Protein 5NSL (pdb70)

Organism: Phaffia rhodozyma (NCBI:txid264483)

Sequence (1248 aa):
CSLDQTVAPGNLTLCGNATLFTTFRPKARFIAPEGWMNAPMGLYQRADGSIHAGYQSHPKHIQWGNISQGAAYSSSDFTSSWTDFNGSEGYKTIWPSQIYDIRGVFDGSIIKEGIDGYPTILYTSTSFGPLGATLNEAEGTETQSLAYTTDDGASWIKLGYGAGQNPVIYEWPETNLTGFRDPYVFQSPRLEALLANTTSITNATGDHFATISGGVHGDGARLFLYRQHTTGEFIKWTYLGPLVTTGYKESYGEWSGNYGINFETAGVTRLNPAGAAWDNGSDTTAVDFVTFGTEQGRADHQNHWPLWAAVDYEVRDNGSIEAVIAYSGVQDWGRSYAYASFPVEGYRQVSVGWIYEDDDNVILAKQFGYQGAFTLFRDLFVKVVENVSPSTPGLFEQASWSSTKNSTDGMSVTVTTLGQRVVPETLAAYKGNSTVSTLAPVMLNESAAAYTPFSSQPTDRFYALTGSFEFGLNTTAKAGFRVLASEEEYTDIWFDPASENLTVVRTASSLIKSFGNDTELAKVKLYEIVGAESKTLNLTVFVDGSVIEIYANDEVALSTRAYPWLANSTGAGLLADGTTAGDVVGVSGLELWDGLVDAWPARPANTSQGLVWDGPTAAMYGLFAGYCSLDQTVAPGNLTLCGNATLFTTFRPKARFIAPEGWMNAPMGLYQRADGSIHAGYQSHPKHIQWGNISQGAAYSSSDFTSWTDFNGSEGYKTIWPSQIYDIRGVFDGSIIKEGIDGYPTILYTSTSFGPLGATLNEAEGTETQSLAYTTDDGASWIKLGYGAGQNPVIYEWPETNLTGFRDPYVFQSPRLEALLANTTSITNATGDHFATISGGVHGDGARLFLYRQHTTGEFIKWTYLGPLVTTGYKESYGEWSGNYGINFETAGVTRLNPAGAAWDNGSDTTAVDFVTFGTEQGRADHQNHWPLWAAVDYEVRDNGSIEAVIAYSGVQDWGRSYAYASFPVEGYRQVSVGWIYEDDDNVILAKQFGYQGAFTLFRDLFVKVVENVSPSTPGLFEQASWSTKNSTDGMSVTVTTLGQRVVPETLAAYKGNSTVSTLAPVMLNESAAAYTPFSSQPTDRFYALTGSFEFGLNTTAKAGFRVLASEEEYTDIWFDPASENLTVVRTASSLIKSFGNDTELAKVKLYEIVGAESKTLNLTVFVDGSVIEIYANDEVALSTRAYPWLANSTGAGLLADGTTAGDVVGVSGLELWDGLVDAWPARPANTSQGLVWDGPTAAMYGLFAGY

Secondary structure (DSSP, 8-state):
----TTS----GGGS-TTTTTTTS--SSS---SSEEEEEEEEEEE-TTSPEEEEEEEETT-SS--S-EEEEEEESSSSS-EE--BTTBTEEE---STTTTTEEEEEEEESS-GGGS-EEEEEEE-SS--STTS---TTSEEEEEEE-SSTTS--EEPPBSTTSBSSB-S-SSSSEEEEEEEEEE--HHHHHHHGGGHHHH----S-EEEEEEEETTS-EEEEEEEESSTT--S-EEEEEEEEE--TT----TTS----SEEEEEEEEEEETTEE---SS--TT-EEEEEEEEESS-SSGGGEEEEEEEEEEEE-TTS-EEEEEEEEEES-SSSEEEEEEEEETTTEEEEEEEE--S-TT-SSHHHHTEE-EE---EEEEEEEEEEE-TTSTTGGG-SSSEEEE-TTSS-EEEEEEEEEE-HHHHHHHHHHSEEEEPPPEEESTT--SEEE-SS--SSSEEEEEEEEEEETT---EEEEEEEE-SS--EEEEEETTTTEEEEE-TTS-S-TTS--PPEEEE----PBTT-SEEEEEEEEEEETTEEEEEETTTEEEEEE----STTTTEEEEEEES--SSS-EEEEEEEEEES---S-TTS-S----------THHHHHTSS---/----TTS----GGGS-TTTTTTTS--SSS---SSEEEEEEEEEEE-TTSPEEEEEEEETT-SS--S-EEEEEEESSSSS-EE--BTTBTEEE---STTTTTEEEEEEEESS-GGGS-EEEEEEE-SS--STTS---TTSEEEEEEE-SSTTS--EEPPBSTTSBSSB-S-SSSSEEEEEEEEEE--HHHHHHHGGGHHHH----S-EEEEEEEETTS-EEEEEEEESSTT--S-EEEEEEEEE--TT----TTS----SEEEEEEEEEEETTEE---SS--TT-EEEEEEEEESS-SSGGGEEEEEEEEEEEE-TTS-EEEEEEEEEES-SSSEEEEEEEEETTTEEEEEEEE--S-TT-SSHHHHTEE-EE---EEEEEEEEEEE-TTSTTTTSSSSSEEEE-TTSS-EEEEEEEEEE-HHHHHHHHHHSEEEEPPPEEESTT--SEEE-SS--SSSEEEEEEEEEEETT---EEEEEEEE-SS--EEEEEETTTTEEEEE-TTS-S-TTS--PPEEEE----PBTT-SEEEEEEEEEEETTEEEEEETTTEEEEEE----STTTTEEEEEEES--SSS-EEEEEEEEEES---S-TTS-S----------THHHHHTSS---

Foldseek 3Di:
DDQDQADFDDQLLPFFFQLCQLQQDFFWAFDDLFEEWFFKAAWDQAPVRKIKIWTFDDAQYNFHWQTFTFIWIGNQLTAIDAQQDPVGRTAGTQDDQLAVGYFAHWYWDPQADVGFIKIWFWRAHDDDAALPDQDDFSRTFIFMWGDPPRRSYTHTWDDDDLHPPLGGDDPDPAKRHWGRKEKDFALQLLVQLVVQCVLFQANERIKIWTKIAHRQFFTWIWIWGHNDYRHDRDITTQGTAEGDGAQDALDPFAQTRHGIKDLKYKAKAAAVAGDRDNPPPPRIWIKMWIKHAQNDPDLNRIFTKMFTFDWDADPSSHIYTHGPAIHGPAQANWDNKHWDDHPPRWIKIKIKHWFQQVVCSCSSNNRYTIGMDAIKTKHKDKDWQFAPPQPPVPVQHQWHWDADPVRGGIIIIHIFIDGPVSQVVQQQVVFDKDFADKDKAAAPHDQWDFTPDWAPAQWKKKKKKKKWFPPFQKKKDKWFLADPQAIWDFIAGVVVQKTKIQQCRLASDPSGDGDITIHGHRFRHHPPDRITMWIKMWTGTSFWTWIDIPSHYIYIHGGNYSRRPSGTMTMGIDPHHNPTMMIMHRIMMTHDGDRNHVVDDSNSRPHHDFQPPCCVVSVSIPRD/DDQDQADFDDQCLPFFFQLCQLQQDFFWAFDDLFEEWFFKAAWDQAPVRKIKIWTFDDAQYNFHWQTFTFIWIGNQLTAIDAQQDPVGRTAGTQDDQLAVGYFAHWYWDPQADVGFIKIWTWRAHDDDAALPDQDDFSRTFIFMWGDPPRRSYTHTWDDDDLHPPLGGDDPDPAKRHWGRKEKDFALQLLVQLVVQCVLFQANERMKIWTKIAHRQFFTWIWIWGHNDYRHDRDITTQGTAEGDGAQDALDPFAQTRHGIKDLKYKAKAAAVAGDRDNPPPPRIWIKMWIKHAQNDPDLNRIFTKMFTFDWDADPSSHIYTHGPAMHGPAQANWDNKHWDDHPPRWIKIKIKHWFQQVVCSCSSNNRYTIGMDAIKTKHKDKDWQFAPVQPCPPPRHFWDWDADPVRGGIIIIGIFIDGPVSQVVQQQVVFDKDFADKDKQAAPDDQWDFTPDWAPAQWKKKKKKKKWFPPFQKKKDKWFLADPQAIWDFIAGVVVQKTKIQQCRLASDPSGDGDITIHGHRFRHHPPDRITMWIKMWTGTSFWTWIDIPSHYIYIHGGNYSRRPSGTMTMGIDPHHNPTMMIMHRIMMTHDGDRNHVVDDSNSRPHHDFQPPCCVVSVSIPRD

Nearest PDB structures (foldseek):
  5fix-assembly1_A  TM=1.001E+00  e=0.000E+00  Phaffia rhodozyma
  5ann-assembly1_A  TM=1.001E+00  e=0.000E+00  Phaffia rhodozyma
  3lf7-assembly1_A  TM=8.954E-01  e=4.648E-59  Aspergillus japonicus
  3ldk-assembly1_A  TM=8.948E-01  e=3.202E-59  Aspergillus japonicus
  5xh8-assembly1_A  TM=8.826E-01  e=9.177E-58  Aspergillus luchuensis IFO 4308

Radius of gyration: 33.76 Å; Cα contacts (8 Å, |Δi|>4): 3665; chains: 2; bounding box: 73×71×94 Å

InterPro domains:
  IPR001362 Glycoside hydrolase, family 32 [SM00640] (71-593)
  IPR013148 Glycosyl hydrolase family 32, N-terminal [PF00251] (73-422)
  IPR013189 Glycosyl hydrolase family 32, C-terminal [PF08244] (494-631)
  IPR013320 Concanavalin A-like lectin/glucanase domain superfamily [SSF49899] (496-618)
  IPR023296 Glycosyl hydrolase, five-bladed beta-propeller domain superfamily [G3DSA:2.115.10.20] (42-469)
  IPR023296 Glycosyl hydrolase, five-bladed beta-propeller domain superfamily [SSF75005] (62-422)

B-factor: mean 25.54, std 10.89, range [12.05, 93.02]

Solvent-accessible surface area: 44733 Å² total; per-residue (Å²): 92,73,90,62,52,109,82,73,28,55,91,9,68,136,7,38,77,13,59,0,3,65,26,0,17,3,94,2,6,3,4,2,12,4,1,34,0,22,6,1,2,1,14,8,25,17,73,19,25,9,4,0,0,0,1,7,0,10,24,76,12,0,43,76,0,50,0,0,0,0,0,0,32,2,59,40,10,4,39,3,28,37,21,129,46,111,85,33,27,28,5,3,82,15,56,73,99,11,0,69,19,0,0,20,18,4,16,16,1,97,129,4,26,123,47,86,24,0,0,0,0,0,0,0,17,115,30,72,30,14,10,98,87,130,8,57,100,33,6,0,6,0,0,0,0,38,1,65,59,75,0,47,49,25,85,42,34,39,129,25,110,59,77,0,18,17,9,128,124,34,27,68,107,93,0,2,0,0,16,7,3,26,13,22,82,14,49,48,0,59,55,45,3,60,150,15,35,105,103,28,95,1,70,0,40,18,0,0,0,0,0,0,0,29,72,63,81,0,0,22,0,0,0,8,11,0,30,55,78,53,105,21,69,121,20,26,59,11,3,31,1,2,83,6,29,115,100,65,55,111,32,122,33,1,9,26,0,0,15,0,1,23,18,2,4,8,17,26,0,25,57,83,2,4,9,109,28,78,31,88,46,134,75,13,30,8,0,0,6,6,2,0,21,61,15,32,107,75,14,71,51,27,31,3,1,11,0,2,4,86,20,97,61,70,144,87,0,1,1,69,7,56,24,53,14,0,1,7,1,0,17,0,7,0,6,4,8,20,8,5,48,12,142,58,150,43,9,0,1,0,0,17,0,6,7,7,8,85,118,54,69,2,0,103,14,1,1,2,13,2,0,0,1,6,6,0,9,0,14,3,28,61,26,116,89,0,17,49,86,4,82,43,3,91,142,71,24,12,2,37,20,148,81,40,156,101,37,138,26,3,44,0,28,1,3,0,2,86,9,0,75,56,4,57,71,23,2,94,67,103,16,97,52,23,106,23,76,100,49,138,4,36,115,93,30,57,75,52,53,76,16,110,39,74,11,113,69,12,20,0,3,2,38,2,32,1,89,1,29,60,146,7,98,0,71,0,0,0,35,0,0,9,24,174,115,0,61,0,14,0,43,0,26,6,68,42,42,34,0,24,0,43,2,97,23,5,12,56,15,143,43,11,26,81,63,68,0,72,0,16,2,9,13,23,12,70,77,77,43,157,27,23,62,1,75,0,37,0,2,0,0,1,0,0,0,0,0,12,0,29,72,22,9,0,0,0,0,1,1,3,0,2,17,58,106,0,17,9,0,0,5,2,8,65,47,16,65,78,76,31,47,0,15,2,54,55,5,42,2,30,17,39,5,17,88,0,14,46,51,34,93,73,83,18,26,128,33,31,67,163,60,12,92,55,10,92,145,151,60,37,43,54,1,99,83,70,90,63,52,112,81,71,28,56,90,8,69,134,6,40,76,15,58,0,3,63,26,0,17,3,90,3,6,3,4,2,14,5,1,34,1,21,6,1,2,1,15,8,25,18,73,19,27,9,3,0,0,0,0,7,0,9,26,77,13,0,42,74,0,51,0,0,0,0,0,0,34,2,63,41,11,4,37,3,28,36,21,128,46,111,86,32,26,26,5,4,81,14,57,74,99,10,0,67,21,0,0,20,18,4,15,17,0,97,129,5,25,125,46,86,24,0,0,0,0,0,0,0,18,112,30,72,29,15,8,98,87,131,8,57,101,34,7,0,6,0,0,0,0,36,1,65,57,74,0,46,48,26,85,42,32,38,129,25,110,60,77,0,18,17,10,128,125,34,27,69,108,95,0,2,0,0,16,7,2,24,13,21,82,14,48,47,0,59,52,41,2,64,130,10,34,101,104,31,96,1,70,0,41,17,0,0,0,0,0,0,0,28,75,60,83,0,0,24,0,0,0,7,10,0,35,53,78,53,105,21,68,125,20,28,61,12,4,33,1,2,80,6,28,115,100,80,56,38,26,121,22,0,10,26,2,0,13,0,0,23,17,2,4,7,16,26,0,26,57,85,3,4,8,106,30,76,31,90,45,136,75,14,30,7,1,1,8,5,3,0,22,61,15,32,106,75,13,70,51,27,30,3,1,9,0,1,4,82,15,98,59,69,143,87,1,0,0,76,6,66,39,45,12,0,0,8,1,0,17,0,6,0,6,4,9,20,7,5,46,12,141,58,152,44,7,0,1,0,0,19,0,6,7,7,6,82,117,55,68,2,1,103,17,0,1,2,12,1,0,0,1,7,6,0,8,1,13,3,29,66,25,118,85,0,17,57,85,4,78,34,3,116,112,114,3,12,12,43,48,148,87,40,156,98,36,134,25,3,43,0,24,1,2,0,2,86,9,0,76,57,4,57,70,22,1,94,66,103,15,96,53,24,105,21,76,100,51,137,4,36,117,94,31,58,75,53,56,77,16,109,40,75,11,114,70,12,19,0,3,2,37,3,33,0,89,1,28,59,146,8,95,0,69,0,0,0,37,0,0,9,23,166,108,0,60,0,16,0,43,0,26,6,68,44,38,33,0,25,0,44,3,93,24,5,11,59,15,150,44,12,27,86,62,68,0,72,0,17,1,4,13,24,10,69,76,77,42,157,28,22,62,0,77,0,34,0,1,0,0,1,0,0,0,0,0,13,0,29,71,21,10,1,0,0,0,2,2,3,0,3,12,60,105,0,18,10,0,0,5,2,7,66,45,17,64,79,77,30,49,0,15,3,54,54,5,41,1,29,17,40,5,19,89,0,13,46,51,34,93,74,84,17,26,127,33,31,65,166,60,12,91,53,9,92,146,157,60,36,45,56,1,100

Structure (mmCIF, N/CA/C/O backbone):
data_5NSL
#
_entry.id   5NSL
#
_cell.length_a   74.860
_cell.length_b   206.124
_cell.length_c   145.529
_cell.angle_alpha   90.00
_cell.angle_beta   90.00
_cell.angle_gamma   90.00
#
_symmetry.space_group_name_H-M   'P 21 21 2'
#
loop_
_entity.id
_entity.type
_entity.pdbx_description
1 polymer Beta-fructofuranosidase
2 branched alpha-D-mannopyranose-(1-2)-alpha-D-mannopyranose-(1-6)-[alpha-D-mannopyranose-(1-3)]alpha-D-mannopyranose-(1-6)-[alpha-D-mannopyranose-(1-2)-alpha-D-mannopyranose-(1-3)]beta-D-mannopyranose-(1-4)-2-acetamido-2-deoxy-beta-D-glucopyranose-(1-4)-2-acetamido-2-deoxy-be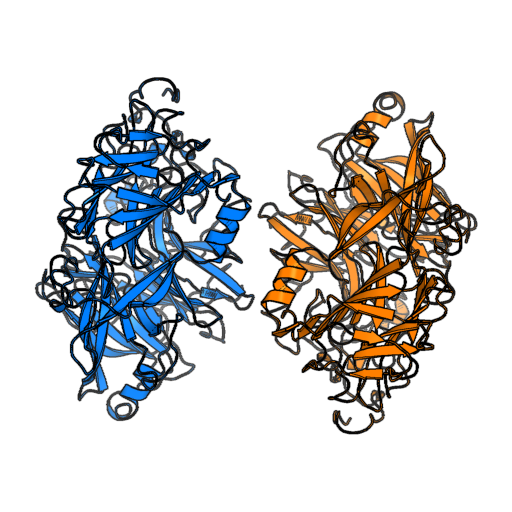ta-D-glucopyranose
3 branched 2-acetamido-2-deoxy-beta-D-glucopyranose-(1-4)-2-acetamido-2-deoxy-beta-D-glucopyranose
4 branched alpha-D-mannopyranose-(1-2)-alpha-D-mannopyranose-(1-6)-alpha-D-mannopyranose-(1-6)-[alpha-D-mannopyranose-(1-3)]beta-D-mannopyranose-(1-4)-2-acetamido-2-deoxy-beta-D-glucopyranose-(1-4)-2-acetamido-2-deoxy-beta-D-glucopyranose
5 non-polymer 2-acetamido-2-deoxy-beta-D-glucopyranose
6 non-polymer beta-D-fructofuranose
7 non-polymer 4-(2-hydroxyethyl)benzene-1,2-diol
8 non-polymer 1,2-ETHANEDIOL
9 water water
#
loop_
_atom_site.group_PDB
_atom_site.id
_atom_site.type_symbol
_atom_site.label_atom_id
_atom_site.label_alt_id
_atom_site.label_comp_id
_atom_site.label_asym_id
_atom_site.label_entity_id
_atom_site.label_seq_id
_atom_site.pdbx_PDB_ins_code
_atom_site.Cartn_x
_atom_site.Cartn_y
_atom_site.Cartn_z
_atom_site.occupancy
_atom_site.B_iso_or_equiv
_atom_site.auth_seq_id
_atom_site.auth_comp_id
_atom_site.auth_asym_id
_atom_site.auth_atom_id
_atom_site.pdbx_PDB_model_num
ATOM 1 N N . CYS A 1 42 ? 36.317 -17.035 57.967 1.00 39.84 42 CYS A N 1
ATOM 2 C CA . CYS A 1 42 ? 35.405 -18.229 57.987 1.00 39.59 42 CYS A CA 1
ATOM 3 C C . CYS A 1 42 ? 35.739 -19.265 56.893 1.00 39.27 42 CYS A C 1
ATOM 4 O O . CYS A 1 42 ? 35.592 -19.019 55.685 1.00 39.55 42 CYS A O 1
ATOM 7 N N . SER A 1 43 ? 36.203 -20.424 57.349 1.00 38.48 43 SER A N 1
ATOM 8 C CA . SER A 1 43 ? 36.495 -21.542 56.470 1.00 37.63 43 SER A CA 1
ATOM 9 C C . SER A 1 43 ? 35.232 -22.364 56.266 1.00 36.35 43 SER A C 1
ATOM 10 O O . SER A 1 43 ? 34.501 -22.668 57.221 1.00 36.64 43 SER A O 1
ATOM 13 N N . LEU A 1 44 ? 34.993 -22.726 55.009 1.00 34.75 44 LEU A N 1
ATOM 14 C CA . LEU A 1 44 ? 33.893 -23.613 54.631 1.00 33.87 44 LEU A CA 1
ATOM 15 C C . LEU A 1 44 ? 34.426 -24.979 54.209 1.00 32.30 44 LEU A C 1
ATOM 16 O O . LEU A 1 44 ? 33.797 -25.687 53.419 1.00 31.90 44 LEU A O 1
ATOM 21 N N . ASP A 1 45 ? 35.587 -25.350 54.749 1.00 30.74 45 ASP A N 1
ATOM 22 C CA . ASP A 1 45 ? 36.211 -26.622 54.435 1.00 29.61 45 ASP A CA 1
ATOM 23 C C . ASP A 1 45 ? 35.491 -27.718 55.216 1.00 28.11 45 ASP A C 1
ATOM 24 O O . ASP A 1 45 ? 35.657 -27.845 56.431 1.00 27.58 45 ASP A O 1
ATOM 29 N N . GLN A 1 46 ? 34.692 -28.505 54.498 1.00 26.76 46 GLN A N 1
ATOM 30 C CA . GLN A 1 46 ? 33.943 -29.614 55.087 1.00 26.14 46 GLN A CA 1
ATOM 31 C C . GLN A 1 46 ? 34.704 -30.955 55.069 1.00 25.83 46 GLN A C 1
ATOM 32 O O . GLN A 1 46 ? 34.101 -32.007 55.272 1.00 25.41 46 GLN A O 1
ATOM 38 N N . THR A 1 47 ? 36.016 -30.923 54.813 1.00 25.75 47 THR A N 1
ATOM 39 C CA . THR A 1 47 ? 36.877 -32.105 54.983 1.00 25.70 47 THR A CA 1
ATOM 40 C C . THR A 1 47 ? 37.620 -32.107 56.323 1.00 25.49 47 THR A C 1
ATOM 41 O O . THR A 1 47 ? 38.301 -33.083 56.648 1.00 25.54 47 THR A O 1
ATOM 45 N N . VAL A 1 48 ? 37.508 -31.019 57.084 1.00 24.97 48 VAL A N 1
ATOM 46 C CA . VAL A 1 48 ? 38.127 -30.905 58.410 1.00 24.70 48 VAL A CA 1
ATOM 47 C C . VAL A 1 48 ? 37.076 -30.437 59.410 1.00 24.52 48 VAL A C 1
ATOM 48 O O . VAL A 1 48 ? 35.956 -30.087 59.015 1.00 24.62 48 VAL A O 1
ATOM 52 N N . ALA A 1 49 ? 37.440 -30.424 60.694 1.00 24.18 49 ALA A N 1
ATOM 53 C CA . ALA A 1 49 ? 36.532 -29.988 61.756 1.00 24.07 49 ALA A CA 1
ATOM 54 C C . ALA A 1 49 ? 36.029 -28.568 61.502 1.00 24.20 49 ALA A C 1
ATOM 55 O O . ALA A 1 49 ? 36.768 -27.743 60.945 1.00 24.03 49 ALA A O 1
ATOM 57 N N . PRO A 1 50 ? 34.775 -28.269 61.911 1.00 24.37 50 PRO A N 1
ATOM 58 C CA . PRO A 1 50 ? 34.272 -26.912 61.724 1.00 24.75 50 PRO A CA 1
ATOM 59 C C . PRO A 1 50 ? 34.971 -25.938 62.649 1.00 25.44 50 PRO A C 1
ATOM 60 O O . PRO A 1 50 ? 35.285 -26.288 63.793 1.00 25.35 50 PRO A O 1
ATOM 64 N N . GLY A 1 51 ? 35.221 -24.729 62.149 1.00 26.41 51 GLY A N 1
ATOM 65 C CA . GLY A 1 51 ? 35.788 -23.669 62.958 1.00 27.28 51 GLY A CA 1
ATOM 66 C C . GLY A 1 51 ? 34.709 -22.968 63.752 1.00 28.05 51 GLY A C 1
ATOM 67 O O . GLY A 1 51 ? 33.656 -23.558 64.062 1.00 28.38 51 GLY A O 1
ATOM 68 N N . ASN A 1 52 ? 34.966 -21.706 64.076 1.00 29.04 52 ASN A N 1
ATOM 69 C CA . ASN A 1 52 ? 33.980 -20.873 64.736 1.00 29.71 52 ASN A CA 1
ATOM 70 C C . ASN A 1 52 ? 33.087 -20.296 63.643 1.00 27.99 52 ASN A C 1
ATOM 71 O O . ASN A 1 52 ? 33.407 -19.258 63.047 1.00 27.35 52 ASN A O 1
ATOM 76 N N . LEU A 1 53 ? 31.968 -20.977 63.396 1.00 26.69 53 LEU A N 1
ATOM 77 C CA . LEU A 1 53 ? 31.064 -20.610 62.319 1.00 25.90 53 LEU A CA 1
ATOM 78 C C . LEU A 1 53 ? 30.251 -19.336 62.595 1.00 25.78 53 LEU A C 1
ATOM 79 O O . LEU A 1 53 ? 29.673 -18.780 61.665 1.00 25.23 53 LEU A O 1
ATOM 84 N N . THR A 1 54 ? 30.244 -18.851 63.839 1.00 25.98 54 THR A N 1
ATOM 85 C CA . THR A 1 54 ? 29.603 -17.564 64.167 1.00 26.41 54 THR A CA 1
ATOM 86 C C . THR A 1 54 ? 30.335 -16.361 63.555 1.00 26.80 54 THR A C 1
ATOM 87 O O . THR A 1 54 ? 29.764 -15.275 63.454 1.00 26.62 54 THR A O 1
ATOM 91 N N . LEU A 1 55 ? 31.595 -16.552 63.160 1.00 27.43 55 LEU A N 1
ATOM 92 C CA . LEU A 1 55 ? 32.367 -15.524 62.454 1.00 28.08 55 LEU A CA 1
ATOM 93 C C . LEU A 1 55 ? 32.039 -15.442 60.969 1.00 27.78 55 LEU A C 1
ATOM 94 O O . LEU A 1 55 ? 32.464 -14.495 60.295 1.00 27.81 55 LEU A O 1
ATOM 99 N N . CYS A 1 56 ? 31.307 -16.428 60.447 1.00 27.62 56 CYS A N 1
ATOM 100 C CA . CYS A 1 56 ? 30.915 -16.444 59.038 1.00 27.48 56 CYS A CA 1
ATOM 101 C C . CYS A 1 56 ? 29.891 -15.346 58.759 1.00 25.54 56 CYS A C 1
ATOM 102 O O . CYS A 1 56 ? 29.097 -14.971 59.637 1.00 24.97 56 CYS A O 1
ATOM 105 N N . GLY A 1 57 ? 29.924 -14.845 57.526 1.00 23.71 57 GLY A N 1
ATOM 106 C CA . GLY A 1 57 ? 29.034 -13.780 57.095 1.00 22.53 57 GLY A CA 1
ATOM 107 C C . GLY A 1 57 ? 27.614 -14.258 56.871 1.00 21.44 57 GLY A C 1
ATOM 108 O O . GLY A 1 57 ? 27.322 -15.460 56.940 1.00 21.11 57 GLY A O 1
ATOM 109 N N . ASN A 1 58 ? 26.732 -13.303 56.596 1.00 20.30 58 ASN A N 1
ATOM 110 C CA . ASN A 1 58 ? 25.317 -13.589 56.359 1.00 19.64 58 ASN A CA 1
ATOM 111 C C . ASN A 1 58 ? 25.150 -14.483 55.139 1.00 18.92 58 ASN A C 1
ATOM 112 O O . ASN A 1 58 ? 25.746 -14.217 54.089 1.00 18.71 58 ASN A O 1
ATOM 117 N N . ALA A 1 59 ? 24.351 -15.542 55.289 1.00 18.55 59 ALA A N 1
ATOM 118 C CA . ALA A 1 59 ? 24.034 -16.475 54.197 1.00 18.34 59 ALA A CA 1
ATOM 119 C C . ALA A 1 59 ? 25.247 -17.204 53.580 1.00 18.31 59 ALA A C 1
ATOM 120 O O . ALA A 1 59 ? 25.155 -17.732 52.471 1.00 18.08 59 ALA A O 1
ATOM 122 N N . THR A 1 60 ? 26.369 -17.257 54.298 1.00 18.54 60 THR A N 1
ATOM 123 C CA . THR A 1 60 ? 27.546 -17.998 53.836 1.00 18.67 60 THR A CA 1
ATOM 124 C C . THR A 1 60 ? 27.344 -19.507 53.970 1.00 18.67 60 THR A C 1
ATOM 125 O O . THR A 1 60 ? 28.015 -20.279 53.290 1.00 18.95 60 THR A O 1
ATOM 129 N N . LEU A 1 61 ? 26.423 -19.917 54.844 1.00 18.55 61 LEU A N 1
ATOM 130 C CA . LEU A 1 61 ? 26.019 -21.318 54.971 1.00 18.66 61 LEU A CA 1
ATOM 131 C C . LEU A 1 61 ? 24.654 -21.594 54.330 1.00 18.42 61 LEU A C 1
ATOM 132 O O . LEU A 1 61 ? 23.958 -22.528 54.739 1.00 18.51 61 LEU A O 1
ATOM 137 N N . PHE A 1 62 ? 24.288 -20.812 53.311 1.00 18.24 62 PHE A N 1
ATOM 138 C CA . PHE A 1 62 ? 22.960 -20.914 52.696 1.00 18.05 62 PHE A CA 1
ATOM 139 C C . PHE A 1 62 ? 22.679 -22.298 52.122 1.00 18.35 62 PHE A C 1
ATOM 140 O O . PHE A 1 62 ? 21.621 -22.859 52.378 1.00 18.24 62 PHE A O 1
ATOM 148 N N . THR A 1 63 ? 23.626 -22.849 51.368 1.00 18.71 63 THR A N 1
ATOM 149 C CA . THR A 1 63 ? 23.423 -24.139 50.700 1.00 19.15 63 THR A CA 1
ATOM 150 C C . THR A 1 63 ? 23.867 -25.355 51.523 1.00 19.09 63 THR A C 1
ATOM 151 O O . THR A 1 63 ? 23.564 -26.485 51.148 1.00 19.49 63 THR A O 1
ATOM 155 N N . THR A 1 64 ? 24.560 -25.126 52.639 1.00 18.96 64 THR A N 1
ATOM 156 C CA . THR A 1 64 ? 25.240 -26.200 53.375 1.00 18.89 64 THR A CA 1
ATOM 157 C C . THR A 1 64 ? 24.291 -27.287 53.892 1.00 18.60 64 THR A C 1
ATOM 158 O O . THR A 1 64 ? 24.562 -28.482 53.726 1.00 18.58 64 THR A O 1
ATOM 162 N N . PHE A 1 65 ? 23.189 -26.860 54.507 1.00 18.24 65 PHE A N 1
ATOM 163 C CA . PHE A 1 65 ? 22.231 -27.759 55.163 1.00 18.03 65 PHE A CA 1
ATOM 164 C C . PHE A 1 65 ? 20.826 -27.671 54.562 1.00 17.51 65 PHE A C 1
ATOM 165 O O . PHE A 1 65 ? 19.870 -28.201 55.135 1.00 17.48 65 PHE A O 1
ATOM 173 N N . ARG A 1 66 ? 20.703 -27.023 53.409 1.00 17.01 66 ARG A N 1
ATOM 174 C CA . ARG A 1 66 ? 19.406 -26.580 52.911 1.00 16.71 66 ARG A CA 1
ATOM 175 C C . ARG A 1 66 ? 18.654 -27.698 52.191 1.00 16.63 66 ARG A C 1
ATOM 176 O O . ARG A 1 66 ? 19.223 -28.351 51.313 1.00 16.50 66 ARG A O 1
ATOM 184 N N . PRO A 1 67 ? 17.371 -27.923 52.553 1.00 16.70 67 PRO A N 1
ATOM 185 C CA . PRO A 1 67 ? 16.572 -28.873 51.776 1.00 16.93 67 PRO A CA 1
ATOM 186 C C . PRO A 1 67 ? 16.429 -28.456 50.312 1.00 17.26 67 PRO A C 1
ATOM 187 O O . PRO A 1 67 ? 16.361 -27.260 50.011 1.00 17.10 67 PRO A O 1
ATOM 191 N N . LYS A 1 68 ? 16.407 -29.445 49.422 1.00 17.89 68 LYS A N 1
ATOM 192 C CA . LYS A 1 68 ? 16.226 -29.221 47.983 1.00 18.56 68 LYS A CA 1
ATOM 193 C C . LYS A 1 68 ? 14.964 -29.854 47.381 1.00 17.41 68 LYS A C 1
ATOM 194 O O . LYS A 1 68 ? 14.539 -29.450 46.296 1.00 17.27 68 LYS A O 1
ATOM 200 N N . ALA A 1 69 ? 14.366 -30.825 48.075 1.00 16.27 69 ALA A N 1
ATOM 201 C CA . ALA A 1 69 ? 13.289 -31.649 47.515 1.00 15.53 69 ALA A CA 1
ATOM 202 C C . ALA A 1 69 ? 11.903 -31.359 48.097 1.00 15.05 69 ALA A C 1
ATOM 203 O O . ALA A 1 69 ? 10.977 -32.151 47.905 1.00 14.86 69 ALA A O 1
ATOM 205 N N . ARG A 1 70 ? 11.743 -30.214 48.759 1.00 14.47 70 ARG A N 1
ATOM 206 C CA . ARG A 1 70 ? 10.489 -29.876 49.426 1.00 14.10 70 ARG A CA 1
ATOM 207 C C . ARG A 1 70 ? 10.166 -28.392 49.317 1.00 13.72 70 ARG A C 1
ATOM 208 O O . ARG A 1 70 ? 10.966 -27.593 48.818 1.00 13.56 70 ARG A O 1
ATOM 216 N N . PHE A 1 71 ? 8.977 -28.042 49.794 1.00 13.33 71 PHE A N 1
ATOM 217 C CA . PHE A 1 71 ? 8.540 -26.658 49.830 1.00 13.14 71 PHE A CA 1
ATOM 218 C C . PHE A 1 71 ? 9.347 -25.886 50.877 1.00 13.14 71 PHE A C 1
ATOM 219 O O . PHE A 1 71 ? 9.446 -26.300 52.035 1.00 13.02 71 PHE A O 1
ATOM 227 N N . ILE A 1 72 ? 9.919 -24.768 50.443 1.00 13.15 72 ILE A N 1
ATOM 228 C CA . ILE A 1 72 ? 10.682 -23.868 51.298 1.00 13.20 72 ILE A CA 1
ATOM 229 C C . ILE A 1 72 ? 10.656 -22.483 50.646 1.00 13.11 72 ILE A C 1
ATOM 230 O O . ILE A 1 72 ? 10.597 -22.379 49.417 1.00 12.89 72 ILE A O 1
ATOM 235 N N . ALA A 1 73 ? 10.679 -21.431 51.462 1.00 13.07 73 ALA A N 1
ATOM 236 C CA . ALA A 1 73 ? 10.736 -20.055 50.954 1.00 13.22 73 ALA A CA 1
ATOM 237 C C . ALA A 1 73 ? 12.040 -19.819 50.185 1.00 13.32 73 ALA A C 1
ATOM 238 O O . ALA A 1 73 ? 13.019 -20.536 50.407 1.00 13.34 73 ALA A O 1
ATOM 240 N N . PRO A 1 74 ? 12.065 -18.823 49.273 1.00 13.44 74 PRO A N 1
ATOM 241 C CA . PRO A 1 74 ? 13.338 -18.510 48.607 1.00 13.49 74 PRO A CA 1
ATOM 242 C C . PRO A 1 74 ? 14.474 -18.139 49.566 1.00 13.52 74 PRO A C 1
ATOM 243 O O . PRO A 1 74 ? 15.624 -18.483 49.311 1.00 13.60 74 PRO A O 1
ATOM 247 N N . GLU A 1 75 ? 14.137 -17.455 50.654 1.00 13.53 75 GLU A N 1
ATOM 248 C CA . GLU A 1 75 ? 15.109 -17.046 51.660 1.00 13.54 75 GLU A CA 1
ATOM 249 C C . GLU A 1 75 ? 14.381 -16.520 52.887 1.00 13.42 75 GLU A C 1
ATOM 250 O O . GLU A 1 75 ? 13.163 -16.313 52.861 1.00 13.24 75 GLU A O 1
ATOM 256 N N . GLY A 1 76 ? 15.135 -16.297 53.956 1.00 13.35 76 GLY A N 1
ATOM 257 C CA . GLY A 1 76 ? 14.603 -15.664 55.147 1.00 13.31 76 GLY A CA 1
ATOM 258 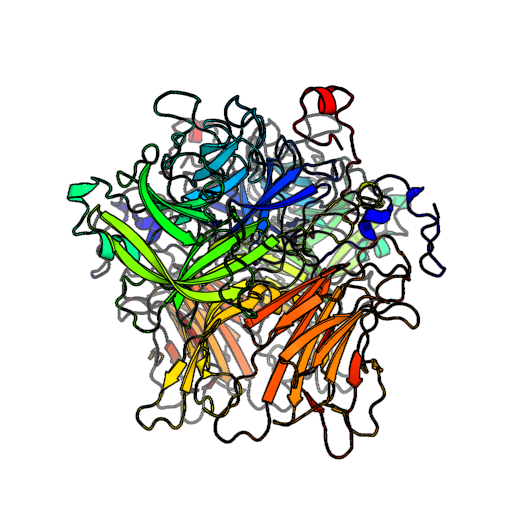C C . GLY A 1 76 ? 13.715 -16.563 55.981 1.00 13.35 76 GLY A C 1
ATOM 259 O O . GLY A 1 76 ? 13.765 -17.794 55.877 1.00 13.28 76 GLY A O 1
ATOM 260 N N . TRP A 1 77 ? 12.898 -15.926 56.811 1.00 13.39 77 TRP A N 1
ATOM 261 C CA . TRP A 1 77 ? 12.071 -16.619 57.783 1.00 13.51 77 TRP A CA 1
ATOM 262 C C . TRP A 1 77 ? 10.779 -17.126 57.152 1.00 13.46 77 TRP A C 1
ATOM 263 O O . TRP A 1 77 ? 10.110 -16.383 56.432 1.00 13.39 77 TRP A O 1
ATOM 274 N N . MET A 1 78 ? 10.421 -18.374 57.453 1.00 13.34 78 MET A N 1
ATOM 275 C CA . MET A 1 78 ? 9.060 -18.860 57.222 1.00 13.38 78 MET A CA 1
ATOM 276 C C . MET A 1 78 ? 8.547 -19.636 58.428 1.00 13.37 78 MET A C 1
ATOM 277 O O . MET A 1 78 ? 9.337 -20.212 59.185 1.00 13.38 78 MET A O 1
ATOM 282 N N . ASN A 1 79 ? 7.227 -19.653 58.598 1.00 13.30 79 ASN A N 1
ATOM 283 C CA . ASN A 1 79 ? 6.598 -20.604 59.514 1.00 13.37 79 ASN A CA 1
ATOM 284 C C . ASN A 1 79 ? 5.344 -21.267 58.898 1.00 13.30 79 ASN A C 1
ATOM 285 O O . ASN A 1 79 ? 5.482 -21.958 57.883 1.00 13.32 79 ASN A O 1
ATOM 290 N N . ALA A 1 80 ? 4.159 -21.071 59.477 1.00 13.26 80 ALA A N 1
ATOM 291 C CA . ALA A 1 80 ? 2.966 -21.856 59.150 1.00 13.15 80 ALA A CA 1
ATOM 292 C C . ALA A 1 80 ? 2.547 -21.794 57.685 1.00 13.11 80 ALA A C 1
ATOM 293 O O . ALA A 1 80 ? 2.545 -20.714 57.092 1.00 13.14 80 ALA A O 1
ATOM 295 N N . PRO A 1 81 ? 2.161 -22.951 57.108 1.00 13.08 81 PRO A N 1
ATOM 296 C CA . PRO A 1 81 ? 1.388 -22.929 55.869 1.00 13.12 81 PRO A CA 1
ATOM 297 C C . PRO A 1 81 ? 0.078 -22.165 56.061 1.00 13.15 81 PRO A C 1
ATOM 298 O O . PRO A 1 81 ? -0.475 -22.144 57.167 1.00 13.14 81 PRO A O 1
ATOM 302 N N . MET A 1 82 ? -0.403 -21.547 54.990 1.00 13.28 82 MET A N 1
ATOM 303 C CA . MET A 1 82 ? -1.657 -20.797 55.016 1.00 13.51 82 MET A CA 1
ATOM 304 C C . MET A 1 82 ? -2.240 -20.700 53.614 1.00 13.56 82 MET A C 1
ATOM 305 O O . MET A 1 82 ? -1.536 -20.936 52.631 1.00 13.36 82 MET A O 1
ATOM 310 N N . GLY A 1 83 ? -3.519 -20.338 53.535 1.00 13.68 83 GLY A N 1
ATOM 311 C CA . GLY A 1 83 ? -4.181 -20.049 52.260 1.00 13.85 83 GLY A CA 1
ATOM 312 C C . GLY A 1 83 ? -4.104 -21.165 51.235 1.00 14.03 83 GLY A C 1
ATOM 313 O O . GLY A 1 83 ? -4.015 -20.906 50.034 1.00 14.00 83 GLY A O 1
ATOM 314 N N . LEU A 1 84 ? -4.136 -22.407 51.714 1.00 14.24 84 LEU A N 1
ATOM 315 C CA . LEU A 1 84 ? -3.986 -23.573 50.851 1.00 14.50 84 LEU A CA 1
ATOM 316 C C . LEU A 1 84 ? -5.278 -23.844 50.105 1.00 14.29 84 LEU A C 1
ATOM 317 O O . LEU A 1 84 ? -6.334 -23.969 50.726 1.00 14.20 84 LEU A O 1
ATOM 322 N N . TYR A 1 85 ? -5.200 -23.917 48.779 1.00 14.15 85 TYR A N 1
ATOM 323 C CA . TYR A 1 85 ? -6.343 -24.361 47.983 1.00 14.17 85 TYR A CA 1
ATOM 324 C C . TYR A 1 85 ? -5.932 -24.892 46.625 1.00 14.33 85 TYR A C 1
ATOM 325 O O . TYR A 1 85 ? -4.912 -24.482 46.064 1.00 14.22 85 TYR A O 1
ATOM 334 N N . GLN A 1 86 ? -6.731 -25.825 46.118 1.00 14.54 86 GLN A N 1
ATOM 335 C CA . GLN A 1 86 ? -6.596 -26.281 44.749 1.00 14.79 86 GLN A CA 1
ATOM 336 C C . GLN A 1 86 ? -7.338 -25.286 43.876 1.00 14.78 86 GLN A C 1
ATOM 337 O O . GLN A 1 86 ? -8.520 -25.016 44.092 1.00 14.86 86 GLN A O 1
ATOM 343 N N . ARG A 1 87 ? -6.623 -24.734 42.902 1.00 14.70 87 ARG A N 1
ATOM 344 C CA . ARG A 1 87 ? -7.166 -23.721 42.008 1.00 14.73 87 ARG A CA 1
ATOM 345 C C . ARG A 1 87 ? -8.002 -24.389 40.925 1.00 14.92 87 ARG A C 1
ATOM 346 O O . ARG A 1 87 ? -7.946 -25.610 40.751 1.00 14.79 87 ARG A O 1
ATOM 354 N N . ALA A 1 88 ? -8.769 -23.579 40.199 1.00 15.27 88 ALA A N 1
ATOM 355 C CA . ALA A 1 88 ? -9.676 -24.073 39.153 1.00 15.63 88 ALA A CA 1
ATOM 356 C C . ALA A 1 88 ? -8.972 -24.861 38.038 1.00 15.83 88 ALA A C 1
ATOM 357 O O . ALA A 1 88 ? -9.567 -25.772 37.462 1.00 16.16 88 ALA A O 1
ATOM 359 N N . ASP A 1 89 ? -7.709 -24.528 37.754 1.00 15.83 89 ASP A N 1
ATOM 360 C CA . ASP A 1 89 ? -6.911 -25.274 36.760 1.00 15.88 89 ASP A CA 1
ATOM 361 C C . ASP A 1 89 ? -6.308 -26.593 37.286 1.00 15.87 89 ASP A C 1
ATOM 362 O O . ASP A 1 89 ? -5.555 -27.256 36.570 1.00 16.15 89 ASP A O 1
ATOM 367 N N . GLY A 1 90 ? -6.614 -26.953 38.535 1.00 15.59 90 GLY A N 1
ATOM 368 C CA . GLY A 1 90 ? -6.123 -28.184 39.148 1.00 15.40 90 GLY A CA 1
ATOM 369 C C . GLY A 1 90 ? -4.837 -28.037 39.942 1.00 15.21 90 GLY A C 1
ATOM 370 O O . GLY A 1 90 ? -4.486 -28.939 40.707 1.00 15.36 90 GLY A O 1
ATOM 371 N N . SER A 1 91 ? -4.130 -26.916 39.773 1.00 14.91 91 SER A N 1
ATOM 372 C CA . SER A 1 91 ? -2.879 -26.678 40.494 1.00 14.68 91 SER A CA 1
ATOM 373 C C . SER A 1 91 ? -3.150 -26.351 41.959 1.00 14.45 91 SER A C 1
ATOM 374 O O . SER A 1 91 ? -4.264 -25.974 42.333 1.00 14.36 91 SER A O 1
ATOM 377 N N . ILE A 1 92 ? -2.112 -26.505 42.773 1.00 14.18 92 ILE A N 1
ATOM 378 C CA . ILE A 1 92 ? -2.178 -26.260 44.206 1.00 14.10 92 ILE A CA 1
ATOM 379 C C . ILE A 1 92 ? -1.544 -24.910 44.496 1.00 13.68 92 ILE A C 1
ATOM 380 O O . ILE A 1 92 ? -0.402 -24.676 44.115 1.00 13.61 92 ILE A O 1
ATOM 385 N N . HIS A 1 93 ? -2.294 -24.036 45.163 1.00 13.23 93 HIS A N 1
ATOM 386 C CA . HIS A 1 93 ? -1.769 -22.777 45.686 1.00 13.00 93 HIS A CA 1
ATOM 387 C C . HIS A 1 93 ? -1.394 -23.006 47.142 1.00 12.86 93 HIS A C 1
ATOM 388 O O . HIS A 1 93 ? -2.237 -23.433 47.932 1.00 12.89 93 HIS A O 1
ATOM 395 N N . ALA A 1 94 ? -0.142 -22.713 47.491 1.00 12.68 94 ALA A N 1
ATOM 396 C CA . ALA A 1 94 ? 0.323 -22.786 48.873 1.00 12.58 94 ALA A CA 1
ATOM 397 C C . ALA A 1 94 ? 0.868 -21.443 49.316 1.00 12.49 94 ALA A C 1
ATOM 398 O O . ALA A 1 94 ? 1.773 -20.897 48.684 1.00 12.59 94 ALA A O 1
ATOM 400 N N . GLY A 1 95 ? 0.289 -20.915 50.392 1.00 12.32 95 GLY A N 1
ATOM 401 C CA . GLY A 1 95 ? 0.808 -19.740 51.068 1.00 12.25 95 GLY A CA 1
ATOM 402 C C . GLY A 1 95 ? 1.603 -20.153 52.288 1.00 12.16 95 GLY A C 1
ATOM 403 O O . GLY A 1 95 ? 1.520 -21.301 52.740 1.00 12.12 95 GLY A O 1
ATOM 404 N N . TYR A 1 96 ? 2.376 -19.215 52.823 1.00 12.13 96 TYR A N 1
ATOM 405 C CA . TYR A 1 96 ? 3.104 -19.443 54.067 1.00 12.12 96 TYR A CA 1
ATOM 406 C C . TYR A 1 96 ? 3.424 -18.144 54.775 1.00 12.24 96 TYR A C 1
ATOM 407 O O . TYR A 1 96 ? 3.649 -17.115 54.135 1.00 12.05 96 TYR A O 1
ATOM 416 N N . GLN A 1 97 ? 3.448 -18.212 56.104 1.00 12.44 97 GLN A N 1
ATOM 417 C CA . GLN A 1 97 ? 3.881 -17.099 56.939 1.00 12.69 97 GLN A CA 1
ATOM 418 C C . GLN A 1 97 ? 5.344 -16.805 56.612 1.00 12.94 97 GLN A C 1
ATOM 419 O O . GLN A 1 97 ? 6.178 -17.705 56.674 1.00 12.89 97 GLN A O 1
ATOM 425 N N . SER A 1 98 ? 5.631 -15.555 56.246 1.00 13.30 98 SER A N 1
ATOM 426 C CA . SER A 1 98 ? 6.907 -15.173 55.633 1.00 13.66 98 SER A CA 1
ATOM 427 C C . SER A 1 98 ? 7.443 -13.838 56.152 1.00 13.78 98 SER A C 1
ATOM 428 O O . SER A 1 98 ? 6.682 -12.880 56.302 1.00 13.74 98 SER A O 1
ATOM 431 N N . HIS A 1 99 ? 8.753 -13.792 56.412 1.00 14.02 99 HIS A N 1
ATOM 432 C CA . HIS A 1 99 ? 9.477 -12.543 56.695 1.00 14.19 99 HIS A CA 1
ATOM 433 C C . HIS A 1 99 ? 10.797 -12.534 55.911 1.00 14.30 99 HIS A C 1
ATOM 434 O O . HIS A 1 99 ? 11.830 -12.976 56.422 1.00 14.26 99 HIS A O 1
ATOM 441 N N . PRO A 1 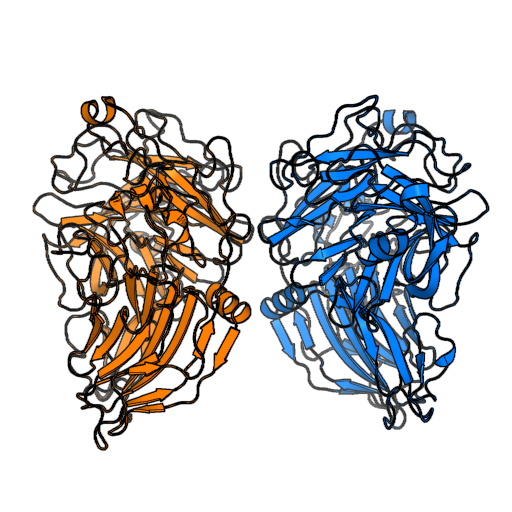100 ? 10.757 -12.053 54.650 1.00 14.51 100 PRO A N 1
ATOM 442 C CA . PRO A 1 100 ? 11.952 -11.996 53.801 1.00 14.73 100 PRO A CA 1
ATOM 443 C C . PRO A 1 100 ? 13.073 -11.149 54.392 1.00 15.05 100 PRO A C 1
ATOM 444 O O . PRO A 1 100 ? 12.809 -10.184 55.103 1.00 14.92 100 PRO A O 1
ATOM 448 N N . LYS A 1 101 ? 14.314 -11.555 54.127 1.00 15.67 101 LYS A N 1
ATOM 449 C CA . LYS A 1 101 ? 15.518 -10.796 54.496 1.00 16.24 101 LYS A CA 1
ATOM 450 C C . LYS A 1 101 ? 15.714 -10.640 56.011 1.00 15.89 101 LYS A C 1
ATOM 451 O O . LYS A 1 101 ? 16.439 -9.755 56.470 1.00 15.98 101 LYS A O 1
ATOM 457 N N . HIS A 1 102 ? 15.073 -11.528 56.768 1.00 15.42 102 HIS A N 1
ATOM 458 C CA . HIS A 1 102 ? 15.193 -11.611 58.216 1.00 15.24 102 HIS A CA 1
ATOM 459 C C . HIS A 1 102 ? 15.263 -13.096 58.549 1.00 15.17 102 HIS A C 1
ATOM 460 O O . HIS A 1 102 ? 14.815 -13.928 57.760 1.00 15.02 102 HIS A O 1
ATOM 467 N N . ILE A 1 103 ? 15.809 -13.423 59.714 1.00 14.98 103 ILE A N 1
ATOM 468 C CA . ILE A 1 103 ? 15.831 -14.815 60.196 1.00 15.02 103 ILE A CA 1
ATOM 469 C C . ILE A 1 103 ? 15.076 -15.029 61.520 1.00 14.98 103 ILE A C 1
ATOM 470 O O . ILE A 1 103 ? 15.174 -16.093 62.134 1.00 14.93 103 ILE A O 1
ATOM 475 N N . GLN A 1 104 ? 14.323 -14.013 61.943 1.00 15.13 104 GLN A N 1
ATOM 476 C CA . GLN A 1 104 ? 13.322 -14.154 62.991 1.00 15.30 104 GLN A CA 1
ATOM 477 C C . GLN A 1 104 ? 11.998 -13.610 62.482 1.00 15.12 104 GLN A C 1
ATOM 478 O O . GLN A 1 104 ? 11.949 -12.865 61.506 1.00 14.95 104 GLN A O 1
ATOM 484 N N . TRP A 1 105 ? 10.935 -14.009 63.165 1.00 15.00 105 TRP A N 1
ATOM 485 C CA . TRP A 1 105 ? 9.559 -13.650 62.829 1.00 14.93 105 TRP A CA 1
ATOM 486 C C . TRP A 1 105 ? 9.327 -12.142 62.912 1.00 14.79 105 TRP A C 1
ATOM 487 O O . TRP A 1 105 ? 9.944 -11.449 63.725 1.00 14.95 105 TRP A O 1
ATOM 498 N N . GLY A 1 106 ? 8.439 -11.646 62.058 1.00 14.60 106 GLY A N 1
ATOM 499 C CA . GLY A 1 106 ? 8.032 -10.244 62.092 1.00 14.42 106 GLY A CA 1
ATOM 500 C C . GLY A 1 106 ? 7.366 -9.829 60.799 1.00 14.13 106 GLY A C 1
ATOM 501 O O . GLY A 1 106 ? 7.476 -10.526 59.790 1.00 14.07 106 GLY A O 1
ATOM 502 N N . ASN A 1 107 ? 6.677 -8.690 60.839 1.00 13.92 107 ASN A N 1
ATOM 503 C CA . ASN A 1 107 ? 5.920 -8.147 59.702 1.00 13.73 107 ASN A CA 1
ATOM 504 C C . ASN A 1 107 ? 5.243 -9.238 58.899 1.00 13.43 107 ASN A C 1
ATOM 505 O O . ASN A 1 107 ? 5.287 -9.241 57.661 1.00 13.30 107 ASN A O 1
ATOM 510 N N . ILE A 1 108 ? 4.637 -10.184 59.599 1.00 13.18 108 ILE A N 1
ATOM 511 C CA . ILE A 1 108 ? 4.406 -11.476 58.990 1.00 13.00 108 ILE A CA 1
ATOM 512 C C . ILE A 1 108 ? 3.397 -11.352 57.841 1.00 12.82 108 ILE A C 1
ATOM 513 O O . ILE A 1 108 ? 2.377 -10.666 57.953 1.00 12.66 108 ILE A O 1
ATOM 518 N N . SER A 1 109 ? 3.758 -11.975 56.723 1.00 12.60 109 SER A N 1
ATOM 519 C CA . SER A 1 109 ? 3.084 -11.818 55.439 1.00 12.63 109 SER A CA 1
ATOM 520 C C . SER A 1 109 ? 2.827 -13.188 54.835 1.00 12.64 109 SER A C 1
ATOM 521 O O . SER A 1 109 ? 3.384 -14.188 55.299 1.00 12.88 109 SER A O 1
ATOM 524 N N . GLN A 1 110 ? 1.986 -13.235 53.804 1.00 12.59 110 GLN A N 1
ATOM 525 C CA . GLN A 1 110 ? 1.821 -14.454 53.017 1.00 12.51 110 GLN A CA 1
ATOM 526 C C . GLN A 1 110 ? 2.792 -14.447 51.843 1.00 12.44 110 GLN A C 1
ATOM 527 O O . GLN A 1 110 ? 2.655 -13.634 50.928 1.00 12.46 110 GLN A O 1
ATOM 533 N N . GLY A 1 111 ? 3.772 -15.348 51.888 1.00 12.39 111 GLY A N 1
ATOM 534 C CA . GLY A 1 111 ? 4.539 -15.730 50.703 1.00 12.42 111 GLY A CA 1
ATOM 535 C C . GLY A 1 111 ? 3.742 -16.804 49.989 1.00 12.50 111 GLY A C 1
ATOM 536 O O . GLY A 1 111 ? 2.942 -17.484 50.625 1.00 12.40 111 GLY A O 1
ATOM 537 N N . ALA A 1 112 ? 3.942 -16.973 48.685 1.00 12.52 112 ALA A N 1
ATOM 538 C CA . ALA A 1 112 ? 3.138 -17.946 47.944 1.00 12.62 112 ALA A CA 1
ATOM 539 C C . ALA A 1 112 ? 3.828 -18.554 46.734 1.00 12.71 112 ALA A C 1
ATOM 540 O O . ALA A 1 112 ? 4.733 -17.962 46.140 1.00 12.94 112 ALA A O 1
ATOM 542 N N . ALA A 1 113 ? 3.361 -19.747 46.377 1.00 12.82 113 ALA A N 1
ATOM 543 C CA . ALA A 1 113 ? 3.848 -20.481 45.219 1.00 12.96 113 ALA A CA 1
ATOM 544 C C . ALA A 1 113 ? 2.773 -21.457 44.758 1.00 13.26 113 ALA A C 1
ATOM 545 O O . ALA A 1 113 ? 1.780 -21.669 45.459 1.00 13.20 113 ALA A O 1
ATOM 547 N N . TYR A 1 114 ? 2.968 -22.041 43.580 1.00 13.69 114 TYR A N 1
ATOM 548 C CA . TYR A 1 114 ? 2.016 -23.011 43.046 1.00 14.18 114 TYR A CA 1
ATOM 549 C C . TYR A 1 114 ? 2.703 -24.218 42.413 1.00 14.44 114 TYR A C 1
ATOM 550 O O . TYR A 1 114 ? 3.867 -24.148 42.014 1.00 14.28 114 TYR A O 1
ATOM 559 N N . SER A 1 115 ? 1.955 -25.315 42.330 1.00 14.83 115 SER A N 1
ATOM 560 C CA . SER A 1 115 ? 2.459 -26.585 41.815 1.00 15.36 115 SER A CA 1
ATOM 561 C C . SER A 1 115 ? 1.336 -27.397 41.205 1.00 15.83 115 SER A C 1
ATOM 562 O O . SER A 1 115 ? 0.212 -27.367 41.705 1.00 15.83 115 SER A O 1
ATOM 565 N N A SER A 1 116 ? 1.646 -28.131 40.139 0.50 16.06 116 SER A N 1
ATOM 566 N N B SER A 1 116 ? 1.643 -28.131 40.138 0.50 16.05 116 SER A N 1
ATOM 567 C CA A SER A 1 116 ? 0.691 -29.058 39.535 0.50 16.32 116 SER A CA 1
ATOM 568 C CA B SER A 1 116 ? 0.682 -29.060 39.541 0.50 16.30 116 SER A CA 1
ATOM 569 C C A SER A 1 116 ? 0.679 -30.444 40.193 0.50 16.38 116 SER A C 1
ATOM 570 C C B SER A 1 116 ? 0.679 -30.446 40.192 0.50 16.37 116 SER A C 1
ATOM 571 O O A SER A 1 116 ? -0.226 -31.235 39.921 0.50 16.59 116 SER A O 1
ATOM 572 O O B SER A 1 116 ? -0.221 -31.241 39.912 0.50 16.58 116 SER A O 1
ATOM 577 N N . ASP A 1 117 ? 1.663 -30.743 41.046 1.00 16.24 117 ASP A N 1
ATOM 578 C CA . ASP A 1 117 ? 1.831 -32.103 41.596 1.00 16.16 117 ASP A CA 1
ATOM 579 C C . ASP A 1 117 ? 2.320 -32.194 43.051 1.00 15.87 117 ASP A C 1
ATOM 580 O O . ASP A 1 117 ? 2.867 -33.226 43.450 1.00 15.81 117 ASP A O 1
ATOM 585 N N . PHE A 1 118 ? 2.122 -31.122 43.826 1.00 15.58 118 PHE A N 1
ATOM 586 C CA . PHE A 1 118 ? 2.639 -30.984 45.204 1.00 15.54 118 PHE A CA 1
ATOM 587 C C . PHE A 1 118 ? 4.170 -30.982 45.349 1.00 15.41 118 PHE A C 1
ATOM 588 O O . PHE A 1 118 ? 4.670 -30.804 46.465 1.00 15.30 118 PHE A O 1
ATOM 596 N N . THR A 1 119 ? 4.909 -31.150 44.252 1.00 15.32 119 THR A N 1
ATOM 597 C CA . THR A 1 119 ? 6.303 -31.606 44.322 1.00 15.40 119 THR A CA 1
ATOM 598 C C . THR A 1 119 ? 7.285 -30.609 43.708 1.00 15.35 119 THR A C 1
ATOM 599 O O . THR A 1 119 ? 8.259 -30.226 44.364 1.00 15.37 119 THR A O 1
ATOM 603 N N A SER A 1 120 ? 7.039 -30.225 42.455 0.50 15.35 120 SER A N 1
ATOM 604 N N B SER A 1 120 ? 7.032 -30.219 42.462 0.50 15.28 120 SER A N 1
ATOM 605 C CA A SER A 1 120 ? 7.813 -29.178 41.791 0.50 15.28 120 SER A CA 1
ATOM 606 C CA B SER A 1 120 ? 7.795 -29.184 41.775 0.50 15.18 120 SER A CA 1
ATOM 607 C C A SER A 1 120 ? 6.994 -27.891 41.868 0.50 15.07 120 SER A C 1
ATOM 608 C C B SER A 1 120 ? 6.991 -27.892 41.870 0.50 15.00 120 SER A C 1
ATOM 609 O O A SER A 1 120 ? 5.812 -27.886 41.517 0.50 15.12 120 SER A O 1
ATOM 610 O O B SER A 1 120 ? 5.810 -27.883 41.518 0.50 15.04 120 SER A O 1
ATOM 615 N N . TRP A 1 121 ? 7.618 -26.817 42.350 1.00 14.69 121 TRP A N 1
ATOM 616 C CA . TRP A 1 121 ? 6.923 -25.550 42.642 1.00 14.31 121 TRP A CA 1
ATOM 617 C C . TRP A 1 121 ? 7.463 -24.374 41.842 1.00 14.28 121 TRP A C 1
ATOM 618 O O . TRP A 1 121 ? 8.593 -24.408 41.345 1.00 14.19 121 TRP A O 1
ATOM 629 N N . THR A 1 122 ? 6.629 -23.342 41.731 1.00 14.18 122 THR A N 1
ATOM 630 C CA . THR A 1 122 ? 6.980 -22.081 41.083 1.00 14.31 122 THR A CA 1
ATOM 631 C C . THR A 1 122 ? 6.545 -20.934 41.983 1.00 14.14 122 THR A C 1
ATOM 632 O O . THR A 1 122 ? 5.384 -20.870 42.388 1.00 13.91 122 THR A O 1
ATOM 636 N N . ASP A 1 123 ? 7.472 -20.024 42.272 1.00 14.08 123 ASP A N 1
ATOM 637 C CA . ASP A 1 123 ? 7.165 -18.841 43.075 1.00 14.25 123 ASP A CA 1
ATOM 638 C C . ASP A 1 123 ? 6.288 -17.878 42.297 1.00 14.54 123 ASP A C 1
ATOM 639 O O . ASP A 1 123 ? 6.470 -17.710 41.089 1.00 14.45 123 ASP A O 1
ATOM 644 N N . PHE A 1 124 ? 5.350 -17.235 42.989 1.00 14.89 124 PHE A N 1
ATOM 645 C CA . PHE A 1 124 ? 4.738 -16.017 42.464 1.00 15.31 124 PHE A CA 1
ATOM 646 C C . PHE A 1 124 ? 5.803 -14.916 42.484 1.00 16.08 124 PHE A C 1
ATOM 647 O O . PHE A 1 124 ? 6.756 -14.970 43.269 1.00 15.80 124 PHE A O 1
ATOM 655 N N . ASN A 1 125 ? 5.650 -13.941 41.596 1.00 17.09 125 ASN A N 1
ATOM 656 C CA . ASN A 1 125 ? 6.586 -12.827 41.478 1.00 18.20 125 ASN A CA 1
ATOM 657 C C . ASN A 1 125 ? 5.778 -11.605 41.072 1.00 18.50 125 ASN A C 1
ATOM 658 O O . ASN A 1 125 ? 5.297 -11.517 39.952 1.00 18.99 125 ASN A O 1
ATOM 663 N N . GLY A 1 126 ? 5.584 -10.697 42.018 1.00 18.57 126 GLY A N 1
ATOM 664 C CA . GLY A 1 126 ? 4.826 -9.473 41.784 1.00 18.70 126 GLY A CA 1
ATOM 665 C C . GLY A 1 126 ? 5.593 -8.289 42.315 1.00 18.71 126 GLY A C 1
ATOM 666 O O . GLY A 1 126 ? 6.819 -8.340 42.442 1.00 18.73 126 GLY A O 1
ATOM 667 N N . SER A 1 127 ? 4.862 -7.228 42.643 1.00 18.94 127 SER A N 1
ATOM 668 C CA . SER A 1 127 ? 5.465 -5.988 43.137 1.00 18.95 127 SER A CA 1
ATOM 669 C C . SER A 1 127 ? 6.214 -6.171 44.463 1.00 18.41 127 SER A C 1
ATOM 670 O O . SER A 1 127 ? 7.170 -5.441 44.735 1.00 18.62 127 SER A O 1
ATOM 673 N N . GLU A 1 128 ? 5.787 -7.147 45.270 1.00 17.50 128 GLU A N 1
ATOM 674 C CA . GLU A 1 128 ? 6.459 -7.492 46.527 1.00 16.92 128 GLU A CA 1
ATOM 675 C C . GLU A 1 128 ? 7.171 -8.844 46.447 1.00 16.37 128 GLU A C 1
ATOM 676 O O . GLU A 1 128 ? 7.180 -9.608 47.415 1.00 16.18 128 GLU A O 1
ATOM 682 N N . GLY A 1 129 ? 7.792 -9.121 45.301 1.00 15.87 129 GLY A N 1
ATOM 683 C CA . GLY A 1 129 ? 8.500 -10.377 45.090 1.00 15.53 129 GLY A CA 1
ATOM 684 C C . GLY A 1 129 ? 7.556 -11.557 45.206 1.00 15.21 129 GLY A C 1
ATOM 685 O O . GLY A 1 129 ? 6.536 -11.608 44.520 1.00 15.13 129 GLY A O 1
ATOM 686 N N . TYR A 1 130 ? 7.877 -12.476 46.113 1.00 14.72 130 TYR A N 1
ATOM 687 C CA . TYR A 1 130 ? 7.069 -13.681 46.323 1.00 14.42 130 TYR A CA 1
ATOM 688 C C . TYR A 1 130 ? 5.973 -13.521 47.384 1.00 14.31 130 TYR A C 1
ATOM 689 O O . TYR A 1 130 ? 5.215 -14.462 47.624 1.00 14.12 130 TYR A O 1
ATOM 698 N N . LYS A 1 131 ? 5.882 -12.345 48.010 1.00 14.29 131 LYS A N 1
ATOM 699 C CA . LYS A 1 131 ? 4.750 -12.028 48.879 1.00 14.44 131 LYS A CA 1
ATOM 700 C C . LYS A 1 131 ? 3.511 -11.715 48.057 1.00 14.04 131 LYS A C 1
ATOM 701 O O . LYS A 1 131 ? 3.606 -11.118 46.981 1.00 13.95 131 LYS A O 1
ATOM 707 N N . THR A 1 132 ? 2.350 -12.096 48.584 1.00 13.61 132 THR A N 1
ATOM 708 C CA . THR A 1 132 ? 1.063 -11.731 47.979 1.00 13.28 132 THR A CA 1
ATOM 709 C C . THR A 1 132 ? 0.070 -11.041 48.931 1.00 13.04 132 THR A C 1
ATOM 710 O O . THR A 1 132 ? -0.891 -10.432 48.465 1.00 13.13 132 THR A O 1
ATOM 714 N N . ILE A 1 133 ? 0.280 -11.149 50.246 1.00 12.89 133 ILE A N 1
ATOM 715 C CA . ILE A 1 133 ? -0.470 -10.365 51.234 1.00 12.81 133 ILE A CA 1
ATOM 716 C C . ILE A 1 133 ? 0.522 -9.919 52.299 1.00 12.68 133 ILE A C 1
ATOM 717 O O . ILE A 1 133 ? 1.364 -10.707 52.729 1.00 12.71 133 ILE A O 1
ATOM 722 N N . TRP A 1 134 ? 0.402 -8.666 52.727 1.00 12.47 134 TRP A N 1
ATOM 723 C CA . TRP A 1 134 ? 1.312 -8.079 53.711 1.00 12.33 134 TRP A CA 1
ATOM 724 C C . TRP A 1 134 ? 0.568 -7.081 54.590 1.00 12.23 134 TRP A C 1
ATOM 725 O O . TRP A 1 134 ? -0.471 -6.556 54.181 1.00 12.17 134 TRP A O 1
ATOM 736 N N . PRO A 1 135 ? 1.101 -6.806 55.796 1.00 12.20 135 PRO A N 1
ATOM 737 C CA . PRO A 1 135 ? 0.541 -5.751 56.639 1.00 12.26 135 PRO A CA 1
ATOM 738 C C . PRO A 1 135 ? 0.467 -4.406 55.902 1.00 12.40 135 PRO A C 1
ATOM 739 O O . PRO A 1 135 ? 1.463 -3.968 55.321 1.00 12.40 135 PRO A O 1
ATOM 743 N N . SER A 1 136 ? -0.719 -3.800 55.883 1.00 12.52 136 SER A N 1
ATOM 744 C CA . SER A 1 136 ? -0.945 -2.535 55.160 1.00 12.72 136 SER A CA 1
ATOM 745 C C . SER A 1 136 ? -2.027 -1.599 55.720 1.00 12.91 136 SER A C 1
ATOM 746 O O . SER A 1 136 ? -2.169 -0.476 55.233 1.00 12.91 136 SER A O 1
ATOM 749 N N . GLN A 1 137 ? -2.780 -2.052 56.723 1.00 13.04 137 GLN A N 1
ATOM 750 C CA . GLN A 1 137 ? -3.924 -1.327 57.257 1.00 13.26 137 GLN A CA 1
ATOM 751 C C . GLN A 1 137 ? -3.819 -1.343 58.771 1.00 13.33 137 GLN A C 1
ATOM 752 O O . GLN A 1 137 ? -3.170 -2.224 59.336 1.00 13.36 137 GLN A O 1
ATOM 758 N N . ILE A 1 138 ? -4.474 -0.395 59.434 1.00 13.37 138 ILE A N 1
ATOM 759 C CA . ILE A 1 138 ? -4.441 -0.340 60.900 1.00 13.61 138 ILE A CA 1
ATOM 760 C C . ILE A 1 138 ? -4.836 -1.678 61.548 1.00 13.38 138 ILE A C 1
ATOM 761 O O . ILE A 1 138 ? -4.266 -2.069 62.568 1.00 13.37 138 ILE A O 1
ATOM 766 N N . TYR A 1 139 ? -5.787 -2.377 60.930 1.00 13.09 139 TYR A N 1
ATOM 767 C CA . TYR A 1 139 ? -6.309 -3.636 61.472 1.00 13.02 139 TYR A CA 1
ATOM 768 C C . TYR A 1 139 ? -5.376 -4.844 61.310 1.00 12.92 139 TYR A C 1
ATOM 769 O O . TYR A 1 139 ? -5.507 -5.804 62.072 1.00 12.85 139 TYR A O 1
ATOM 778 N N . ASP A 1 140 ? -4.440 -4.799 60.352 1.00 12.90 140 ASP A N 1
ATOM 779 C CA . ASP A 1 140 ? -3.472 -5.895 60.150 1.00 12.89 140 ASP A CA 1
ATOM 780 C C . ASP A 1 140 ? -1.991 -5.477 60.116 1.00 12.86 140 ASP A C 1
ATOM 781 O O . ASP A 1 140 ? -1.140 -6.276 59.722 1.00 12.74 140 ASP A O 1
ATOM 786 N N . ILE A 1 141 ? -1.682 -4.258 60.562 1.00 12.91 141 ILE A N 1
ATOM 787 C CA . ILE A 1 141 ? -0.313 -3.723 60.457 1.00 13.02 141 ILE A CA 1
ATOM 788 C C . ILE A 1 141 ? 0.721 -4.503 61.287 1.00 13.19 141 ILE A C 1
ATOM 789 O O . ILE A 1 141 ? 1.910 -4.497 60.964 1.00 13.15 141 ILE A O 1
ATOM 794 N N . ARG A 1 142 ? 0.269 -5.173 62.346 1.00 13.34 142 ARG A N 1
ATOM 795 C CA . ARG A 1 142 ? 1.160 -5.952 63.203 1.00 13.52 142 ARG A CA 1
ATOM 796 C C . ARG A 1 142 ? 1.461 -7.351 62.641 1.00 13.40 142 ARG A C 1
ATOM 797 O O . ARG A 1 142 ? 2.359 -8.036 63.135 1.00 13.58 142 ARG A O 1
ATOM 805 N N . GLY A 1 143 ? 0.723 -7.769 61.611 1.00 13.17 143 GLY A N 1
ATOM 806 C CA . GLY A 1 143 ? 0.935 -9.071 60.988 1.00 13.10 143 GLY A CA 1
ATOM 807 C C . GLY A 1 143 ? -0.305 -9.619 60.309 1.00 13.06 143 GLY A C 1
ATOM 808 O O . GLY A 1 143 ? -1.416 -9.501 60.832 1.00 13.00 143 GLY A O 1
ATOM 809 N N . VAL A 1 144 ? -0.092 -10.203 59.132 1.00 13.08 144 VAL A N 1
ATOM 810 C CA . VAL A 1 144 ? -1.093 -10.982 58.418 1.00 13.21 144 VAL A CA 1
ATOM 811 C C . VAL A 1 144 ? -0.843 -12.422 58.842 1.00 13.26 144 VAL A C 1
ATOM 812 O O . VAL A 1 144 ? 0.028 -13.105 58.296 1.00 13.23 144 VAL A O 1
ATOM 816 N N . PHE A 1 145 ? -1.602 -12.862 59.839 1.00 13.35 145 PHE A N 1
ATOM 817 C CA . PHE A 1 145 ? -1.450 -14.193 60.426 1.00 13.45 145 PHE A CA 1
ATOM 818 C C . PHE A 1 145 ? -2.125 -15.238 59.520 1.00 13.54 145 PHE A C 1
ATOM 819 O O . PHE A 1 145 ? -2.579 -14.920 58.415 1.00 13.60 145 PHE A O 1
ATOM 827 N N . ASP A 1 146 ? -2.170 -16.485 59.988 1.00 13.72 146 ASP A N 1
ATOM 828 C CA . ASP A 1 146 ? -2.779 -17.606 59.261 1.00 13.89 146 ASP A CA 1
ATOM 829 C C . ASP A 1 146 ? -4.217 -17.312 58.799 1.00 13.67 146 ASP A C 1
ATOM 830 O O . ASP A 1 146 ? -4.961 -16.566 59.446 1.00 13.56 146 ASP A O 1
ATOM 835 N N . GLY A 1 147 ? -4.570 -17.889 57.655 1.00 13.53 147 GLY A N 1
ATOM 836 C CA . GLY A 1 147 ? -5.910 -17.797 57.096 1.00 13.48 147 GLY A CA 1
ATOM 837 C C . GLY A 1 147 ? -6.178 -18.950 56.150 1.00 13.53 147 GLY A C 1
ATOM 838 O O . GLY A 1 147 ? -5.264 -19.698 55.790 1.00 13.42 147 GLY A O 1
ATOM 839 N N . SER A 1 148 ? -7.439 -19.085 55.752 1.00 13.67 148 SER A N 1
ATOM 840 C CA . SER A 1 148 ? -7.887 -20.187 54.904 1.00 13.85 148 SER A CA 1
ATOM 841 C C . SER A 1 148 ? -8.857 -19.686 53.841 1.00 14.12 148 SER A C 1
ATOM 842 O O . SER A 1 148 ? -9.355 -18.561 53.919 1.00 14.00 148 SER A O 1
ATOM 845 N N . ILE A 1 149 ? -9.130 -20.546 52.864 1.00 14.53 149 ILE A N 1
ATOM 846 C CA . ILE A 1 149 ? -9.761 -20.137 51.613 1.00 15.04 149 ILE A CA 1
ATOM 847 C C . ILE A 1 149 ? -11.236 -20.517 51.504 1.00 15.82 149 ILE A C 1
ATOM 848 O O . ILE A 1 149 ? -11.616 -21.669 51.724 1.00 15.84 149 ILE A O 1
ATOM 853 N N . ILE A 1 150 ? -12.042 -19.515 51.154 1.00 16.80 150 ILE A N 1
ATOM 854 C CA . ILE A 1 150 ? -13.405 -19.683 50.662 1.00 17.76 150 ILE A CA 1
ATOM 855 C C . ILE A 1 150 ? -13.259 -19.735 49.147 1.00 18.67 150 ILE A C 1
ATOM 856 O O . ILE A 1 150 ? -12.921 -18.732 48.519 1.00 18.62 150 ILE A O 1
ATOM 861 N N . LYS A 1 151 ? -13.501 -20.900 48.556 1.00 20.13 151 LYS A N 1
ATOM 862 C CA . LYS A 1 151 ? -13.190 -21.100 47.135 1.00 21.56 151 LYS A CA 1
ATOM 863 C C . LYS A 1 151 ? -14.074 -20.276 46.197 1.00 21.95 151 LYS A C 1
ATOM 864 O O . LYS A 1 151 ? -13.595 -19.779 45.178 1.00 21.73 151 LYS A O 1
ATOM 870 N N . GLU A 1 152 ? -15.343 -20.109 46.562 1.00 22.64 152 GLU A N 1
ATOM 871 C CA . GLU A 1 152 ? -16.263 -19.255 45.822 1.00 23.32 152 GLU A CA 1
ATOM 872 C C . GLU A 1 152 ? -16.806 -18.185 46.764 1.00 22.54 152 GLU A C 1
ATOM 873 O O . GLU A 1 152 ? -17.849 -18.360 47.400 1.00 22.33 152 GLU A O 1
ATOM 879 N N . GLY A 1 153 ? -16.076 -17.075 46.844 1.00 21.62 153 GLY A N 1
ATOM 880 C CA . GLY A 1 153 ? -16.311 -16.050 47.853 1.00 21.25 153 GLY A CA 1
ATOM 881 C C . GLY A 1 153 ? -16.823 -14.754 47.262 1.00 21.11 153 GLY A C 1
ATOM 882 O O . GLY A 1 153 ? -17.814 -14.748 46.527 1.00 20.83 153 GLY A O 1
ATOM 883 N N . ILE A 1 154 ? -16.130 -13.661 47.580 1.00 20.98 154 ILE A N 1
ATOM 884 C CA . ILE A 1 154 ? -16.533 -12.309 47.183 1.00 21.31 154 ILE A CA 1
ATOM 885 C C . ILE A 1 154 ? -16.576 -12.212 45.662 1.00 21.41 154 ILE A C 1
ATOM 886 O O . ILE A 1 154 ? -15.584 -12.505 44.992 1.00 21.15 154 ILE A O 1
ATOM 891 N N . ASP A 1 155 ? -17.739 -11.831 45.130 1.00 21.71 155 ASP A N 1
ATOM 892 C CA . ASP A 1 155 ? -17.981 -11.761 43.682 1.00 21.95 155 ASP A CA 1
ATOM 893 C C . ASP A 1 155 ? -17.623 -13.057 42.924 1.00 21.31 155 ASP A C 1
ATOM 894 O O . ASP A 1 155 ? -17.266 -13.021 41.743 1.00 21.27 155 ASP A O 1
ATOM 899 N N . GLY A 1 156 ? -17.739 -14.196 43.611 1.00 20.56 156 GLY A N 1
ATOM 900 C CA . GLY A 1 156 ? -17.382 -15.501 43.053 1.00 20.10 156 GLY A CA 1
ATOM 901 C C . GLY A 1 156 ? -15.905 -15.874 43.050 1.00 19.67 156 GLY A C 1
ATOM 902 O O . GLY A 1 156 ? -15.553 -16.966 42.597 1.00 19.62 156 GLY A O 1
ATOM 903 N N . TYR A 1 157 ? -15.043 -14.994 43.564 1.00 19.13 157 TYR A N 1
ATOM 904 C CA . TYR A 1 157 ? -13.595 -15.205 43.526 1.00 18.83 157 TYR A CA 1
ATOM 905 C C . TYR A 1 157 ? -13.104 -15.959 44.756 1.00 17.86 157 TYR A C 1
ATOM 906 O O . TYR A 1 157 ? -13.743 -15.896 45.814 1.00 17.56 157 TYR A O 1
ATOM 915 N N . PRO A 1 158 ? -11.955 -16.658 44.635 1.00 16.91 158 PRO A N 1
ATOM 916 C CA . PRO A 1 158 ? -11.351 -17.227 45.836 1.00 16.33 158 PRO A CA 1
ATOM 917 C C . PRO A 1 158 ? -11.060 -16.124 46.845 1.00 15.73 158 PRO A C 1
ATOM 918 O O . PRO A 1 158 ? -10.567 -15.054 46.473 1.00 15.30 158 PRO A O 1
ATOM 922 N N . THR A 1 159 ? -11.403 -16.388 48.100 1.00 15.25 159 THR A N 1
ATOM 923 C CA . THR A 1 159 ? -11.402 -15.381 49.147 1.00 15.04 159 THR A CA 1
ATOM 924 C C . THR A 1 159 ? -10.728 -15.970 50.376 1.00 14.69 159 THR A C 1
ATOM 925 O O . THR A 1 159 ? -11.047 -17.086 50.786 1.00 15.19 159 THR A O 1
ATOM 929 N N . ILE A 1 160 ? -9.797 -15.218 50.954 1.00 14.17 160 ILE A N 1
ATOM 930 C CA . ILE A 1 160 ? -9.107 -15.650 52.169 1.00 13.81 160 ILE A CA 1
ATOM 931 C C . ILE A 1 160 ? -9.733 -14.960 53.380 1.00 13.55 160 ILE A C 1
ATOM 932 O O . ILE A 1 160 ? -9.981 -13.757 53.352 1.00 13.42 160 ILE A O 1
ATOM 937 N N . LEU A 1 161 ? -10.018 -15.747 54.416 1.00 13.39 161 LEU A N 1
ATOM 938 C CA . LEU A 1 161 ? -10.362 -15.232 55.735 1.00 13.30 161 LEU A CA 1
ATOM 939 C C . LEU A 1 161 ? -9.122 -15.454 56.585 1.00 13.01 161 LEU A C 1
ATOM 940 O O . LEU A 1 161 ? -8.694 -16.596 56.754 1.00 12.78 161 LEU A O 1
ATOM 945 N N . TYR A 1 162 ? -8.536 -14.368 57.090 1.00 12.76 162 TYR A N 1
ATOM 946 C CA . TYR A 1 162 ? -7.251 -14.424 57.796 1.00 12.68 162 TYR A CA 1
ATOM 947 C C . TYR A 1 162 ? -7.283 -13.613 59.079 1.00 12.66 162 TYR A C 1
ATOM 948 O O . TYR A 1 162 ? -8.104 -12.709 59.231 1.00 12.62 162 TYR A O 1
ATOM 957 N N . THR A 1 163 ? -6.373 -13.936 59.994 1.00 12.65 163 THR A N 1
ATOM 958 C CA . THR A 1 163 ? -6.233 -13.165 61.220 1.00 12.71 163 THR A CA 1
ATOM 959 C C . THR A 1 163 ? -5.418 -11.904 60.946 1.00 12.77 163 THR A C 1
ATOM 960 O O . THR A 1 163 ? -4.230 -11.965 60.613 1.00 12.70 163 THR A O 1
ATOM 964 N N . SER A 1 164 ? -6.096 -10.771 61.082 1.00 12.83 164 SER A N 1
ATOM 965 C CA . SER A 1 164 ? -5.503 -9.452 60.967 1.00 12.92 164 SER A CA 1
ATOM 966 C C . SER A 1 164 ? -5.138 -8.981 62.365 1.00 13.03 164 SER A C 1
ATOM 967 O O . SER A 1 164 ? -6.014 -8.901 63.231 1.00 13.14 164 SER A O 1
ATOM 970 N N . THR A 1 165 ? -3.860 -8.671 62.588 1.00 13.11 165 THR A N 1
ATOM 971 C CA . THR A 1 165 ? -3.392 -8.278 63.920 1.00 13.34 165 THR A CA 1
ATOM 972 C C . THR A 1 165 ? -2.981 -6.814 63.983 1.00 13.66 165 THR A C 1
ATOM 973 O O . THR A 1 165 ? -2.397 -6.278 63.044 1.00 13.65 165 THR A O 1
ATOM 977 N N . SER A 1 166 ? -3.293 -6.179 65.109 1.00 14.09 166 SER A N 1
ATOM 978 C CA . SER A 1 166 ? -2.917 -4.796 65.363 1.00 14.53 166 SER A CA 1
ATOM 979 C C . SER A 1 166 ? -2.116 -4.729 66.666 1.00 14.89 166 SER A C 1
ATOM 980 O O . SER A 1 166 ? -1.568 -5.739 67.122 1.00 14.90 166 SER A O 1
ATOM 983 N N . PHE A 1 167 ? -2.038 -3.538 67.250 1.00 15.41 167 PHE A N 1
ATOM 984 C CA . PHE A 1 167 ? -1.162 -3.290 68.389 1.00 15.82 167 PHE A CA 1
ATOM 985 C C . PHE A 1 167 ? -1.676 -3.936 69.675 1.00 16.32 167 PHE A C 1
ATOM 986 O O . PHE A 1 167 ? -2.850 -4.299 69.777 1.00 16.19 167 PHE A O 1
ATOM 994 N N . GLY A 1 168 ? -0.768 -4.089 70.637 1.00 16.94 168 GLY A N 1
ATOM 995 C CA . GLY A 1 168 ? -1.092 -4.571 71.983 1.00 17.58 168 GLY A CA 1
ATOM 996 C C . GLY A 1 168 ? -0.417 -5.895 72.296 1.00 18.14 168 GLY A C 1
ATOM 997 O O . GLY A 1 168 ? 0.075 -6.568 71.385 1.00 18.29 168 GLY A O 1
ATOM 998 N N . PRO A 1 169 ? -0.381 -6.285 73.589 1.00 18.72 169 PRO A N 1
ATOM 999 C CA . PRO A 1 169 ? 0.164 -7.602 73.928 1.00 18.80 169 PRO A CA 1
ATOM 1000 C C . PRO A 1 169 ? -0.581 -8.708 73.187 1.00 18.67 169 PRO A C 1
ATOM 1001 O O . PRO A 1 169 ? -1.809 -8.676 73.119 1.00 18.55 169 PRO A O 1
ATOM 1005 N N . LEU A 1 170 ? 0.166 -9.650 72.619 1.00 18.51 170 LEU A N 1
ATOM 1006 C CA . LEU A 1 170 ? -0.410 -10.727 71.820 1.00 18.61 170 LEU A CA 1
ATOM 1007 C C . LEU A 1 170 ? 0.283 -12.026 72.201 1.00 18.88 170 LEU A C 1
ATOM 1008 O O . LEU A 1 170 ? 1.474 -12.209 71.931 1.00 19.07 170 LEU A O 1
ATOM 1013 N N . GLY A 1 171 ? -0.468 -12.920 72.840 1.00 19.24 171 GLY A N 1
ATOM 1014 C CA . GLY A 1 171 ? 0.052 -14.229 73.213 1.00 19.60 171 GLY A CA 1
ATOM 1015 C C . GLY A 1 171 ? -0.736 -14.868 74.332 1.00 19.98 171 GLY A C 1
ATOM 1016 O O . GLY A 1 171 ? -1.360 -14.177 75.141 1.00 20.01 171 GLY A O 1
ATOM 1017 N N . ALA A 1 172 ? -0.677 -16.196 74.385 1.00 20.55 172 ALA A N 1
ATOM 1018 C CA . ALA A 1 172 ? -1.410 -16.984 75.377 1.00 21.17 172 ALA A CA 1
ATOM 1019 C C . ALA A 1 172 ? -0.949 -16.757 76.819 1.00 21.83 172 ALA A C 1
ATOM 1020 O O . ALA A 1 172 ? -1.734 -16.958 77.749 1.00 22.19 172 ALA A O 1
ATOM 1022 N N . THR A 1 173 ? 0.307 -16.342 77.000 1.00 22.57 173 THR A N 1
ATOM 1023 C CA . THR A 1 173 ? 0.858 -16.041 78.330 1.00 23.31 173 THR A CA 1
ATOM 1024 C C . THR A 1 173 ? 0.805 -14.549 78.705 1.00 23.73 173 THR A C 1
ATOM 1025 O O . THR A 1 173 ? 1.235 -14.177 79.798 1.00 24.11 173 THR A O 1
ATOM 1029 N N . LEU A 1 174 ? 0.272 -13.710 77.813 1.00 23.93 174 LEU A N 1
ATOM 1030 C CA . LEU A 1 174 ? 0.178 -12.264 78.028 1.00 24.11 174 LEU A CA 1
ATOM 1031 C C . LEU A 1 174 ? -1.269 -11.839 78.226 1.00 23.98 174 LEU A C 1
ATOM 1032 O O . LEU A 1 174 ? -2.189 -12.636 78.042 1.00 23.91 174 LEU A O 1
ATOM 1037 N N . ASN A 1 175 ? -1.459 -10.577 78.603 1.00 23.82 175 ASN A N 1
ATOM 1038 C CA . ASN A 1 175 ? -2.791 -10.023 78.824 1.00 23.79 175 ASN A CA 1
ATOM 1039 C C . ASN A 1 175 ? -3.295 -9.370 77.546 1.00 22.85 175 ASN A C 1
ATOM 1040 O O . ASN A 1 175 ? -3.306 -8.142 77.416 1.00 22.84 175 ASN A O 1
ATOM 1045 N N . GLU A 1 176 ? -3.714 -10.210 76.602 1.00 21.61 176 GLU A N 1
ATOM 1046 C CA . GLU A 1 176 ? -4.234 -9.729 75.326 1.00 20.80 176 GLU A CA 1
ATOM 1047 C C . GLU A 1 176 ? -5.603 -9.088 75.504 1.00 20.53 176 GLU A C 1
ATOM 1048 O O . GLU A 1 176 ? -6.384 -9.501 76.365 1.00 20.55 176 GLU A O 1
ATOM 1054 N N . ALA A 1 177 ? -5.866 -8.067 74.692 1.00 20.13 177 ALA A N 1
ATOM 1055 C CA . ALA A 1 177 ? -7.143 -7.366 74.681 1.00 19.87 177 ALA A CA 1
ATOM 1056 C C . ALA A 1 177 ? -7.854 -7.574 73.357 1.00 19.56 177 ALA A C 1
ATOM 1057 O O . ALA A 1 177 ? -7.229 -7.844 72.325 1.00 19.15 177 ALA A O 1
ATOM 1059 N N . GLU A 1 178 ? -9.172 -7.428 73.411 1.00 19.32 178 GLU A N 1
ATOM 1060 C CA . GLU A 1 178 ? -10.035 -7.472 72.239 1.00 19.22 178 GLU A CA 1
ATOM 1061 C C . GLU A 1 178 ? -9.611 -6.402 71.224 1.00 18.58 178 GLU A C 1
ATOM 1062 O O . GLU A 1 178 ? -9.295 -5.271 71.604 1.00 18.63 178 GLU A O 1
ATOM 1068 N N . GLY A 1 179 ? -9.573 -6.781 69.945 1.00 17.75 179 GLY A N 1
ATOM 1069 C CA . GLY A 1 179 ? -9.123 -5.897 68.863 1.00 17.21 179 GLY A CA 1
ATOM 1070 C C . GLY A 1 179 ? -7.733 -6.207 68.330 1.00 16.64 179 GLY A C 1
ATOM 1071 O O . GLY A 1 179 ? -7.461 -5.993 67.148 1.00 16.48 179 GLY A O 1
ATOM 1072 N N . THR A 1 180 ? -6.849 -6.706 69.193 1.00 16.09 180 THR A N 1
ATOM 1073 C CA . THR A 1 180 ? -5.475 -7.027 68.802 1.00 15.79 180 THR A CA 1
ATOM 1074 C C . THR A 1 180 ? -5.448 -8.112 67.724 1.00 15.56 180 THR A C 1
ATOM 1075 O O . THR A 1 180 ? -4.659 -8.021 66.791 1.00 15.56 180 THR A O 1
ATOM 1079 N N . GLU A 1 181 ? -6.306 -9.122 67.864 1.00 15.19 181 GLU A N 1
ATOM 1080 C CA . GLU A 1 181 ? -6.519 -10.127 66.824 1.00 15.05 181 GLU A CA 1
ATOM 1081 C C . GLU A 1 181 ? -7.956 -10.054 66.339 1.00 14.72 181 GLU A C 1
ATOM 1082 O O . GLU A 1 181 ? -8.889 -10.226 67.124 1.00 14.69 181 GLU A O 1
ATOM 1088 N N . THR A 1 182 ? -8.124 -9.776 65.048 1.00 14.37 182 THR A N 1
ATOM 1089 C CA . THR A 1 182 ? -9.430 -9.793 64.397 1.00 14.15 182 THR A CA 1
ATOM 1090 C C . THR A 1 182 ? -9.323 -10.656 63.146 1.00 13.86 182 THR A C 1
ATOM 1091 O O . THR A 1 182 ? -8.240 -11.147 62.825 1.00 13.80 182 THR A O 1
ATOM 1095 N N . GLN A 1 183 ? -10.447 -10.866 62.464 1.00 13.60 183 GLN A N 1
ATOM 1096 C CA . GLN A 1 183 ? -10.473 -11.685 61.250 1.00 13.44 183 GLN A CA 1
ATOM 1097 C C . GLN A 1 183 ? -11.002 -10.853 60.084 1.00 13.29 183 GLN A C 1
ATOM 1098 O O . GLN A 1 183 ? -12.037 -10.190 60.205 1.00 13.22 183 GLN A O 1
ATOM 1104 N N . SER A 1 184 ? -10.291 -10.917 58.959 1.00 13.09 184 SER A N 1
ATOM 1105 C CA . SER A 1 184 ? -10.533 -10.052 57.800 1.00 13.08 184 SER A CA 1
ATOM 1106 C C . SER A 1 184 ? -10.560 -10.846 56.501 1.00 13.07 184 SER A C 1
ATOM 1107 O O . SER A 1 184 ? -10.026 -11.952 56.431 1.00 12.98 184 SER A O 1
ATOM 1110 N N . LEU A 1 185 ? -11.184 -10.260 55.479 1.00 13.27 185 LEU A N 1
ATOM 1111 C CA . LEU A 1 185 ? -11.297 -10.862 54.152 1.00 13.51 185 LEU A CA 1
ATOM 1112 C C . LEU A 1 185 ? -10.470 -10.155 53.086 1.00 13.44 185 LEU A C 1
ATOM 1113 O O . LEU A 1 185 ? -10.339 -8.929 53.092 1.00 13.23 185 LEU A O 1
ATOM 1118 N N . ALA A 1 186 ? -9.942 -10.950 52.159 1.00 13.51 186 ALA A N 1
ATOM 1119 C CA . ALA A 1 186 ? -9.379 -10.450 50.907 1.00 13.63 186 ALA A CA 1
ATOM 1120 C C . ALA A 1 186 ? -9.701 -11.450 49.805 1.00 13.75 186 ALA A C 1
ATOM 1121 O O . ALA A 1 186 ? -9.855 -12.637 50.081 1.00 13.76 186 ALA A O 1
ATOM 1123 N N . TYR A 1 187 ? -9.807 -10.975 48.567 1.00 14.02 187 TYR A N 1
ATOM 1124 C CA . TYR A 1 187 ? -10.128 -11.849 47.430 1.00 14.31 187 TYR A CA 1
ATOM 1125 C C . TYR A 1 187 ? -9.133 -11.650 46.300 1.00 14.39 187 TYR A C 1
ATOM 1126 O O . TYR A 1 187 ? -8.496 -10.597 46.208 1.00 14.23 187 TYR A O 1
ATOM 1135 N N . THR A 1 188 ? -9.012 -12.662 45.442 1.00 14.54 188 THR A N 1
ATOM 1136 C CA . THR A 1 188 ? -8.081 -12.615 44.313 1.00 14.83 188 THR A CA 1
ATOM 1137 C C . THR A 1 188 ? -8.824 -12.722 42.987 1.00 15.40 188 THR A C 1
ATOM 1138 O O . THR A 1 188 ? -9.653 -13.612 42.802 1.00 15.45 188 THR A O 1
ATOM 1142 N N . THR A 1 189 ? -8.511 -11.807 42.072 1.00 16.14 189 THR A N 1
ATOM 1143 C CA . THR A 1 189 ? -9.048 -11.839 40.713 1.00 16.82 189 THR A CA 1
ATOM 1144 C C . THR A 1 189 ? -8.050 -12.425 39.713 1.00 17.05 189 THR A C 1
ATOM 1145 O O . THR A 1 189 ? -8.345 -12.485 38.516 1.00 17.25 189 THR A O 1
ATOM 1149 N N . ASP A 1 190 ? -6.887 -12.867 40.199 1.00 17.06 190 ASP A N 1
ATOM 1150 C CA . ASP A 1 190 ? -5.820 -13.381 39.335 1.00 17.20 190 ASP A CA 1
ATOM 1151 C C . ASP A 1 190 ? -5.208 -14.680 39.873 1.00 17.40 190 ASP A C 1
ATOM 1152 O O . ASP A 1 190 ? -4.000 -14.911 39.751 1.00 17.18 190 ASP A O 1
ATOM 1157 N N . ASP A 1 191 ? -6.060 -15.518 40.467 1.00 17.60 191 ASP A N 1
ATOM 1158 C CA . ASP A 1 191 ? -5.687 -16.858 40.922 1.00 17.97 191 ASP A CA 1
ATOM 1159 C C . ASP A 1 191 ? -4.513 -16.881 41.910 1.00 17.23 191 ASP A C 1
ATOM 1160 O O . ASP A 1 191 ? -3.685 -17.793 41.883 1.00 17.12 191 ASP A O 1
ATOM 1165 N N . GLY A 1 192 ? -4.450 -15.873 42.778 1.00 16.46 192 GLY A N 1
ATOM 1166 C CA . GLY A 1 192 ? -3.452 -15.825 43.843 1.00 16.06 192 GLY A CA 1
ATOM 1167 C C . GLY A 1 192 ? -2.201 -15.006 43.582 1.00 15.69 192 GLY A C 1
ATOM 1168 O O . GLY A 1 192 ? -1.349 -14.917 44.463 1.00 15.59 192 GLY A O 1
ATOM 1169 N N . ALA A 1 193 ? -2.068 -14.404 42.398 1.00 15.27 193 ALA A N 1
ATOM 1170 C CA . ALA A 1 193 ? -0.942 -13.491 42.142 1.00 15.06 193 ALA A CA 1
ATOM 1171 C C . ALA A 1 193 ? -1.030 -12.235 43.015 1.00 14.80 193 ALA A C 1
ATOM 1172 O O . ALA A 1 193 ? -0.004 -11.678 43.407 1.00 14.68 193 ALA A O 1
ATOM 1174 N N . SER A 1 194 ? -2.254 -11.806 43.321 1.00 14.51 194 SER A N 1
ATOM 1175 C CA . SER A 1 194 ? -2.492 -10.676 44.216 1.00 14.31 194 SER A CA 1
ATOM 1176 C C . SER A 1 194 ? -3.829 -10.836 44.928 1.00 14.14 194 SER A C 1
ATOM 1177 O O . SER A 1 194 ? -4.687 -11.603 44.484 1.00 14.27 194 SER A O 1
ATOM 1180 N N . TRP A 1 195 ? -3.991 -10.116 46.036 1.00 13.88 195 TRP A N 1
ATOM 1181 C CA . TRP A 1 195 ? -5.235 -10.131 46.812 1.00 13.82 195 TRP A CA 1
ATOM 1182 C C . TRP A 1 195 ? -5.679 -8.702 47.099 1.00 13.88 195 TRP A C 1
ATOM 1183 O O . TRP A 1 195 ? -4.849 -7.827 47.365 1.00 13.76 195 TRP A O 1
ATOM 1194 N N . ILE A 1 196 ? -6.991 -8.480 47.029 1.00 13.98 196 ILE A N 1
ATOM 1195 C CA . ILE A 1 196 ? -7.601 -7.194 47.342 1.00 14.19 196 ILE A CA 1
ATOM 1196 C C . ILE A 1 196 ? -8.357 -7.348 48.654 1.00 14.06 196 ILE A C 1
ATOM 1197 O O . ILE A 1 196 ? -9.289 -8.146 48.743 1.00 14.15 196 ILE A O 1
ATOM 1202 N N . LYS A 1 197 ? -7.952 -6.578 49.661 1.00 13.97 197 LYS A N 1
ATOM 1203 C CA . LYS A 1 197 ? -8.633 -6.563 50.952 1.00 14.02 197 LYS A CA 1
ATOM 1204 C C . LYS A 1 197 ? -9.905 -5.750 50.839 1.00 14.42 197 LYS A C 1
ATOM 1205 O O . LYS A 1 197 ? -9.949 -4.752 50.110 1.00 14.30 197 LYS A O 1
ATOM 1211 N N . LEU A 1 198 ? -10.939 -6.169 51.564 1.00 15.10 198 LEU A N 1
ATOM 1212 C CA . LEU A 1 198 ? -12.089 -5.300 51.772 1.00 15.67 198 LEU A CA 1
ATOM 1213 C C . LEU A 1 198 ? -11.632 -4.052 52.519 1.00 15.57 198 LEU A C 1
ATOM 1214 O O . LEU A 1 198 ? -10.626 -4.067 53.227 1.00 15.59 198 LEU A O 1
ATOM 1219 N N . GLY A 1 199 ? -12.349 -2.958 52.309 1.00 15.50 199 GLY A N 1
ATOM 1220 C CA . GLY A 1 199 ? -12.108 -1.712 53.004 1.00 15.44 199 GLY A CA 1
ATOM 1221 C C . GLY A 1 199 ? -12.197 -1.829 54.510 1.00 15.33 199 GLY A C 1
ATOM 1222 O O . GLY A 1 199 ? -12.844 -2.735 55.034 1.00 15.60 199 GLY A O 1
ATOM 1223 N N . TYR A 1 200 ? -11.519 -0.924 55.205 1.00 15.10 200 TYR A N 1
ATOM 1224 C CA . TYR A 1 200 ? -11.645 -0.824 56.652 1.00 15.05 200 TYR A CA 1
ATOM 1225 C C . TYR A 1 200 ? -12.943 -0.115 57.005 1.00 15.26 200 TYR A C 1
ATOM 1226 O O . TYR A 1 200 ? -13.238 0.948 56.453 1.00 15.38 200 TYR A O 1
ATOM 1235 N N . GLY A 1 201 ? -13.710 -0.697 57.925 1.00 15.54 201 GLY A N 1
ATOM 1236 C CA . GLY A 1 201 ? -14.825 0.014 58.542 1.00 15.72 201 GLY A CA 1
ATOM 1237 C C . GLY A 1 201 ? -16.045 -0.824 58.855 1.00 15.92 201 GLY A C 1
ATOM 1238 O O . GLY A 1 201 ? -16.028 -2.053 58.741 1.00 15.85 201 GLY A O 1
ATOM 1239 N N . ALA A 1 202 ? -17.108 -0.124 59.244 1.00 16.14 202 ALA A N 1
ATOM 1240 C CA . ALA A 1 202 ? -18.375 -0.748 59.606 1.00 16.42 202 ALA A CA 1
ATOM 1241 C C . ALA A 1 202 ? -18.974 -1.492 58.415 1.00 16.51 202 ALA A C 1
ATOM 1242 O O . ALA A 1 202 ? -19.087 -0.942 57.319 1.00 16.71 202 ALA A O 1
ATOM 1244 N N . GLY A 1 203 ? -19.323 -2.758 58.638 1.00 16.75 203 GLY A N 1
ATOM 1245 C CA . GLY A 1 203 ? -19.839 -3.628 57.584 1.00 17.00 203 GLY A CA 1
ATOM 1246 C C . GLY A 1 203 ? -18.801 -4.146 56.600 1.00 17.17 203 GLY A C 1
ATOM 1247 O O . GLY A 1 203 ? -19.161 -4.779 55.608 1.00 17.19 203 GLY A O 1
ATOM 1248 N N . GLN A 1 204 ? -17.520 -3.892 56.878 1.00 17.50 204 GLN A N 1
ATOM 1249 C CA . GLN A 1 204 ? -16.412 -4.322 56.025 1.00 17.72 204 GLN A CA 1
ATOM 1250 C C . GLN A 1 204 ? -15.347 -4.949 56.945 1.00 16.87 204 GLN A C 1
ATOM 1251 O O . GLN A 1 204 ? -15.707 -5.575 57.948 1.00 16.53 204 GLN A O 1
ATOM 1257 N N . ASN A 1 205 ? -14.055 -4.794 56.631 1.00 16.00 205 ASN A N 1
ATOM 1258 C CA . ASN A 1 205 ? -12.997 -5.364 57.473 1.00 15.54 205 ASN A CA 1
ATOM 1259 C C . ASN A 1 205 ? -12.747 -4.559 58.754 1.00 15.38 205 ASN A C 1
ATOM 1260 O O . ASN A 1 205 ? -12.874 -3.334 58.742 1.00 15.32 205 ASN A O 1
ATOM 1265 N N . PRO A 1 206 ? -12.387 -5.226 59.855 1.00 15.28 206 PRO A N 1
ATOM 1266 C CA . PRO A 1 206 ? -12.418 -6.689 59.986 1.00 15.33 206 PRO A CA 1
ATOM 1267 C C . PRO A 1 206 ? -13.855 -7.181 60.159 1.00 15.43 206 PRO A C 1
ATOM 1268 O O . PRO A 1 206 ? -14.696 -6.462 60.710 1.00 15.37 206 PRO A O 1
ATOM 1272 N N . VAL A 1 207 ? -14.121 -8.390 59.673 1.00 15.51 207 VAL A N 1
ATOM 1273 C CA . VAL A 1 207 ? -15.478 -8.957 59.685 1.00 15.64 207 VAL A CA 1
ATOM 1274 C C . VAL A 1 207 ? -15.827 -9.699 60.980 1.00 15.95 207 VAL A C 1
ATOM 1275 O O . VAL A 1 207 ? -17.006 -9.810 61.322 1.00 15.91 207 VAL A O 1
ATOM 1279 N N . ILE A 1 208 ? -14.815 -10.215 61.681 1.00 16.19 208 ILE A N 1
ATOM 1280 C CA . ILE A 1 208 ? -14.999 -10.811 63.009 1.00 16.53 208 ILE A CA 1
ATOM 1281 C C . ILE A 1 208 ? -14.016 -10.139 63.965 1.00 17.07 208 ILE A C 1
ATOM 1282 O O . ILE A 1 208 ? -12.804 -10.198 63.761 1.00 16.85 208 ILE A O 1
ATOM 1287 N N . TYR A 1 209 ? -14.553 -9.510 65.006 1.00 17.80 209 TYR A N 1
ATOM 1288 C CA . TYR A 1 209 ? -13.742 -8.774 65.992 1.00 18.53 209 TYR A CA 1
ATOM 1289 C C . TYR A 1 209 ? -14.176 -8.936 67.452 1.00 19.13 209 TYR A C 1
ATOM 1290 O O . TYR A 1 209 ? -13.349 -8.772 68.351 1.00 19.02 209 TYR A O 1
ATOM 1299 N N . GLU A 1 210 ? -15.455 -9.232 67.691 1.00 20.10 210 GLU A N 1
ATOM 1300 C CA . GLU A 1 210 ? -15.963 -9.431 69.039 1.00 21.01 210 GLU A CA 1
ATOM 1301 C C . GLU A 1 210 ? -15.510 -10.785 69.565 1.00 20.81 210 GLU A C 1
ATOM 1302 O O . GLU A 1 210 ? -15.735 -11.810 68.923 1.00 20.77 210 GLU A O 1
ATOM 1308 N N . TRP A 1 211 ? -14.873 -10.777 70.730 1.00 20.64 211 TRP A N 1
ATOM 1309 C CA . TRP A 1 211 ? -14.511 -12.010 71.408 1.00 20.80 211 TRP A CA 1
ATOM 1310 C C . TRP A 1 211 ? -15.781 -12.744 71.832 1.00 21.79 211 TRP A C 1
ATOM 1311 O O . TRP A 1 211 ? -16.651 -12.144 72.467 1.00 21.60 211 TRP A O 1
ATOM 1322 N N . PRO A 1 212 ? -15.899 -14.036 71.470 1.00 23.12 212 PRO A N 1
ATOM 1323 C CA . PRO A 1 212 ? -17.107 -14.783 71.808 1.00 24.22 212 PRO A CA 1
ATOM 1324 C C . PRO A 1 212 ? -17.226 -15.163 73.288 1.00 25.68 212 PRO A C 1
ATOM 1325 O O . PRO A 1 212 ? -18.332 -15.436 73.757 1.00 26.04 212 PRO A O 1
ATOM 1329 N N . GLU A 1 213 ? -16.097 -15.213 73.996 1.00 27.17 213 GLU A N 1
ATOM 1330 C CA . GLU A 1 213 ? -16.067 -15.455 75.443 1.00 28.45 213 GLU A CA 1
ATOM 1331 C C . GLU A 1 213 ? -14.997 -14.506 76.018 1.00 28.89 213 GLU A C 1
ATOM 1332 O O . GLU A 1 213 ? -14.116 -14.059 75.277 1.00 28.59 213 GLU A O 1
ATOM 1338 N N . THR A 1 214 ? -15.062 -14.187 77.311 1.00 29.30 214 THR A N 1
ATOM 1339 C CA . THR A 1 214 ? -14.104 -13.239 77.908 1.00 29.61 214 THR A CA 1
ATOM 1340 C C . THR A 1 214 ? -12.760 -13.900 78.214 1.00 29.34 214 THR A C 1
ATOM 1341 O O . THR A 1 214 ? -12.657 -15.129 78.267 1.00 28.95 214 THR A O 1
ATOM 1345 N N . ASN A 1 215 ? -11.741 -13.061 78.406 1.00 29.16 215 ASN A N 1
ATOM 1346 C CA . ASN A 1 215 ? -10.410 -13.477 78.865 1.00 29.24 215 ASN A CA 1
ATOM 1347 C C . ASN A 1 215 ? -9.742 -14.538 77.995 1.00 26.09 215 ASN A C 1
ATOM 1348 O O . ASN A 1 215 ? -9.218 -15.536 78.497 1.00 25.05 215 ASN A O 1
ATOM 1353 N N . LEU A 1 216 ? -9.764 -14.312 76.687 1.00 23.29 216 LEU A N 1
ATOM 1354 C CA . LEU A 1 216 ? -9.146 -15.233 75.747 1.00 21.56 216 LEU A CA 1
ATOM 1355 C C . LEU A 1 216 ? -7.622 -15.220 75.819 1.00 20.42 216 LEU A C 1
ATOM 1356 O O . LEU A 1 216 ? -7.002 -14.177 76.037 1.00 20.27 216 LEU A O 1
ATOM 1361 N N . THR A 1 217 ? -7.041 -16.403 75.642 1.00 19.06 217 THR A N 1
ATOM 1362 C CA . THR A 1 217 ? -5.602 -16.579 75.477 1.00 18.46 217 THR A CA 1
ATOM 1363 C C . THR A 1 217 ? -5.187 -16.324 74.027 1.00 17.86 217 THR A C 1
ATOM 1364 O O . THR A 1 217 ? -4.037 -15.983 73.759 1.00 18.05 217 THR A O 1
ATOM 1368 N N . GLY A 1 218 ? -6.121 -16.515 73.097 1.00 17.09 218 GLY A N 1
ATOM 1369 C CA . GLY A 1 218 ? -5.864 -16.313 71.673 1.00 16.57 218 GLY A CA 1
ATOM 1370 C C . GLY A 1 218 ? -7.161 -16.292 70.889 1.00 16.11 218 GLY A C 1
ATOM 1371 O O . GLY A 1 218 ? -8.205 -16.714 71.389 1.00 16.01 218 GLY A O 1
ATOM 1372 N N . PHE A 1 219 ? -7.096 -15.794 69.660 1.00 15.56 219 PHE A N 1
ATOM 1373 C CA . PHE A 1 219 ? -8.286 -15.620 68.830 1.00 15.27 219 PHE A CA 1
ATOM 1374 C C . PHE A 1 219 ? -7.844 -15.491 67.379 1.00 14.88 219 PHE A C 1
ATOM 1375 O O . PHE A 1 219 ? -7.848 -14.398 66.808 1.00 14.78 219 PHE A O 1
ATOM 1383 N N . ARG A 1 220 ? -7.441 -16.616 66.793 1.00 14.62 220 ARG A N 1
ATOM 1384 C CA . ARG A 1 220 ? -6.818 -16.595 65.471 1.00 14.38 220 ARG A CA 1
ATOM 1385 C C . ARG A 1 220 ? -6.970 -17.883 64.675 1.00 14.29 220 ARG A C 1
ATOM 1386 O O . ARG A 1 220 ? -7.514 -18.880 65.163 1.00 14.14 220 ARG A O 1
ATOM 1394 N N . ASP A 1 221 ? -6.493 -17.818 63.431 1.00 14.12 221 ASP A N 1
ATOM 1395 C CA . ASP A 1 221 ? -6.359 -18.965 62.531 1.00 14.28 221 ASP A CA 1
ATOM 1396 C C . ASP A 1 221 ? -7.725 -19.479 62.082 1.00 14.43 221 ASP A C 1
ATOM 1397 O O . ASP A 1 221 ? -8.061 -20.645 62.315 1.00 14.35 221 ASP A O 1
ATOM 1402 N N . PRO A 1 222 ? -8.516 -18.604 61.426 1.00 14.67 222 PRO A N 1
ATOM 1403 C CA . PRO A 1 222 ? -9.847 -19.002 60.985 1.00 14.89 222 PRO A CA 1
ATOM 1404 C C . PRO A 1 222 ? -9.764 -20.089 59.925 1.00 15.35 222 PRO A C 1
ATOM 1405 O O . PRO A 1 222 ? -9.047 -19.929 58.932 1.00 15.26 222 PRO A O 1
ATOM 1409 N N . TYR A 1 223 ? -10.467 -21.192 60.164 1.00 15.88 223 TYR A N 1
ATOM 1410 C CA . TYR A 1 223 ? -10.458 -22.333 59.266 1.00 16.47 223 TYR A CA 1
ATOM 1411 C C . TYR A 1 223 ? -11.837 -22.468 58.655 1.00 16.60 223 TYR A C 1
ATOM 1412 O O . TYR A 1 223 ? -12.777 -22.872 59.338 1.00 16.16 223 TYR A O 1
ATOM 1421 N N . VAL A 1 224 ? -11.947 -22.131 57.373 1.00 16.72 224 VAL A N 1
ATOM 1422 C CA . VAL A 1 224 ? -13.220 -22.174 56.667 1.00 17.15 224 VAL A CA 1
ATOM 1423 C C . VAL A 1 224 ? -13.414 -23.548 56.040 1.00 17.24 224 VAL A C 1
ATOM 1424 O O . VAL A 1 224 ? -12.496 -24.096 55.432 1.00 17.20 224 VAL A O 1
ATOM 1428 N N . PHE A 1 225 ? -14.620 -24.090 56.179 1.00 17.52 225 PHE A N 1
ATOM 1429 C CA . PHE A 1 225 ? -14.945 -25.385 55.594 1.00 17.81 225 PHE A CA 1
ATOM 1430 C C . PHE A 1 225 ? -16.442 -25.528 55.357 1.00 18.40 225 PHE A C 1
ATOM 1431 O O . PHE A 1 225 ? -17.253 -24.822 55.959 1.00 18.04 225 PHE A O 1
ATOM 1439 N N . GLN A 1 226 ? -16.778 -26.433 54.447 1.00 19.41 226 GLN A N 1
ATOM 1440 C CA . GLN A 1 226 ? -18.144 -26.850 54.198 1.00 20.34 226 GLN A CA 1
ATOM 1441 C C . GLN A 1 226 ? -18.312 -28.222 54.821 1.00 20.42 226 GLN A C 1
ATOM 1442 O O . GLN A 1 226 ? -17.361 -29.013 54.872 1.00 20.32 226 GLN A O 1
ATOM 1448 N N . SER A 1 227 ? -19.516 -28.493 55.313 1.00 20.53 227 SER A N 1
ATOM 1449 C CA . SER A 1 227 ? -19.785 -29.717 56.050 1.00 20.76 227 SER A CA 1
ATOM 1450 C C . SER A 1 227 ? -21.251 -30.120 55.923 1.00 21.24 227 SER A C 1
ATOM 1451 O O . SER A 1 227 ? -22.096 -29.605 56.658 1.00 21.32 227 SER A O 1
ATOM 1454 N N . PRO A 1 228 ? -21.561 -31.037 54.985 1.00 21.93 228 PRO A N 1
ATOM 1455 C CA . PRO A 1 228 ? -22.893 -31.646 54.951 1.00 22.33 228 PRO A CA 1
ATOM 1456 C C . PRO A 1 228 ? -23.294 -32.267 56.295 1.00 22.70 228 PRO A C 1
ATOM 1457 O O . PRO A 1 228 ? -24.460 -32.179 56.686 1.00 22.85 228 PRO A O 1
ATOM 1461 N N . ARG A 1 229 ? -22.322 -32.864 56.988 1.00 23.17 229 ARG A N 1
ATOM 1462 C CA . ARG A 1 229 ? -22.510 -33.401 58.336 1.00 23.65 229 ARG A CA 1
ATOM 1463 C C . ARG A 1 229 ? -23.066 -32.356 59.309 1.00 23.39 229 ARG A C 1
ATOM 1464 O O . ARG A 1 229 ? -24.111 -32.581 59.926 1.00 23.24 229 ARG A O 1
ATOM 1472 N N . LEU A 1 230 ? -22.367 -31.232 59.453 1.00 22.81 230 LEU A N 1
ATOM 1473 C CA . LEU A 1 230 ? -22.807 -30.181 60.380 1.00 22.75 230 LEU A CA 1
ATOM 1474 C C . LEU A 1 230 ? -24.109 -29.497 59.953 1.00 22.81 230 LEU A C 1
ATOM 1475 O O . LEU A 1 230 ? -24.915 -29.136 60.813 1.00 22.65 230 LEU A O 1
ATOM 1480 N N . GLU A 1 231 ? -24.313 -29.315 58.648 1.00 23.32 231 GLU A N 1
ATOM 1481 C CA . GLU A 1 231 ? -25.579 -28.769 58.141 1.00 24.09 231 GLU A CA 1
ATOM 1482 C C . GLU A 1 231 ? -26.766 -29.654 58.519 1.00 24.19 231 GLU A C 1
ATOM 1483 O O . GLU A 1 231 ? -27.796 -29.152 58.978 1.00 24.09 231 GLU A O 1
ATOM 1489 N N . ALA A 1 232 ? -26.610 -30.965 58.331 1.00 24.45 232 ALA A N 1
ATOM 1490 C CA . ALA A 1 232 ? -27.658 -31.928 58.684 1.00 24.80 232 ALA A CA 1
ATOM 1491 C C . ALA A 1 232 ? -27.942 -31.922 60.185 1.00 24.90 232 ALA A C 1
ATOM 1492 O O . ALA A 1 232 ? -29.103 -31.954 60.597 1.00 24.92 232 ALA A O 1
ATOM 1494 N N . LEU A 1 233 ? -26.882 -31.869 60.992 1.00 25.02 233 LEU A N 1
ATOM 1495 C CA . LEU A 1 233 ? -27.017 -31.829 62.453 1.00 25.05 233 LEU A CA 1
ATOM 1496 C C . LEU A 1 233 ? -27.692 -30.563 62.976 1.00 24.72 233 LEU A C 1
ATOM 1497 O O . LEU A 1 233 ? -28.435 -30.630 63.953 1.00 24.72 233 LEU A O 1
ATOM 1502 N N . LEU A 1 234 ? -27.433 -29.423 62.336 1.00 24.05 234 LEU A N 1
ATOM 1503 C CA . LEU A 1 234 ? -27.987 -28.137 62.780 1.00 23.96 234 LEU A CA 1
ATOM 1504 C C . LEU A 1 234 ? -29.310 -27.742 62.119 1.00 24.14 234 LEU A C 1
ATOM 1505 O O . LEU A 1 234 ? -29.908 -26.726 62.510 1.00 23.94 234 LEU A O 1
ATOM 1510 N N . ALA A 1 235 ? -29.780 -28.540 61.154 1.00 24.69 235 ALA A N 1
ATOM 1511 C CA . ALA A 1 235 ? -30.951 -28.185 60.346 1.00 25.14 235 ALA A CA 1
ATOM 1512 C C . ALA A 1 235 ? -32.217 -27.870 61.158 1.00 25.40 235 ALA A C 1
ATOM 1513 O O . ALA A 1 235 ? -32.995 -27.006 60.765 1.00 25.27 235 ALA A O 1
ATOM 1515 N N . ASN A 1 236 ? -32.401 -28.539 62.294 1.00 25.86 236 ASN A N 1
ATOM 1516 C CA . ASN A 1 236 ? -33.580 -28.322 63.151 1.00 26.42 236 ASN A CA 1
ATOM 1517 C C . ASN A 1 236 ? -33.398 -27.203 64.188 1.00 27.41 236 ASN A C 1
ATOM 1518 O O . ASN A 1 236 ? -34.299 -26.962 64.992 1.00 27.70 236 ASN A O 1
ATOM 1523 N N . THR A 1 237 ? -32.238 -26.537 64.172 1.00 28.34 237 THR A N 1
ATOM 1524 C CA . THR A 1 237 ? -31.917 -25.486 65.130 1.00 29.04 237 THR A CA 1
ATOM 1525 C C . THR A 1 237 ? -31.756 -24.112 64.477 1.00 29.20 237 THR A C 1
ATOM 1526 O O . THR A 1 237 ? -31.481 -23.128 65.185 1.00 29.33 237 THR A O 1
ATOM 1530 N N . THR A 1 238 ? -31.915 -24.017 63.153 1.00 29.34 238 THR A N 1
ATOM 1531 C CA . THR A 1 238 ? -31.616 -22.756 62.458 1.00 29.58 238 THR A CA 1
ATOM 1532 C C . THR A 1 238 ? -32.571 -21.610 62.818 1.00 30.08 238 THR A C 1
ATOM 1533 O O . THR A 1 238 ? -32.209 -20.451 62.657 1.00 29.98 238 THR A O 1
ATOM 1537 N N . SER A 1 239 ? -33.775 -21.920 63.311 1.00 30.56 239 SER A N 1
ATOM 1538 C CA . SER A 1 239 ? -34.664 -20.889 63.887 1.00 30.99 239 SER A CA 1
ATOM 1539 C C . SER A 1 239 ? -34.126 -20.216 65.141 1.00 31.04 239 SER A C 1
ATOM 1540 O O . SER A 1 239 ? -34.500 -19.087 65.441 1.00 31.39 239 SER A O 1
ATOM 1543 N N . ILE A 1 240 ? -33.273 -20.920 65.883 1.00 31.27 240 ILE A N 1
ATOM 1544 C CA . ILE A 1 240 ? -32.701 -20.400 67.130 1.00 31.51 240 ILE A CA 1
ATOM 1545 C C . ILE A 1 240 ? -31.627 -19.350 66.844 1.00 31.20 240 ILE A C 1
ATOM 1546 O O . ILE A 1 240 ? -31.607 -18.290 67.473 1.00 31.30 240 ILE A O 1
ATOM 1551 N N . THR A 1 241 ? -30.734 -19.662 65.906 1.00 30.70 241 THR A N 1
ATOM 1552 C CA . THR A 1 241 ? -29.561 -18.826 65.602 1.00 30.35 241 THR A CA 1
ATOM 1553 C C . THR A 1 241 ? -29.701 -17.938 64.361 1.00 30.22 241 THR A C 1
ATOM 1554 O O . THR A 1 241 ? -28.970 -16.954 64.227 1.00 30.03 241 THR A O 1
ATOM 1558 N N . ASN A 1 242 ? -30.610 -18.311 63.456 1.00 30.36 242 ASN A N 1
ATOM 1559 C CA . ASN A 1 242 ? -30.773 -17.689 62.124 1.00 30.85 242 ASN A CA 1
ATOM 1560 C C . ASN A 1 242 ? -29.569 -17.855 61.173 1.00 29.05 242 ASN A C 1
ATOM 1561 O O . ASN A 1 242 ? -29.527 -17.216 60.118 1.00 29.00 242 ASN A O 1
ATOM 1566 N N . ALA A 1 243 ? -28.618 -18.726 61.522 1.00 27.15 243 ALA A N 1
ATOM 1567 C CA . ALA A 1 243 ? -27.436 -18.955 60.699 1.00 25.90 243 ALA A CA 1
ATOM 1568 C C . ALA A 1 243 ? -27.700 -20.143 59.778 1.00 24.99 243 ALA A C 1
ATOM 1569 O O . ALA A 1 243 ? -27.849 -21.271 60.251 1.00 24.71 243 ALA A O 1
ATOM 1571 N N . THR A 1 244 ? -27.771 -19.877 58.473 1.00 24.14 244 THR A N 1
ATOM 1572 C CA . THR A 1 244 ? -28.139 -20.889 57.474 1.00 23.86 244 THR A CA 1
ATOM 1573 C C . THR A 1 244 ? -27.139 -21.042 56.319 1.00 23.16 244 THR A C 1
ATOM 1574 O O . THR A 1 244 ? -27.419 -21.758 55.356 1.00 23.07 244 THR A O 1
ATOM 1578 N N . GLY A 1 245 ? -25.973 -20.402 56.415 1.00 22.50 245 GLY A N 1
ATOM 1579 C CA . GLY A 1 245 ? -24.980 -20.457 55.343 1.00 21.97 245 GLY A CA 1
ATOM 1580 C C . GLY A 1 245 ? -24.359 -21.829 55.167 1.00 21.61 245 GLY A C 1
ATOM 1581 O O . GLY A 1 245 ? -24.425 -22.678 56.063 1.00 21.46 245 GLY A O 1
ATOM 1582 N N . ASP A 1 246 ? -23.752 -22.032 54.001 1.00 21.37 246 ASP A N 1
ATOM 1583 C CA . ASP A 1 246 ? -23.109 -23.309 53.665 1.00 21.22 246 ASP A CA 1
ATOM 1584 C C . ASP A 1 246 ? -21.612 -23.360 54.013 1.00 20.57 246 ASP A C 1
ATOM 1585 O O . ASP A 1 246 ? -20.957 -24.351 53.707 1.00 20.54 246 ASP A O 1
ATOM 1590 N N . HIS A 1 247 ? -21.084 -22.314 54.657 1.00 19.81 247 HIS A N 1
ATOM 1591 C CA . HIS A 1 247 ? -19.713 -22.322 55.181 1.00 19.31 247 HIS A CA 1
ATOM 1592 C C . HIS A 1 247 ? -19.697 -22.212 56.698 1.00 18.81 247 HIS A C 1
ATOM 1593 O O . HIS A 1 247 ? -20.476 -21.460 57.288 1.00 18.93 247 HIS A O 1
ATOM 1600 N N . PHE A 1 248 ? -18.798 -22.975 57.311 1.00 18.44 248 PHE A N 1
ATOM 1601 C CA . PHE A 1 248 ? -18.487 -22.862 58.728 1.00 18.28 248 PHE A CA 1
ATOM 1602 C C . PHE A 1 248 ? -17.071 -22.335 58.858 1.00 17.94 248 PHE A C 1
ATOM 1603 O O . PHE A 1 248 ? -16.290 -22.412 57.910 1.00 17.64 248 PHE A O 1
ATOM 1611 N N . ALA A 1 249 ? -16.753 -21.793 60.028 1.00 17.51 249 ALA A N 1
ATOM 1612 C CA . ALA A 1 249 ? -15.385 -21.387 60.340 1.00 17.37 249 ALA A CA 1
ATOM 1613 C C . ALA A 1 249 ? -15.087 -21.627 61.806 1.00 17.20 249 ALA A C 1
ATOM 1614 O O . ALA A 1 249 ? -15.897 -21.274 62.664 1.00 17.45 249 ALA A O 1
ATOM 1616 N N . THR A 1 250 ? -13.937 -22.235 62.095 1.00 16.92 250 THR A N 1
ATOM 1617 C CA . THR A 1 250 ? -13.457 -22.312 63.470 1.00 16.77 250 THR A CA 1
ATOM 1618 C C . THR A 1 250 ? -12.384 -21.265 63.704 1.00 16.58 250 THR A C 1
ATOM 1619 O O . THR A 1 250 ? -11.635 -20.929 62.789 1.00 16.43 250 THR A O 1
ATOM 1623 N N . ILE A 1 251 ? -12.333 -20.751 64.930 1.00 16.45 251 ILE A N 1
ATOM 1624 C CA . ILE A 1 251 ? -11.268 -19.852 65.366 1.00 16.37 251 ILE A CA 1
ATOM 1625 C C . ILE A 1 251 ? -10.620 -20.481 66.596 1.00 16.25 251 ILE A C 1
ATOM 1626 O O . ILE A 1 251 ? -11.312 -20.942 67.508 1.00 16.17 251 ILE A O 1
ATOM 1631 N N . SER A 1 252 ? -9.288 -20.490 66.602 1.00 16.07 252 SER A N 1
ATOM 1632 C CA . SER A 1 252 ? -8.501 -21.182 67.620 1.00 16.11 252 SER A CA 1
ATOM 1633 C C . SER A 1 252 ? -8.124 -20.255 68.764 1.00 16.29 252 SER A C 1
ATOM 1634 O O . SER A 1 252 ? -7.726 -19.109 68.545 1.00 16.23 252 SER A O 1
ATOM 1637 N N . GLY A 1 253 ? -8.232 -20.760 69.987 1.00 16.61 253 GLY A N 1
ATOM 1638 C CA . GLY A 1 253 ? -7.864 -19.973 71.147 1.00 16.92 253 GLY A CA 1
ATOM 1639 C C . GLY A 1 253 ? -7.953 -20.742 72.446 1.00 17.35 253 GLY A C 1
ATOM 1640 O O . GLY A 1 253 ? -7.547 -21.903 72.524 1.00 17.17 253 GLY A O 1
ATOM 1641 N N . GLY A 1 254 ? -8.492 -20.085 73.464 1.00 17.89 254 GLY A N 1
ATOM 1642 C CA . GLY A 1 254 ? -8.546 -20.638 74.811 1.00 18.42 254 GLY A CA 1
ATOM 1643 C C . GLY A 1 254 ? -9.003 -19.569 75.779 1.00 19.01 254 GLY A C 1
ATOM 1644 O O . GLY A 1 254 ? -9.267 -18.439 75.372 1.00 18.90 254 GLY A O 1
ATOM 1645 N N . VAL A 1 255 ? -9.085 -19.928 77.055 1.00 19.81 255 VAL A N 1
ATOM 1646 C CA . VAL A 1 255 ? -9.515 -19.013 78.112 1.00 20.37 255 VAL A CA 1
ATOM 1647 C C . VAL A 1 255 ? -8.468 -19.068 79.219 1.00 20.91 255 VAL A C 1
ATOM 1648 O O . VAL A 1 255 ? -8.042 -20.155 79.614 1.00 20.82 255 VAL A O 1
ATOM 1652 N N . HIS A 1 256 ? -8.056 -17.898 79.710 1.00 21.55 256 HIS A N 1
ATOM 1653 C CA . HIS A 1 256 ? -6.984 -17.818 80.705 1.00 22.19 256 HIS A CA 1
ATOM 1654 C C . HIS A 1 256 ? -7.299 -18.649 81.946 1.00 22.61 256 HIS A C 1
ATOM 1655 O O . HIS A 1 256 ? -8.384 -18.540 82.521 1.00 22.70 256 HIS A O 1
ATOM 1662 N N . GLY A 1 257 ? -6.345 -19.500 82.317 1.00 23.16 257 GLY A N 1
ATOM 1663 C CA . GLY A 1 257 ? -6.481 -20.396 83.458 1.00 23.52 257 GLY A CA 1
ATOM 1664 C C . GLY A 1 257 ? -7.398 -21.599 83.290 1.00 23.77 257 GLY A C 1
ATOM 1665 O O . GLY A 1 257 ? -7.485 -22.415 84.212 1.00 24.09 257 GLY A O 1
ATOM 1666 N N . ASP A 1 258 ? -8.064 -21.743 82.138 1.00 23.73 258 ASP A N 1
ATOM 1667 C CA . ASP A 1 258 ? -9.113 -22.762 81.972 1.00 23.73 258 ASP A CA 1
ATOM 1668 C C . ASP A 1 258 ? -9.048 -23.574 80.664 1.00 22.89 258 ASP A C 1
ATOM 1669 O O . ASP A 1 258 ? -10.038 -24.199 80.272 1.00 23.13 258 ASP A O 1
ATOM 1674 N N . GLY A 1 259 ? -7.889 -23.584 80.007 1.00 21.79 259 GLY A N 1
ATOM 1675 C CA . GLY A 1 259 ? -7.659 -24.464 78.870 1.00 21.08 259 GLY A CA 1
ATOM 1676 C C . GLY A 1 259 ? -7.991 -23.887 77.510 1.00 20.39 259 GLY A C 1
ATOM 1677 O O . GLY A 1 259 ? -8.493 -22.766 77.387 1.00 20.25 259 GLY A O 1
ATOM 1678 N N . ALA A 1 260 ? -7.704 -24.689 76.492 1.00 19.82 260 ALA A N 1
ATOM 1679 C CA . ALA A 1 260 ? -7.883 -24.306 75.097 1.00 19.53 260 ALA A CA 1
ATOM 1680 C C . ALA A 1 260 ? -9.340 -24.408 74.658 1.00 19.43 260 ALA A C 1
ATOM 1681 O O . ALA A 1 260 ? -10.141 -25.124 75.264 1.00 19.39 260 ALA A O 1
ATOM 1683 N N . ARG A 1 261 ? -9.660 -23.684 73.589 1.00 19.39 261 ARG A N 1
ATOM 1684 C CA . ARG A 1 261 ? -10.998 -23.656 73.000 1.00 19.38 261 ARG A CA 1
ATOM 1685 C C . ARG A 1 261 ? -10.892 -23.578 71.492 1.00 19.07 261 ARG A C 1
ATOM 1686 O O . ARG A 1 261 ? -10.037 -22.864 70.965 1.00 18.92 261 ARG A O 1
ATOM 1694 N N . LEU A 1 262 ? -11.771 -24.300 70.806 1.00 18.56 262 LEU A N 1
ATOM 1695 C CA . LEU A 1 262 ? -11.987 -24.111 69.381 1.00 18.39 262 LEU A CA 1
ATOM 1696 C C . LEU A 1 262 ? -13.407 -23.586 69.210 1.00 18.44 262 LEU A C 1
ATOM 1697 O O . LEU A 1 262 ? -14.364 -24.275 69.547 1.00 18.64 262 LEU A O 1
ATOM 1702 N N . PHE A 1 263 ? -13.533 -22.359 68.709 1.00 18.30 263 PHE A N 1
ATOM 1703 C CA . PHE A 1 263 ? -14.823 -21.670 68.602 1.00 18.30 263 PHE A CA 1
ATOM 1704 C C . PHE A 1 263 ? -15.425 -21.899 67.229 1.00 18.28 263 PHE A C 1
ATOM 1705 O O . PHE A 1 263 ? -14.745 -21.679 66.234 1.00 18.27 263 PHE A O 1
ATOM 1713 N N . LEU A 1 264 ? -16.691 -22.319 67.172 1.00 18.03 264 LEU A N 1
ATOM 1714 C CA . LEU A 1 264 ? -17.361 -22.567 65.889 1.00 17.99 264 LEU A CA 1
ATOM 1715 C C . LEU A 1 264 ? -18.265 -21.408 65.482 1.00 17.92 264 LEU A C 1
ATOM 1716 O O . LEU A 1 264 ? -19.113 -20.962 66.265 1.00 17.97 264 LEU A O 1
ATOM 1721 N N . TYR A 1 265 ? -18.066 -20.937 64.250 1.00 17.86 265 TYR A N 1
ATOM 1722 C CA . TYR A 1 265 ? -18.918 -19.939 63.613 1.00 17.83 265 TYR A CA 1
ATOM 1723 C C . TYR A 1 265 ? -19.591 -20.565 62.401 1.00 18.09 265 TYR A C 1
ATOM 1724 O O . TYR A 1 265 ? -19.063 -21.509 61.800 1.00 18.02 265 TYR A O 1
ATOM 1733 N N . ARG A 1 266 ? -20.760 -20.035 62.051 1.00 18.41 266 ARG A N 1
ATOM 1734 C CA . ARG A 1 266 ? -21.412 -20.368 60.792 1.00 18.83 266 ARG A CA 1
ATOM 1735 C C . ARG A 1 266 ? -21.711 -19.094 60.020 1.00 19.00 266 ARG A C 1
ATOM 1736 O O . ARG A 1 266 ? -22.187 -18.107 60.587 1.00 19.00 266 ARG A O 1
ATOM 1744 N N . GLN A 1 267 ? -21.421 -19.138 58.721 1.00 19.36 267 GLN A N 1
ATOM 1745 C CA . GLN A 1 267 ? -21.818 -18.100 57.776 1.00 19.87 267 GLN A CA 1
ATOM 1746 C C . GLN A 1 267 ? -23.314 -17.861 57.931 1.00 21.03 267 GLN A C 1
ATOM 1747 O O . GLN A 1 267 ? -24.096 -18.808 57.880 1.00 20.98 267 GLN A O 1
ATOM 1753 N N . HIS A 1 268 ? -23.712 -16.610 58.135 1.00 22.43 268 HIS A N 1
ATOM 1754 C CA . HIS A 1 268 ? -25.112 -16.317 58.449 1.00 23.68 268 HIS A CA 1
ATOM 1755 C C . HIS A 1 268 ? -26.059 -16.617 57.290 1.00 24.05 268 HIS A C 1
ATOM 1756 O O . HIS A 1 268 ? -27.136 -17.185 57.502 1.00 23.94 268 HIS A O 1
ATOM 1763 N N . THR A 1 269 ? -25.653 -16.238 56.081 1.00 24.43 269 THR A N 1
ATOM 1764 C CA . THR A 1 269 ? -26.475 -16.410 54.888 1.00 24.89 269 THR A CA 1
ATOM 1765 C C . THR A 1 269 ? -25.596 -16.861 53.730 1.00 24.77 269 THR A C 1
ATOM 1766 O O . THR A 1 269 ? -24.519 -16.301 53.506 1.00 24.65 269 THR A O 1
ATOM 1770 N N . THR A 1 270 ? -26.066 -17.874 53.000 1.00 24.50 270 THR A N 1
ATOM 1771 C CA . THR A 1 270 ? -25.383 -18.382 51.811 1.00 24.49 270 THR A CA 1
ATOM 1772 C C . THR A 1 270 ? -25.155 -17.253 50.802 1.00 24.23 270 THR A C 1
ATOM 1773 O O . THR A 1 270 ? -26.034 -16.413 50.586 1.00 24.02 270 THR A O 1
ATOM 1777 N N . GLY A 1 271 ? -23.960 -17.230 50.214 1.00 23.91 271 GLY A N 1
ATOM 1778 C CA . GLY A 1 271 ? -23.590 -16.211 49.233 1.00 23.78 271 GLY A CA 1
ATOM 1779 C C . GLY A 1 271 ? -23.230 -14.839 49.789 1.00 23.59 271 GLY A C 1
ATOM 1780 O O . GLY A 1 271 ? -22.994 -13.913 49.012 1.00 23.51 271 GLY A O 1
ATOM 1781 N N . GLU A 1 272 ? -23.176 -14.709 51.117 1.00 23.63 272 GLU A N 1
ATOM 1782 C CA . GLU A 1 272 ? -22.833 -13.452 51.788 1.00 23.72 272 GLU A CA 1
ATOM 1783 C C . GLU A 1 272 ? -21.731 -13.745 52.801 1.00 22.90 272 GLU A C 1
ATOM 1784 O O . GLU A 1 272 ? -21.842 -14.699 53.576 1.00 22.49 272 GLU A O 1
ATOM 1790 N N . PHE A 1 273 ? -20.670 -12.935 52.791 1.00 22.26 273 PHE A N 1
ATOM 1791 C CA . PHE A 1 273 ? -19.424 -13.277 53.504 1.00 22.02 273 PHE A CA 1
ATOM 1792 C C . PHE A 1 273 ? -18.987 -12.322 54.612 1.00 22.14 273 PHE A C 1
ATOM 1793 O O . PHE A 1 273 ? -17.966 -12.557 55.254 1.00 21.95 273 PHE A O 1
ATOM 1801 N N . ILE A 1 274 ? -19.785 -11.290 54.875 1.00 22.36 274 ILE A N 1
ATOM 1802 C CA . ILE A 1 274 ? -19.483 -10.319 55.924 1.00 22.66 274 ILE A CA 1
ATOM 1803 C C . ILE A 1 274 ? -19.896 -10.849 57.293 1.00 22.74 274 ILE A C 1
ATOM 1804 O O . ILE A 1 274 ? -19.135 -10.748 58.251 1.00 22.18 274 ILE A O 1
ATOM 1809 N N . LYS A 1 275 ? -21.101 -11.409 57.379 1.00 23.35 275 LYS A N 1
ATOM 1810 C CA . LYS A 1 275 ? -21.691 -11.796 58.658 1.00 23.94 275 LYS A CA 1
ATOM 1811 C C . LYS A 1 275 ? -21.469 -13.275 58.988 1.00 22.79 275 LYS A C 1
ATOM 1812 O O . LYS A 1 275 ? -21.919 -14.161 58.253 1.00 22.52 275 LYS A O 1
ATOM 1818 N N . TRP A 1 276 ? -20.755 -13.516 60.088 1.00 21.66 276 TRP A N 1
ATOM 1819 C CA . TRP A 1 276 ? -20.470 -14.859 60.606 1.00 21.06 276 TRP A CA 1
ATOM 1820 C C . TRP A 1 276 ? -21.021 -14.921 62.020 1.00 21.03 276 TRP A C 1
ATOM 1821 O O . TRP A 1 276 ? -20.716 -14.055 62.842 1.00 21.27 276 TRP A O 1
ATOM 1832 N N . THR A 1 277 ? -21.840 -15.933 62.293 1.00 20.84 277 THR A N 1
ATOM 1833 C CA . THR A 1 277 ? -22.546 -16.049 63.566 1.00 20.75 277 THR A CA 1
ATOM 1834 C C . THR A 1 277 ? -21.845 -17.058 64.462 1.00 20.39 277 THR A C 1
ATOM 1835 O O . THR A 1 277 ? -21.662 -18.210 64.071 1.00 20.11 277 THR A O 1
ATOM 1839 N N . TYR A 1 278 ? -21.462 -16.618 65.659 1.00 20.27 278 TYR A N 1
ATOM 1840 C CA . TYR A 1 278 ? -20.873 -17.506 66.658 1.00 20.35 278 TYR A CA 1
ATOM 1841 C C . TYR A 1 278 ? -21.939 -18.454 67.187 1.00 20.53 278 TYR A C 1
ATOM 1842 O O . TYR A 1 278 ? -22.969 -18.005 67.690 1.00 20.63 278 TYR A O 1
ATOM 1851 N N . LEU A 1 279 ? -21.684 -19.755 67.072 1.00 20.71 279 LEU A N 1
ATOM 1852 C CA . LEU A 1 279 ? -22.600 -20.776 67.583 1.00 20.89 279 LEU A CA 1
ATOM 1853 C C . LEU A 1 279 ? -22.225 -21.161 69.003 1.00 21.04 279 LEU A C 1
ATOM 1854 O O . LEU A 1 279 ? -23.051 -21.084 69.915 1.00 21.30 279 LEU A O 1
ATOM 1859 N N . GLY A 1 280 ? -20.971 -21.559 69.187 1.00 21.13 280 GLY A N 1
ATOM 1860 C CA . GLY A 1 280 ? -20.475 -21.969 70.497 1.00 21.21 280 GLY A CA 1
ATOM 1861 C C . GLY A 1 280 ? -19.117 -22.640 70.409 1.00 21.41 280 GLY A C 1
ATOM 1862 O O . GLY A 1 280 ? -18.584 -22.816 69.307 1.00 21.19 280 GLY A O 1
ATOM 1863 N N . PRO A 1 281 ? -18.544 -23.025 71.568 1.00 21.81 281 PRO A N 1
ATOM 1864 C CA . PRO A 1 281 ? -17.288 -23.774 71.565 1.00 21.98 281 PRO A CA 1
ATOM 1865 C C . PRO A 1 281 ? -17.483 -25.178 71.007 1.00 22.04 281 PRO A C 1
ATOM 1866 O O . PRO A 1 281 ? -18.387 -25.898 71.443 1.00 22.21 281 PRO A O 1
ATOM 1870 N N . LEU A 1 282 ? -16.646 -25.545 70.044 1.00 21.83 282 LEU A N 1
ATOM 1871 C CA . LEU A 1 282 ? -16.692 -26.863 69.428 1.00 21.69 282 LEU A CA 1
ATOM 1872 C C . LEU A 1 282 ? -15.869 -27.857 70.235 1.00 21.67 282 LEU A C 1
ATOM 1873 O O . LEU A 1 282 ? -16.348 -28.941 70.552 1.00 21.81 282 LEU A O 1
ATOM 1878 N N . VAL A 1 283 ? -14.635 -27.478 70.557 1.00 21.43 283 VAL A N 1
ATOM 1879 C CA . VAL A 1 283 ? -13.743 -28.296 71.377 1.00 21.70 283 VAL A CA 1
ATOM 1880 C C . VAL A 1 283 ? -13.359 -27.495 72.614 1.00 22.04 283 VAL A C 1
ATOM 1881 O O . VAL A 1 283 ? -12.948 -26.340 72.510 1.00 21.98 283 VAL A O 1
ATOM 1885 N N . THR A 1 284 ? -13.515 -28.128 73.774 1.00 22.39 284 THR A N 1
ATOM 1886 C CA . THR A 1 284 ? -13.143 -27.559 75.063 1.00 22.70 284 THR A CA 1
ATOM 1887 C C . THR A 1 284 ? -12.259 -28.584 75.768 1.00 22.93 284 THR A C 1
ATOM 1888 O O . THR A 1 284 ? -12.681 -29.723 75.979 1.00 22.96 284 THR A O 1
ATOM 1892 N N . THR A 1 285 ? -11.039 -28.178 76.111 1.00 22.96 285 THR A N 1
ATOM 1893 C CA . THR A 1 285 ? -10.115 -29.020 76.867 1.00 23.11 285 THR A CA 1
ATOM 1894 C C . THR A 1 285 ? -9.616 -28.260 78.087 1.00 23.40 285 THR A C 1
ATOM 1895 O O . THR A 1 285 ? -9.671 -27.034 78.126 1.00 23.31 285 THR A O 1
ATOM 1899 N N . GLY A 1 286 ? -9.143 -29.008 79.079 1.00 23.71 286 GLY A N 1
ATOM 1900 C CA . GLY A 1 286 ? -8.686 -28.443 80.343 1.00 23.85 286 GLY A CA 1
ATOM 1901 C C . GLY A 1 286 ? -7.277 -27.886 80.293 1.00 23.98 286 GLY A C 1
ATOM 1902 O O . GLY A 1 286 ? -6.484 -28.229 79.411 1.00 23.81 286 GLY A O 1
ATOM 1903 N N . TYR A 1 287 ? -6.974 -27.025 81.264 1.00 24.26 287 TYR A N 1
ATOM 1904 C CA . TYR A 1 287 ? -5.652 -26.411 81.409 1.00 24.60 287 TYR A CA 1
ATOM 1905 C C . TYR A 1 287 ? -4.559 -27.472 81.600 1.00 25.12 287 TYR A C 1
ATOM 1906 O O . TYR A 1 287 ? -4.511 -28.150 82.630 1.00 24.75 287 TYR A O 1
ATOM 1915 N N . LYS A 1 288 ? -3.698 -27.604 80.589 1.00 25.82 288 LYS A N 1
ATOM 1916 C CA . LYS A 1 288 ? -2.640 -28.625 80.534 1.00 26.63 288 LYS A CA 1
ATOM 1917 C C . LYS A 1 288 ? -3.131 -30.069 80.760 1.00 26.73 288 LYS A C 1
ATOM 1918 O O . LYS A 1 288 ? -2.407 -30.910 81.304 1.00 26.55 288 LYS A O 1
ATOM 1924 N N . GLU A 1 289 ? -4.357 -30.336 80.311 1.00 27.04 289 GLU A N 1
ATOM 1925 C CA . GLU A 1 289 ? -4.948 -31.673 80.341 1.00 27.47 289 GLU A CA 1
ATOM 1926 C C . GLU A 1 289 ? -4.243 -32.553 79.314 1.00 27.43 289 GLU A C 1
ATOM 1927 O O . GLU A 1 289 ? -3.897 -32.075 78.231 1.00 26.73 289 GLU A O 1
ATOM 1933 N N . SER A 1 290 ? -4.030 -33.819 79.656 1.00 27.40 290 SER A N 1
ATOM 1934 C CA . SER A 1 290 ? -3.516 -34.809 78.711 1.00 27.56 290 SER A CA 1
ATOM 1935 C C . SER A 1 290 ? -4.418 -36.037 78.697 1.00 27.93 290 SER A C 1
ATOM 1936 O O . SER A 1 290 ? -4.823 -36.520 79.761 1.00 27.74 290 SER A O 1
ATOM 1939 N N . TYR A 1 291 ? -4.723 -36.547 77.505 1.00 28.22 291 TYR A N 1
ATOM 1940 C CA . TYR A 1 291 ? -5.443 -37.829 77.378 1.00 28.59 291 TYR A CA 1
ATOM 1941 C C . TYR A 1 291 ? -4.522 -39.036 77.565 1.00 27.97 291 TYR A C 1
ATOM 1942 O O . TYR A 1 291 ? -5.008 -40.160 77.722 1.00 28.10 291 TYR A O 1
ATOM 1951 N N . GLY A 1 292 ? -3.207 -38.808 77.565 1.00 27.19 292 GLY A N 1
ATOM 1952 C CA . GLY A 1 292 ? -2.226 -39.843 77.930 1.00 26.95 292 GLY A CA 1
ATOM 1953 C C . GLY A 1 292 ? -0.962 -39.825 77.088 1.00 26.68 292 GLY A C 1
ATOM 1954 O O . GLY A 1 292 ? -0.746 -38.921 76.281 1.00 26.05 292 GLY A O 1
ATOM 1955 N N . GLU A 1 293 ? -0.166 -40.877 77.276 1.00 26.57 293 GLU A N 1
ATOM 1956 C CA . GLU A 1 293 ? 1.141 -41.075 76.625 1.00 26.86 293 GLU A CA 1
ATOM 1957 C C . GLU A 1 293 ? 1.097 -41.067 75.102 1.00 25.92 293 GLU A C 1
ATOM 1958 O O . GLU A 1 293 ? 2.079 -40.677 74.462 1.00 25.69 293 GLU A O 1
ATOM 1964 N N . TRP A 1 294 ? -0.033 -41.484 74.536 1.00 25.08 294 TRP A N 1
ATOM 1965 C CA . TRP A 1 294 ? -0.207 -41.557 73.080 1.00 24.85 294 TRP A CA 1
ATOM 1966 C C . TRP A 1 294 ? -0.797 -40.286 72.470 1.00 23.97 294 TRP A C 1
ATOM 1967 O O . TRP A 1 294 ? -1.012 -40.244 71.267 1.00 23.71 294 TRP A O 1
ATOM 1978 N N . SER A 1 295 ? -1.014 -39.250 73.288 1.00 23.10 295 SER A N 1
ATOM 1979 C CA . SER A 1 295 ? -1.893 -38.139 72.914 1.00 22.64 295 SER A CA 1
ATOM 1980 C C . SER A 1 295 ? -1.342 -36.727 73.157 1.00 22.16 295 SER A C 1
ATOM 1981 O O . SER A 1 295 ? -2.088 -35.756 73.034 1.00 22.16 295 SER A O 1
ATOM 1984 N N . GLY A 1 296 ? -0.056 -36.608 73.487 1.00 21.89 296 GLY A N 1
ATOM 1985 C CA . GLY A 1 296 ? 0.544 -35.320 73.822 1.00 21.69 296 GLY A CA 1
ATOM 1986 C C . GLY A 1 296 ? -0.128 -34.655 75.012 1.00 21.48 296 GLY A C 1
ATOM 1987 O O . GLY A 1 296 ? -0.468 -35.319 75.989 1.00 21.63 296 GLY A O 1
ATOM 1988 N N . ASN A 1 297 ? -0.331 -33.344 74.912 1.00 21.02 297 ASN A N 1
ATOM 1989 C CA . ASN A 1 297 ? -0.939 -32.551 75.975 1.00 20.90 297 ASN A CA 1
ATOM 1990 C C . ASN A 1 297 ? -1.697 -31.391 75.338 1.00 20.68 297 ASN A C 1
ATOM 1991 O O . ASN A 1 297 ? -1.199 -30.770 74.394 1.00 20.47 297 ASN A O 1
ATOM 1996 N N . TYR A 1 298 ? -2.886 -31.099 75.865 1.00 20.37 298 TYR A N 1
ATOM 1997 C CA . TYR A 1 298 ? -3.757 -30.072 75.285 1.00 20.31 298 TYR A CA 1
ATOM 1998 C C . TYR A 1 298 ? -3.357 -28.631 75.621 1.00 19.93 298 TYR A C 1
ATOM 1999 O O . TYR A 1 298 ? -3.954 -27.694 75.088 1.00 20.10 298 TYR A O 1
ATOM 2008 N N . GLY A 1 299 ? -2.371 -28.453 76.502 1.00 19.66 299 GLY A N 1
ATOM 2009 C CA . GLY A 1 299 ? -1.778 -27.142 76.755 1.00 19.36 299 GLY A CA 1
ATOM 2010 C C . GLY A 1 299 ? -2.774 -26.119 77.268 1.00 19.06 299 GLY A C 1
ATOM 2011 O O . GLY A 1 299 ? -3.718 -26.469 77.980 1.00 19.01 299 GLY A O 1
ATOM 2012 N N . ILE A 1 300 ? -2.567 -24.857 76.892 1.00 18.67 300 ILE A N 1
ATOM 2013 C CA . ILE A 1 300 ? -3.402 -23.743 77.362 1.00 18.39 300 ILE A CA 1
ATOM 2014 C C . ILE A 1 300 ? -4.151 -22.992 76.249 1.00 17.93 300 ILE A C 1
ATOM 2015 O O . ILE A 1 300 ? -5.016 -22.163 76.537 1.00 17.75 300 ILE A O 1
ATOM 2020 N N . ASN A 1 301 ? -3.825 -23.284 74.991 1.00 17.46 301 ASN A N 1
ATOM 2021 C CA . ASN A 1 301 ? -4.286 -22.488 73.861 1.00 17.18 301 ASN A CA 1
ATOM 2022 C C . ASN A 1 301 ? -4.117 -23.313 72.594 1.00 17.01 301 ASN A C 1
ATOM 2023 O O . ASN A 1 301 ? -3.095 -23.986 72.439 1.00 17.03 301 ASN A O 1
ATOM 2028 N N . PHE A 1 302 ? -5.111 -23.273 71.706 1.00 16.85 302 PHE A N 1
ATOM 2029 C CA . PHE A 1 302 ? -5.008 -23.926 70.400 1.00 16.79 302 PHE A CA 1
ATOM 2030 C C . PHE A 1 302 ? -4.507 -22.951 69.348 1.00 16.54 302 PHE A C 1
ATOM 2031 O O . PHE A 1 302 ? -4.769 -21.746 69.428 1.00 16.51 302 PHE A O 1
ATOM 2039 N N . GLU A 1 303 ? -3.814 -23.497 68.352 1.00 16.38 303 GLU A N 1
ATOM 2040 C CA . GLU A 1 303 ? -3.437 -22.767 67.144 1.00 16.40 303 GLU A CA 1
ATOM 2041 C C . GLU A 1 303 ? -3.661 -23.641 65.913 1.00 16.38 303 GLU A C 1
ATOM 2042 O O . GLU A 1 303 ? -3.604 -24.872 65.993 1.00 16.31 303 GLU A O 1
ATOM 2048 N N . THR A 1 304 ? -3.923 -22.977 64.788 1.00 16.36 304 THR A N 1
ATOM 2049 C CA . THR A 1 304 ? -4.079 -23.597 63.460 1.00 16.60 304 THR A CA 1
ATOM 2050 C C . THR A 1 304 ? -4.988 -24.830 63.435 1.00 16.69 304 THR A C 1
ATOM 2051 O O . THR A 1 304 ? -4.686 -25.815 62.754 1.00 16.91 304 THR A O 1
ATOM 2055 N N . ALA A 1 305 ? -6.101 -24.769 64.163 1.00 16.85 305 ALA A N 1
ATOM 2056 C CA . ALA A 1 305 ? -7.019 -25.901 64.229 1.00 17.02 305 ALA A CA 1
ATOM 2057 C C . ALA A 1 305 ? -7.870 -25.987 62.970 1.00 17.11 305 ALA A C 1
ATOM 2058 O O . ALA A 1 305 ? -8.241 -24.960 62.390 1.00 17.29 305 ALA A O 1
ATOM 2060 N N . GLY A 1 306 ? -8.163 -27.219 62.552 1.00 17.19 306 GLY A N 1
ATOM 2061 C CA . GLY A 1 306 ? -9.042 -27.481 61.416 1.00 17.36 306 GLY A CA 1
ATOM 2062 C C . GLY A 1 306 ? -9.982 -28.632 61.715 1.00 17.62 306 GLY A C 1
ATOM 2063 O O . GLY A 1 306 ? -9.759 -29.401 62.650 1.00 17.66 306 GLY A O 1
ATOM 2064 N N . VAL A 1 307 ? -11.033 -28.729 60.908 1.00 17.87 307 VAL A N 1
ATOM 2065 C CA . VAL A 1 307 ? -12.084 -29.729 61.052 1.00 18.20 307 VAL A CA 1
ATOM 2066 C C . VAL A 1 307 ? -12.225 -30.428 59.711 1.00 18.50 307 VAL A C 1
ATOM 2067 O O . VAL A 1 307 ? -12.280 -29.772 58.666 1.00 18.36 307 VAL A O 1
ATOM 2071 N N . THR A 1 308 ? -12.275 -31.755 59.741 1.00 18.77 308 THR A N 1
ATOM 2072 C CA . THR A 1 308 ? -12.509 -32.523 58.529 1.00 19.16 308 THR A CA 1
ATOM 2073 C C . THR A 1 308 ? -13.317 -33.776 58.833 1.00 19.07 308 THR A C 1
ATOM 2074 O O . THR A 1 308 ? -13.627 -34.072 59.992 1.00 18.96 308 THR A O 1
ATOM 2078 N N . ARG A 1 309 ? -13.686 -34.475 57.767 1.00 19.03 309 ARG A N 1
ATOM 2079 C CA . ARG A 1 309 ? -14.372 -35.756 57.864 1.00 19.26 309 ARG A CA 1
ATOM 2080 C C . ARG A 1 309 ? -13.723 -36.681 56.853 1.00 19.09 309 ARG A C 1
ATOM 2081 O O . ARG A 1 309 ? -13.567 -36.316 55.684 1.00 19.11 309 ARG A O 1
ATOM 2089 N N . LEU A 1 310 ? -13.342 -37.870 57.314 1.00 19.04 310 LEU A N 1
ATOM 2090 C CA . LEU A 1 310 ? -12.583 -38.815 56.509 1.00 19.25 310 LEU A CA 1
ATOM 2091 C C . LEU A 1 310 ? -13.248 -40.174 56.517 1.00 19.70 310 LEU A C 1
ATOM 2092 O O . LEU A 1 310 ? -14.022 -40.487 57.417 1.00 19.91 310 LEU A O 1
ATOM 2097 N N . ASN A 1 311 ? -12.928 -40.967 55.503 1.00 20.12 311 ASN A N 1
ATOM 2098 C CA . ASN A 1 311 ? -13.315 -42.374 55.436 1.00 20.56 311 ASN A CA 1
ATOM 2099 C C . ASN A 1 311 ? -12.069 -43.166 55.019 1.00 20.69 311 ASN A C 1
ATOM 2100 O O . ASN A 1 311 ? -11.000 -42.567 54.840 1.00 20.56 311 ASN A O 1
ATOM 2105 N N . PRO A 1 312 ? -12.177 -44.503 54.889 1.00 20.82 312 PRO A N 1
ATOM 2106 C CA . PRO A 1 312 ? -10.956 -45.246 54.556 1.00 21.02 312 PRO A CA 1
ATOM 2107 C C . PRO A 1 312 ? -10.236 -44.875 53.247 1.00 21.19 312 PRO A C 1
ATOM 2108 O O . PRO A 1 312 ? -9.030 -45.104 53.148 1.00 21.57 312 PRO A O 1
ATOM 2112 N N . ALA A 1 313 ? -10.942 -44.295 52.275 1.00 21.33 313 ALA A N 1
ATOM 2113 C CA . ALA A 1 313 ? -10.327 -43.892 51.001 1.00 21.43 313 ALA A CA 1
ATOM 2114 C C . ALA A 1 313 ? -9.721 -42.486 51.001 1.00 21.39 313 ALA A C 1
ATOM 2115 O O . ALA A 1 313 ? -8.891 -42.184 50.143 1.00 21.71 313 ALA A O 1
ATOM 2117 N N . GLY A 1 314 ? -10.138 -41.632 51.937 1.00 21.13 314 GLY A N 1
ATOM 2118 C CA . GLY A 1 314 ? -9.709 -40.229 51.950 1.00 20.96 314 GLY A CA 1
ATOM 2119 C C . GLY A 1 314 ? -10.746 -39.328 52.592 1.00 20.99 314 GLY A C 1
ATOM 2120 O O . GLY A 1 314 ? -11.196 -39.599 53.705 1.00 20.74 314 GLY A O 1
ATOM 2121 N N . ALA A 1 315 ? -11.125 -38.263 51.885 1.00 21.15 315 ALA A N 1
ATOM 2122 C CA . ALA A 1 315 ? -12.109 -37.300 52.379 1.00 21.72 315 ALA A CA 1
ATOM 2123 C C . ALA A 1 315 ? -13.523 -37.848 52.242 1.00 22.39 315 ALA A C 1
ATOM 2124 O O . ALA A 1 315 ? -13.846 -38.526 51.264 1.00 22.39 315 ALA A O 1
ATOM 2126 N N . ALA A 1 316 ? -14.355 -37.526 53.229 1.00 23.50 316 ALA A N 1
ATOM 2127 C CA . ALA A 1 316 ? -15.742 -37.964 53.280 1.00 24.68 316 ALA A CA 1
ATOM 2128 C C . ALA A 1 316 ? -16.648 -36.746 53.189 1.00 26.08 316 ALA A C 1
ATOM 2129 O O . ALA A 1 316 ? -16.492 -35.796 53.961 1.00 26.28 316 ALA A O 1
ATOM 2131 N N . TRP A 1 317 ? -17.590 -36.789 52.248 1.00 27.87 317 TRP A N 1
ATOM 2132 C CA . TRP A 1 317 ? -18.538 -35.700 52.015 1.00 29.50 317 TRP A CA 1
ATOM 2133 C C . TRP A 1 317 ? -19.997 -36.069 52.330 1.00 29.13 317 TRP A C 1
ATOM 2134 O O . TRP A 1 317 ? -20.920 -35.348 51.943 1.00 29.01 317 TRP A O 1
ATOM 2145 N N . ASP A 1 318 ? -20.198 -37.171 53.051 1.00 28.63 318 ASP A N 1
ATOM 2146 C CA . ASP A 1 318 ? -21.539 -37.598 53.462 1.00 28.47 318 ASP A CA 1
ATOM 2147 C C . ASP A 1 318 ? -22.052 -36.773 54.646 1.00 29.47 318 ASP A C 1
ATOM 2148 O O . ASP A 1 318 ? -21.282 -36.077 55.319 1.00 28.81 318 ASP A O 1
ATOM 2153 N N . ASN A 1 319 ? -23.350 -36.899 54.914 1.00 30.89 319 ASN A N 1
ATOM 2154 C CA . ASN A 1 319 ? -24.018 -36.159 56.004 1.00 32.31 319 ASN A CA 1
ATOM 2155 C C . ASN A 1 319 ? -24.040 -36.878 57.366 1.00 31.14 319 ASN A C 1
ATOM 2156 O O . ASN A 1 319 ? -24.673 -36.394 58.301 1.00 31.22 319 ASN A O 1
ATOM 2161 N N . GLY A 1 320 ? -23.346 -38.010 57.482 1.00 30.14 320 GLY A N 1
ATOM 2162 C CA . GLY A 1 320 ? -23.470 -38.897 58.640 1.00 29.76 320 GLY A CA 1
ATOM 2163 C C . GLY A 1 320 ? -23.881 -40.306 58.243 1.00 29.35 320 GLY A C 1
ATOM 2164 O O . GLY A 1 320 ? -23.713 -41.244 59.027 1.00 29.51 320 GLY A O 1
ATOM 2165 N N . SER A 1 321 ? -24.417 -40.452 57.029 1.00 29.02 321 SER A N 1
ATOM 2166 C CA . SER A 1 321 ? -24.921 -41.735 56.526 1.00 29.00 321 SER A CA 1
ATOM 2167 C C . SER A 1 321 ? -23.848 -42.810 56.292 1.00 28.59 321 SER A C 1
ATOM 2168 O O . SER A 1 321 ? -24.144 -44.002 56.402 1.00 28.67 321 SER A O 1
ATOM 2171 N N . ASP A 1 322 ? -22.621 -42.397 55.968 1.00 27.94 322 ASP A N 1
ATOM 2172 C CA . ASP A 1 322 ? -21.501 -43.334 55.825 1.00 27.55 322 ASP A CA 1
ATOM 2173 C C . ASP A 1 322 ? -21.013 -43.755 57.215 1.00 27.25 322 ASP A C 1
ATOM 2174 O O . ASP A 1 322 ? -20.387 -42.967 57.928 1.00 27.10 322 ASP A O 1
ATOM 2179 N N . THR A 1 323 ? -21.286 -45.010 57.575 1.00 26.91 323 THR A N 1
ATOM 2180 C CA . THR A 1 323 ? -20.905 -45.557 58.882 1.00 26.72 323 THR A CA 1
ATOM 2181 C C . THR A 1 323 ? -19.394 -45.785 59.029 1.00 26.01 323 THR A C 1
ATOM 2182 O O . THR A 1 323 ? -18.910 -45.963 60.147 1.00 26.13 323 THR A O 1
ATOM 2186 N N . THR A 1 324 ? -18.663 -45.791 57.911 1.00 25.39 324 THR A N 1
ATOM 2187 C CA . THR A 1 324 ? -17.206 -45.941 57.926 1.00 24.87 324 THR A CA 1
ATOM 2188 C C . THR A 1 324 ? -16.469 -44.601 58.065 1.00 24.14 324 THR A C 1
ATOM 2189 O O . THR A 1 324 ? -15.250 -44.596 58.249 1.00 24.27 324 THR A O 1
ATOM 2193 N N . ALA A 1 325 ? -17.191 -43.481 57.972 1.00 23.25 325 ALA A N 1
ATOM 2194 C CA . ALA A 1 325 ? -16.572 -42.154 58.054 1.00 22.55 325 ALA A CA 1
ATOM 2195 C C . ALA A 1 325 ? -16.437 -41.685 59.501 1.00 21.95 325 ALA A C 1
ATOM 2196 O O . ALA A 1 325 ? -17.226 -42.070 60.369 1.00 21.80 325 ALA A O 1
ATOM 2198 N N . VAL A 1 326 ? -15.428 -40.848 59.742 1.00 21.17 326 VAL A N 1
ATOM 2199 C CA . VAL A 1 326 ? -15.092 -40.354 61.080 1.00 20.67 326 VAL A CA 1
ATOM 2200 C C . VAL A 1 326 ? -14.817 -38.851 61.002 1.00 20.28 326 VAL A C 1
ATOM 2201 O O . VAL A 1 326 ? -14.140 -38.385 60.081 1.00 20.09 326 VAL A O 1
ATOM 2205 N N . ASP A 1 327 ? -15.342 -38.113 61.981 1.00 19.92 327 ASP A N 1
ATOM 2206 C CA . ASP A 1 327 ? -15.069 -36.681 62.128 1.00 19.77 327 ASP A CA 1
ATOM 2207 C C . ASP A 1 327 ? -13.773 -36.475 62.901 1.00 19.47 327 ASP A C 1
ATOM 2208 O O . ASP A 1 327 ? -13.572 -37.096 63.948 1.00 19.25 327 ASP A O 1
ATOM 2213 N N . PHE A 1 328 ? -12.902 -35.608 62.377 1.00 19.16 328 PHE A N 1
ATOM 2214 C CA . PHE A 1 328 ? -11.607 -35.325 62.987 1.00 19.04 328 PHE A CA 1
ATOM 2215 C C . PHE A 1 328 ? -11.411 -33.825 63.154 1.00 19.25 328 PHE A C 1
ATOM 2216 O O . PHE A 1 328 ? -11.891 -33.026 62.340 1.00 19.23 328 PHE A O 1
ATOM 2224 N N . VAL A 1 329 ? -10.693 -33.464 64.214 1.00 19.59 329 VAL A N 1
ATOM 2225 C CA . VAL A 1 329 ? -10.168 -32.116 64.391 1.00 19.89 329 VAL A CA 1
ATOM 2226 C C . VAL A 1 329 ? -8.652 -32.260 64.477 1.00 19.86 329 VAL A C 1
ATOM 2227 O O . VAL A 1 329 ? -8.158 -33.168 65.149 1.00 19.51 329 VAL A O 1
ATOM 2231 N N . THR A 1 330 ? -7.922 -31.390 63.778 1.00 19.88 330 THR A N 1
ATOM 2232 C CA . THR A 1 330 ? -6.465 -31.303 63.921 1.00 20.04 330 THR A CA 1
ATOM 2233 C C . THR A 1 330 ? -6.173 -29.942 64.528 1.00 19.92 330 THR A C 1
ATOM 2234 O O . THR A 1 330 ? -6.881 -28.980 64.240 1.00 20.11 330 THR A O 1
ATOM 2238 N N . PHE A 1 331 ? -5.161 -29.869 65.388 1.00 19.57 331 PHE A N 1
ATOM 2239 C CA . PHE A 1 331 ? -4.885 -28.640 66.134 1.00 19.40 331 PHE A CA 1
ATOM 2240 C C . PHE A 1 331 ? -3.513 -28.663 66.789 1.00 18.84 331 PHE A C 1
ATOM 2241 O O . PHE A 1 331 ? -3.046 -29.718 67.226 1.00 18.43 331 PHE A O 1
ATOM 2249 N N . GLY A 1 332 ? -2.881 -27.493 66.848 1.00 18.31 332 GLY A N 1
ATOM 2250 C CA . GLY A 1 332 ? -1.671 -27.311 67.629 1.00 18.07 332 GLY A CA 1
ATOM 2251 C C . GLY A 1 332 ? -2.037 -26.859 69.022 1.00 17.79 332 GLY A C 1
ATOM 2252 O O . GLY A 1 332 ? -3.054 -26.188 69.204 1.00 17.45 332 GLY A O 1
ATOM 2253 N N . THR A 1 333 ? -1.219 -27.226 70.005 1.00 17.82 333 THR A N 1
ATOM 2254 C CA . THR A 1 333 ? -1.398 -26.736 71.374 1.00 18.04 333 THR A CA 1
ATOM 2255 C C . THR A 1 333 ? -0.119 -26.076 71.865 1.00 18.45 333 THR A C 1
ATOM 2256 O O . THR A 1 333 ? 0.979 -26.459 71.458 1.00 18.16 333 THR A O 1
ATOM 2260 N N . GLU A 1 334 ? -0.282 -25.086 72.742 1.00 19.34 334 GLU A N 1
ATOM 2261 C CA . GLU A 1 334 ? 0.834 -24.336 73.313 1.00 20.34 334 GLU A CA 1
ATOM 2262 C C . GLU A 1 334 ? 0.942 -24.536 74.814 1.00 20.84 334 GLU A C 1
ATOM 2263 O O . GLU A 1 334 ? -0.069 -24.657 75.507 1.00 20.39 334 GLU A O 1
ATOM 2269 N N . GLN A 1 335 ? 2.185 -24.527 75.295 1.00 21.93 335 GLN A N 1
ATOM 2270 C CA . GLN A 1 335 ? 2.525 -24.560 76.724 1.00 23.15 335 GLN A CA 1
ATOM 2271 C C . GLN A 1 335 ? 2.094 -25.837 77.445 1.00 23.39 335 GLN A C 1
ATOM 2272 O O . GLN A 1 335 ? 1.855 -25.823 78.655 1.00 23.72 335 GLN A O 1
ATOM 2278 N N . GLY A 1 336 ? 2.015 -26.941 76.703 1.00 23.49 336 GLY A N 1
ATOM 2279 C CA . GLY A 1 336 ? 1.785 -28.266 77.281 1.00 23.62 336 GLY A CA 1
ATOM 2280 C C . GLY A 1 336 ? 2.966 -29.198 77.081 1.00 23.59 336 GLY A C 1
ATOM 2281 O O . GLY A 1 336 ? 2.818 -30.412 77.195 1.00 23.93 336 GLY A O 1
ATOM 2282 N N . ARG A 1 337 ? 4.144 -28.640 76.803 1.00 23.48 337 ARG A N 1
ATOM 2283 C CA . ARG A 1 337 ? 5.322 -29.437 76.466 1.00 23.45 337 ARG A CA 1
ATOM 2284 C C . ARG A 1 337 ? 6.589 -28.729 76.945 1.00 24.00 337 ARG A C 1
ATOM 2285 O O . ARG A 1 337 ? 6.715 -27.509 76.812 1.00 24.24 337 ARG A O 1
ATOM 2293 N N . ALA A 1 338 ? 7.522 -29.501 77.502 1.00 24.50 338 ALA A N 1
ATOM 2294 C CA . ALA A 1 338 ? 8.766 -28.956 78.063 1.00 24.82 338 ALA A CA 1
ATOM 2295 C C . ALA A 1 338 ? 9.824 -28.603 77.013 1.00 24.72 338 ALA A C 1
ATOM 2296 O O . ALA A 1 338 ? 10.804 -27.925 77.327 1.00 25.57 338 ALA A O 1
ATOM 2298 N N . ASP A 1 339 ? 9.627 -29.066 75.781 1.00 24.09 339 ASP A N 1
ATOM 2299 C CA . ASP A 1 339 ? 10.589 -28.897 74.696 1.00 23.54 339 ASP A CA 1
ATOM 2300 C C . ASP A 1 339 ? 9.794 -28.745 73.396 1.00 22.55 339 ASP A C 1
ATOM 2301 O O . ASP A 1 339 ? 8.575 -28.549 73.454 1.00 21.98 339 ASP A O 1
ATOM 2306 N N . HIS A 1 340 ? 10.459 -28.813 72.241 1.00 21.87 340 HIS A N 1
ATOM 2307 C CA . HIS A 1 340 ? 9.797 -28.643 70.939 1.00 21.46 340 HIS A CA 1
ATOM 2308 C C . HIS A 1 340 ? 9.021 -27.334 70.873 1.00 21.15 340 HIS A C 1
ATOM 2309 O O . HIS A 1 340 ? 7.866 -27.294 70.442 1.00 20.93 340 HIS A O 1
ATOM 2316 N N . GLN A 1 341 ? 9.674 -26.269 71.338 1.00 20.94 341 GLN A N 1
ATOM 2317 C CA . GLN A 1 341 ? 9.105 -24.921 71.355 1.00 20.91 341 GLN A CA 1
ATOM 2318 C C . GLN A 1 341 ? 7.731 -24.861 72.053 1.00 20.91 341 GLN A C 1
ATOM 2319 O O . GLN A 1 341 ? 6.862 -24.065 71.686 1.00 20.75 341 GLN A O 1
ATOM 2325 N N . ASN A 1 342 ? 7.575 -25.705 73.078 1.00 20.93 342 ASN A N 1
ATOM 2326 C CA . ASN A 1 342 ? 6.335 -25.861 73.849 1.00 21.03 342 ASN A CA 1
ATOM 2327 C C . ASN A 1 342 ? 5.100 -26.195 73.000 1.00 20.32 342 ASN A C 1
ATOM 2328 O O . ASN A 1 342 ? 3.976 -25.857 73.378 1.00 20.04 342 ASN A O 1
ATOM 2333 N N . HIS A 1 343 ? 5.314 -26.900 71.887 1.00 19.52 343 HIS A N 1
ATOM 2334 C CA . HIS A 1 343 ? 4.283 -27.098 70.865 1.00 19.05 343 HIS A CA 1
ATOM 2335 C C . HIS A 1 343 ? 4.010 -28.570 70.547 1.00 18.58 343 HIS A C 1
ATOM 2336 O O . HIS A 1 343 ? 4.939 -29.323 70.265 1.00 18.52 343 HIS A O 1
ATOM 2343 N N . TRP A 1 344 ? 2.730 -28.952 70.583 1.00 18.13 344 TRP A N 1
ATOM 2344 C CA . TRP A 1 344 ? 2.259 -30.271 70.140 1.00 17.89 344 TRP A CA 1
ATOM 2345 C C . TRP A 1 344 ? 1.338 -30.102 68.931 1.00 17.27 344 TRP A C 1
ATOM 2346 O O . TRP A 1 344 ? 0.350 -29.381 69.036 1.00 17.09 344 TRP A O 1
ATOM 2357 N N . PRO A 1 345 ? 1.632 -30.780 67.800 1.00 16.74 345 PRO A N 1
ATOM 2358 C CA . PRO A 1 345 ? 0.654 -30.884 66.719 1.00 16.55 345 PRO A CA 1
ATOM 2359 C C . PRO A 1 345 ? -0.178 -32.157 66.881 1.00 16.40 345 PRO A C 1
ATOM 2360 O O . PRO A 1 345 ? 0.333 -33.265 66.693 1.00 16.24 345 PRO A O 1
ATOM 2364 N N . LEU A 1 346 ? -1.449 -31.983 67.233 1.00 16.38 346 LEU A N 1
ATOM 2365 C CA . LEU A 1 346 ? -2.323 -33.085 67.628 1.00 16.50 346 LEU A CA 1
ATOM 2366 C C . LEU A 1 346 ? -3.487 -33.274 66.670 1.00 16.59 346 LEU A C 1
ATOM 2367 O O . LEU A 1 346 ? -3.716 -32.463 65.765 1.00 16.52 346 LEU A O 1
ATOM 2372 N N . TRP A 1 347 ? -4.204 -34.373 66.878 1.00 16.79 347 TRP A N 1
ATOM 2373 C CA . TRP A 1 347 ? -5.483 -34.611 66.224 1.00 17.02 347 TRP A CA 1
ATOM 2374 C C . TRP A 1 347 ? -6.384 -35.395 67.175 1.00 17.29 347 TRP A C 1
ATOM 2375 O O . TRP A 1 347 ? -5.899 -36.052 68.104 1.00 17.27 347 TRP A O 1
ATOM 2386 N N . ALA A 1 348 ? -7.688 -35.325 66.925 1.00 17.57 348 ALA A N 1
ATOM 2387 C CA . ALA A 1 348 ? -8.669 -36.095 67.687 1.00 17.96 348 ALA A CA 1
ATOM 2388 C C . ALA A 1 348 ? -9.823 -36.519 66.801 1.00 18.23 348 ALA A C 1
ATOM 2389 O O . ALA A 1 348 ? -10.295 -35.737 65.978 1.00 18.20 348 ALA A O 1
ATOM 2391 N N . ALA A 1 349 ? -10.267 -37.762 66.970 1.00 18.66 349 ALA A N 1
ATOM 2392 C CA . ALA A 1 349 ? -11.540 -38.207 66.425 1.00 18.95 349 ALA A CA 1
ATOM 2393 C C . ALA A 1 349 ? -12.618 -37.727 67.389 1.00 19.47 349 ALA A C 1
ATOM 2394 O O . ALA A 1 349 ? -12.450 -37.836 68.608 1.00 19.56 349 ALA A O 1
ATOM 2396 N N . VAL A 1 350 ? -13.707 -37.188 66.847 1.00 20.05 350 VAL A N 1
ATOM 2397 C CA . VAL A 1 350 ? -14.758 -36.588 67.671 1.00 20.78 350 VAL A CA 1
ATOM 2398 C C . VAL A 1 350 ? -16.144 -37.102 67.299 1.00 21.44 350 VAL A C 1
ATOM 2399 O O . VAL A 1 350 ? -16.388 -37.494 66.155 1.00 21.53 350 VAL A O 1
ATOM 2403 N N . ASP A 1 351 ? -17.035 -37.098 68.288 1.00 22.55 351 ASP A N 1
ATOM 2404 C CA . ASP A 1 351 ? -18.450 -37.383 68.086 1.00 23.38 351 ASP A CA 1
ATOM 2405 C C . ASP A 1 351 ? -19.223 -36.104 68.374 1.00 23.50 351 ASP A C 1
ATOM 2406 O O . ASP A 1 351 ? -19.151 -35.575 69.485 1.00 23.61 351 ASP A O 1
ATOM 2411 N N . TYR A 1 352 ? -19.961 -35.616 67.378 1.00 23.71 352 TYR A N 1
ATOM 2412 C CA . TYR A 1 352 ? -20.713 -34.372 67.519 1.00 23.92 352 TYR A CA 1
ATOM 2413 C C . TYR A 1 352 ? -22.022 -34.580 68.282 1.00 25.06 352 TYR A C 1
ATOM 2414 O O . TYR A 1 352 ? -22.745 -35.548 68.036 1.00 25.09 352 TYR A O 1
ATOM 2423 N N . GLU A 1 353 ? -22.309 -33.656 69.202 1.00 26.29 353 GLU A N 1
ATOM 2424 C CA . GLU A 1 353 ? -23.601 -33.560 69.890 1.00 27.47 353 GLU A CA 1
ATOM 2425 C C . GLU A 1 353 ? -24.174 -32.164 69.649 1.00 27.41 353 GLU A C 1
ATOM 2426 O O . GLU A 1 353 ? -23.441 -31.177 69.724 1.00 27.39 353 GLU A O 1
ATOM 2432 N N . VAL A 1 354 ? -25.480 -32.085 69.390 1.00 27.20 354 VAL A N 1
ATOM 2433 C CA . VAL A 1 354 ? -26.155 -30.806 69.148 1.00 27.26 354 VAL A CA 1
ATOM 2434 C C . VAL A 1 354 ? -26.647 -30.238 70.479 1.00 27.41 354 VAL A C 1
ATOM 2435 O O . VAL A 1 354 ? -27.363 -30.919 71.220 1.00 27.17 354 VAL A O 1
ATOM 2439 N N . ARG A 1 355 ? -26.261 -28.995 70.773 1.00 27.43 355 ARG A N 1
ATOM 2440 C CA . ARG A 1 355 ? -26.703 -28.307 71.987 1.00 27.91 355 ARG A CA 1
ATOM 2441 C C . ARG A 1 355 ? -28.070 -27.670 71.776 1.00 28.65 355 ARG A C 1
ATOM 2442 O O . ARG A 1 355 ? -28.483 -27.421 70.637 1.00 28.51 355 ARG A O 1
ATOM 2450 N N . ASP A 1 356 ? -28.754 -27.385 72.885 1.00 29.94 356 ASP A N 1
ATOM 2451 C CA . ASP A 1 356 ? -30.070 -26.736 72.846 1.00 30.71 356 ASP A CA 1
ATOM 2452 C C . ASP A 1 356 ? -30.043 -25.342 72.215 1.00 30.42 356 ASP A C 1
ATOM 2453 O O . ASP A 1 356 ? -31.040 -24.927 71.632 1.00 30.63 356 ASP A O 1
ATOM 2458 N N . ASN A 1 357 ? -28.920 -24.628 72.318 1.00 29.81 357 ASN A N 1
ATOM 2459 C CA . ASN A 1 357 ? -28.801 -23.297 71.688 1.00 29.25 357 ASN A CA 1
ATOM 2460 C C . ASN A 1 357 ? -28.355 -23.304 70.212 1.00 28.65 357 ASN A C 1
ATOM 2461 O O . ASN A 1 357 ? -27.970 -22.257 69.681 1.00 28.66 357 ASN A O 1
ATOM 2466 N N . GLY A 1 358 ? -28.417 -24.459 69.551 1.00 27.82 358 GLY A N 1
ATOM 2467 C CA . GLY A 1 358 ? -28.121 -24.549 68.123 1.00 27.22 358 GLY A CA 1
ATOM 2468 C C . GLY A 1 358 ? -26.639 -24.493 67.807 1.00 26.53 358 GLY A C 1
ATOM 2469 O O . GLY A 1 358 ? -26.234 -23.927 66.787 1.00 26.66 358 GLY A O 1
ATOM 2470 N N . SER A 1 359 ? -25.833 -25.076 68.696 1.00 25.83 359 SER A N 1
ATOM 2471 C CA . SER A 1 359 ? -24.386 -25.186 68.514 1.00 25.31 359 SER A CA 1
ATOM 2472 C C . SER A 1 359 ? -23.979 -26.654 68.627 1.00 24.84 359 SER A C 1
ATOM 2473 O O . SER A 1 359 ? -24.815 -27.517 68.918 1.00 24.71 359 SER A O 1
ATOM 2476 N N . ILE A 1 360 ? -22.697 -26.925 68.389 1.00 24.14 360 ILE A N 1
ATOM 2477 C CA . ILE A 1 360 ? -22.174 -28.289 68.353 1.00 23.83 360 ILE A CA 1
ATOM 2478 C C . ILE A 1 360 ? -21.086 -28.473 69.400 1.00 23.98 360 ILE A C 1
ATOM 2479 O O . ILE A 1 360 ? -20.161 -27.666 69.479 1.00 23.80 360 ILE A O 1
ATOM 2484 N N . GLU A 1 361 ? -21.196 -29.544 70.185 1.00 23.95 361 GLU A N 1
ATOM 2485 C CA . GLU A 1 361 ? -20.105 -29.998 71.039 1.00 24.26 361 GLU A CA 1
ATOM 2486 C C . GLU A 1 361 ? -19.409 -31.167 70.352 1.00 23.81 361 GLU A C 1
ATOM 2487 O O . GLU A 1 361 ? -20.052 -32.172 70.053 1.00 23.56 361 GLU A O 1
ATOM 2493 N N . ALA A 1 362 ? -18.105 -31.029 70.110 1.00 23.18 362 ALA A N 1
ATOM 2494 C CA . ALA A 1 362 ? -17.279 -32.115 69.579 1.00 22.94 362 ALA A CA 1
ATOM 2495 C C . ALA A 1 362 ? -16.638 -32.861 70.744 1.00 22.84 362 ALA A C 1
ATOM 2496 O O . ALA A 1 362 ? -15.689 -32.374 71.363 1.00 22.81 362 ALA A O 1
ATOM 2498 N N . VAL A 1 363 ? -17.167 -34.043 71.035 1.00 22.75 363 VAL A N 1
ATOM 2499 C CA . VAL A 1 363 ? -16.706 -34.853 72.154 1.00 22.73 363 VAL A CA 1
ATOM 2500 C C . VAL A 1 363 ? -15.575 -35.752 71.669 1.00 22.24 363 VAL A C 1
ATOM 2501 O O . VAL A 1 363 ? -15.768 -36.537 70.746 1.00 22.45 363 VAL A O 1
ATOM 2505 N N . ILE A 1 364 ? -14.414 -35.651 72.307 1.00 22.27 364 ILE A N 1
ATOM 2506 C CA . ILE A 1 364 ? -13.237 -36.424 71.895 1.00 22.16 364 ILE A CA 1
ATOM 2507 C C . ILE A 1 364 ? -13.433 -37.924 72.163 1.00 22.18 364 ILE A C 1
ATOM 2508 O O . ILE A 1 364 ? -13.668 -38.328 73.303 1.00 22.17 364 ILE A O 1
ATOM 2513 N N . ALA A 1 365 ? -13.322 -38.722 71.101 1.00 21.94 365 ALA A N 1
ATOM 2514 C CA . ALA A 1 365 ? -13.465 -40.188 71.156 1.00 21.87 365 ALA A CA 1
ATOM 2515 C C . ALA A 1 365 ? -12.119 -40.879 71.373 1.00 21.67 365 ALA A C 1
ATOM 2516 O O . ALA A 1 365 ? -11.999 -41.808 72.174 1.00 22.01 365 ALA A O 1
ATOM 2518 N N . TYR A 1 366 ? -11.125 -40.437 70.614 1.00 20.95 366 TYR A N 1
ATOM 2519 C CA . TYR A 1 366 ? -9.735 -40.819 70.825 1.00 20.65 366 TYR A CA 1
ATOM 2520 C C . TYR A 1 366 ? -8.855 -39.721 70.242 1.00 20.19 366 TYR A C 1
ATOM 2521 O O . TYR A 1 366 ? -9.323 -38.901 69.462 1.00 19.93 366 TYR A O 1
ATOM 2530 N N . SER A 1 367 ? -7.594 -39.696 70.646 1.00 19.84 367 SER A N 1
ATOM 2531 C CA . SER A 1 367 ? -6.760 -38.508 70.470 1.00 19.68 367 SER A CA 1
ATOM 2532 C C . SER A 1 367 ? -5.310 -38.906 70.256 1.00 19.22 367 SER A C 1
ATOM 2533 O O . SER A 1 367 ? -4.770 -39.721 71.013 1.00 19.18 367 SER A O 1
ATOM 2536 N N . GLY A 1 368 ? -4.696 -38.335 69.218 1.00 18.65 368 GLY A N 1
ATOM 2537 C CA . GLY A 1 368 ? -3.339 -38.688 68.840 1.00 18.37 368 GLY A CA 1
ATOM 2538 C C . GLY A 1 368 ? -2.458 -37.503 68.488 1.00 18.09 368 GLY A C 1
ATOM 2539 O O . GLY A 1 368 ? -2.787 -36.341 68.774 1.00 17.89 368 GLY A O 1
ATOM 2540 N N . VAL A 1 369 ? -1.327 -37.822 67.862 1.00 17.88 369 VAL A N 1
ATOM 2541 C CA . VAL A 1 369 ? -0.282 -36.861 67.529 1.00 17.62 369 VAL A CA 1
ATOM 2542 C C . VAL A 1 369 ? -0.081 -36.906 66.019 1.00 17.44 369 VAL A C 1
ATOM 2543 O O . VAL A 1 369 ? 0.083 -37.986 65.448 1.00 17.26 369 VAL A O 1
ATOM 2547 N N . GLN A 1 370 ? -0.098 -35.742 65.374 1.00 17.19 370 GLN A N 1
ATOM 2548 C CA . GLN A 1 370 ? 0.101 -35.670 63.927 1.00 17.11 370 GLN A CA 1
ATOM 2549 C C . GLN A 1 370 ? 1.574 -35.846 63.532 1.00 16.81 370 GLN A C 1
ATOM 2550 O O . GLN A 1 370 ? 1.873 -36.434 62.491 1.00 16.90 370 GLN A O 1
ATOM 2556 N N . ASP A 1 371 ? 2.480 -35.324 64.354 1.00 16.50 371 ASP A N 1
ATOM 2557 C CA . ASP A 1 371 ? 3.918 -35.482 64.149 1.00 16.39 371 ASP A CA 1
ATOM 2558 C C . ASP A 1 371 ? 4.605 -35.333 65.502 1.00 16.35 371 ASP A C 1
ATOM 2559 O O . ASP A 1 371 ? 4.296 -34.417 66.257 1.00 16.24 371 ASP A O 1
ATOM 2564 N N . TRP A 1 372 ? 5.522 -36.244 65.805 1.00 16.53 372 TRP A N 1
ATOM 2565 C CA . TRP A 1 372 ? 6.148 -36.307 67.129 1.00 16.77 372 TRP A CA 1
ATOM 2566 C C . TRP A 1 372 ? 7.425 -35.470 67.268 1.00 16.67 372 TRP A C 1
ATOM 2567 O O . TRP A 1 372 ? 7.994 -35.397 68.360 1.00 16.73 372 TRP A O 1
ATOM 2578 N N . GLY A 1 373 ? 7.862 -34.826 66.185 1.00 16.48 373 GLY A N 1
ATOM 2579 C CA . GLY A 1 373 ? 9.139 -34.125 66.165 1.00 16.31 373 GLY A CA 1
ATOM 2580 C C . GLY A 1 373 ? 9.026 -32.618 66.045 1.00 16.23 373 GLY A C 1
ATOM 2581 O O . GLY A 1 373 ? 8.071 -32.013 66.539 1.00 16.23 373 GLY A O 1
ATOM 2582 N N . ARG A 1 374 ? 10.010 -32.016 65.376 1.00 16.17 374 ARG A N 1
ATOM 2583 C CA . ARG A 1 374 ? 10.136 -30.562 65.276 1.00 16.18 374 ARG A CA 1
ATOM 2584 C C . ARG A 1 374 ? 9.273 -29.982 64.157 1.00 15.87 374 ARG A C 1
ATOM 2585 O O . ARG A 1 374 ? 9.777 -29.322 63.243 1.00 15.64 374 ARG A O 1
ATOM 2593 N N . SER A 1 375 ? 7.967 -30.222 64.250 1.00 15.65 375 SER A N 1
ATOM 2594 C CA . SER A 1 375 ? 7.003 -29.652 63.321 1.00 15.51 375 SER A CA 1
ATOM 2595 C C . SER A 1 375 ? 5.744 -29.210 64.048 1.00 15.31 375 SER A C 1
ATOM 2596 O O . SER A 1 375 ? 5.482 -29.618 65.182 1.00 15.54 375 SER A O 1
ATOM 2599 N N . TYR A 1 376 ? 4.982 -28.354 63.378 1.00 15.11 376 TYR A N 1
ATOM 2600 C CA . TYR A 1 376 ? 3.834 -27.682 63.971 1.00 15.00 376 TYR A CA 1
ATOM 2601 C C . TYR A 1 376 ? 3.039 -27.007 62.861 1.00 14.90 376 TYR A C 1
ATOM 2602 O O . TYR A 1 376 ? 3.490 -26.963 61.711 1.00 14.62 376 TYR A O 1
ATOM 2611 N N . ALA A 1 377 ? 1.855 -26.508 63.209 1.00 14.92 377 ALA A N 1
ATOM 2612 C CA . ALA A 1 377 ? 1.055 -25.652 62.330 1.00 15.09 377 ALA A CA 1
ATOM 2613 C C . ALA A 1 377 ? 0.577 -26.395 61.087 1.00 15.24 377 ALA A C 1
ATOM 2614 O O . ALA A 1 377 ? 0.674 -25.889 59.972 1.00 15.31 377 ALA A O 1
ATOM 2616 N N . TYR A 1 378 ? 0.049 -27.599 61.298 1.00 15.37 378 TYR A N 1
ATOM 2617 C CA . TYR A 1 378 ? -0.500 -28.396 60.208 1.00 15.53 378 TYR A CA 1
ATOM 2618 C C . TYR A 1 378 ? -1.813 -27.796 59.718 1.00 15.89 378 TYR A C 1
ATOM 2619 O O . TYR A 1 378 ? -2.687 -27.453 60.517 1.00 16.24 378 TYR A O 1
ATOM 2628 N N . ALA A 1 379 ? -1.912 -27.641 58.401 1.00 16.17 379 ALA A N 1
ATOM 2629 C CA . ALA A 1 379 ? -3.123 -27.196 57.728 1.00 16.49 379 ALA A CA 1
ATOM 2630 C C . ALA A 1 379 ? -3.566 -28.327 56.819 1.00 16.79 379 ALA A C 1
ATOM 2631 O O . ALA A 1 379 ? -2.720 -29.021 56.257 1.00 17.01 379 ALA A O 1
ATOM 2633 N N . SER A 1 380 ? -4.877 -28.527 56.689 1.00 17.03 380 SER A N 1
ATOM 2634 C CA . SER A 1 380 ? -5.410 -29.488 55.722 1.00 17.16 380 SER A CA 1
ATOM 2635 C C . SER A 1 380 ? -6.406 -28.811 54.796 1.00 17.02 380 SER A C 1
ATOM 2636 O O . SER A 1 380 ? -7.037 -27.817 55.160 1.00 17.08 380 SER A O 1
ATOM 2639 N N . PHE A 1 381 ? -6.527 -29.356 53.590 1.00 16.94 381 PHE A N 1
ATOM 2640 C CA . PHE A 1 381 ? -7.387 -28.776 52.569 1.00 16.92 381 PHE A CA 1
ATOM 2641 C C . PHE A 1 381 ? -7.898 -29.844 51.605 1.00 16.99 381 PHE A C 1
ATOM 2642 O O . PHE A 1 381 ? -7.232 -30.864 51.400 1.00 16.75 381 PHE A O 1
ATOM 2650 N N . PRO A 1 382 ? -9.089 -29.617 51.021 1.00 17.15 382 PRO A N 1
ATOM 2651 C CA . PRO A 1 382 ? -9.668 -30.599 50.110 1.00 17.38 382 PRO A CA 1
ATOM 2652 C C . PRO A 1 382 ? -9.021 -30.577 48.729 1.00 17.63 382 PRO A C 1
ATOM 2653 O O . PRO A 1 382 ? -8.681 -29.510 48.217 1.00 17.44 382 PRO A O 1
ATOM 2657 N N . VAL A 1 383 ? -8.863 -31.762 48.149 1.00 18.07 383 VAL A N 1
ATOM 2658 C CA . VAL A 1 383 ? -8.278 -31.925 46.825 1.00 18.71 383 VAL A CA 1
ATOM 2659 C C . VAL A 1 383 ? -9.186 -32.855 46.027 1.00 19.81 383 VAL A C 1
ATOM 2660 O O . VAL A 1 383 ? -9.790 -33.777 46.587 1.00 19.62 383 VAL A O 1
ATOM 2664 N N . GLU A 1 384 ? -9.281 -32.587 44.723 1.00 21.24 384 GLU A N 1
ATOM 2665 C CA . GLU A 1 384 ? -10.079 -33.388 43.788 1.00 22.76 384 GLU A CA 1
ATOM 2666 C C . GLU A 1 384 ? -9.779 -34.890 43.920 1.00 22.53 384 GLU A C 1
ATOM 2667 O O . GLU A 1 384 ? -8.641 -35.281 44.199 1.00 22.16 384 GLU A O 1
ATOM 2673 N N . GLY A 1 385 ? -10.798 -35.720 43.706 1.00 22.50 385 GLY A N 1
ATOM 2674 C CA . GLY A 1 385 ? -10.692 -37.174 43.913 1.00 22.61 385 GLY A CA 1
ATOM 2675 C C . GLY A 1 385 ? -10.946 -37.638 45.342 1.00 22.76 385 GLY A C 1
ATOM 2676 O O . GLY A 1 385 ? -10.492 -38.709 45.744 1.00 22.71 385 GLY A O 1
ATOM 2677 N N . TYR A 1 386 ? -11.661 -36.812 46.100 1.00 23.10 386 TYR A N 1
ATOM 2678 C CA . TYR A 1 386 ? -12.107 -37.089 47.465 1.00 23.41 386 TYR A CA 1
ATOM 2679 C C . TYR A 1 386 ? -10.915 -37.262 48.390 1.00 21.62 386 TYR A C 1
ATOM 2680 O O . TYR A 1 386 ? -10.805 -38.256 49.112 1.00 21.02 386 TYR A O 1
ATOM 2689 N N . ARG A 1 387 ? -10.027 -36.272 48.354 1.00 19.91 387 ARG A N 1
ATOM 2690 C CA . ARG A 1 387 ? -8.822 -36.272 49.169 1.00 18.92 387 ARG A CA 1
ATOM 2691 C C . ARG A 1 387 ? -8.841 -35.103 50.137 1.00 18.10 387 ARG A C 1
ATOM 2692 O O . ARG A 1 387 ? -9.431 -34.058 49.856 1.00 17.68 387 ARG A O 1
ATOM 2700 N N . GLN A 1 388 ? -8.217 -35.315 51.293 1.00 17.66 388 GLN A N 1
ATOM 2701 C CA . GLN A 1 388 ? -7.900 -34.247 52.231 1.00 17.38 388 GLN A CA 1
ATOM 2702 C C . GLN A 1 388 ? -6.397 -34.324 52.444 1.00 16.79 388 GLN A C 1
ATOM 2703 O O . GLN A 1 388 ? -5.885 -35.354 52.889 1.00 16.43 388 GLN A O 1
ATOM 2709 N N . VAL A 1 389 ? -5.698 -33.241 52.108 1.00 16.28 389 VAL A N 1
ATOM 2710 C CA . VAL A 1 389 ? -4.237 -33.213 52.138 1.00 15.91 389 VAL A CA 1
ATOM 2711 C C . VAL A 1 389 ? -3.772 -32.275 53.243 1.00 15.52 389 VAL A C 1
ATOM 2712 O O . VAL A 1 389 ? -4.313 -31.186 53.392 1.00 15.55 389 VAL A O 1
ATOM 2716 N N . SER A 1 390 ? -2.762 -32.714 53.996 1.00 15.15 390 SER A N 1
ATOM 2717 C CA . SER A 1 390 ? -2.239 -31.979 55.141 1.00 14.91 390 SER A CA 1
ATOM 2718 C C . SER A 1 390 ? -0.752 -31.691 54.962 1.00 14.52 390 SER A C 1
ATOM 2719 O O . SER A 1 390 ? -0.012 -32.501 54.401 1.00 14.50 390 SER A O 1
ATOM 2722 N N . VAL A 1 391 ? -0.325 -30.529 55.445 1.00 14.18 391 VAL A N 1
ATOM 2723 C CA . VAL A 1 391 ? 1.081 -30.135 55.408 1.00 13.95 391 VAL A CA 1
ATOM 2724 C C . VAL A 1 391 ? 1.375 -29.240 56.607 1.00 13.85 391 VAL A C 1
ATOM 2725 O O . VAL A 1 391 ? 0.517 -28.464 57.028 1.00 13.82 391 VAL A O 1
ATOM 2729 N N . GLY A 1 392 ? 2.588 -29.354 57.137 1.00 13.89 392 GLY A N 1
ATOM 2730 C CA . GLY A 1 392 ? 3.013 -28.582 58.301 1.00 13.92 392 GLY A CA 1
ATOM 2731 C C . GLY A 1 392 ? 4.315 -27.850 58.073 1.00 14.09 392 GLY A C 1
ATOM 2732 O O . GLY A 1 392 ? 4.856 -27.844 56.968 1.00 13.89 392 GLY A O 1
ATOM 2733 N N . TRP A 1 393 ? 4.805 -27.241 59.146 1.00 14.36 393 TRP A N 1
ATOM 2734 C CA . TRP A 1 393 ? 6.043 -26.467 59.150 1.00 14.62 393 TRP A CA 1
ATOM 2735 C C . TRP A 1 393 ? 7.070 -27.188 60.005 1.00 14.61 393 TRP A C 1
ATOM 2736 O O . TRP A 1 393 ? 6.779 -27.524 61.147 1.00 14.66 393 TRP A O 1
ATOM 2747 N N . ILE A 1 394 ? 8.252 -27.431 59.437 1.00 14.59 394 ILE A N 1
ATOM 2748 C CA . ILE A 1 394 ? 9.395 -27.969 60.178 1.00 14.73 394 ILE A CA 1
ATOM 2749 C C . ILE A 1 394 ? 10.321 -26.805 60.516 1.00 14.91 394 ILE A C 1
ATOM 2750 O O . ILE A 1 394 ? 10.906 -26.186 59.624 1.00 14.70 394 ILE A O 1
ATOM 2755 N N . TYR A 1 395 ? 10.457 -26.523 61.807 1.00 15.27 395 TYR A N 1
ATOM 2756 C CA . TYR A 1 395 ? 11.376 -25.477 62.269 1.00 15.63 395 TYR A CA 1
ATOM 2757 C C . TYR A 1 395 ? 12.799 -26.034 62.343 1.00 15.83 395 TYR A C 1
ATOM 2758 O O . TYR A 1 395 ? 13.008 -27.248 62.250 1.00 15.75 395 TYR A O 1
ATOM 2767 N N . GLU A 1 396 ? 13.776 -25.140 62.487 1.00 16.01 396 GLU A N 1
ATOM 2768 C CA . GLU A 1 396 ? 15.179 -25.544 62.617 1.00 16.26 396 GLU A CA 1
ATOM 2769 C C . GLU A 1 396 ? 15.417 -26.056 64.038 1.00 16.69 396 GLU A C 1
ATOM 2770 O O . GLU A 1 396 ? 14.523 -25.985 64.886 1.00 16.79 396 GLU A O 1
ATOM 2776 N N . ASP A 1 397 ? 16.615 -26.577 64.296 1.00 17.31 397 ASP A N 1
ATOM 2777 C CA . ASP A 1 397 ? 17.016 -26.923 65.664 1.00 17.86 397 ASP A CA 1
ATOM 2778 C C . ASP A 1 397 ? 18.204 -26.053 66.069 1.00 18.35 397 ASP A C 1
ATOM 2779 O O . ASP A 1 397 ? 19.299 -26.538 66.362 1.00 18.50 397 ASP A O 1
ATOM 2784 N N . ASP A 1 398 ? 17.938 -24.749 66.078 1.00 18.85 398 ASP A N 1
ATOM 2785 C CA . ASP A 1 398 ? 18.906 -23.718 66.433 1.00 19.21 398 ASP A CA 1
ATOM 2786 C C . ASP A 1 398 ? 18.161 -22.673 67.271 1.00 19.63 398 ASP A C 1
ATOM 2787 O O . ASP A 1 398 ? 18.101 -21.489 66.923 1.00 19.63 398 ASP A O 1
ATOM 2792 N N . ASP A 1 399 ? 17.589 -23.132 68.383 1.00 20.33 399 ASP A N 1
ATOM 2793 C CA . ASP A 1 399 ? 16.699 -22.303 69.211 1.00 20.91 399 ASP A CA 1
ATOM 2794 C C . ASP A 1 399 ? 17.362 -21.084 69.862 1.00 21.04 399 ASP A C 1
ATOM 2795 O O . ASP A 1 399 ? 16.678 -20.104 70.160 1.00 21.15 399 ASP A O 1
ATOM 2800 N N . ASN A 1 400 ? 18.678 -21.137 70.071 1.00 21.28 400 ASN A N 1
ATOM 2801 C CA . ASN A 1 400 ? 19.437 -19.975 70.559 1.00 21.47 400 ASN A CA 1
ATOM 2802 C C . ASN A 1 400 ? 19.888 -19.018 69.444 1.00 21.25 400 ASN A C 1
ATOM 2803 O O . ASN A 1 400 ? 20.561 -18.022 69.725 1.00 21.20 400 ASN A O 1
ATOM 2808 N N . VAL A 1 401 ? 19.516 -19.315 68.193 1.00 20.72 401 VAL A N 1
ATOM 2809 C CA . VAL A 1 401 ? 19.724 -18.419 67.045 1.00 20.61 401 VAL A CA 1
ATOM 2810 C C . VAL A 1 401 ? 21.219 -18.106 66.853 1.00 20.55 401 VAL A C 1
ATOM 2811 O O . VAL A 1 401 ? 21.621 -16.955 66.670 1.00 20.72 401 VAL A O 1
ATOM 2815 N N . ILE A 1 402 ? 22.032 -19.158 66.900 1.00 20.30 402 ILE A N 1
ATOM 2816 C CA . ILE A 1 402 ? 23.490 -19.041 66.844 1.00 20.10 402 ILE A CA 1
ATOM 2817 C C . ILE A 1 402 ? 24.003 -18.939 65.409 1.00 19.28 402 ILE A C 1
ATOM 2818 O O . ILE A 1 402 ? 24.931 -18.171 65.146 1.00 19.15 402 ILE A O 1
ATOM 2823 N N . LEU A 1 403 ? 23.407 -19.705 64.494 1.00 18.45 403 LEU A N 1
ATOM 2824 C CA . LEU A 1 403 ? 23.838 -19.732 63.093 1.00 17.87 403 LEU A CA 1
ATOM 2825 C C . LEU A 1 403 ? 22.739 -19.343 62.091 1.00 17.47 403 LEU A C 1
ATOM 2826 O O . LEU A 1 403 ? 22.904 -19.549 60.886 1.00 17.23 403 LEU A O 1
ATOM 2831 N N . ALA A 1 404 ? 21.648 -18.751 62.579 1.00 17.08 404 ALA A N 1
ATOM 2832 C CA . ALA A 1 404 ? 20.526 -18.371 61.714 1.00 16.94 404 ALA A CA 1
ATOM 2833 C C . ALA A 1 404 ? 20.919 -17.343 60.652 1.00 16.97 404 ALA A C 1
ATOM 2834 O O . ALA A 1 404 ? 20.548 -17.491 59.489 1.00 16.71 404 ALA A O 1
ATOM 2836 N N . LYS A 1 405 ? 21.673 -16.315 61.039 1.00 17.16 405 LYS A N 1
ATOM 2837 C CA . LYS A 1 405 ? 22.146 -15.315 60.067 1.00 17.56 405 LYS A CA 1
ATOM 2838 C C . LYS A 1 405 ? 23.082 -15.921 59.023 1.00 17.38 405 LYS A C 1
ATOM 2839 O O . LYS A 1 405 ? 23.037 -15.551 57.849 1.00 17.15 405 LYS A O 1
ATOM 2845 N N . GLN A 1 406 ? 23.904 -16.872 59.460 1.00 17.25 406 GLN A N 1
ATOM 2846 C CA . GLN A 1 406 ? 24.827 -17.574 58.571 1.00 17.31 406 GLN A CA 1
ATOM 2847 C C . GLN A 1 406 ? 24.077 -18.453 57.564 1.00 16.81 406 GLN A C 1
ATOM 2848 O O . GLN A 1 406 ? 24.506 -18.576 56.421 1.00 16.89 406 GLN A O 1
ATOM 2854 N N . PHE A 1 407 ? 22.972 -19.065 57.995 1.00 16.46 407 PHE A N 1
ATOM 2855 C CA . PHE A 1 407 ? 22.054 -19.769 57.080 1.00 16.12 407 PHE A CA 1
ATOM 2856 C C . PHE A 1 407 ? 21.473 -18.797 56.056 1.00 15.68 407 PHE A C 1
ATOM 2857 O O . PHE A 1 407 ? 21.490 -19.064 54.860 1.00 15.69 407 PHE A O 1
ATOM 2865 N N . GLY A 1 408 ? 20.939 -17.680 56.546 1.00 15.24 408 GLY A N 1
ATOM 2866 C CA . GLY A 1 408 ? 20.202 -16.729 55.708 1.00 14.92 408 GLY A CA 1
ATOM 2867 C C . GLY A 1 408 ? 18.751 -17.120 55.469 1.00 14.64 408 GLY A C 1
ATOM 2868 O O . GLY A 1 408 ? 18.076 -16.516 54.633 1.00 14.61 408 GLY A O 1
ATOM 2869 N N . TYR A 1 409 ? 18.271 -18.121 56.207 1.00 14.28 409 TYR A N 1
ATOM 2870 C CA . TYR A 1 409 ? 16.885 -18.580 56.140 1.00 14.21 409 TYR A CA 1
ATOM 2871 C C . TYR A 1 409 ? 16.572 -19.398 57.393 1.00 14.06 409 TYR A C 1
ATOM 2872 O O . TYR A 1 409 ? 17.484 -19.860 58.088 1.00 14.11 409 TYR A O 1
ATOM 2881 N N . GLN A 1 410 ? 15.281 -19.581 57.658 1.00 13.91 410 GLN A N 1
ATOM 2882 C CA . GLN A 1 410 ? 14.798 -20.498 58.694 1.00 13.93 410 GLN A CA 1
ATOM 2883 C C . GLN A 1 410 ? 13.505 -21.157 58.233 1.00 13.72 410 GLN A C 1
ATOM 2884 O O . GLN A 1 410 ? 12.583 -20.464 57.798 1.00 13.58 410 GLN A O 1
ATOM 2890 N N . GLY A 1 411 ? 13.448 -22.484 58.327 1.00 13.48 411 GLY A N 1
ATOM 2891 C CA . GLY A 1 411 ? 12.198 -23.228 58.204 1.00 13.41 411 GLY A CA 1
ATOM 2892 C C . GLY A 1 411 ? 11.972 -23.866 56.850 1.00 13.22 411 GLY A C 1
ATOM 2893 O O . GLY A 1 411 ? 12.562 -23.462 55.848 1.00 13.24 411 GLY A O 1
ATOM 2894 N N . ALA A 1 412 ? 11.114 -24.883 56.847 1.00 13.16 412 ALA A N 1
ATOM 2895 C CA . ALA A 1 412 ? 10.642 -25.543 55.630 1.00 13.05 412 ALA A CA 1
ATOM 2896 C C . ALA A 1 412 ? 9.269 -26.147 55.911 1.00 12.95 412 ALA A C 1
ATOM 2897 O O . ALA A 1 412 ? 8.819 -26.162 57.059 1.00 13.09 412 ALA A O 1
ATOM 2899 N N . PHE A 1 413 ? 8.597 -26.621 54.866 1.00 12.77 413 PHE A N 1
ATOM 2900 C CA . PHE A 1 413 ? 7.398 -27.438 55.049 1.00 12.73 413 PHE A CA 1
ATOM 2901 C C . PHE A 1 413 ? 7.789 -28.890 55.297 1.00 12.83 413 PHE A C 1
ATOM 2902 O O . PHE A 1 413 ? 8.896 -29.325 54.975 1.00 12.92 413 PHE A O 1
ATOM 2910 N N . THR A 1 414 ? 6.833 -29.639 55.837 1.00 12.95 414 THR A N 1
ATOM 2911 C CA . THR A 1 414 ? 6.841 -31.095 55.761 1.00 13.07 414 THR A CA 1
ATOM 2912 C C . THR A 1 414 ? 6.507 -31.487 54.322 1.00 13.25 414 THR A C 1
ATOM 2913 O O . THR A 1 414 ? 6.256 -30.628 53.471 1.00 13.45 414 THR A O 1
ATOM 2917 N N . LEU A 1 415 ? 6.482 -32.785 54.049 1.00 13.50 415 LEU A N 1
ATOM 2918 C CA . LEU A 1 415 ? 5.884 -33.274 52.815 1.00 13.75 415 LEU A CA 1
ATOM 2919 C C . LEU A 1 415 ? 4.364 -33.177 52.930 1.00 13.75 415 LEU A C 1
ATOM 2920 O O . LEU A 1 415 ? 3.816 -33.065 54.035 1.00 13.76 415 LEU A O 1
ATOM 2925 N N . PHE A 1 416 ? 3.697 -33.184 51.781 1.00 13.72 416 PHE A N 1
ATOM 2926 C CA . PHE A 1 416 ? 2.238 -33.148 51.734 1.00 13.76 416 PHE A CA 1
ATOM 2927 C C . PHE A 1 416 ? 1.720 -34.561 51.966 1.00 14.01 416 PHE A C 1
ATOM 2928 O O . PHE A 1 416 ? 2.235 -35.517 51.383 1.00 14.06 416 PHE A O 1
ATOM 2936 N N . ARG A 1 417 ? 0.708 -34.680 52.824 1.00 14.37 417 ARG A N 1
ATOM 2937 C CA . ARG A 1 417 ? 0.232 -35.973 53.308 1.00 14.66 417 ARG A CA 1
ATOM 2938 C C . ARG A 1 417 ? -1.255 -36.143 53.040 1.00 14.93 417 ARG A C 1
ATOM 2939 O O . ARG A 1 417 ? -2.051 -35.293 53.431 1.00 14.91 417 ARG A O 1
ATOM 2947 N N . ASP A 1 418 ? -1.628 -37.243 52.390 1.00 15.37 418 ASP A N 1
ATOM 2948 C CA . ASP A 1 418 ? -3.037 -37.633 52.298 1.00 15.73 418 ASP A CA 1
ATOM 2949 C C . ASP A 1 418 ? -3.501 -38.124 53.665 1.00 15.93 418 ASP A C 1
ATOM 2950 O O . ASP A 1 418 ? -2.827 -38.952 54.289 1.00 15.87 418 ASP A O 1
ATOM 2955 N N . LEU A 1 419 ? -4.635 -37.597 54.127 1.00 16.20 419 LEU A N 1
ATOM 2956 C CA . LEU A 1 419 ? -5.301 -38.102 55.323 1.00 16.49 419 LEU A CA 1
ATOM 2957 C C . LEU A 1 419 ? -6.398 -39.078 54.930 1.00 16.85 419 LEU A C 1
ATOM 2958 O O . LEU A 1 419 ? -7.037 -38.930 53.886 1.00 16.68 419 LEU A O 1
ATOM 2963 N N . PHE A 1 420 ? -6.610 -40.067 55.789 1.00 17.29 420 PHE A N 1
ATOM 2964 C CA . PHE A 1 420 ? -7.639 -41.081 55.583 1.00 17.74 420 PHE A CA 1
ATOM 2965 C C . PHE A 1 420 ? -7.870 -41.803 56.902 1.00 18.04 420 PHE A C 1
ATOM 2966 O O . PHE A 1 420 ? -7.100 -41.635 57.854 1.00 17.96 420 PHE A O 1
ATOM 2974 N N . VAL A 1 421 ? -8.929 -42.603 56.955 1.00 18.53 421 VAL A N 1
ATOM 2975 C CA . VAL A 1 421 ? -9.174 -43.467 58.104 1.00 18.95 421 VAL A CA 1
ATOM 2976 C C . VAL A 1 421 ? -8.395 -44.762 57.888 1.00 19.20 421 VAL A C 1
ATOM 2977 O O . VAL A 1 421 ? -8.711 -45.539 56.987 1.00 19.27 421 VAL A O 1
ATOM 2981 N N . LYS A 1 422 ? -7.377 -44.981 58.717 1.00 19.83 422 LYS A N 1
ATOM 2982 C CA . LYS A 1 422 ? -6.614 -46.221 58.695 1.00 20.36 422 LYS A CA 1
ATOM 2983 C C . LYS A 1 422 ? -7.415 -47.293 59.418 1.00 20.87 422 LYS A C 1
ATOM 2984 O O . LYS A 1 422 ? -7.775 -47.108 60.577 1.00 20.42 422 LYS A O 1
ATOM 2990 N N . VAL A 1 423 ? -7.677 -48.406 58.724 1.00 21.60 423 VAL A N 1
ATOM 2991 C CA . VAL A 1 423 ? -8.422 -49.531 59.271 1.00 22.25 423 VAL A CA 1
ATOM 2992 C C . VAL A 1 423 ? -7.507 -50.756 59.234 1.00 22.71 423 VAL A C 1
ATOM 2993 O O . VAL A 1 423 ? -6.980 -51.103 58.175 1.00 22.88 423 VAL A O 1
ATOM 2997 N N . VAL A 1 424 ? -7.324 -51.403 60.388 1.00 23.22 424 VAL A N 1
ATOM 2998 C CA . VAL A 1 424 ? -6.560 -52.649 60.475 1.00 23.86 424 VAL A CA 1
ATOM 2999 C C . VAL A 1 424 ? -7.522 -53.746 60.891 1.00 24.73 424 VAL A C 1
ATOM 3000 O O . VAL A 1 424 ? -8.109 -53.673 61.968 1.00 24.41 424 VAL A O 1
ATOM 3004 N N . GLU A 1 425 ? -7.670 -54.755 60.036 1.00 25.86 425 GLU A N 1
ATOM 3005 C CA . GLU A 1 425 ? -8.579 -55.861 60.297 1.00 27.02 425 GLU A CA 1
ATOM 3006 C C . GLU A 1 425 ? -7.842 -57.034 60.913 1.00 26.86 425 GLU A C 1
ATOM 3007 O O . GLU A 1 425 ? -6.615 -57.126 60.840 1.00 26.47 425 GLU A O 1
ATOM 3013 N N . ASN A 1 426 ? -8.618 -57.918 61.544 1.00 26.76 426 ASN A N 1
ATOM 3014 C CA . ASN A 1 426 ? -8.125 -59.183 62.086 1.00 26.88 426 ASN A CA 1
ATOM 3015 C C . ASN A 1 426 ? -7.018 -59.000 63.116 1.00 26.18 426 ASN A C 1
ATOM 3016 O O . ASN A 1 426 ? -6.051 -59.767 63.147 1.00 25.92 426 ASN A O 1
ATOM 3021 N N . VAL A 1 427 ? -7.172 -57.986 63.965 1.00 25.47 427 VAL A N 1
ATOM 3022 C CA . VAL A 1 427 ? -6.201 -57.724 65.011 1.00 25.27 427 VAL A CA 1
ATOM 3023 C C . VAL A 1 427 ? -6.464 -58.691 66.162 1.00 25.40 427 VAL A C 1
ATOM 3024 O O . VAL A 1 427 ? -7.614 -58.904 66.562 1.00 25.41 427 VAL A O 1
ATOM 3028 N N . SER A 1 428 ? -5.382 -59.269 66.679 1.00 25.69 428 SER A N 1
ATOM 3029 C CA . SER A 1 428 ? -5.442 -60.180 67.816 1.00 26.07 428 SER A CA 1
ATOM 3030 C C . SER A 1 428 ? -5.752 -59.404 69.100 1.00 26.18 428 SER A C 1
ATOM 3031 O O . SER A 1 428 ? -5.111 -58.382 69.368 1.00 25.88 428 SER A O 1
ATOM 3034 N N . PRO A 1 429 ? -6.715 -59.901 69.915 1.00 26.53 429 PRO A N 1
ATOM 3035 C CA . PRO A 1 429 ? -6.955 -59.302 71.235 1.00 26.65 429 PRO A CA 1
ATOM 3036 C C . PRO A 1 429 ? -5.790 -59.369 72.223 1.00 27.03 429 PRO A C 1
ATOM 3037 O O . PRO A 1 429 ? -5.832 -58.683 73.241 1.00 27.18 429 PRO A O 1
ATOM 3041 N N . SER A 1 430 ? -4.781 -60.193 71.946 1.00 27.33 430 SER A N 1
ATOM 3042 C CA . SER A 1 430 ? -3.599 -60.282 72.801 1.00 27.72 430 SER A CA 1
ATOM 3043 C C . SER A 1 430 ? -2.540 -59.212 72.498 1.00 27.53 430 SER A C 1
ATOM 3044 O O . SER A 1 430 ? -1.491 -59.178 73.156 1.00 27.63 430 SER A O 1
ATOM 3047 N N . THR A 1 431 ? -2.783 -58.360 71.498 1.00 27.33 431 THR A N 1
ATOM 3048 C CA . THR A 1 431 ? -1.969 -57.159 71.285 1.00 27.24 431 THR A CA 1
ATOM 3049 C C . THR A 1 431 ? -1.902 -56.370 72.600 1.00 27.62 431 THR A C 1
ATOM 3050 O O . THR A 1 431 ? -2.940 -55.960 73.108 1.00 27.57 431 THR A O 1
ATOM 3054 N N . PRO A 1 432 ? -0.691 -56.186 73.167 1.00 28.34 432 PRO A N 1
ATOM 3055 C CA . PRO A 1 432 ? -0.552 -55.468 74.433 1.00 28.85 432 PRO A CA 1
ATOM 3056 C C . PRO A 1 432 ? -1.169 -54.069 74.405 1.00 29.28 432 PRO A C 1
ATOM 3057 O O . PRO A 1 432 ? -0.961 -53.318 73.451 1.00 29.58 432 PRO A O 1
ATOM 3061 N N . GLY A 1 433 ? -1.952 -53.764 75.438 1.00 29.59 433 GLY A N 1
ATOM 3062 C CA . GLY A 1 433 ? -2.561 -52.452 75.598 1.00 29.73 433 GLY A CA 1
ATOM 3063 C C . GLY A 1 433 ? -3.635 -52.075 74.597 1.00 29.85 433 GLY A C 1
ATOM 3064 O O . GLY A 1 433 ? -3.992 -50.905 74.532 1.00 30.33 433 GLY A O 1
ATOM 3065 N N . LEU A 1 434 ? -4.160 -53.041 73.843 1.00 29.78 434 LEU A N 1
ATOM 3066 C CA . LEU A 1 434 ? -5.046 -52.760 72.707 1.00 29.72 434 LEU A CA 1
ATOM 3067 C C . LEU A 1 434 ? -6.338 -52.079 73.108 1.00 30.46 434 LEU A C 1
ATOM 3068 O O . LEU A 1 434 ? -6.813 -51.185 72.385 1.00 30.42 434 LEU A O 1
ATOM 3073 N N . PHE A 1 435 ? -6.907 -52.505 74.234 1.00 30.88 435 PHE A N 1
ATOM 3074 C CA . PHE A 1 435 ? -8.249 -52.044 74.598 1.00 31.49 435 PHE A CA 1
ATOM 3075 C C . PHE A 1 435 ? -8.263 -50.743 75.382 1.00 32.09 435 PHE A C 1
ATOM 3076 O O . PHE A 1 435 ? -9.341 -50.258 75.744 1.00 32.32 435 PHE A O 1
ATOM 3084 N N . GLU A 1 436 ? -7.074 -50.172 75.634 1.00 32.64 436 GLU A N 1
ATOM 3085 C CA . GLU A 1 436 ? -7.010 -48.823 76.152 1.00 33.06 436 GLU A CA 1
ATOM 3086 C C . GLU A 1 436 ? -7.455 -47.780 75.112 1.00 32.13 436 GLU A C 1
ATOM 3087 O O . GLU A 1 436 ? -7.878 -46.694 75.498 1.00 32.39 436 GLU A O 1
ATOM 3093 N N . GLN A 1 437 ? -7.446 -48.119 73.814 1.00 30.64 437 GLN A N 1
ATOM 3094 C CA . GLN A 1 437 ? -8.074 -47.277 72.766 1.00 29.81 437 GLN A CA 1
ATOM 3095 C C . GLN A 1 437 ? -7.679 -45.792 72.877 1.00 28.72 437 GLN A C 1
ATOM 3096 O O . GLN A 1 437 ? -8.519 -44.887 72.885 1.00 28.49 437 GLN A O 1
ATOM 3102 N N . ALA A 1 438 ? -6.379 -45.564 73.002 1.00 27.68 438 ALA A N 1
ATOM 3103 C CA . ALA A 1 438 ? -5.822 -44.229 73.289 1.00 26.98 438 ALA A CA 1
ATOM 3104 C C . ALA A 1 438 ? -5.859 -43.263 72.103 1.00 26.35 438 ALA A C 1
ATOM 3105 O O . ALA A 1 438 ? -6.495 -42.237 72.195 1.00 26.29 438 ALA A O 1
ATOM 3107 N N . SER A 1 439 ? -5.161 -43.607 71.023 1.00 25.85 439 SER A N 1
ATOM 3108 C CA . SER A 1 439 ? -5.234 -42.888 69.745 1.00 25.32 439 SER A CA 1
ATOM 3109 C C . SER A 1 439 ? -5.853 -43.761 68.631 1.00 24.59 439 SER A C 1
ATOM 3110 O O . SER A 1 439 ? -5.606 -43.528 67.443 1.00 24.02 439 SER A O 1
ATOM 3113 N N . TRP A 1 440 ? -6.664 -44.748 69.021 1.00 23.90 440 TRP A N 1
ATOM 3114 C CA . TRP A 1 440 ? -7.383 -45.595 68.077 1.00 23.70 440 TRP A CA 1
ATOM 3115 C C . TRP A 1 440 ? -8.674 -46.074 68.733 1.00 23.76 440 TRP A C 1
ATOM 3116 O O . TRP A 1 440 ? -8.815 -45.976 69.953 1.00 23.69 440 TRP A O 1
ATOM 3127 N N A SER A 1 441 ? -9.604 -46.575 67.930 0.50 23.99 441 SER A N 1
ATOM 3128 N N B SER A 1 441 ? -9.608 -46.573 67.932 0.50 23.88 441 SER A N 1
ATOM 3129 C CA A SER A 1 441 ? -10.797 -47.252 68.434 0.50 24.34 441 SER A CA 1
ATOM 3130 C CA B SER A 1 441 ? -10.793 -47.255 68.452 0.50 24.18 441 SER A CA 1
ATOM 3131 C C A SER A 1 441 ? -10.702 -48.730 68.112 0.50 24.70 441 SER A C 1
ATOM 3132 C C B SER A 1 441 ? -10.704 -48.730 68.113 0.50 24.61 441 SER A C 1
ATOM 3133 O O A SER A 1 441 ? -10.005 -49.121 67.172 0.50 24.60 441 SER A O 1
ATOM 3134 O O B SER A 1 441 ? -10.006 -49.119 67.172 0.50 24.51 441 SER A O 1
ATOM 3139 N N . THR A 1 442 ? -11.412 -49.544 68.887 1.00 25.12 442 THR A N 1
ATOM 3140 C CA . THR A 1 442 ? -11.491 -50.991 68.662 1.00 25.99 442 THR A CA 1
ATOM 3141 C C . THR A 1 442 ? -12.946 -51.387 68.526 1.00 27.21 442 THR A C 1
ATOM 3142 O O . THR A 1 442 ? -13.794 -50.875 69.250 1.00 27.24 442 THR A O 1
ATOM 3146 N N . LYS A 1 443 ? -13.226 -52.301 67.603 1.00 28.90 443 LYS A N 1
ATOM 3147 C CA . LYS A 1 443 ? -14.525 -52.934 67.507 1.00 30.28 443 LYS A CA 1
ATOM 3148 C C . LYS A 1 443 ? -14.332 -54.442 67.440 1.00 29.53 443 LYS A C 1
ATOM 3149 O O . LYS A 1 443 ? -13.707 -54.949 66.510 1.00 28.59 443 LYS A O 1
ATOM 3155 N N . ASN A 1 444 ? -14.871 -55.144 68.428 1.00 28.89 444 ASN A N 1
ATOM 3156 C CA . ASN A 1 444 ? -14.840 -56.594 68.460 1.00 28.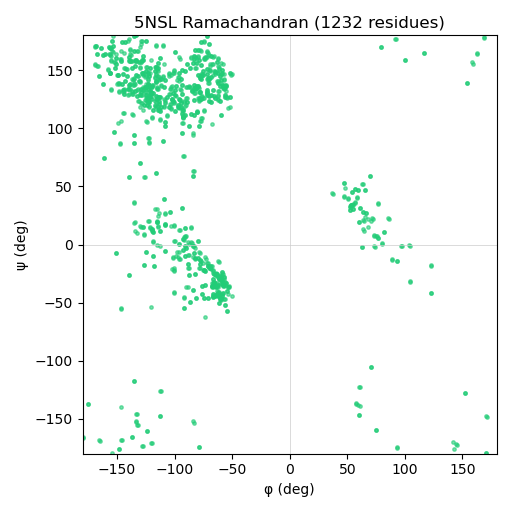61 444 ASN A CA 1
ATOM 3157 C C . ASN A 1 444 ? -15.642 -57.235 67.336 1.00 28.89 444 ASN A C 1
ATOM 3158 O O . ASN A 1 444 ? -16.673 -56.719 66.924 1.00 28.88 444 ASN A O 1
ATOM 3163 N N . SER A 1 445 ? -15.156 -58.377 66.867 1.00 29.54 445 SER A N 1
ATOM 3164 C CA . SER A 1 445 ? -15.959 -59.290 66.057 1.00 30.29 445 SER A CA 1
ATOM 3165 C C . SER A 1 445 ? -17.100 -59.850 66.908 1.00 31.05 445 SER A C 1
ATOM 3166 O O . SER A 1 445 ? -17.049 -59.788 68.131 1.00 30.91 445 SER A O 1
ATOM 3169 N N . THR A 1 446 ? -18.122 -60.400 66.262 1.00 32.16 446 THR A N 1
ATOM 3170 C CA . THR A 1 446 ? -19.246 -61.049 66.963 1.00 32.87 446 THR A CA 1
ATOM 3171 C C . THR A 1 446 ? -18.778 -62.067 68.006 1.00 33.02 446 THR A C 1
ATOM 3172 O O . THR A 1 446 ? -19.295 -62.086 69.123 1.00 33.40 446 THR A O 1
ATOM 3176 N N . ASP A 1 447 ? -17.802 -62.895 67.635 1.00 32.88 447 ASP A N 1
ATOM 3177 C CA . ASP A 1 447 ? -17.292 -63.957 68.525 1.00 32.87 447 ASP A CA 1
ATOM 3178 C C . ASP A 1 447 ? -16.212 -63.517 69.531 1.00 32.49 447 ASP A C 1
ATOM 3179 O O . ASP A 1 447 ? -15.733 -64.333 70.311 1.00 32.52 447 ASP A O 1
ATOM 3184 N N . GLY A 1 448 ? -15.820 -62.244 69.497 1.00 31.78 448 GLY A N 1
ATOM 3185 C CA . GLY A 1 448 ? -14.825 -61.700 70.428 1.00 31.41 448 GLY A CA 1
ATOM 3186 C C . GLY A 1 448 ? -13.376 -62.112 70.203 1.00 31.05 448 GLY A C 1
ATOM 3187 O O . GLY A 1 448 ? -12.519 -61.788 71.023 1.00 30.90 448 GLY A O 1
ATOM 3188 N N . MET A 1 449 ? -13.092 -62.803 69.097 1.00 31.25 449 MET A N 1
ATOM 3189 C CA . MET A 1 449 ? -11.764 -63.391 68.843 1.00 31.38 449 MET A CA 1
ATOM 3190 C C . MET A 1 449 ? -10.866 -62.559 67.932 1.00 30.45 449 MET A C 1
ATOM 3191 O O . MET A 1 449 ? -9.681 -62.866 67.786 1.00 30.25 449 MET A O 1
ATOM 3196 N N . SER A 1 450 ? -11.427 -61.527 67.308 1.00 29.31 450 SER A N 1
ATOM 3197 C CA . SER A 1 450 ? -10.635 -60.561 66.544 1.00 28.68 450 SER A CA 1
ATOM 3198 C C . SER A 1 450 ? -11.219 -59.168 66.698 1.00 28.05 450 SER A C 1
ATOM 3199 O O . SER A 1 450 ? -12.350 -58.996 67.162 1.00 27.85 450 SER A O 1
ATOM 3202 N N . VAL A 1 451 ? -10.419 -58.180 66.317 1.00 27.40 451 VAL A N 1
ATOM 3203 C CA . VAL A 1 451 ? -10.733 -56.772 66.539 1.00 26.77 451 VAL A CA 1
ATOM 3204 C C . VAL A 1 451 ? -10.433 -56.011 65.253 1.00 26.26 451 VAL A C 1
ATOM 3205 O O . VAL A 1 451 ? -9.480 -56.343 64.544 1.00 25.75 451 VAL A O 1
ATOM 3209 N N . THR A 1 452 ? -11.267 -55.018 64.954 1.00 25.79 452 THR A N 1
ATOM 3210 C CA . THR A 1 452 ? -10.981 -54.050 63.903 1.00 25.48 452 THR A CA 1
ATOM 3211 C C . THR A 1 452 ? -10.499 -52.772 64.579 1.00 24.88 452 THR A C 1
ATOM 3212 O O . THR A 1 452 ? -11.193 -52.227 65.438 1.00 24.45 452 THR A O 1
ATOM 3216 N N . VAL A 1 453 ? -9.316 -52.303 64.187 1.00 24.16 453 VAL A N 1
ATOM 3217 C CA . VAL A 1 453 ? -8.732 -51.070 64.725 1.00 23.80 453 VAL A CA 1
ATOM 3218 C C . VAL A 1 453 ? -8.917 -49.942 63.716 1.00 23.61 453 VAL A C 1
ATOM 3219 O O . VAL A 1 453 ? -8.709 -50.150 62.524 1.00 23.20 453 VAL A O 1
ATOM 3223 N N . THR A 1 454 ? -9.316 -48.769 64.211 1.00 23.48 454 THR A N 1
ATOM 3224 C CA . THR A 1 454 ? -9.490 -47.579 63.395 1.00 23.45 454 THR A CA 1
ATOM 3225 C C . THR A 1 454 ? -8.664 -46.450 64.016 1.00 22.62 454 THR A C 1
ATOM 3226 O O . THR A 1 454 ? -8.678 -46.245 65.230 1.00 22.36 454 THR A O 1
ATOM 3230 N N . THR A 1 455 ? -7.937 -45.723 63.171 1.00 21.53 455 THR A N 1
ATOM 3231 C CA . THR A 1 455 ? -7.178 -44.548 63.609 1.00 20.85 455 THR A CA 1
ATOM 3232 C C . THR A 1 455 ? -6.990 -43.585 62.436 1.00 20.19 455 THR A C 1
ATOM 3233 O O . THR A 1 455 ? -7.477 -43.842 61.330 1.00 19.96 455 THR A O 1
ATOM 3237 N N . LEU A 1 456 ? -6.306 -42.469 62.684 1.00 19.53 456 LEU A N 1
ATOM 3238 C CA . LEU A 1 456 ? -5.978 -41.533 61.613 1.00 19.01 456 LEU A CA 1
ATOM 3239 C C . LEU A 1 456 ? -4.797 -42.063 60.816 1.00 18.52 456 LEU A C 1
ATOM 3240 O O . LEU A 1 456 ? -3.745 -42.363 61.388 1.00 18.71 456 LEU A O 1
ATOM 3245 N N . GLY A 1 457 ? -4.977 -42.162 59.503 1.00 18.23 457 GLY A N 1
ATOM 3246 C CA . GLY A 1 457 ? -3.899 -42.528 58.594 1.00 18.04 457 GLY A CA 1
ATOM 3247 C C . GLY A 1 457 ? -3.287 -41.291 57.972 1.00 18.02 457 GLY A C 1
ATOM 3248 O O . GLY A 1 457 ? -3.993 -40.308 57.699 1.00 17.55 457 GLY A O 1
ATOM 3249 N N . GLN A 1 458 ? -1.969 -41.337 57.773 1.00 18.32 458 GLN A N 1
ATOM 3250 C CA . GLN A 1 458 ? -1.227 -40.310 57.037 1.00 18.62 458 GLN A CA 1
ATOM 3251 C C . GLN A 1 458 ? -0.234 -40.991 56.117 1.00 18.77 458 GLN A C 1
ATOM 3252 O O . GLN A 1 458 ? 0.513 -41.864 56.556 1.00 18.81 458 GLN A O 1
ATOM 3258 N N . ARG A 1 459 ? -0.198 -40.576 54.856 1.00 19.19 459 ARG A N 1
ATOM 3259 C CA . ARG A 1 459 ? 0.797 -41.081 53.914 1.00 19.52 459 ARG A CA 1
ATOM 3260 C C . ARG A 1 459 ? 1.186 -39.961 52.967 1.00 18.67 459 ARG A C 1
ATOM 3261 O O . ARG A 1 459 ? 0.352 -39.121 52.625 1.00 18.33 459 ARG A O 1
ATOM 3269 N N . VAL A 1 460 ? 2.449 -39.956 52.547 1.00 17.85 460 VAL A N 1
ATOM 3270 C CA . VAL A 1 460 ? 2.945 -38.949 51.610 1.00 17.52 460 VAL A CA 1
ATOM 3271 C C . VAL A 1 460 ? 2.133 -39.071 50.322 1.00 17.32 460 VAL A C 1
ATOM 3272 O O . VAL A 1 460 ? 1.858 -40.182 49.860 1.00 17.44 460 VAL A O 1
ATOM 3276 N N . VAL A 1 461 ? 1.730 -37.930 49.768 1.00 17.01 461 VAL A N 1
ATOM 3277 C CA . VAL A 1 461 ? 0.933 -37.922 48.537 1.00 17.04 461 VAL A CA 1
ATOM 3278 C C . VAL A 1 461 ? 1.653 -38.703 47.428 1.00 17.19 461 VAL A C 1
ATOM 3279 O O . VAL A 1 461 ? 2.871 -38.571 47.268 1.00 17.00 461 VAL A O 1
ATOM 3283 N N . PRO A 1 462 ? 0.909 -39.544 46.680 1.00 17.47 462 PRO A N 1
ATOM 3284 C CA . PRO A 1 462 ? 1.566 -40.415 45.697 1.00 17.56 462 PRO A CA 1
ATOM 3285 C C . PRO A 1 462 ? 2.281 -39.684 44.554 1.00 17.54 462 PRO A C 1
ATOM 3286 O O . PRO A 1 462 ? 3.223 -40.236 43.982 1.00 17.56 462 PRO A O 1
ATOM 3290 N N . GLU A 1 463 ? 1.848 -38.462 44.238 1.00 17.56 463 GLU A N 1
ATOM 3291 C CA . GLU A 1 463 ? 2.525 -37.627 43.235 1.00 17.59 463 GLU A CA 1
ATOM 3292 C C . GLU A 1 463 ? 3.992 -37.382 43.601 1.00 17.37 463 GLU A C 1
ATOM 3293 O O . GLU A 1 463 ? 4.870 -37.425 42.736 1.00 17.07 463 GLU A O 1
ATOM 3299 N N . THR A 1 464 ? 4.237 -37.131 44.885 1.00 17.13 464 THR A N 1
ATOM 3300 C CA . THR A 1 464 ? 5.582 -36.889 45.401 1.00 17.14 464 THR A CA 1
ATOM 3301 C C . THR A 1 464 ? 6.413 -38.169 45.394 1.00 17.60 464 THR A C 1
ATOM 3302 O O . THR A 1 464 ? 7.567 -38.150 44.965 1.00 17.47 464 THR A O 1
ATOM 3306 N N . LEU A 1 465 ? 5.830 -39.271 45.862 1.00 18.16 465 LEU A N 1
ATOM 3307 C CA . LEU A 1 465 ? 6.540 -40.552 45.881 1.00 18.72 465 LEU A CA 1
ATOM 3308 C C . LEU A 1 465 ? 6.930 -40.993 44.470 1.00 18.94 465 LEU A C 1
ATOM 3309 O O . LEU A 1 465 ? 8.064 -41.426 44.246 1.00 19.06 465 LEU A O 1
ATOM 3314 N N . ALA A 1 466 ? 6.005 -40.846 43.522 1.00 19.03 466 ALA A N 1
ATOM 3315 C CA . ALA A 1 466 ? 6.261 -41.205 42.124 1.00 19.18 466 ALA A CA 1
ATOM 3316 C C . ALA A 1 466 ? 7.357 -40.342 41.500 1.00 19.22 466 ALA A C 1
ATOM 3317 O O . ALA A 1 466 ? 8.234 -40.860 40.804 1.00 19.18 466 ALA A O 1
ATOM 3319 N N . ALA A 1 467 ? 7.308 -39.036 41.761 1.00 19.22 467 ALA A N 1
ATOM 3320 C CA . ALA A 1 467 ? 8.320 -38.110 41.248 1.00 19.23 467 ALA A CA 1
ATOM 3321 C C . ALA A 1 467 ? 9.697 -38.352 41.873 1.00 19.13 467 ALA A C 1
ATOM 3322 O O . ALA A 1 467 ? 10.705 -38.363 41.165 1.00 19.20 467 ALA A O 1
ATOM 3324 N N . TYR A 1 468 ? 9.727 -38.545 43.191 1.00 18.99 468 TYR A N 1
ATOM 3325 C CA . TYR A 1 468 ? 10.963 -38.889 43.908 1.00 19.06 468 TYR A CA 1
ATOM 3326 C C . TYR A 1 468 ? 11.615 -40.150 43.352 1.00 19.86 468 TYR A C 1
ATOM 3327 O O . TYR A 1 468 ? 12.803 -40.145 43.024 1.00 19.79 468 TYR A O 1
ATOM 3336 N N . LYS A 1 469 ? 10.831 -41.219 43.252 1.00 21.03 469 LYS A N 1
ATOM 3337 C CA . LYS A 1 469 ? 11.349 -42.502 42.782 1.00 22.12 469 LYS A CA 1
ATOM 3338 C C . LYS A 1 469 ? 11.814 -42.429 41.325 1.00 22.59 469 LYS A C 1
ATOM 3339 O O . LYS A 1 469 ? 12.892 -42.931 40.993 1.00 22.80 469 LYS A O 1
ATOM 3345 N N . GLY A 1 470 ? 11.013 -41.794 40.472 1.00 23.04 470 GLY A N 1
ATOM 3346 C CA . GLY A 1 470 ? 11.331 -41.691 39.049 1.00 23.50 470 GLY A CA 1
ATOM 3347 C C . GLY A 1 470 ? 12.565 -40.868 38.719 1.00 23.94 470 GLY A C 1
ATOM 3348 O O . GLY A 1 470 ? 13.272 -41.170 37.756 1.00 24.25 470 GLY A O 1
ATOM 3349 N N . ASN A 1 471 ? 12.828 -39.839 39.522 1.00 24.26 471 ASN A N 1
ATOM 3350 C CA . ASN A 1 471 ? 13.984 -38.961 39.324 1.00 24.72 471 ASN A CA 1
ATOM 3351 C C . ASN A 1 471 ? 15.255 -39.452 40.032 1.00 24.00 471 ASN A C 1
ATOM 3352 O O . ASN A 1 471 ? 16.354 -38.993 39.713 1.00 23.91 471 ASN A O 1
ATOM 3357 N N . SER A 1 472 ? 15.102 -40.374 40.983 1.00 23.19 472 SER A N 1
ATOM 3358 C CA . SER A 1 472 ? 16.227 -40.892 41.764 1.00 22.75 472 SER A CA 1
ATOM 3359 C C . SER A 1 472 ? 16.938 -42.051 41.074 1.00 22.79 472 SER A C 1
ATOM 3360 O O . SER A 1 472 ? 16.385 -42.689 40.175 1.00 22.53 472 SER A O 1
ATOM 3363 N N . THR A 1 473 ? 18.171 -42.307 41.508 1.00 22.98 473 THR A N 1
ATOM 3364 C CA . THR A 1 473 ? 18.840 -43.578 41.251 1.00 23.42 473 THR A CA 1
ATOM 3365 C C . THR A 1 473 ? 18.342 -44.542 42.324 1.00 23.51 473 THR A C 1
ATOM 3366 O O . THR A 1 473 ? 18.645 -44.369 43.508 1.00 23.29 473 THR A O 1
ATOM 3370 N N . VAL A 1 474 ? 17.570 -45.540 41.902 1.00 23.76 474 VAL A N 1
ATOM 3371 C CA . VAL A 1 474 ? 16.925 -46.477 42.818 1.00 24.30 474 VAL A CA 1
ATOM 3372 C C . VAL A 1 474 ? 17.777 -47.735 42.946 1.00 24.77 474 VAL A C 1
ATOM 3373 O O . VAL A 1 474 ? 18.109 -48.362 41.937 1.00 24.86 474 VAL A O 1
ATOM 3377 N N . SER A 1 475 ? 18.130 -48.089 44.180 1.00 25.10 475 SER A N 1
ATOM 3378 C CA . SER A 1 475 ? 18.795 -49.357 44.473 1.00 25.62 475 SER A CA 1
ATOM 3379 C C . SER A 1 475 ? 17.859 -50.214 45.307 1.00 26.32 475 SER A C 1
ATOM 3380 O O . SER A 1 475 ? 17.501 -49.830 46.420 1.00 26.24 475 SER A O 1
ATOM 3383 N N . THR A 1 476 ? 17.452 -51.358 44.758 1.00 27.05 476 THR A N 1
ATOM 3384 C CA . THR A 1 476 ? 16.651 -52.337 45.489 1.00 27.62 476 THR A CA 1
ATOM 3385 C C . THR A 1 476 ? 17.623 -53.292 46.165 1.00 27.92 476 THR A C 1
ATOM 3386 O O . THR A 1 476 ? 18.412 -53.957 45.489 1.00 28.13 476 THR A O 1
ATOM 3390 N N . LEU A 1 477 ? 17.563 -53.353 47.492 1.00 27.90 477 LEU A N 1
ATOM 3391 C CA . LEU A 1 477 ? 18.576 -54.038 48.291 1.00 28.21 477 LEU A CA 1
ATOM 3392 C C . LEU A 1 477 ? 18.083 -55.408 48.716 1.00 28.19 477 LEU A C 1
ATOM 3393 O O . LEU A 1 477 ? 16.881 -55.613 48.903 1.00 27.72 477 LEU A O 1
ATOM 3398 N N . ALA A 1 478 ? 19.021 -56.340 48.867 1.00 28.58 478 ALA A N 1
ATOM 3399 C CA . ALA A 1 478 ? 18.695 -57.703 49.273 1.00 28.81 478 ALA A CA 1
ATOM 3400 C C . ALA A 1 478 ? 18.208 -57.715 50.721 1.00 28.91 478 ALA A C 1
ATOM 3401 O O . ALA A 1 478 ? 18.696 -56.930 51.540 1.00 28.98 478 ALA A O 1
ATOM 3403 N N . PRO A 1 479 ? 17.240 -58.595 51.040 1.00 29.06 479 PRO A N 1
ATOM 3404 C CA . PRO A 1 479 ? 16.781 -58.685 52.424 1.00 29.09 479 PRO A CA 1
ATOM 3405 C C . PRO A 1 479 ? 17.872 -59.234 53.353 1.00 29.43 479 PRO A C 1
ATOM 3406 O O . PRO A 1 479 ? 18.784 -59.935 52.899 1.00 29.19 479 PRO A O 1
ATOM 3410 N N . VAL A 1 480 ? 17.770 -58.885 54.634 1.00 29.86 480 VAL A N 1
ATOM 3411 C CA . VAL A 1 480 ? 18.815 -59.136 55.628 1.00 30.51 480 VAL A CA 1
ATOM 3412 C C . VAL A 1 480 ? 18.178 -59.753 56.868 1.00 30.74 480 VAL A C 1
ATOM 3413 O O . VAL A 1 480 ? 17.141 -59.273 57.328 1.00 30.42 480 VAL A O 1
ATOM 3417 N N . MET A 1 481 ? 18.784 -60.818 57.393 1.00 31.13 481 MET A N 1
ATOM 3418 C CA . MET A 1 481 ? 18.450 -61.327 58.723 1.00 31.63 481 MET A CA 1
ATOM 3419 C C . MET A 1 481 ? 19.463 -60.764 59.706 1.00 30.61 481 MET A C 1
ATOM 3420 O O . MET A 1 481 ? 20.660 -61.023 59.579 1.00 30.30 481 MET A O 1
ATOM 3425 N N . LEU A 1 482 ? 18.978 -59.994 60.675 1.00 29.53 482 LEU A N 1
ATOM 3426 C CA . LEU A 1 482 ? 19.824 -59.446 61.731 1.00 29.08 482 LEU A CA 1
ATOM 3427 C C . LEU A 1 482 ? 19.779 -60.418 62.893 1.00 29.10 482 LEU A C 1
ATOM 3428 O O . LEU A 1 482 ? 18.748 -60.557 63.544 1.00 28.76 482 LEU A O 1
ATOM 3433 N N . ASN A 1 483 ? 20.892 -61.108 63.119 1.00 29.57 483 ASN A N 1
ATOM 3434 C CA . ASN A 1 483 ? 20.982 -62.171 64.132 1.00 30.11 483 ASN A CA 1
ATOM 3435 C C . ASN A 1 483 ? 22.271 -61.979 64.953 1.00 29.78 483 ASN A C 1
ATOM 3436 O O . ASN A 1 483 ? 22.737 -60.843 65.100 1.00 28.93 483 ASN A O 1
ATOM 3441 N N . GLU A 1 484 ? 22.834 -63.061 65.494 1.00 29.68 484 GLU A N 1
ATOM 3442 C CA . GLU A 1 484 ? 24.089 -62.994 66.258 1.00 29.78 484 GLU A CA 1
ATOM 3443 C C . GLU A 1 484 ? 25.273 -62.397 65.480 1.00 29.53 484 GLU A C 1
ATOM 3444 O O . GLU A 1 484 ? 26.180 -61.826 66.088 1.00 29.57 484 GLU A O 1
ATOM 3450 N N . SER A 1 485 ? 25.263 -62.531 64.151 1.00 29.50 485 SER A N 1
ATOM 3451 C CA . SER A 1 485 ? 26.346 -62.016 63.303 1.00 29.65 485 SER A CA 1
ATOM 3452 C C . SER A 1 485 ? 26.237 -60.528 62.942 1.00 29.69 485 SER A C 1
ATOM 3453 O O . SER A 1 485 ? 27.166 -59.982 62.339 1.00 29.44 485 SER A O 1
ATOM 3456 N N . ALA A 1 486 ? 25.127 -59.875 63.295 1.00 29.70 486 ALA A N 1
ATOM 3457 C CA . ALA A 1 486 ? 24.890 -58.491 62.893 1.00 29.71 486 ALA A CA 1
ATOM 3458 C C . ALA A 1 486 ? 25.807 -57.541 63.649 1.00 29.91 486 ALA A C 1
ATOM 3459 O O . ALA A 1 486 ? 25.881 -57.591 64.877 1.00 29.97 486 ALA A O 1
ATOM 3461 N N . ALA A 1 487 ? 26.501 -56.676 62.909 1.00 29.98 487 ALA A N 1
ATOM 3462 C CA . ALA A 1 487 ? 27.230 -55.567 63.510 1.00 30.27 487 ALA A CA 1
ATOM 3463 C C . ALA A 1 487 ? 26.225 -54.545 64.030 1.00 30.24 487 ALA A C 1
ATOM 3464 O O . ALA A 1 487 ? 25.038 -54.579 63.664 1.00 30.25 487 ALA A O 1
ATOM 3466 N N . ALA A 1 488 ? 26.701 -53.641 64.880 1.00 30.19 488 ALA A N 1
ATOM 3467 C CA . ALA A 1 488 ? 25.867 -52.559 65.410 1.00 29.88 488 ALA A CA 1
ATOM 3468 C C . ALA A 1 488 ? 25.323 -51.700 64.262 1.00 29.42 488 ALA A C 1
ATOM 3469 O O . ALA A 1 488 ? 24.141 -51.343 64.250 1.00 29.59 488 ALA A O 1
ATOM 3471 N N . TYR A 1 489 ? 26.203 -51.408 63.297 1.00 28.82 489 TYR A N 1
ATOM 3472 C CA . TYR A 1 489 ? 25.871 -50.680 62.079 1.00 28.38 489 TYR A CA 1
ATOM 3473 C C . TYR A 1 489 ? 26.385 -51.419 60.840 1.00 28.61 489 TYR A C 1
ATOM 3474 O O . TYR A 1 489 ? 27.564 -51.781 60.771 1.00 28.68 489 TYR A O 1
ATOM 3483 N N . THR A 1 490 ? 25.496 -51.616 59.864 1.00 28.66 490 THR A N 1
ATOM 3484 C CA . THR A 1 490 ? 25.823 -52.261 58.594 1.00 28.83 490 THR A CA 1
ATOM 3485 C C . THR A 1 490 ? 25.437 -51.321 57.448 1.00 28.58 490 THR A C 1
ATOM 3486 O O . THR A 1 490 ? 24.248 -51.164 57.165 1.00 28.38 490 THR A O 1
ATOM 3490 N N . PRO A 1 491 ? 26.432 -50.683 56.792 1.00 28.39 491 PRO A N 1
ATOM 3491 C CA . PRO A 1 491 ? 26.131 -49.843 55.627 1.00 28.26 491 PRO A CA 1
ATOM 3492 C C . PRO A 1 491 ? 25.403 -50.606 54.525 1.00 28.09 491 PRO A C 1
ATOM 3493 O O . PRO A 1 491 ? 25.705 -51.781 54.292 1.00 27.90 491 PRO A O 1
ATOM 3497 N N . PHE A 1 492 ? 24.454 -49.949 53.862 1.00 27.66 492 PHE A N 1
ATOM 3498 C CA . PHE A 1 492 ? 23.794 -50.546 52.701 1.00 27.55 492 PHE A CA 1
ATOM 3499 C C . PHE A 1 492 ? 24.811 -50.822 51.598 1.00 27.46 492 PHE A C 1
ATOM 3500 O O . PHE A 1 492 ? 25.820 -50.123 51.478 1.00 27.45 492 PHE A O 1
ATOM 3508 N N . SER A 1 493 ? 24.526 -51.840 50.790 1.00 27.63 493 SER A N 1
ATOM 3509 C CA . SER A 1 493 ? 25.397 -52.228 49.676 1.00 27.59 493 SER A CA 1
ATOM 3510 C C . SER A 1 493 ? 25.517 -51.142 48.598 1.00 27.35 493 SER A C 1
ATOM 3511 O O . SER A 1 493 ? 26.512 -51.099 47.874 1.00 27.45 493 SER A O 1
ATOM 3514 N N . SER A 1 494 ? 24.495 -50.291 48.491 1.00 26.89 494 SER A N 1
ATOM 3515 C CA . SER A 1 494 ? 24.553 -49.062 47.701 1.00 26.42 494 SER A CA 1
ATOM 3516 C C . SER A 1 494 ? 24.412 -47.875 48.645 1.00 25.97 494 SER A C 1
ATOM 3517 O O . SER A 1 494 ? 23.619 -47.925 49.587 1.00 25.66 494 SER A O 1
ATOM 3520 N N . GLN A 1 495 ? 25.175 -46.815 48.383 1.00 25.45 495 GLN A N 1
ATOM 3521 C CA . GLN A 1 495 ? 25.197 -45.641 49.251 1.00 25.11 495 GLN A CA 1
ATOM 3522 C C . GLN A 1 495 ? 24.638 -44.405 48.549 1.00 24.72 495 GLN A C 1
ATOM 3523 O O . GLN A 1 495 ? 24.707 -44.302 47.320 1.00 24.67 495 GLN A O 1
ATOM 3529 N N . PRO A 1 496 ? 24.075 -43.462 49.333 1.00 24.25 496 PRO A N 1
ATOM 3530 C CA . PRO A 1 496 ? 23.713 -42.155 48.789 1.00 24.07 496 PRO A CA 1
ATOM 3531 C C . PRO A 1 496 ? 24.938 -41.391 48.285 1.00 23.85 496 PRO A C 1
ATOM 3532 O O . PRO A 1 496 ? 26.066 -41.694 48.685 1.00 23.95 496 PRO A O 1
ATOM 3536 N N . THR A 1 497 ? 24.705 -40.407 47.424 1.00 23.64 497 THR A N 1
ATOM 3537 C CA . THR A 1 497 ? 25.771 -39.557 46.890 1.00 23.50 497 THR A CA 1
ATOM 3538 C C . THR A 1 497 ? 25.738 -38.128 47.448 1.00 23.06 497 THR A C 1
ATOM 3539 O O . THR A 1 497 ? 26.641 -37.339 47.171 1.00 23.22 497 THR A O 1
ATOM 3543 N N . ASP A 1 498 ? 24.707 -37.801 48.230 1.00 22.38 498 ASP A N 1
ATOM 3544 C CA . ASP A 1 498 ? 24.531 -36.459 48.794 1.00 21.94 498 ASP A CA 1
ATOM 3545 C C . ASP A 1 498 ? 23.473 -36.558 49.907 1.00 21.22 498 ASP A C 1
ATOM 3546 O O . ASP A 1 498 ? 23.099 -37.668 50.295 1.00 21.12 498 ASP A O 1
ATOM 3551 N N . ARG A 1 499 ? 22.979 -35.423 50.406 1.00 20.47 499 ARG A N 1
ATOM 3552 C CA . ARG A 1 499 ? 22.029 -35.396 51.528 1.00 19.83 499 ARG A CA 1
ATOM 3553 C C . ARG A 1 499 ? 20.558 -35.370 51.095 1.00 19.18 499 ARG A C 1
ATOM 3554 O O . ARG A 1 499 ? 19.712 -34.804 51.795 1.00 18.64 499 ARG A O 1
ATOM 3562 N N . PHE A 1 500 ? 20.252 -35.992 49.957 1.00 18.67 500 PHE A N 1
ATOM 3563 C CA . PHE A 1 500 ? 18.907 -35.967 49.384 1.00 18.49 500 PHE A CA 1
ATOM 3564 C C . PHE A 1 500 ? 18.555 -37.373 48.947 1.00 18.31 500 PHE A C 1
ATOM 3565 O O . PHE A 1 500 ? 18.928 -37.813 47.857 1.00 18.20 500 PHE A O 1
ATOM 3573 N N . TYR A 1 501 ? 17.871 -38.090 49.834 1.00 18.30 501 TYR A N 1
ATOM 3574 C CA . TYR A 1 501 ? 17.505 -39.473 49.571 1.00 18.45 501 TYR A CA 1
ATOM 3575 C C . TYR A 1 501 ? 16.369 -39.984 50.437 1.00 18.55 501 TYR A C 1
ATOM 3576 O O . TYR A 1 501 ? 16.007 -39.369 51.441 1.00 18.33 501 TYR A O 1
ATOM 3585 N N . ALA A 1 502 ? 15.799 -41.106 50.005 1.00 18.77 502 ALA A N 1
ATOM 3586 C CA . ALA A 1 502 ? 14.754 -41.796 50.743 1.00 19.24 502 ALA A CA 1
ATOM 3587 C C . ALA A 1 502 ? 15.155 -43.247 50.976 1.00 19.86 502 ALA A C 1
ATOM 3588 O O . ALA A 1 502 ? 15.802 -43.865 50.130 1.00 19.75 502 ALA A O 1
ATOM 3590 N N . LEU A 1 503 ? 14.766 -43.764 52.137 1.00 20.79 503 LEU A N 1
ATOM 3591 C CA . LEU A 1 503 ? 14.947 -45.162 52.494 1.00 21.70 503 LEU A CA 1
ATOM 3592 C C . LEU A 1 503 ? 13.611 -45.749 52.839 1.00 21.90 503 LEU A C 1
ATOM 3593 O O . LEU A 1 503 ? 12.767 -45.064 53.405 1.00 21.61 503 LEU A O 1
ATOM 3598 N N . THR A 1 504 ? 13.440 -47.029 52.546 1.00 22.17 504 THR A N 1
ATOM 3599 C CA . THR A 1 504 ? 12.287 -47.755 53.036 1.00 22.74 504 THR A CA 1
ATOM 3600 C C . THR A 1 504 ? 12.692 -49.170 53.424 1.00 22.59 504 THR A C 1
ATOM 3601 O O . THR A 1 504 ? 13.639 -49.720 52.869 1.00 22.32 504 THR A O 1
ATOM 3605 N N . GLY A 1 505 ? 11.980 -49.739 54.391 1.00 22.57 505 GLY A N 1
ATOM 3606 C CA . GLY A 1 505 ? 12.202 -51.122 54.800 1.00 22.70 505 GLY A CA 1
ATOM 3607 C C . GLY A 1 505 ? 11.100 -51.648 55.696 1.00 22.94 505 GLY A C 1
ATOM 3608 O O . GLY A 1 505 ? 10.415 -50.869 56.361 1.00 22.60 505 GLY A O 1
ATOM 3609 N N . SER A 1 506 ? 10.914 -52.969 55.679 1.00 23.23 506 SER A N 1
ATOM 3610 C CA . SER A 1 506 ? 9.946 -53.651 56.543 1.00 23.70 506 SER A CA 1
ATOM 3611 C C . SER A 1 506 ? 10.725 -54.483 57.540 1.00 23.66 506 SER A C 1
ATOM 3612 O O . SER A 1 506 ? 11.458 -55.391 57.149 1.00 23.82 506 SER A O 1
ATOM 3615 N N . PHE A 1 507 ? 10.550 -54.165 58.819 1.00 23.56 507 PHE A N 1
ATOM 3616 C CA . PHE A 1 507 ? 11.255 -54.816 59.912 1.00 23.70 507 PHE A CA 1
ATOM 3617 C C . PHE A 1 507 ? 10.297 -55.787 60.575 1.00 24.15 507 PHE A C 1
ATOM 3618 O O . PHE A 1 507 ? 9.274 -55.364 61.110 1.00 24.05 507 PHE A O 1
ATOM 3626 N N . GLU A 1 508 ? 10.628 -57.079 60.526 1.00 24.81 508 GLU A N 1
ATOM 3627 C CA . GLU A 1 508 ? 9.789 -58.128 61.095 1.00 25.52 508 GLU A CA 1
ATOM 3628 C C . GLU A 1 508 ? 10.404 -58.587 62.410 1.00 25.55 508 GLU A C 1
ATOM 3629 O O . GLU A 1 508 ? 11.544 -59.055 62.433 1.00 25.33 508 GLU A O 1
ATOM 3635 N N . PHE A 1 509 ? 9.636 -58.451 63.491 1.00 26.06 509 PHE A N 1
ATOM 3636 C CA . PHE A 1 509 ? 10.101 -58.740 64.844 1.00 26.55 509 PHE A CA 1
ATOM 3637 C C . PHE A 1 509 ? 9.335 -59.914 65.435 1.00 26.90 509 PHE A C 1
ATOM 3638 O O . PHE A 1 509 ? 8.159 -60.100 65.130 1.00 26.44 509 PHE A O 1
ATOM 3646 N N . GLY A 1 510 ? 9.985 -60.674 66.315 1.00 27.71 510 GLY A N 1
ATOM 3647 C CA . GLY A 1 510 ? 9.286 -61.659 67.144 1.00 28.44 510 GLY A CA 1
ATOM 3648 C C . GLY A 1 510 ? 8.315 -60.968 68.089 1.00 29.20 510 GLY A C 1
ATOM 3649 O O . GLY A 1 510 ? 8.570 -59.843 68.524 1.00 29.18 510 GLY A O 1
ATOM 3650 N N . LEU A 1 511 ? 7.206 -61.635 68.410 1.00 30.21 511 LEU A N 1
ATOM 3651 C CA . LEU A 1 511 ? 6.186 -61.053 69.296 1.00 31.26 511 LEU A CA 1
ATOM 3652 C C . LEU A 1 511 ? 6.691 -60.709 70.706 1.00 32.78 511 LEU A C 1
ATOM 3653 O O . LEU A 1 511 ? 6.142 -59.814 71.344 1.00 32.79 511 LEU A O 1
ATOM 3658 N N . ASN A 1 512 ? 7.720 -61.408 71.186 1.00 34.67 512 ASN A N 1
ATOM 3659 C CA . ASN A 1 512 ? 8.303 -61.138 72.511 1.00 36.46 512 ASN A CA 1
ATOM 3660 C C . ASN A 1 512 ? 9.755 -60.675 72.402 1.00 33.97 512 ASN A C 1
ATOM 3661 O O . ASN A 1 512 ? 10.560 -60.913 73.310 1.00 33.86 512 ASN A O 1
ATOM 3666 N N . THR A 1 513 ? 10.087 -59.999 71.302 1.00 31.45 513 THR A N 1
ATOM 3667 C CA . THR A 1 513 ? 11.456 -59.551 71.063 1.00 29.70 513 THR A CA 1
ATOM 3668 C C . THR A 1 513 ? 11.884 -58.512 72.095 1.00 28.90 513 THR A C 1
ATOM 3669 O O . THR A 1 513 ? 11.055 -57.765 72.625 1.00 28.71 513 THR A O 1
ATOM 3673 N N . THR A 1 514 ? 13.179 -58.498 72.388 1.00 28.25 514 THR A N 1
ATOM 3674 C CA . THR A 1 514 ? 13.810 -57.390 73.097 1.00 28.10 514 THR A CA 1
ATOM 3675 C C . THR A 1 514 ? 14.912 -56.764 72.238 1.00 27.23 514 THR A C 1
ATOM 3676 O O . THR A 1 514 ? 15.712 -55.968 72.737 1.00 27.35 514 THR A O 1
ATOM 3680 N N . ALA A 1 515 ? 14.937 -57.105 70.946 1.00 26.45 515 ALA A N 1
ATOM 3681 C CA . ALA A 1 515 ? 15.918 -56.545 70.023 1.00 25.96 515 ALA A CA 1
ATOM 3682 C C . ALA A 1 515 ? 15.444 -55.175 69.570 1.00 25.62 515 ALA A C 1
ATOM 3683 O O . ALA A 1 515 ? 14.246 -54.873 69.622 1.00 25.24 515 ALA A O 1
ATOM 3685 N N . LYS A 1 516 ? 16.398 -54.350 69.144 1.00 25.39 516 LYS A N 1
ATOM 3686 C CA . LYS A 1 516 ? 16.111 -53.053 68.539 1.00 25.37 516 LYS A CA 1
ATOM 3687 C C . LYS A 1 516 ? 16.722 -53.065 67.151 1.00 24.59 516 LYS A C 1
ATOM 3688 O O . LYS A 1 516 ? 17.751 -53.708 66.921 1.00 24.17 516 LYS A O 1
ATOM 3694 N N . ALA A 1 517 ? 16.086 -52.360 66.226 1.00 23.68 517 ALA A N 1
ATOM 3695 C CA . ALA A 1 517 ? 16.646 -52.182 64.896 1.00 23.10 517 ALA A CA 1
ATOM 3696 C C . ALA A 1 517 ? 16.140 -50.899 64.276 1.00 22.53 517 ALA A C 1
ATOM 3697 O O . ALA A 1 517 ? 15.175 -50.299 64.755 1.00 22.39 517 ALA A O 1
ATOM 3699 N N . GLY A 1 518 ? 16.799 -50.490 63.201 1.00 22.01 518 GLY A N 1
ATOM 3700 C CA . GLY A 1 518 ? 16.371 -49.319 62.460 1.00 21.72 518 GLY A CA 1
ATOM 3701 C C . GLY A 1 518 ? 17.360 -48.890 61.403 1.00 21.40 518 GLY A C 1
ATOM 3702 O O . GLY A 1 518 ? 18.056 -49.726 60.823 1.00 21.36 518 GLY A O 1
ATOM 3703 N N . PHE A 1 519 ? 17.408 -47.583 61.155 1.00 21.04 519 PHE A N 1
ATOM 3704 C CA . PHE A 1 519 ? 18.266 -47.010 60.126 1.00 20.85 519 PHE A CA 1
ATOM 3705 C C . PHE A 1 519 ? 19.200 -45.965 60.709 1.00 20.80 519 PHE A C 1
ATOM 3706 O O . PHE A 1 519 ? 18.781 -45.137 61.516 1.00 20.58 519 PHE A O 1
ATOM 3714 N N . ARG A 1 520 ? 20.452 -45.997 60.264 1.00 20.83 520 ARG A N 1
ATOM 3715 C CA . ARG A 1 520 ? 21.382 -44.892 60.461 1.00 21.00 520 ARG A CA 1
ATOM 3716 C C . ARG A 1 520 ? 21.409 -44.082 59.168 1.00 20.56 520 ARG A C 1
ATOM 3717 O O . ARG A 1 520 ? 21.448 -44.660 58.084 1.00 20.53 520 ARG A O 1
ATOM 3725 N N . VAL A 1 521 ? 21.384 -42.754 59.288 1.00 20.12 521 VAL A N 1
ATOM 3726 C CA . VAL A 1 521 ? 21.420 -41.849 58.127 1.00 19.86 521 VAL A CA 1
ATOM 3727 C C . VAL A 1 521 ? 22.395 -40.693 58.356 1.00 19.78 521 VAL A C 1
ATOM 3728 O O . VAL A 1 521 ? 22.836 -40.457 59.487 1.00 19.62 521 VAL A O 1
ATOM 3732 N N . LEU A 1 522 ? 22.713 -39.981 57.272 1.00 19.87 522 LEU A N 1
ATOM 3733 C CA . LEU A 1 522 ? 23.660 -38.849 57.279 1.00 20.15 522 LEU A CA 1
ATOM 3734 C C . LEU A 1 522 ? 24.938 -39.202 58.037 1.00 20.77 522 LEU A C 1
ATOM 3735 O O . LEU A 1 522 ? 25.374 -38.489 58.945 1.00 20.67 522 LEU A O 1
ATOM 3740 N N . ALA A 1 523 ? 25.525 -40.319 57.620 1.00 21.75 523 ALA A N 1
ATOM 3741 C CA . ALA A 1 523 ? 26.542 -41.018 58.392 1.00 22.78 523 ALA A CA 1
ATOM 3742 C C . ALA A 1 523 ? 27.920 -41.035 57.739 1.00 23.66 523 ALA A C 1
ATOM 3743 O O . ALA A 1 523 ? 28.073 -41.420 56.577 1.00 23.85 523 ALA A O 1
ATOM 3745 N N . SER A 1 524 ? 28.909 -40.589 58.507 1.00 24.82 524 SER A N 1
ATOM 3746 C CA . SER A 1 524 ? 30.314 -40.882 58.271 1.00 25.74 524 SER A CA 1
ATOM 3747 C C . SER A 1 524 ? 30.777 -41.613 59.531 1.00 26.95 524 SER A C 1
ATOM 3748 O O . SER A 1 524 ? 29.954 -41.972 60.378 1.00 26.92 524 SER A O 1
ATOM 3751 N N . GLU A 1 525 ? 32.079 -41.836 59.665 1.00 28.80 525 GLU A N 1
ATOM 3752 C CA . GLU A 1 525 ? 32.642 -42.426 60.877 1.00 30.08 525 GLU A CA 1
ATOM 3753 C C . GLU A 1 525 ? 32.399 -41.538 62.101 1.00 29.36 525 GLU A C 1
ATOM 3754 O O . GLU A 1 525 ? 32.186 -42.052 63.195 1.00 29.33 525 GLU A O 1
ATOM 3760 N N . GLU A 1 526 ? 32.430 -40.216 61.907 1.00 28.71 526 GLU A N 1
ATOM 3761 C CA . GLU A 1 526 ? 32.408 -39.256 63.018 1.00 28.43 526 GLU A CA 1
ATOM 3762 C C . GLU A 1 526 ? 31.070 -38.576 63.297 1.00 27.08 526 GLU A C 1
ATOM 3763 O O . GLU A 1 526 ? 30.873 -38.042 64.392 1.00 26.90 526 GLU A O 1
ATOM 3769 N N . GLU A 1 527 ? 30.178 -38.562 62.311 1.00 25.48 527 GLU A N 1
ATOM 3770 C CA . GLU A 1 527 ? 28.851 -37.969 62.463 1.00 24.38 527 GLU A CA 1
ATOM 3771 C C . GLU A 1 527 ? 27.823 -38.927 61.891 1.00 23.74 527 GLU A C 1
ATOM 3772 O O . GLU A 1 527 ? 28.053 -39.521 60.844 1.00 23.80 527 GLU A O 1
ATOM 3778 N N . TYR A 1 528 ? 26.704 -39.083 62.589 1.00 23.35 528 TYR A N 1
ATOM 3779 C CA . TYR A 1 528 ? 25.625 -39.975 62.161 1.00 23.16 528 TYR A CA 1
ATOM 3780 C C . TYR A 1 528 ? 24.385 -39.750 63.013 1.00 22.22 528 TYR A C 1
ATOM 3781 O O . TYR A 1 528 ? 24.478 -39.291 64.156 1.00 21.79 528 TYR A O 1
ATOM 3790 N N . THR A 1 529 ? 23.232 -40.075 62.438 1.00 21.39 529 THR A N 1
ATOM 3791 C CA . THR A 1 529 ? 21.940 -39.947 63.105 1.00 21.02 529 THR A CA 1
ATOM 3792 C C . THR A 1 529 ? 21.268 -41.314 63.097 1.00 21.00 529 THR A C 1
ATOM 3793 O O . THR A 1 529 ? 21.107 -41.920 62.039 1.00 20.91 529 THR A O 1
ATOM 3797 N N . ASP A 1 530 ? 20.873 -41.782 64.281 1.00 21.12 530 ASP A N 1
ATOM 3798 C CA . ASP A 1 530 ? 20.363 -43.141 64.461 1.00 21.25 530 ASP A CA 1
ATOM 3799 C C . ASP A 1 530 ? 18.872 -43.152 64.730 1.00 21.04 530 ASP A C 1
ATOM 3800 O O . ASP A 1 530 ? 18.407 -42.558 65.699 1.00 21.00 530 ASP A O 1
ATOM 3805 N N . ILE A 1 531 ? 18.143 -43.858 63.869 1.00 20.93 531 ILE A N 1
ATOM 3806 C CA . ILE A 1 531 ? 16.702 -44.017 63.981 1.00 20.97 531 ILE A CA 1
ATOM 3807 C C . ILE A 1 531 ? 16.444 -45.449 64.446 1.00 21.13 531 ILE A C 1
ATOM 3808 O O . ILE A 1 531 ? 16.673 -46.388 63.694 1.00 21.19 531 ILE A O 1
ATOM 3813 N N . TRP A 1 532 ? 15.972 -45.596 65.684 1.00 21.47 532 TRP A N 1
ATOM 3814 C CA . TRP A 1 532 ? 15.765 -46.902 66.317 1.00 21.73 532 TRP A CA 1
ATOM 3815 C C . TRP A 1 532 ? 14.294 -47.165 66.562 1.00 21.73 532 TRP A C 1
ATOM 3816 O O . TRP A 1 532 ? 13.562 -46.254 66.951 1.00 21.59 532 TRP A O 1
ATOM 3827 N N . PHE A 1 533 ? 13.867 -48.410 66.369 1.00 21.80 533 PHE A N 1
ATOM 3828 C CA . PHE A 1 533 ? 12.619 -48.863 66.963 1.00 22.10 533 PHE A CA 1
ATOM 3829 C C . PHE A 1 533 ? 12.895 -49.965 67.979 1.00 22.63 533 PHE A C 1
ATOM 3830 O O . PHE A 1 533 ? 13.672 -50.887 67.715 1.00 22.51 533 PHE A O 1
ATOM 3838 N N . ASP A 1 534 ? 12.240 -49.846 69.134 1.00 23.34 534 ASP A N 1
ATOM 3839 C CA . ASP A 1 534 ? 12.381 -50.773 70.253 1.00 23.84 534 ASP A CA 1
ATOM 3840 C C . ASP A 1 534 ? 10.978 -51.312 70.557 1.00 23.79 534 ASP A C 1
ATOM 3841 O O . ASP A 1 534 ? 10.233 -50.700 71.326 1.00 23.67 534 ASP A O 1
ATOM 3846 N N . PRO A 1 535 ? 10.597 -52.447 69.933 1.00 23.68 535 PRO A N 1
ATOM 3847 C CA . PRO A 1 535 ? 9.239 -52.980 70.128 1.00 23.79 535 PRO A CA 1
ATOM 3848 C C . PRO A 1 535 ? 8.831 -53.256 71.583 1.00 23.92 535 PRO A C 1
ATOM 3849 O O . PRO A 1 535 ? 7.654 -53.092 71.914 1.00 24.04 535 PRO A O 1
ATOM 3853 N N . ALA A 1 536 ? 9.782 -53.643 72.438 1.00 24.30 536 ALA A N 1
ATOM 3854 C CA . ALA A 1 536 ? 9.482 -53.918 73.849 1.00 24.59 536 ALA A CA 1
ATOM 3855 C C . ALA A 1 536 ? 8.967 -52.684 74.606 1.00 24.81 536 ALA A C 1
ATOM 3856 O O . ALA A 1 536 ? 8.092 -52.810 75.467 1.00 25.03 536 ALA A O 1
ATOM 3858 N N . SER A 1 537 ? 9.506 -51.505 74.278 1.00 24.90 537 SER A N 1
ATOM 3859 C CA . SER A 1 537 ? 9.055 -50.232 74.869 1.00 25.04 537 SER A CA 1
ATOM 3860 C C . SER A 1 537 ? 8.018 -49.477 74.020 1.00 25.03 537 SER A C 1
ATOM 3861 O O . SER A 1 537 ? 7.412 -48.521 74.503 1.00 24.88 537 SER A O 1
ATOM 3864 N N . GLU A 1 538 ? 7.839 -49.909 72.768 1.00 25.03 538 GLU A N 1
ATOM 3865 C CA . GLU A 1 538 ? 6.961 -49.267 71.771 1.00 25.00 538 GLU A CA 1
ATOM 3866 C C . GLU A 1 538 ? 7.453 -47.880 71.355 1.00 24.99 538 GLU A C 1
ATOM 3867 O O . GLU A 1 538 ? 6.661 -47.041 70.922 1.00 24.67 538 GLU A O 1
ATOM 3873 N N . ASN A 1 539 ? 8.765 -47.664 71.452 1.00 25.20 539 ASN A N 1
ATOM 3874 C CA . ASN A 1 539 ? 9.366 -46.357 71.211 1.00 25.60 539 ASN A CA 1
ATOM 3875 C C . ASN A 1 539 ? 10.159 -46.331 69.914 1.00 24.42 539 ASN A C 1
ATOM 3876 O O . ASN A 1 539 ? 11.053 -47.156 69.706 1.00 23.88 539 ASN A O 1
ATOM 3881 N N . LEU A 1 540 ? 9.812 -45.377 69.053 1.00 23.36 540 LEU A N 1
ATOM 3882 C CA . LEU A 1 540 ? 10.619 -45.012 67.896 1.00 22.76 540 LEU A CA 1
ATOM 3883 C C . LEU A 1 540 ? 11.426 -43.798 68.324 1.00 22.10 540 LEU A C 1
ATOM 3884 O O . LEU A 1 540 ? 10.841 -42.782 68.689 1.00 22.07 540 LEU A O 1
ATOM 3889 N N . THR A 1 541 ? 12.753 -43.902 68.294 1.00 21.28 541 THR A N 1
ATOM 3890 C CA . THR A 1 541 ? 13.626 -42.797 68.708 1.00 20.79 541 THR A CA 1
ATOM 3891 C C . THR A 1 541 ? 14.561 -42.358 67.591 1.00 20.31 541 THR A C 1
ATOM 3892 O O . THR A 1 541 ? 14.901 -43.147 66.712 1.00 20.39 541 THR A O 1
ATOM 3896 N N . VAL A 1 542 ? 14.948 -41.083 67.626 1.00 19.98 542 VAL A N 1
ATOM 3897 C CA . VAL A 1 542 ? 16.029 -40.565 66.794 1.00 19.73 542 VAL A CA 1
ATOM 3898 C C . VAL A 1 542 ? 17.101 -40.021 67.732 1.00 19.93 542 VAL A C 1
ATOM 3899 O O . VAL A 1 542 ? 16.903 -38.993 68.378 1.00 19.72 542 VAL A O 1
ATOM 3903 N N . VAL A 1 543 ? 18.228 -40.725 67.800 1.00 19.99 543 VAL A N 1
ATOM 3904 C CA . VAL A 1 543 ? 19.333 -40.361 68.677 1.00 20.16 543 VAL A CA 1
ATOM 3905 C C . VAL A 1 543 ? 20.275 -39.471 67.882 1.00 20.20 543 VAL A C 1
ATOM 3906 O O . VAL A 1 543 ? 20.768 -39.863 66.820 1.00 20.17 543 VAL A O 1
ATOM 3910 N N . ARG A 1 544 ? 20.515 -38.274 68.411 1.00 20.46 544 ARG A N 1
ATOM 3911 C CA . ARG A 1 544 ? 21.243 -37.228 67.698 1.00 20.65 544 ARG A CA 1
ATOM 3912 C C . ARG A 1 544 ? 22.482 -36.736 68.451 1.00 21.17 544 ARG A C 1
ATOM 3913 O O . ARG A 1 544 ? 23.000 -35.656 68.157 1.00 21.11 544 ARG A O 1
ATOM 3921 N N . THR A 1 545 ? 22.981 -37.546 69.386 1.00 21.71 545 THR A N 1
ATOM 3922 C CA . THR A 1 545 ? 24.210 -37.225 70.124 1.00 22.00 545 THR A CA 1
ATOM 3923 C C . THR A 1 545 ? 25.445 -37.081 69.230 1.00 21.88 545 THR A C 1
ATOM 3924 O O . THR A 1 545 ? 26.365 -36.333 69.567 1.00 22.30 545 THR A O 1
ATOM 3928 N N . ALA A 1 546 ? 25.464 -37.804 68.109 1.00 21.50 546 ALA A N 1
ATOM 3929 C CA . ALA A 1 546 ? 26.553 -37.725 67.142 1.00 21.29 546 ALA A CA 1
ATOM 3930 C C . ALA A 1 546 ? 26.133 -37.107 65.807 1.00 21.00 546 ALA A C 1
ATOM 3931 O O . ALA A 1 546 ? 26.898 -37.161 64.859 1.00 20.94 546 ALA A O 1
ATOM 3933 N N . SER A 1 547 ? 24.944 -36.506 65.725 1.00 20.77 547 SER A N 1
ATOM 3934 C CA . SER A 1 547 ? 24.437 -35.971 64.446 1.00 20.63 547 SER A CA 1
ATOM 3935 C C . SER A 1 547 ? 25.362 -34.940 63.802 1.00 20.50 547 SER A C 1
ATOM 3936 O O . SER A 1 547 ? 25.471 -34.895 62.579 1.00 20.70 547 SER A O 1
ATOM 3939 N N . SER A 1 548 ? 26.027 -34.124 64.622 1.00 20.62 548 SER A N 1
ATOM 3940 C CA . SER A 1 548 ? 26.923 -33.086 64.122 1.00 20.89 548 SER A CA 1
ATOM 3941 C C . SER A 1 548 ? 28.086 -32.780 65.054 1.00 21.21 548 SER A C 1
ATOM 3942 O O . SER A 1 548 ? 27.937 -32.809 66.276 1.00 20.85 548 SER A O 1
ATOM 3945 N N . LEU A 1 549 ? 29.230 -32.454 64.455 1.00 22.00 549 LEU A N 1
ATOM 3946 C CA . LEU A 1 549 ? 30.366 -31.856 65.162 1.00 22.71 549 LEU A CA 1
ATOM 3947 C C . LEU A 1 549 ? 30.078 -30.431 65.634 1.00 23.10 549 LEU A C 1
ATOM 3948 O O . LEU A 1 549 ? 30.753 -29.934 66.543 1.00 23.10 549 LEU A O 1
ATOM 3953 N N . ILE A 1 550 ? 29.090 -29.775 65.014 1.00 23.39 550 ILE A N 1
ATOM 3954 C CA . ILE A 1 550 ? 28.708 -28.414 65.379 1.00 23.76 550 ILE A CA 1
ATOM 3955 C C . ILE A 1 550 ? 27.807 -28.500 66.607 1.00 24.59 550 ILE A C 1
ATOM 3956 O O . ILE A 1 550 ? 26.690 -29.015 66.533 1.00 24.85 550 ILE A O 1
ATOM 3961 N N . LYS A 1 551 ? 28.288 -27.973 67.729 1.00 25.75 551 LYS A N 1
ATOM 3962 C CA . LYS A 1 551 ? 27.648 -28.200 69.030 1.00 26.62 551 LYS A CA 1
ATOM 3963 C C . LYS A 1 551 ? 26.476 -27.283 69.372 1.00 25.44 551 LYS A C 1
ATOM 3964 O O . LYS A 1 551 ? 25.760 -27.554 70.340 1.00 25.50 551 LYS A O 1
ATOM 3970 N N . SER A 1 552 ? 26.259 -26.228 68.591 1.00 24.17 552 SER A N 1
ATOM 3971 C CA . SER A 1 552 ? 25.182 -25.277 68.876 1.00 23.24 552 SER A CA 1
ATOM 3972 C C . SER A 1 552 ? 23.791 -25.777 68.455 1.00 22.71 552 SER A C 1
ATOM 3973 O O . SER A 1 552 ? 22.783 -25.274 68.956 1.00 22.79 552 SER A O 1
ATOM 3976 N N . PHE A 1 553 ? 23.734 -26.755 67.549 1.00 22.09 553 PHE A N 1
ATOM 3977 C CA . PHE A 1 553 ? 22.457 -27.349 67.141 1.00 21.85 553 PHE A CA 1
ATOM 3978 C C . PHE A 1 553 ? 21.948 -28.326 68.192 1.00 22.45 553 PHE A C 1
ATOM 3979 O O . PHE A 1 553 ? 22.732 -28.902 68.946 1.00 22.70 553 PHE A O 1
ATOM 3987 N N . GLY A 1 554 ? 20.631 -28.517 68.227 1.00 22.78 554 GLY A N 1
ATOM 3988 C CA . GLY A 1 554 ? 20.013 -29.441 69.172 1.00 23.43 554 GLY A CA 1
ATOM 3989 C C . GLY A 1 554 ? 20.466 -30.871 68.942 1.00 24.15 554 GLY A C 1
ATOM 3990 O O . GLY A 1 554 ? 20.643 -31.301 67.799 1.00 23.80 554 GLY A O 1
ATOM 3991 N N . ASN A 1 555 ? 20.690 -31.589 70.044 1.00 25.38 555 ASN A N 1
ATOM 3992 C CA . ASN A 1 555 ? 21.129 -32.989 70.006 1.00 26.52 555 ASN A CA 1
ATOM 3993 C C . ASN A 1 555 ? 20.294 -33.923 70.893 1.00 26.52 555 ASN A C 1
ATOM 3994 O O . ASN A 1 555 ? 20.709 -35.049 71.177 1.00 26.66 555 ASN A O 1
ATOM 3999 N N . ASP A 1 556 ? 19.121 -33.455 71.319 1.00 26.45 556 ASP A N 1
ATOM 4000 C CA . ASP A 1 556 ? 18.212 -34.247 72.160 1.00 26.52 556 ASP A CA 1
ATOM 4001 C C . ASP A 1 556 ? 17.561 -35.372 71.352 1.00 25.40 556 ASP A C 1
ATOM 4002 O O . ASP A 1 556 ? 17.377 -35.253 70.141 1.00 24.98 556 ASP A O 1
ATOM 4007 N N . THR A 1 557 ? 17.233 -36.459 72.040 1.00 24.14 557 THR A N 1
ATOM 4008 C CA . THR A 1 557 ? 16.627 -37.633 71.421 1.00 23.33 557 THR A CA 1
ATOM 4009 C C . THR A 1 557 ? 15.146 -37.387 71.123 1.00 22.62 557 THR A C 1
ATOM 4010 O O . THR A 1 557 ? 14.393 -36.986 72.007 1.00 22.37 557 THR A O 1
ATOM 4014 N N . GLU A 1 558 ? 14.740 -37.624 69.878 1.00 21.89 558 GLU A N 1
ATOM 4015 C CA . GLU A 1 558 ? 13.325 -37.552 69.495 1.00 21.60 558 GLU A CA 1
ATOM 4016 C C . GLU A 1 558 ? 12.657 -38.858 69.886 1.00 21.91 558 GLU A C 1
ATOM 4017 O O . GLU A 1 558 ? 13.316 -39.896 69.929 1.00 21.82 558 GLU A O 1
ATOM 4023 N N . LEU A 1 559 ? 11.356 -38.809 70.160 1.00 22.41 559 LEU A N 1
ATOM 4024 C CA . LEU A 1 559 ? 10.594 -40.006 70.525 1.00 23.06 559 LEU A CA 1
ATOM 4025 C C . LEU A 1 559 ? 9.165 -39.999 69.979 1.00 22.67 559 LEU A C 1
ATOM 4026 O O . LEU A 1 559 ? 8.448 -39.015 70.107 1.00 22.48 559 LEU A O 1
ATOM 4031 N N . ALA A 1 560 ? 8.764 -41.110 69.370 1.00 22.18 560 ALA A N 1
ATOM 4032 C CA . ALA A 1 560 ? 7.369 -41.359 69.020 1.00 22.06 560 ALA A CA 1
ATOM 4033 C C . ALA A 1 560 ? 6.938 -42.709 69.571 1.00 22.20 560 ALA A C 1
ATOM 4034 O O . ALA A 1 560 ? 7.743 -43.640 69.641 1.00 22.24 560 ALA A O 1
ATOM 4036 N N . LYS A 1 561 ? 5.671 -42.804 69.964 1.00 22.39 561 LYS A N 1
ATOM 4037 C CA . LYS A 1 561 ? 5.056 -44.082 70.317 1.00 22.79 561 LYS A CA 1
ATOM 4038 C C . LYS A 1 561 ? 4.487 -44.714 69.057 1.00 22.90 561 LYS A C 1
ATOM 4039 O O . LYS A 1 561 ? 3.861 -44.024 68.251 1.00 22.67 561 LYS A O 1
ATOM 4045 N N . VAL A 1 562 ? 4.710 -46.017 68.886 1.00 23.15 562 VAL A N 1
ATOM 4046 C CA . VAL A 1 562 ? 4.159 -46.768 67.751 1.00 23.50 562 VAL A CA 1
ATOM 4047 C C . VAL A 1 562 ? 3.517 -48.046 68.274 1.00 23.98 562 VAL A C 1
ATOM 4048 O O . VAL A 1 562 ? 4.188 -48.849 68.926 1.00 23.80 562 VAL A O 1
ATOM 4052 N N . LYS A 1 563 ? 2.232 -48.235 67.978 1.00 24.58 563 LYS A N 1
ATOM 4053 C CA . LYS A 1 563 ? 1.531 -49.471 68.330 1.00 25.38 563 LYS A CA 1
ATOM 4054 C C . LYS A 1 563 ? 1.589 -50.441 67.158 1.00 25.59 563 LYS A C 1
ATOM 4055 O O . LYS A 1 563 ? 1.035 -50.163 66.093 1.00 25.51 563 LYS A O 1
ATOM 4061 N N . LEU A 1 564 ? 2.263 -51.572 67.358 1.00 25.97 564 LEU A N 1
ATOM 4062 C CA . LEU A 1 564 ? 2.261 -52.650 66.373 1.00 26.30 564 LEU A CA 1
ATOM 4063 C C . LEU A 1 564 ? 1.067 -53.557 66.644 1.00 26.57 564 LEU A C 1
ATOM 4064 O O . LEU A 1 564 ? 1.084 -54.365 67.577 1.00 26.81 564 LEU A O 1
ATOM 4069 N N . TYR A 1 565 ? 0.021 -53.393 65.833 1.00 26.42 565 TYR A N 1
ATOM 4070 C CA . TYR A 1 565 ? -1.212 -54.170 65.983 1.00 26.65 565 TYR A CA 1
ATOM 4071 C C . TYR A 1 565 ? -0.922 -55.575 65.465 1.00 27.06 565 TYR A C 1
ATOM 4072 O O . TYR A 1 565 ? -0.626 -55.754 64.284 1.00 27.41 565 TYR A O 1
ATOM 4081 N N . GLU A 1 566 ? -0.974 -56.556 66.361 1.00 27.19 566 GLU A N 1
ATOM 4082 C CA . GLU A 1 566 ? -0.626 -57.936 66.035 1.00 27.44 566 GLU A CA 1
ATOM 4083 C C . GLU A 1 566 ? -1.823 -58.593 65.362 1.00 27.25 566 GLU A C 1
ATOM 4084 O O . GLU A 1 566 ? -2.958 -58.421 65.806 1.00 27.24 566 GLU A O 1
ATOM 4090 N N . ILE A 1 567 ? -1.569 -59.331 64.287 1.00 27.03 567 ILE A N 1
ATOM 4091 C CA . ILE A 1 567 ? -2.635 -59.932 63.483 1.00 27.11 567 ILE A CA 1
ATOM 4092 C C . ILE A 1 567 ? -2.895 -61.365 63.953 1.00 27.48 567 ILE A C 1
ATOM 4093 O O . ILE A 1 567 ? -1.957 -62.084 64.324 1.00 27.31 567 ILE A O 1
ATOM 4098 N N . VAL A 1 568 ? -4.172 -61.760 63.940 1.00 28.13 568 VAL A N 1
ATOM 4099 C CA . VAL A 1 568 ? -4.583 -63.104 64.362 1.00 28.62 568 VAL A CA 1
ATOM 4100 C C . VAL A 1 568 ? -3.825 -64.138 63.531 1.00 29.07 568 VAL A C 1
ATOM 4101 O O . VAL 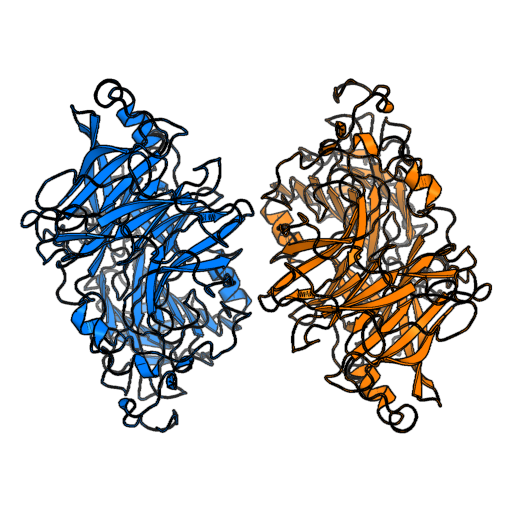A 1 568 ? -3.815 -64.058 62.299 1.00 28.98 568 VAL A O 1
ATOM 4105 N N . GLY A 1 569 ? -3.167 -65.077 64.213 1.00 29.65 569 GLY A N 1
ATOM 4106 C CA . GLY A 1 569 ? -2.427 -66.149 63.551 1.00 30.07 569 GLY A CA 1
ATOM 4107 C C . GLY A 1 569 ? -0.973 -65.850 63.218 1.00 30.43 569 GLY A C 1
ATOM 4108 O O . GLY A 1 569 ? -0.228 -66.770 62.870 1.00 30.60 569 GLY A O 1
ATOM 4109 N N . ALA A 1 570 ? -0.560 -64.584 63.317 1.00 30.57 570 ALA A N 1
ATOM 4110 C CA . ALA A 1 570 ? 0.814 -64.202 63.012 1.00 30.75 570 ALA A CA 1
ATOM 4111 C C . ALA A 1 570 ? 1.722 -64.524 64.193 1.00 31.15 570 ALA A C 1
ATOM 4112 O O . ALA A 1 570 ? 1.308 -64.424 65.353 1.00 31.32 570 ALA A O 1
ATOM 4114 N N . GLU A 1 571 ? 2.959 -64.905 63.880 1.00 31.57 571 GLU A N 1
ATOM 4115 C CA . GLU A 1 571 ? 3.991 -65.189 64.880 1.00 32.22 571 GLU A CA 1
ATOM 4116 C C . GLU A 1 571 ? 5.063 -64.099 64.912 1.00 30.83 571 GLU A C 1
ATOM 4117 O O . GLU A 1 571 ? 6.157 -64.305 65.441 1.00 31.07 571 GLU A O 1
ATOM 4123 N N . SER A 1 572 ? 4.737 -62.944 64.338 1.00 29.25 572 SER A N 1
ATOM 4124 C CA . SER A 1 572 ? 5.646 -61.821 64.257 1.00 28.02 572 SER A CA 1
ATOM 4125 C C . SER A 1 572 ? 4.824 -60.548 64.124 1.00 26.94 572 SER A C 1
ATOM 4126 O O . SER A 1 572 ? 3.611 -60.596 63.894 1.00 26.75 572 SER A O 1
ATOM 4129 N N . LYS A 1 573 ? 5.499 -59.415 64.272 1.00 25.99 573 LYS A N 1
ATOM 4130 C CA . LYS A 1 573 ? 4.877 -58.100 64.130 1.00 25.39 573 LYS A CA 1
ATOM 4131 C C . LYS A 1 573 ? 5.816 -57.219 63.319 1.00 24.82 573 LYS A C 1
ATOM 4132 O O . LYS A 1 573 ? 7.037 -57.305 63.474 1.00 24.77 573 LYS A O 1
ATOM 4138 N N . THR A 1 574 ? 5.240 -56.385 62.453 1.00 24.47 574 THR A N 1
ATOM 4139 C CA . THR A 1 574 ? 6.004 -55.679 61.428 1.00 24.32 574 THR A CA 1
ATOM 4140 C C . THR A 1 574 ? 5.925 -54.157 61.555 1.00 23.75 574 THR A C 1
ATOM 4141 O O . THR A 1 574 ? 4.854 -53.590 61.793 1.00 23.43 574 THR A O 1
ATOM 4145 N N . LEU A 1 575 ? 7.086 -53.523 61.379 1.00 23.21 575 LEU A N 1
ATOM 4146 C CA . LEU A 1 575 ? 7.218 -52.076 61.268 1.00 23.14 575 LEU A CA 1
ATOM 4147 C C . LEU A 1 575 ? 7.668 -51.737 59.855 1.00 23.20 575 LEU A C 1
ATOM 4148 O O . LEU A 1 575 ? 8.781 -52.088 59.456 1.00 22.80 575 LEU A O 1
ATOM 4153 N N . ASN A 1 576 ? 6.807 -51.051 59.112 1.00 23.59 576 ASN A N 1
ATOM 4154 C CA . ASN A 1 576 ? 7.169 -50.487 57.819 1.00 24.30 576 ASN A CA 1
ATOM 4155 C C . ASN A 1 576 ? 7.637 -49.062 58.037 1.00 23.50 576 ASN A C 1
ATOM 4156 O O . ASN A 1 576 ? 6.856 -48.219 58.463 1.00 22.79 576 ASN A O 1
ATOM 4161 N N . LEU A 1 577 ? 8.904 -48.807 57.726 1.00 23.04 577 LEU A N 1
ATOM 4162 C CA . LEU A 1 577 ? 9.561 -47.553 58.057 1.00 22.99 577 LEU A CA 1
ATOM 4163 C C . LEU A 1 577 ? 10.099 -46.902 56.789 1.00 22.65 577 LEU A C 1
ATOM 4164 O O . LEU A 1 577 ? 10.855 -47.529 56.051 1.00 22.74 577 LEU A O 1
ATOM 4169 N N . THR A 1 578 ? 9.678 -45.663 56.532 1.00 21.99 578 THR A N 1
ATOM 4170 C CA . THR A 1 578 ? 10.193 -44.858 55.424 1.00 21.46 578 THR A CA 1
ATOM 4171 C C . THR A 1 578 ? 10.826 -43.590 55.988 1.00 20.59 578 THR A C 1
ATOM 4172 O O . THR A 1 578 ? 10.256 -42.953 56.874 1.00 20.57 578 THR A O 1
ATOM 4176 N N . VAL A 1 579 ? 12.000 -43.239 55.465 1.00 19.50 579 VAL A N 1
ATOM 4177 C CA . VAL A 1 579 ? 12.756 -42.070 55.919 1.00 18.78 579 VAL A CA 1
ATOM 4178 C C . VAL A 1 579 ? 13.135 -41.217 54.720 1.00 18.14 579 VAL A C 1
ATOM 4179 O O . VAL A 1 579 ? 13.693 -41.726 53.753 1.00 18.05 579 VAL A O 1
ATOM 4183 N N . PHE A 1 580 ? 12.824 -39.924 54.800 1.00 17.46 580 PHE A N 1
ATOM 4184 C CA . PHE A 1 580 ? 13.265 -38.936 53.820 1.00 17.03 580 PHE A CA 1
ATOM 4185 C C . PHE A 1 580 ? 14.349 -38.079 54.445 1.00 16.84 580 PHE A C 1
ATOM 4186 O O . PHE A 1 580 ? 14.167 -37.544 55.536 1.00 16.88 580 PHE A O 1
ATOM 4194 N N . VAL A 1 581 ? 15.481 -37.992 53.752 1.00 16.52 581 VAL A N 1
ATOM 4195 C CA . VAL A 1 581 ? 16.614 -37.171 54.153 1.00 16.46 581 VAL A CA 1
ATOM 4196 C C . VAL A 1 581 ? 16.722 -36.083 53.094 1.00 16.23 581 VAL A C 1
ATOM 4197 O O . VAL A 1 581 ? 16.851 -36.388 51.910 1.00 16.21 581 VAL A O 1
ATOM 4201 N N . ASP A 1 582 ? 16.662 -34.825 53.523 1.00 16.07 582 ASP A N 1
ATOM 4202 C CA . ASP A 1 582 ? 16.553 -33.694 52.605 1.00 16.07 582 ASP A CA 1
ATOM 4203 C C . ASP A 1 582 ? 17.286 -32.486 53.186 1.00 15.96 582 ASP A C 1
ATOM 4204 O O . ASP A 1 582 ? 16.695 -31.653 53.876 1.00 15.85 582 ASP A O 1
ATOM 4209 N N . GLY A 1 583 ? 18.586 -32.415 52.905 1.00 16.11 583 GLY A N 1
ATOM 4210 C CA . GLY A 1 583 ? 19.455 -31.403 53.491 1.00 16.28 583 GLY A CA 1
ATOM 4211 C C . GLY A 1 583 ? 19.643 -31.704 54.963 1.00 16.45 583 GLY A C 1
ATOM 4212 O O . GLY A 1 583 ? 20.362 -32.636 55.320 1.00 16.90 583 GLY A O 1
ATOM 4213 N N . SER A 1 584 ? 18.978 -30.919 55.808 1.00 16.48 584 SER A N 1
ATOM 4214 C CA . SER A 1 584 ? 18.962 -31.136 57.254 1.00 16.45 584 SER A CA 1
ATOM 4215 C C . SER A 1 584 ? 17.685 -31.800 57.769 1.00 16.35 584 SER A C 1
ATOM 4216 O O . SER A 1 584 ? 17.644 -32.208 58.928 1.00 16.26 584 SER A O 1
ATOM 4219 N N . VAL A 1 585 ? 16.649 -31.904 56.933 1.00 16.13 585 VAL A N 1
ATOM 4220 C CA . VAL A 1 585 ? 15.398 -32.542 57.348 1.00 16.22 585 VAL A CA 1
ATOM 4221 C C . VAL A 1 585 ? 15.539 -34.058 57.314 1.00 16.27 585 VAL A C 1
ATOM 4222 O O . VAL A 1 585 ? 16.017 -34.621 56.328 1.00 16.21 585 VAL A O 1
ATOM 4226 N N . ILE A 1 586 ? 15.115 -34.694 58.404 1.00 16.44 586 ILE A N 1
ATOM 4227 C CA . ILE A 1 586 ? 14.882 -36.132 58.456 1.00 16.74 586 ILE A CA 1
ATOM 4228 C C . ILE A 1 586 ? 13.402 -36.284 58.786 1.00 16.64 586 ILE A C 1
ATOM 4229 O O . ILE A 1 586 ? 12.961 -35.871 59.862 1.00 16.65 586 ILE A O 1
ATOM 4234 N N . GLU A 1 587 ? 12.642 -36.857 57.855 1.00 16.51 587 GLU A N 1
ATOM 4235 C CA . GLU A 1 587 ? 11.199 -37.018 58.012 1.00 16.49 587 GLU A CA 1
ATOM 4236 C C . GLU A 1 587 ? 10.842 -38.497 57.909 1.00 16.51 587 GLU A C 1
ATOM 4237 O O . GLU A 1 587 ? 11.069 -39.132 56.876 1.00 16.50 587 GLU A O 1
ATOM 4243 N N . ILE A 1 588 ? 10.277 -39.023 58.993 1.00 16.66 588 ILE A N 1
ATOM 4244 C CA . ILE A 1 588 ? 10.097 -40.458 59.193 1.00 16.92 588 ILE A CA 1
ATOM 4245 C C . ILE A 1 588 ? 8.612 -40.788 59.219 1.00 17.12 588 ILE A C 1
ATOM 4246 O O . ILE A 1 588 ? 7.844 -40.113 59.898 1.00 16.98 588 ILE A O 1
ATOM 4251 N N . TYR A 1 589 ? 8.229 -41.836 58.491 1.00 17.43 589 TYR A N 1
ATOM 4252 C CA . TYR A 1 589 ? 6.858 -42.340 58.471 1.00 17.78 589 TYR A CA 1
ATOM 4253 C C . TYR A 1 589 ? 6.857 -43.816 58.838 1.00 18.22 589 TYR A C 1
ATOM 4254 O O . TYR A 1 589 ? 7.633 -44.591 58.276 1.00 18.31 589 TYR A O 1
ATOM 4263 N N . ALA A 1 590 ? 5.984 -44.202 59.768 1.00 18.75 590 ALA A N 1
ATOM 4264 C CA . ALA A 1 590 ? 5.835 -45.605 60.164 1.00 19.28 590 ALA A CA 1
ATOM 4265 C C . ALA A 1 590 ? 4.391 -46.085 60.023 1.00 19.86 590 ALA A C 1
ATOM 4266 O O . ALA A 1 590 ? 3.472 -45.488 60.588 1.00 19.66 590 ALA A O 1
ATOM 4268 N N . ASN A 1 591 ? 4.213 -47.163 59.252 1.00 20.74 591 ASN A N 1
ATOM 4269 C CA . ASN A 1 591 ? 2.922 -47.838 59.076 1.00 21.52 591 ASN A CA 1
ATOM 4270 C C . ASN A 1 591 ? 1.772 -46.912 58.633 1.00 22.04 591 ASN A C 1
ATOM 4271 O O . ASN A 1 591 ? 0.619 -47.124 59.011 1.00 22.21 591 ASN A O 1
ATOM 4276 N N . ASP A 1 592 ? 2.094 -45.901 57.825 1.00 22.69 592 ASP A N 1
ATOM 4277 C CA . ASP A 1 592 ? 1.112 -44.911 57.353 1.00 23.12 592 ASP A CA 1
ATOM 4278 C C . ASP A 1 592 ? 0.287 -44.305 58.497 1.00 22.72 592 ASP A C 1
ATOM 4279 O O . ASP A 1 592 ? -0.914 -44.059 58.357 1.00 22.20 592 ASP A O 1
ATOM 4284 N N . GLU A 1 593 ? 0.956 -44.043 59.615 1.00 22.64 593 GLU A N 1
ATOM 4285 C CA . GLU A 1 593 ? 0.278 -43.693 60.867 1.00 22.70 593 GLU A CA 1
ATOM 4286 C C . GLU A 1 593 ? 1.093 -42.707 61.695 1.00 22.20 593 GLU A C 1
ATOM 4287 O O . GLU A 1 593 ? 0.594 -41.642 62.064 1.00 22.47 593 GLU A O 1
ATOM 4293 N N . VAL A 1 594 ? 2.339 -43.071 61.986 1.00 21.39 594 VAL A N 1
ATOM 4294 C CA . VAL A 1 594 ? 3.207 -42.285 62.850 1.00 20.84 594 VAL A CA 1
ATOM 4295 C C . VAL A 1 594 ? 4.178 -41.484 61.995 1.00 20.17 594 VAL A C 1
ATOM 4296 O O . VAL A 1 594 ? 4.825 -42.038 61.108 1.00 20.35 594 VAL A O 1
ATOM 4300 N N . ALA A 1 595 ? 4.272 -40.185 62.271 1.00 19.09 595 ALA A N 1
ATOM 4301 C CA . ALA A 1 595 ? 5.204 -39.296 61.580 1.00 18.45 595 ALA A CA 1
ATOM 4302 C C . ALA A 1 595 ? 6.113 -38.618 62.594 1.00 17.91 595 ALA A C 1
ATOM 4303 O O . ALA A 1 595 ? 5.672 -38.260 63.681 1.00 17.51 595 ALA A O 1
ATOM 4305 N N . LEU A 1 596 ? 7.382 -38.454 62.232 1.00 17.53 596 LEU A N 1
ATOM 4306 C CA . LEU A 1 596 ? 8.363 -37.773 63.077 1.00 17.47 596 LEU A CA 1
ATOM 4307 C C . LEU A 1 596 ? 9.326 -36.986 62.192 1.00 17.24 596 LEU A C 1
ATOM 4308 O O . LEU A 1 596 ? 10.103 -37.570 61.436 1.00 17.11 596 LEU A O 1
ATOM 4313 N N . SER A 1 597 ? 9.266 -35.659 62.301 1.00 16.97 597 SER A N 1
ATOM 4314 C CA . SER A 1 597 ? 10.144 -34.752 61.565 1.00 16.88 597 SER A CA 1
ATOM 4315 C C . SER A 1 597 ? 11.213 -34.225 62.504 1.00 16.79 597 SER A C 1
ATOM 4316 O O . SER A 1 597 ? 10.903 -33.803 63.609 1.00 16.82 597 SER A O 1
ATOM 4319 N N . THR A 1 598 ? 12.467 -34.236 62.071 1.00 16.71 598 THR A N 1
ATOM 4320 C CA . THR A 1 598 ? 13.546 -33.680 62.888 1.00 16.74 598 THR A CA 1
ATOM 4321 C C . THR A 1 598 ? 14.655 -33.096 62.015 1.00 16.53 598 THR A C 1
ATOM 4322 O O . THR A 1 598 ? 14.526 -33.039 60.784 1.00 16.45 598 THR A O 1
ATOM 4326 N N . ARG A 1 599 ? 15.721 -32.635 62.666 1.00 16.43 599 ARG A N 1
ATOM 4327 C CA . ARG A 1 599 ? 16.821 -31.945 62.006 1.00 16.39 599 ARG A CA 1
ATOM 4328 C C . ARG A 1 599 ? 18.169 -32.531 62.408 1.00 16.63 599 ARG A C 1
ATOM 4329 O O . ARG A 1 599 ? 18.384 -32.858 63.579 1.00 16.73 599 ARG A O 1
ATOM 4337 N N . ALA A 1 600 ? 19.069 -32.641 61.432 1.00 16.86 600 ALA A N 1
ATOM 4338 C CA . ALA A 1 600 ? 20.466 -33.012 61.668 1.00 17.17 600 ALA A CA 1
ATOM 4339 C C . ALA A 1 600 ? 21.358 -32.172 60.763 1.00 17.32 600 ALA A C 1
ATOM 4340 O O . ALA A 1 600 ? 21.078 -32.043 59.570 1.00 17.34 600 ALA A O 1
ATOM 4342 N N . TYR A 1 601 ? 22.435 -31.620 61.325 1.00 17.52 601 TYR A N 1
ATOM 4343 C CA . TYR A 1 601 ? 23.310 -30.694 60.601 1.00 17.69 601 TYR A CA 1
ATOM 4344 C C . TYR A 1 601 ? 24.785 -31.124 60.631 1.00 18.23 601 TYR A C 1
ATOM 4345 O O . TYR A 1 601 ? 25.643 -30.358 61.090 1.00 18.29 601 TYR A O 1
ATOM 4354 N N . PRO A 1 602 ? 25.100 -32.337 60.129 1.00 18.87 602 PRO A N 1
ATOM 4355 C CA . PRO A 1 602 ? 26.514 -32.737 60.104 1.00 19.33 602 PRO A CA 1
ATOM 4356 C C . PRO A 1 602 ? 27.365 -31.819 59.238 1.00 19.83 602 PRO A C 1
ATOM 4357 O O . PRO A 1 602 ? 26.934 -31.406 58.163 1.00 19.73 602 PRO A O 1
ATOM 4361 N N . TRP A 1 603 ? 28.558 -31.496 59.726 1.00 20.42 603 TRP A N 1
ATOM 4362 C CA . TRP A 1 603 ? 29.486 -30.624 59.013 1.00 20.89 603 TRP A CA 1
ATOM 4363 C C . TRP A 1 603 ? 30.210 -31.301 57.852 1.00 21.30 603 TRP A C 1
ATOM 4364 O O . TRP A 1 603 ? 30.358 -30.702 56.792 1.00 21.24 603 TRP A O 1
ATOM 4375 N N . LEU A 1 604 ? 30.668 -32.532 58.048 1.00 21.98 604 LEU A N 1
ATOM 4376 C CA . LEU A 1 604 ? 31.578 -33.162 57.089 1.00 22.72 604 LEU A CA 1
ATOM 4377 C C . LEU A 1 604 ? 30.867 -33.509 55.787 1.00 23.08 604 LEU A C 1
ATOM 4378 O O . LEU A 1 604 ? 29.724 -33.980 55.796 1.00 22.80 604 LEU A O 1
ATOM 4383 N N . ALA A 1 605 ? 31.566 -33.265 54.680 1.00 23.77 605 ALA A N 1
ATOM 4384 C CA . ALA A 1 605 ? 31.032 -33.481 53.336 1.00 24.67 605 ALA A CA 1
ATOM 4385 C C . ALA A 1 605 ? 30.592 -34.922 53.084 1.00 25.51 605 ALA A C 1
ATOM 4386 O O . ALA A 1 605 ? 29.645 -35.159 52.334 1.00 25.40 605 ALA A O 1
ATOM 4388 N N . ASN A 1 606 ? 31.270 -35.876 53.717 1.00 26.62 606 ASN A N 1
ATOM 4389 C CA . ASN A 1 606 ? 30.963 -37.294 53.518 1.00 27.38 606 ASN A CA 1
ATOM 4390 C C . ASN A 1 606 ? 30.033 -37.897 54.588 1.00 26.16 606 ASN A C 1
ATOM 4391 O O . ASN A 1 606 ? 29.876 -39.121 54.636 1.00 25.75 606 ASN A O 1
ATOM 4396 N N . SER A 1 607 ? 29.393 -37.062 55.416 1.00 24.84 607 SER A N 1
ATOM 4397 C CA . SER A 1 607 ? 28.381 -37.543 56.372 1.00 24.23 607 SER A CA 1
ATOM 4398 C C . SER A 1 607 ? 27.025 -37.673 55.674 1.00 23.80 607 SER A C 1
ATOM 4399 O O . SER A 1 607 ? 26.057 -36.987 56.013 1.00 23.32 607 SER A O 1
ATOM 4402 N N . THR A 1 608 ? 26.991 -38.564 54.686 1.00 23.61 608 THR A N 1
ATOM 4403 C CA . THR A 1 608 ? 25.825 -38.808 53.841 1.00 23.65 608 THR A CA 1
ATOM 4404 C C . THR A 1 608 ? 25.380 -40.275 53.819 1.00 23.58 608 THR A C 1
ATOM 4405 O O . THR A 1 608 ? 24.335 -40.586 53.252 1.00 23.60 608 THR A O 1
ATOM 4409 N N . GLY A 1 609 ? 26.157 -41.170 54.433 1.00 23.40 609 GLY A N 1
ATOM 4410 C CA . GLY A 1 609 ? 25.921 -42.600 54.330 1.00 23.17 609 GLY A CA 1
ATOM 4411 C C . GLY A 1 609 ? 24.709 -43.083 55.093 1.00 23.04 609 GLY A C 1
ATOM 4412 O O . GLY A 1 609 ? 24.148 -42.363 55.926 1.00 22.64 609 GLY A O 1
ATOM 4413 N N . ALA A 1 610 ? 24.308 -44.314 54.797 1.00 22.95 610 ALA A N 1
ATOM 4414 C CA . ALA A 1 610 ? 23.156 -44.924 55.444 1.00 23.21 610 ALA A CA 1
ATOM 4415 C C . ALA A 1 610 ? 23.264 -46.439 55.504 1.00 23.31 610 ALA A C 1
ATOM 4416 O O . ALA A 1 610 ? 23.972 -47.064 54.710 1.00 23.47 610 ALA A O 1
ATOM 4418 N N . GLY A 1 611 ? 22.546 -47.019 56.457 1.00 23.51 611 GLY A N 1
ATOM 4419 C CA . GLY A 1 611 ? 22.524 -48.465 56.623 1.00 23.60 611 GLY A CA 1
ATOM 4420 C C . GLY A 1 611 ? 21.638 -48.911 57.761 1.00 23.80 611 GLY A C 1
ATOM 4421 O O . GLY A 1 611 ? 20.834 -48.135 58.280 1.00 23.39 611 GLY A O 1
ATOM 4422 N N . LEU A 1 612 ? 21.812 -50.170 58.156 1.00 24.05 612 LEU A N 1
ATOM 4423 C CA . LEU A 1 612 ? 20.956 -50.813 59.148 1.00 24.37 612 LEU A CA 1
ATOM 4424 C C . LEU A 1 612 ? 21.577 -50.786 60.530 1.00 24.28 612 LEU A C 1
ATOM 4425 O O . LEU A 1 612 ? 22.783 -50.983 60.682 1.00 24.32 612 LEU A O 1
ATOM 4430 N N . LEU A 1 613 ? 20.723 -50.573 61.527 1.00 24.15 613 LEU A N 1
ATOM 4431 C CA . LEU A 1 613 ? 21.108 -50.609 62.929 1.00 24.29 613 LEU A CA 1
ATOM 4432 C C . LEU A 1 613 ? 20.530 -51.854 63.577 1.00 24.71 613 LEU A C 1
ATOM 4433 O O . LEU A 1 613 ? 19.406 -52.248 63.266 1.00 24.19 613 LEU A O 1
ATOM 4438 N N . ALA A 1 614 ? 21.310 -52.467 64.467 1.00 25.44 614 ALA A N 1
ATOM 4439 C CA . ALA A 1 614 ? 20.892 -53.669 65.181 1.00 26.16 614 ALA A CA 1
ATOM 4440 C C . ALA A 1 614 ? 21.441 -53.629 66.599 1.00 26.76 614 ALA A C 1
ATOM 4441 O O . ALA A 1 614 ? 22.620 -53.311 66.800 1.00 26.80 614 ALA A O 1
ATOM 4443 N N . ASP A 1 615 ? 20.583 -53.929 67.572 1.00 27.68 615 ASP A N 1
ATOM 4444 C CA . ASP A 1 615 ? 20.995 -54.033 68.970 1.00 28.47 615 ASP A CA 1
ATOM 4445 C C . ASP A 1 615 ? 20.273 -55.210 69.610 1.00 28.28 615 ASP A C 1
ATOM 4446 O O . ASP A 1 615 ? 19.044 -55.333 69.506 1.00 28.37 615 ASP A O 1
ATOM 4451 N N . GLY A 1 616 ? 21.041 -56.080 70.261 1.00 27.88 616 GLY A N 1
ATOM 4452 C CA . GLY A 1 616 ? 20.488 -57.241 70.934 1.00 27.51 616 GLY A CA 1
ATOM 4453 C C . GLY A 1 616 ? 19.893 -58.307 70.028 1.00 27.10 616 GLY A C 1
ATOM 4454 O O . GLY A 1 616 ? 19.070 -59.103 70.485 1.00 27.14 616 GLY A O 1
ATOM 4455 N N . THR A 1 617 ? 20.302 -58.334 68.757 1.00 26.74 617 THR A N 1
ATOM 4456 C CA . THR A 1 617 ? 19.905 -59.410 67.855 1.00 26.45 617 THR A CA 1
ATOM 4457 C C . THR A 1 617 ? 20.816 -60.612 68.091 1.00 26.34 617 THR A C 1
ATOM 4458 O O . THR A 1 617 ? 22.035 -60.474 68.183 1.00 26.34 617 THR A O 1
ATOM 4462 N N . THR A 1 618 ? 20.205 -61.785 68.191 1.00 26.04 618 THR A N 1
ATOM 4463 C CA . THR A 1 618 ? 20.904 -63.021 68.530 1.00 26.01 618 THR A CA 1
ATOM 4464 C C . THR A 1 618 ? 20.433 -64.123 67.587 1.00 26.39 618 THR A C 1
ATOM 4465 O O . THR A 1 618 ? 19.583 -63.886 66.724 1.00 26.40 618 THR A O 1
ATOM 4469 N N . ALA A 1 619 ? 20.982 -65.327 67.759 1.00 26.90 619 ALA A N 1
ATOM 4470 C CA . ALA A 1 619 ? 20.508 -66.504 67.029 1.00 27.22 619 ALA A CA 1
ATOM 4471 C C . ALA A 1 619 ? 19.024 -66.790 67.291 1.00 27.38 619 ALA A C 1
ATOM 4472 O O . ALA A 1 619 ? 18.312 -67.252 66.399 1.00 27.86 619 ALA A O 1
ATOM 4474 N N . GLY A 1 620 ? 18.573 -66.500 68.511 1.00 27.41 620 GLY A N 1
ATOM 4475 C CA . GLY A 1 620 ? 17.189 -66.715 68.930 1.00 27.56 620 GLY A CA 1
ATOM 4476 C C . GLY A 1 620 ? 16.265 -65.536 68.684 1.00 27.67 620 GLY A C 1
ATOM 4477 O O . GLY A 1 620 ? 15.096 -65.732 68.344 1.00 28.06 620 GLY A O 1
ATOM 4478 N N . ASP A 1 621 ? 16.783 -64.319 68.861 1.00 27.39 621 ASP A N 1
ATOM 4479 C CA . ASP A 1 621 ? 15.983 -63.096 68.737 1.00 27.22 621 ASP A CA 1
ATOM 4480 C C . ASP A 1 621 ? 16.432 -62.356 67.473 1.00 26.90 621 ASP A C 1
ATOM 4481 O O . ASP A 1 621 ? 17.335 -61.527 67.504 1.00 26.75 621 ASP A O 1
ATOM 4486 N N . VAL A 1 622 ? 15.793 -62.697 66.357 1.00 26.45 622 VAL A N 1
ATOM 4487 C CA . VAL A 1 622 ? 16.214 -62.265 65.028 1.00 26.32 622 VAL A CA 1
ATOM 4488 C C . VAL A 1 622 ? 15.265 -61.170 64.553 1.00 25.75 622 VAL A C 1
ATOM 4489 O O . VAL A 1 622 ? 14.076 -61.183 64.888 1.00 25.75 622 VAL A O 1
ATOM 4493 N N . VAL A 1 623 ? 15.802 -60.204 63.806 1.00 25.25 623 VAL A N 1
ATOM 4494 C CA . VAL A 1 623 ? 14.989 -59.198 63.122 1.00 24.87 623 VAL A CA 1
ATOM 4495 C C . VAL A 1 623 ? 15.208 -59.375 61.628 1.00 24.59 623 VAL A C 1
ATOM 4496 O O . VAL A 1 623 ? 16.343 -59.312 61.147 1.00 24.49 623 VAL A O 1
ATOM 4500 N N . GLY A 1 624 ? 14.113 -59.590 60.904 1.00 24.34 624 GLY A N 1
ATOM 4501 C CA . GLY A 1 624 ? 14.159 -59.726 59.461 1.00 24.43 624 GLY A CA 1
ATOM 4502 C C . GLY A 1 624 ? 13.865 -58.382 58.830 1.00 24.34 624 GLY A C 1
ATOM 4503 O O . GLY A 1 624 ? 12.921 -57.702 59.239 1.00 24.52 624 GLY A O 1
ATOM 4504 N N . VAL A 1 625 ? 14.668 -58.002 57.841 1.00 24.27 625 VAL A N 1
ATOM 4505 C CA . VAL A 1 625 ? 14.475 -56.742 57.126 1.00 24.40 625 VAL A CA 1
ATOM 4506 C C . VAL A 1 625 ? 14.319 -57.046 55.638 1.00 24.47 625 VAL A C 1
ATOM 4507 O O . VAL A 1 625 ? 15.198 -57.666 55.038 1.00 24.74 625 VAL A O 1
ATOM 4511 N N . SER A 1 626 ? 13.197 -56.617 55.059 1.00 24.36 626 SER A N 1
ATOM 4512 C CA . SER A 1 626 ? 12.912 -56.817 53.635 1.00 24.47 626 SER A CA 1
ATOM 4513 C C . SER A 1 626 ? 12.259 -55.575 53.031 1.00 24.44 626 SER A C 1
ATOM 4514 O O . SER A 1 626 ? 11.986 -54.602 53.740 1.00 24.30 626 SER A O 1
ATOM 4517 N N . GLY A 1 627 ? 12.019 -55.616 51.720 1.00 24.23 627 GLY A N 1
ATOM 4518 C CA . GLY A 1 627 ? 11.482 -54.471 50.986 1.00 24.23 627 GLY A CA 1
ATOM 4519 C C . GLY A 1 627 ? 12.397 -53.258 51.036 1.00 24.05 627 GLY A C 1
ATOM 4520 O O . GLY A 1 627 ? 11.925 -52.123 51.004 1.00 24.18 627 GLY A O 1
ATOM 4521 N N . LEU A 1 628 ? 13.706 -53.501 51.113 1.00 23.78 628 LEU A N 1
ATOM 4522 C CA . LEU A 1 628 ? 14.689 -52.434 51.293 1.00 23.59 628 LEU A CA 1
ATOM 4523 C C . LEU A 1 628 ? 14.967 -51.727 49.976 1.00 23.64 628 LEU A C 1
ATOM 4524 O O . LEU A 1 628 ? 15.300 -52.376 48.982 1.00 23.25 628 LEU A O 1
ATOM 4529 N N . GLU A 1 629 ? 14.818 -50.403 49.970 1.00 23.69 629 GLU A N 1
ATOM 4530 C CA . GLU A 1 629 ? 15.190 -49.588 48.813 1.00 24.10 629 GLU A CA 1
ATOM 4531 C C . GLU A 1 629 ? 15.819 -48.275 49.236 1.00 23.42 629 GLU A C 1
ATOM 4532 O O . GLU A 1 629 ? 15.430 -47.689 50.246 1.00 23.17 629 GLU A O 1
ATOM 4538 N N . LEU A 1 630 ? 16.779 -47.827 48.432 1.00 22.55 630 LEU A N 1
ATOM 4539 C CA . LEU A 1 630 ? 17.369 -46.504 48.541 1.00 22.19 630 LEU A CA 1
ATOM 4540 C C . LEU A 1 630 ? 16.997 -45.739 47.280 1.00 21.81 630 LEU A C 1
ATOM 4541 O O . LEU A 1 630 ? 17.223 -46.235 46.175 1.00 21.75 630 LEU A O 1
ATOM 4546 N N . TRP A 1 631 ? 16.413 -44.552 47.447 1.00 21.38 631 TRP A N 1
ATOM 4547 C CA . TRP A 1 631 ? 16.185 -43.627 46.334 1.00 21.29 631 TRP A CA 1
ATOM 4548 C C . TRP A 1 631 ? 17.157 -42.468 46.492 1.00 21.05 631 TRP A C 1
ATOM 4549 O O . TRP A 1 631 ? 16.962 -41.613 47.352 1.00 20.76 631 TRP A O 1
ATOM 4560 N N . ASP A 1 632 ? 18.202 -42.442 45.671 1.00 20.81 632 ASP A N 1
ATOM 4561 C CA . ASP A 1 632 ? 19.227 -41.407 45.762 1.00 20.76 632 ASP A CA 1
ATOM 4562 C C . ASP A 1 632 ? 18.938 -40.250 44.806 1.00 20.48 632 ASP A C 1
ATOM 4563 O O . ASP A 1 632 ? 18.907 -40.446 43.590 1.00 20.23 632 ASP A O 1
ATOM 4568 N N . GLY A 1 633 ? 18.737 -39.056 45.366 1.00 20.18 633 GLY A N 1
ATOM 4569 C CA . GLY A 1 633 ? 18.636 -37.817 44.585 1.00 20.02 633 GLY A CA 1
ATOM 4570 C C . GLY A 1 633 ? 17.348 -37.045 44.794 1.00 19.79 633 GLY A C 1
ATOM 4571 O O . GLY A 1 633 ? 17.372 -35.814 44.888 1.00 19.74 633 GLY A O 1
ATOM 4572 N N . LEU A 1 634 ? 16.230 -37.769 44.858 1.00 19.73 634 LEU A N 1
ATOM 4573 C CA . LEU A 1 634 ? 14.893 -37.175 44.955 1.00 19.74 634 LEU A CA 1
ATOM 4574 C C . LEU A 1 634 ? 14.640 -36.223 43.765 1.00 20.19 634 LEU A C 1
ATOM 4575 O O . LEU A 1 634 ? 14.987 -36.566 42.631 1.00 20.17 634 LEU A O 1
ATOM 4580 N N . VAL A 1 635 ? 14.058 -35.050 44.018 1.00 20.64 635 VAL A N 1
ATOM 4581 C CA . VAL A 1 635 ? 13.637 -34.118 42.980 1.00 21.07 635 VAL A CA 1
ATOM 4582 C C . VAL A 1 635 ? 14.108 -32.716 43.370 1.00 20.50 635 VAL A C 1
ATOM 4583 O O . VAL A 1 635 ? 14.174 -32.389 44.551 1.00 20.29 635 VAL A O 1
ATOM 4587 N N . ASP A 1 636 ? 14.456 -31.910 42.372 1.00 19.88 636 ASP A N 1
ATOM 4588 C CA . ASP A 1 636 ? 14.696 -30.484 42.557 1.00 19.43 636 ASP A CA 1
ATOM 4589 C C . ASP A 1 636 ? 13.314 -29.825 42.621 1.00 18.31 636 ASP A C 1
ATOM 4590 O O . ASP A 1 636 ? 12.664 -29.646 41.588 1.00 17.97 636 ASP A O 1
ATOM 4595 N N . ALA A 1 637 ? 12.862 -29.491 43.830 1.00 17.15 637 ALA A N 1
ATOM 4596 C CA . ALA A 1 637 ? 11.503 -28.964 44.034 1.00 16.56 637 ALA A CA 1
ATOM 4597 C C . ALA A 1 637 ? 11.294 -27.544 43.501 1.00 16.03 637 ALA A C 1
ATOM 4598 O O . ALA A 1 637 ? 10.150 -27.126 43.314 1.00 15.78 637 ALA A O 1
ATOM 4600 N N . TRP A 1 638 ? 12.385 -26.806 43.271 1.00 15.46 638 TRP A N 1
ATOM 4601 C CA . TRP A 1 638 ? 12.316 -25.423 42.792 1.00 15.24 638 TRP A CA 1
ATOM 4602 C C . TRP A 1 638 ? 13.236 -25.229 41.588 1.00 15.43 638 TRP A C 1
ATOM 4603 O O . TRP A 1 638 ? 14.256 -24.545 41.689 1.00 15.40 638 TRP A O 1
ATOM 4614 N N . PRO A 1 639 ? 12.870 -25.824 40.436 1.00 15.67 639 PRO A N 1
ATOM 4615 C CA . PRO A 1 639 ? 13.782 -25.828 39.280 1.00 15.81 639 PRO A CA 1
ATOM 4616 C C . PRO A 1 639 ? 14.188 -24.454 38.746 1.00 15.92 639 PRO A C 1
ATOM 4617 O O . PRO A 1 639 ? 15.290 -24.318 38.219 1.00 15.96 639 PRO A O 1
ATOM 4621 N N . ALA A 1 640 ? 13.320 -23.453 38.883 1.00 15.83 640 ALA A N 1
ATOM 4622 C CA . ALA A 1 640 ? 13.636 -22.102 38.415 1.00 15.89 640 ALA A CA 1
ATOM 4623 C C . ALA A 1 640 ? 14.569 -21.329 39.351 1.00 16.01 640 ALA A C 1
ATOM 4624 O O . ALA A 1 640 ? 15.146 -20.324 38.935 1.00 16.26 640 ALA A O 1
ATOM 4626 N N . ARG A 1 641 ? 14.716 -21.781 40.598 1.00 16.11 641 ARG A N 1
ATOM 4627 C CA . ARG A 1 641 ? 15.586 -21.105 41.559 1.00 16.33 641 ARG A CA 1
ATOM 4628 C C . ARG A 1 641 ? 17.038 -21.530 41.377 1.00 17.21 641 ARG A C 1
ATOM 4629 O O . ARG A 1 641 ? 17.306 -22.721 41.223 1.00 17.26 641 ARG A O 1
ATOM 4637 N N . PRO A 1 642 ? 17.982 -20.568 41.436 1.00 18.49 642 PRO A N 1
ATOM 4638 C CA . PRO A 1 642 ? 19.385 -20.966 41.565 1.00 19.06 642 PRO A CA 1
ATOM 4639 C C . PRO A 1 642 ? 19.662 -21.552 42.951 1.00 19.40 642 PRO A C 1
ATOM 4640 O O . PRO A 1 642 ? 18.793 -21.509 43.830 1.00 19.23 642 PRO A O 1
ATOM 4644 N N . ALA A 1 643 ? 20.862 -22.096 43.132 1.00 19.88 643 ALA A N 1
ATOM 4645 C CA . ALA A 1 643 ? 21.260 -22.708 44.403 1.00 20.03 643 ALA A CA 1
ATOM 4646 C C . ALA A 1 643 ? 21.186 -21.723 45.569 1.00 19.93 643 ALA A C 1
ATOM 4647 O O . ALA A 1 643 ? 20.678 -22.064 46.640 1.00 20.21 643 ALA A O 1
ATOM 4649 N N . ASN A 1 644 ? 21.685 -20.509 45.343 1.00 19.81 644 ASN A N 1
ATOM 4650 C CA . ASN A 1 644 ? 21.667 -19.451 46.349 1.00 19.75 644 ASN A CA 1
ATOM 4651 C C . ASN A 1 644 ? 20.657 -18.367 45.968 1.00 19.08 644 ASN A C 1
ATOM 4652 O O . ASN A 1 644 ? 20.930 -17.523 45.110 1.00 19.07 644 ASN A O 1
ATOM 4657 N N . THR A 1 645 ? 19.494 -18.403 46.619 1.00 18.37 645 THR A N 1
ATOM 4658 C CA . THR A 1 645 ? 18.447 -17.386 46.454 1.00 17.86 645 THR A CA 1
ATOM 4659 C C . THR A 1 645 ? 18.409 -16.345 47.588 1.00 17.76 645 THR A C 1
ATOM 4660 O O . THR A 1 645 ? 17.427 -15.610 47.722 1.00 17.53 645 THR A O 1
ATOM 4664 N N . SER A 1 646 ? 19.477 -16.258 48.383 1.00 17.66 646 SER A N 1
ATOM 4665 C CA . SER A 1 646 ? 19.609 -15.180 49.363 1.00 17.93 646 SER A CA 1
ATOM 4666 C C . SER A 1 646 ? 19.592 -13.814 48.675 1.00 18.37 646 SER A C 1
ATOM 4667 O O . SER A 1 646 ? 20.152 -13.654 47.586 1.00 18.18 646 SER A O 1
ATOM 4670 N N . GLN A 1 647 ? 18.934 -12.849 49.314 1.00 19.09 647 GLN A N 1
ATOM 4671 C CA . GLN A 1 647 ? 18.980 -11.446 48.899 1.00 19.73 647 GLN A CA 1
ATOM 4672 C C . GLN A 1 647 ? 19.652 -10.596 49.977 1.00 19.28 647 GLN A C 1
ATOM 4673 O O . GLN A 1 647 ? 19.498 -9.376 49.997 1.00 19.23 647 GLN A O 1
ATOM 4679 N N . GLY A 1 648 ? 20.426 -11.239 50.853 1.00 18.65 648 GLY A N 1
ATOM 4680 C CA . GLY A 1 648 ? 21.004 -10.577 52.013 1.00 18.29 648 GLY A CA 1
ATOM 4681 C C . GLY A 1 648 ? 20.006 -10.427 53.142 1.00 18.02 648 GLY A C 1
ATOM 4682 O O . GLY A 1 648 ? 18.807 -10.682 52.976 1.00 17.88 648 GLY A O 1
ATOM 4683 N N . LEU A 1 649 ? 20.516 -10.020 54.298 1.00 17.60 649 LEU A N 1
ATOM 4684 C CA . LEU A 1 649 ? 19.694 -9.785 55.475 1.00 17.50 649 LEU A CA 1
ATOM 4685 C C . LEU A 1 649 ? 19.759 -8.325 55.869 1.00 17.47 649 LEU A C 1
ATOM 4686 O O . LEU A 1 649 ? 20.747 -7.641 55.594 1.00 17.38 649 LEU A O 1
ATOM 4691 N N . VAL A 1 650 ? 18.695 -7.859 56.518 1.00 17.33 650 VAL A N 1
ATOM 4692 C CA . VAL A 1 650 ? 18.593 -6.470 56.947 1.00 17.31 650 VAL A CA 1
ATOM 4693 C C . VAL A 1 650 ? 18.179 -6.364 58.407 1.00 17.03 650 VAL A C 1
ATOM 4694 O O . VAL A 1 650 ? 17.580 -7.286 58.976 1.00 17.06 650 VAL A O 1
ATOM 4698 N N . TRP A 1 651 ? 18.512 -5.218 58.994 1.00 16.72 651 TRP A N 1
ATOM 4699 C CA . TRP A 1 651 ? 18.132 -4.875 60.351 1.00 16.49 651 TRP A CA 1
ATOM 4700 C C . TRP A 1 651 ? 17.085 -3.761 60.301 1.00 16.36 651 TRP A C 1
ATOM 4701 O O . TRP A 1 651 ? 17.241 -2.795 59.551 1.00 16.08 651 TRP A O 1
ATOM 4712 N N . ASP A 1 652 ? 16.032 -3.897 61.108 1.00 16.35 652 ASP A N 1
ATOM 4713 C CA . ASP A 1 652 ? 14.965 -2.883 61.190 1.00 16.57 652 ASP A CA 1
ATOM 4714 C C . ASP A 1 652 ? 15.411 -1.582 61.857 1.00 16.59 652 ASP A C 1
ATOM 4715 O O . ASP A 1 652 ? 14.735 -0.559 61.746 1.00 16.35 652 ASP A O 1
ATOM 4720 N N . GLY A 1 653 ? 16.516 -1.639 62.589 1.00 16.69 653 GLY A N 1
ATOM 4721 C CA . GLY A 1 653 ? 17.101 -0.468 63.209 1.00 16.87 653 GLY A CA 1
ATOM 4722 C C . GLY A 1 653 ? 16.599 -0.293 64.628 1.00 17.08 653 GLY A C 1
ATOM 4723 O O . GLY A 1 653 ? 15.867 -1.146 65.144 1.00 16.99 653 GLY A O 1
ATOM 4724 N N . PRO A 1 654 ? 16.985 0.824 65.271 1.00 17.26 654 PRO A N 1
ATOM 4725 C CA . PRO A 1 654 ? 16.616 1.113 66.659 1.00 17.30 654 PRO A CA 1
ATOM 4726 C C . PRO A 1 654 ? 15.115 1.177 66.971 1.00 17.14 654 PRO A C 1
ATOM 4727 O O . PRO A 1 654 ? 14.738 0.947 68.121 1.00 17.29 654 PRO A O 1
ATOM 4731 N N . THR A 1 655 ? 14.272 1.479 65.981 1.00 16.93 655 THR A N 1
ATOM 4732 C CA . THR A 1 655 ? 12.825 1.541 66.218 1.00 16.78 655 THR A CA 1
ATOM 4733 C C . THR A 1 655 ? 12.176 0.177 66.482 1.00 16.88 655 THR A C 1
ATOM 4734 O O . THR A 1 655 ? 11.087 0.135 67.054 1.00 16.81 655 THR A O 1
ATOM 4738 N N . ALA A 1 656 ? 12.821 -0.927 66.093 1.00 17.09 656 ALA A N 1
ATOM 4739 C CA . ALA A 1 656 ? 12.259 -2.258 66.374 1.00 17.37 656 ALA A CA 1
ATOM 4740 C C . ALA A 1 656 ? 12.015 -2.447 67.870 1.00 17.56 656 ALA A C 1
ATOM 4741 O O . ALA A 1 656 ? 10.936 -2.881 68.276 1.00 17.63 656 ALA A O 1
ATOM 4743 N N . ALA A 1 657 ? 13.010 -2.085 68.679 1.00 17.89 657 ALA A N 1
ATOM 4744 C CA . ALA A 1 657 ? 12.894 -2.141 70.139 1.00 18.08 657 ALA A CA 1
ATOM 4745 C C . ALA A 1 657 ? 11.884 -1.134 70.704 1.00 18.18 657 ALA A C 1
ATOM 4746 O O . ALA A 1 657 ? 11.234 -1.410 71.714 1.00 18.32 657 ALA A O 1
ATOM 4748 N N . MET A 1 658 ? 11.758 0.025 70.057 1.00 18.17 658 MET A N 1
ATOM 4749 C CA . MET A 1 658 ? 10.791 1.048 70.469 1.00 18.21 658 MET A CA 1
ATOM 4750 C C . MET A 1 658 ? 9.350 0.586 70.273 1.00 17.92 658 MET A C 1
ATOM 4751 O O . MET A 1 658 ? 8.514 0.770 71.158 1.00 18.09 658 MET A O 1
ATOM 4756 N N . TYR A 1 659 ? 9.067 -0.009 69.115 1.00 17.50 659 TYR A N 1
ATOM 4757 C CA . TYR A 1 659 ? 7.724 -0.514 68.818 1.00 17.31 659 TYR A CA 1
ATOM 4758 C C . TYR A 1 659 ? 7.432 -1.786 69.616 1.00 17.51 659 TYR A C 1
ATOM 4759 O O . TYR A 1 659 ? 6.295 -2.010 70.034 1.00 17.59 659 TYR A O 1
ATOM 4768 N N . GLY A 1 660 ? 8.460 -2.608 69.823 1.00 17.85 660 GLY A N 1
ATOM 4769 C CA . GLY A 1 660 ? 8.363 -3.793 70.673 1.00 18.06 660 GLY A CA 1
ATOM 4770 C C . GLY A 1 660 ? 7.545 -4.943 70.106 1.00 18.15 660 GLY A C 1
ATOM 4771 O O . GLY A 1 660 ? 7.077 -5.799 70.859 1.00 18.43 660 GLY A O 1
ATOM 4772 N N . LEU A 1 661 ? 7.394 -4.976 68.783 1.00 18.00 661 LEU A N 1
ATOM 4773 C CA . LEU A 1 661 ? 6.573 -5.984 68.103 1.00 17.99 661 LEU A CA 1
ATOM 4774 C C . LEU A 1 661 ? 7.385 -7.120 67.494 1.00 18.09 661 LEU A C 1
ATOM 4775 O O . LEU A 1 661 ? 6.969 -8.281 67.557 1.00 17.94 661 LEU A O 1
ATOM 4780 N N . PHE A 1 662 ? 8.517 -6.774 66.880 1.00 18.23 662 PHE A N 1
ATOM 4781 C CA . PHE A 1 662 ? 9.349 -7.719 66.136 1.00 18.46 662 PHE A CA 1
ATOM 4782 C C . PHE A 1 662 ? 10.781 -7.630 66.649 1.00 18.62 662 PHE A C 1
ATOM 4783 O O . PHE A 1 662 ? 11.227 -6.552 67.047 1.00 18.89 662 PHE A O 1
ATOM 4791 N N . ALA A 1 663 ? 11.503 -8.753 66.627 1.00 18.66 663 ALA A N 1
ATOM 4792 C CA . ALA A 1 663 ? 12.924 -8.774 67.016 1.00 18.69 663 ALA A CA 1
ATOM 4793 C C . ALA A 1 663 ? 13.739 -7.755 66.220 1.00 18.53 663 ALA A C 1
ATOM 4794 O O . ALA A 1 663 ? 14.616 -7.086 66.774 1.00 18.49 663 ALA A O 1
ATOM 4796 N N . GLY A 1 664 ? 13.431 -7.639 64.930 1.00 18.21 664 GLY A N 1
ATOM 4797 C CA . GLY A 1 664 ? 14.047 -6.644 64.057 1.00 18.14 664 GLY A CA 1
ATOM 4798 C C . GLY A 1 664 ? 15.100 -7.178 63.104 1.00 18.15 664 GLY A C 1
ATOM 4799 O O . GLY A 1 664 ? 15.647 -6.416 62.309 1.00 17.86 664 GLY A O 1
ATOM 4800 N N . TYR A 1 665 ? 15.381 -8.478 63.170 1.00 18.30 665 TYR A N 1
ATOM 4801 C CA . TYR A 1 665 ? 16.381 -9.113 62.304 1.00 18.59 665 TYR A CA 1
ATOM 4802 C C . TYR A 1 665 ? 15.909 -10.507 61.914 1.00 18.02 665 TYR A C 1
ATOM 4803 O O . TYR A 1 665 ? 14.807 -10.922 62.278 1.00 17.73 665 TYR A O 1
ATOM 4813 N N . CYS B 1 42 ? -32.492 -21.874 15.439 1.00 34.07 42 CYS B N 1
ATOM 4814 C CA . CYS B 1 42 ? -32.448 -23.255 14.865 1.00 33.82 42 CYS B CA 1
ATOM 4815 C C . CYS B 1 42 ? -32.679 -24.333 15.902 1.00 34.03 42 CYS B C 1
ATOM 4816 O O . CYS B 1 42 ? -32.604 -24.064 17.095 1.00 34.27 42 CYS B O 1
ATOM 4819 N N . SER B 1 43 ? -32.929 -25.553 15.432 1.00 34.32 43 SER B N 1
ATOM 4820 C CA . SER B 1 43 ? -33.042 -26.714 16.305 1.00 34.41 43 SER B CA 1
ATOM 4821 C C . SER B 1 43 ? -31.662 -27.290 16.582 1.00 34.62 43 SER B C 1
ATOM 4822 O O . SER B 1 43 ? -30.876 -27.494 15.658 1.00 34.81 43 SER B O 1
ATOM 4825 N N . LEU B 1 44 ? -31.401 -27.567 17.857 1.00 34.64 44 LEU B N 1
ATOM 4826 C CA . LEU B 1 44 ? -30.193 -28.242 18.300 1.00 34.89 44 LEU B CA 1
ATOM 4827 C C . LEU B 1 44 ? -30.508 -29.663 18.756 1.00 34.42 44 LEU B C 1
ATOM 4828 O O . LEU B 1 44 ? -29.767 -30.244 19.555 1.00 34.47 44 LEU B O 1
ATOM 4833 N N . ASP B 1 45 ? -31.587 -30.231 18.215 1.00 33.86 45 ASP B N 1
ATOM 4834 C CA . ASP B 1 45 ? -32.002 -31.579 18.551 1.00 33.45 45 ASP B CA 1
ATOM 4835 C C . ASP B 1 45 ? -31.099 -32.561 17.809 1.00 32.54 45 ASP B C 1
ATOM 4836 O O . ASP B 1 45 ? -31.231 -32.745 16.595 1.00 31.99 45 ASP B O 1
ATOM 4841 N N . GLN B 1 46 ? -30.194 -33.191 18.553 1.00 31.85 46 GLN B N 1
ATOM 4842 C CA . GLN B 1 46 ? -29.271 -34.181 17.989 1.00 31.41 46 GLN B CA 1
ATOM 4843 C C . GLN B 1 46 ? -29.812 -35.622 18.054 1.00 31.88 46 GLN B C 1
ATOM 4844 O O . GLN B 1 46 ? -29.049 -36.570 17.854 1.00 31.35 46 GLN B O 1
ATOM 4850 N N . THR B 1 47 ? -31.111 -35.793 18.318 1.00 32.60 47 THR B N 1
ATOM 4851 C CA . THR B 1 47 ? -31.766 -37.105 18.191 1.00 33.41 47 THR B CA 1
ATOM 4852 C C . THR B 1 47 ? -32.478 -37.283 16.842 1.00 33.73 47 THR B C 1
ATOM 4853 O O . THR B 1 47 ? -32.971 -38.374 16.551 1.00 34.17 47 THR B O 1
ATOM 4857 N N . VAL B 1 48 ? -32.537 -36.218 16.039 1.00 33.89 48 VAL B N 1
ATOM 4858 C CA . VAL B 1 48 ? -33.121 -36.267 14.699 1.00 34.09 48 VAL B CA 1
ATOM 4859 C C . VAL B 1 48 ? -32.138 -35.654 13.707 1.00 33.86 48 VAL B C 1
ATOM 4860 O O . VAL B 1 48 ? -31.130 -35.065 14.104 1.00 33.66 48 VAL B O 1
ATOM 4864 N N . ALA B 1 49 ? -32.432 -35.804 12.419 1.00 33.45 49 ALA B N 1
ATOM 4865 C CA . ALA B 1 49 ? -31.559 -35.285 11.357 1.00 33.09 49 ALA B CA 1
ATOM 4866 C C . ALA B 1 49 ? -31.383 -33.766 11.492 1.00 32.58 49 ALA B C 1
ATOM 4867 O O . ALA B 1 49 ? -32.290 -33.081 11.971 1.00 32.54 49 ALA B O 1
ATOM 4869 N N . PRO B 1 50 ? -30.206 -33.243 11.100 1.00 32.05 50 PRO B N 1
ATOM 4870 C CA . PRO B 1 50 ? -29.975 -31.811 11.247 1.00 31.88 50 PRO B CA 1
ATOM 4871 C C . PRO B 1 50 ? -30.811 -31.014 10.254 1.00 31.95 50 PRO B C 1
ATOM 4872 O O . PRO B 1 50 ? -31.005 -31.445 9.118 1.00 32.28 50 PRO B O 1
ATOM 4876 N N . GLY B 1 51 ? -31.295 -29.863 10.688 1.00 31.86 51 GLY B N 1
ATOM 4877 C CA . GLY B 1 51 ? -31.940 -28.922 9.787 1.00 31.92 51 GLY B CA 1
ATOM 4878 C C . GLY B 1 51 ? -30.906 -28.057 9.097 1.00 32.00 51 GLY B C 1
ATOM 4879 O O . GLY B 1 51 ? -29.767 -28.459 8.877 1.00 31.83 51 GLY B O 1
ATOM 4880 N N . ASN B 1 52 ? -31.336 -26.854 8.749 1.00 32.24 52 ASN B N 1
ATOM 4881 C CA . ASN B 1 52 ? -30.481 -25.864 8.134 1.00 32.49 52 ASN B CA 1
ATOM 4882 C C . ASN B 1 52 ? -29.734 -25.148 9.252 1.00 30.48 52 ASN B C 1
ATOM 4883 O O . ASN B 1 52 ? -30.239 -24.208 9.861 1.00 29.87 52 ASN B O 1
ATOM 4888 N N . LEU B 1 53 ? -28.522 -25.612 9.525 1.00 28.62 53 LEU B N 1
ATOM 4889 C CA . LEU B 1 53 ? -27.726 -25.066 10.635 1.00 27.50 53 LEU B CA 1
ATOM 4890 C C . LEU B 1 53 ? -27.141 -23.674 10.365 1.00 27.17 53 LEU B C 1
ATOM 4891 O O . LEU B 1 53 ? -26.661 -23.023 11.294 1.00 26.87 53 LEU B O 1
ATOM 4896 N N . THR B 1 54 ? -27.212 -23.194 9.120 1.00 27.14 54 THR B N 1
ATOM 4897 C CA . THR B 1 54 ? -26.821 -21.806 8.806 1.00 27.38 54 THR B CA 1
ATOM 4898 C C . THR B 1 54 ? -27.769 -20.761 9.418 1.00 27.30 54 THR B C 1
ATOM 4899 O O . THR B 1 54 ? -27.402 -19.588 9.523 1.00 27.14 54 THR B O 1
ATOM 4903 N N . LEU B 1 55 ? -28.974 -21.193 9.805 1.00 27.52 55 LEU B N 1
ATOM 4904 C CA . LEU B 1 55 ? -29.925 -20.345 10.529 1.00 27.64 55 LEU B CA 1
ATOM 4905 C C . LEU B 1 55 ? -29.577 -20.167 12.014 1.00 27.37 55 LEU B C 1
ATOM 4906 O O . LEU B 1 55 ? -30.132 -19.287 12.669 1.00 27.08 55 LEU B O 1
ATOM 4911 N N . CYS B 1 56 ? -28.673 -20.999 12.533 1.00 27.01 56 CYS B N 1
ATOM 4912 C CA . CYS B 1 56 ? -28.242 -20.899 13.918 1.00 26.82 56 CYS B CA 1
ATOM 4913 C C . CYS B 1 56 ? -27.416 -19.648 14.171 1.00 25.49 56 CYS B C 1
ATOM 4914 O O . CYS B 1 56 ? -26.712 -19.171 13.289 1.00 24.98 56 CYS B O 1
ATOM 4917 N N . GLY B 1 57 ? -27.512 -19.130 15.390 1.00 24.29 57 GLY B N 1
ATOM 4918 C CA . GLY B 1 57 ? -26.788 -17.929 15.794 1.00 23.54 57 GLY B CA 1
ATOM 4919 C C . GLY B 1 57 ? -25.310 -18.177 16.028 1.00 22.84 57 GLY B C 1
ATOM 4920 O O . GLY B 1 57 ? -24.843 -19.317 15.982 1.00 22.37 57 GLY B O 1
ATOM 4921 N N . ASN B 1 58 ? -24.585 -17.093 16.295 1.00 22.10 58 ASN B N 1
ATOM 4922 C CA . ASN B 1 58 ? -23.146 -17.157 16.546 1.00 21.67 58 ASN B CA 1
ATOM 4923 C C . ASN B 1 58 ? -22.846 -18.000 17.777 1.00 21.19 58 ASN B C 1
ATOM 4924 O O . ASN B 1 58 ? -23.471 -17.813 18.820 1.00 20.83 58 ASN B O 1
ATOM 4929 N N . ALA B 1 59 ? -21.892 -18.922 17.643 1.00 20.79 59 ALA B N 1
ATOM 4930 C CA . ALA B 1 59 ? -21.429 -19.782 18.745 1.00 20.64 59 ALA B CA 1
ATOM 4931 C C . ALA B 1 59 ? -22.517 -20.681 19.372 1.00 20.55 59 ALA B C 1
ATOM 4932 O O . ALA B 1 59 ? -22.342 -21.180 20.484 1.00 20.22 59 ALA B O 1
ATOM 4934 N N . THR B 1 60 ? -23.619 -20.911 18.654 1.00 20.65 60 THR B N 1
ATOM 4935 C CA . THR B 1 60 ? -24.670 -21.813 19.128 1.00 20.78 60 THR B CA 1
ATOM 4936 C C . THR B 1 60 ? -24.243 -23.275 19.008 1.00 20.56 60 THR B C 1
ATOM 4937 O O . THR B 1 60 ? -24.794 -24.135 19.697 1.00 20.70 60 THR B O 1
ATOM 4941 N N . LEU B 1 61 ? -23.272 -23.549 18.133 1.00 20.45 61 LEU B N 1
ATOM 4942 C CA . LEU B 1 61 ? -22.667 -24.874 18.014 1.00 20.30 61 LEU B CA 1
ATOM 4943 C C . LEU B 1 61 ? -21.276 -24.940 18.655 1.00 20.08 61 LEU B C 1
ATOM 4944 O O . LEU B 1 61 ? -20.448 -25.760 18.250 1.00 19.90 61 LEU B O 1
ATOM 4949 N N . PHE B 1 62 ? -21.030 -24.108 19.670 1.00 19.82 62 PHE B N 1
ATOM 4950 C CA . PHE B 1 62 ? -19.703 -24.012 20.287 1.00 19.77 62 PHE B CA 1
ATOM 4951 C C . PHE B 1 62 ? -19.222 -25.339 20.867 1.00 20.08 62 PHE B C 1
ATOM 4952 O O . PHE B 1 62 ? -18.090 -25.740 20.613 1.00 20.15 62 PHE B O 1
ATOM 4960 N N . THR B 1 63 ? -20.078 -26.019 21.624 1.00 20.44 63 THR B N 1
ATOM 4961 C CA . THR B 1 63 ? -19.686 -27.262 22.298 1.00 20.89 63 THR B CA 1
ATOM 4962 C C . THR B 1 63 ? -19.947 -28.532 21.481 1.00 20.86 63 THR B C 1
ATOM 4963 O O . THR B 1 63 ? -19.481 -29.606 21.859 1.00 21.09 63 THR B O 1
ATOM 4967 N N . THR B 1 64 ? -20.667 -28.411 20.365 1.00 20.57 64 THR B N 1
ATOM 4968 C CA . THR B 1 64 ? -21.180 -29.573 19.629 1.00 20.44 64 THR B CA 1
ATOM 4969 C C . THR B 1 64 ? -20.081 -30.507 19.114 1.00 20.17 64 THR B C 1
ATOM 4970 O O . THR B 1 64 ? -20.175 -31.726 19.281 1.00 20.23 64 THR B O 1
ATOM 4974 N N . PHE B 1 65 ? -19.050 -29.924 18.502 1.00 19.84 65 PHE B N 1
ATOM 4975 C CA . PHE B 1 65 ? -17.972 -30.675 17.848 1.00 19.57 65 PHE B CA 1
ATOM 4976 C C . PHE B 1 65 ? -16.596 -30.391 18.450 1.00 19.09 65 PHE B C 1
ATOM 4977 O O . PHE B 1 65 ? -15.573 -30.780 17.880 1.00 18.89 65 PHE B O 1
ATOM 4985 N N . ARG B 1 66 ? -16.569 -29.728 19.602 1.00 18.50 66 ARG B N 1
ATOM 4986 C CA . ARG B 1 66 ? -15.350 -29.100 20.096 1.00 18.26 66 ARG B CA 1
ATOM 4987 C C . ARG B 1 66 ? -14.447 -30.097 20.821 1.00 18.05 66 ARG B C 1
ATOM 4988 O O . ARG B 1 66 ? -14.917 -30.825 21.698 1.00 17.90 66 ARG B O 1
ATOM 4996 N N . PRO B 1 67 ? -13.145 -30.137 20.460 1.00 18.14 67 PRO B N 1
ATOM 4997 C CA . PRO B 1 67 ? -12.219 -30.963 21.238 1.00 18.42 67 PRO B CA 1
ATOM 4998 C C . PRO B 1 67 ? -12.138 -30.527 22.701 1.00 18.95 67 PRO B C 1
ATOM 4999 O O . PRO B 1 67 ? -12.241 -29.331 22.999 1.00 18.96 67 PRO B O 1
ATOM 5003 N N . LYS B 1 68 ? -11.978 -31.502 23.593 1.00 19.78 68 LYS B N 1
ATOM 5004 C CA . LYS B 1 68 ? -11.841 -31.254 25.033 1.00 20.68 68 LYS B CA 1
ATOM 5005 C C . LYS B 1 68 ? -10.501 -31.700 25.636 1.00 19.59 68 LYS B C 1
ATOM 5006 O O . LYS B 1 68 ? -10.138 -31.234 26.716 1.00 19.28 68 LYS B O 1
ATOM 5012 N N . ALA B 1 69 ? -9.768 -32.574 24.946 1.00 18.45 69 ALA B N 1
ATOM 5013 C CA . ALA B 1 69 ? -8.578 -33.227 25.504 1.00 17.87 69 ALA B CA 1
ATOM 5014 C C . ALA B 1 69 ? -7.250 -32.738 24.919 1.00 17.33 69 ALA B C 1
ATOM 5015 O O . ALA B 1 69 ? -6.218 -33.385 25.113 1.00 17.29 69 ALA B O 1
ATOM 5017 N N . ARG B 1 70 ? -7.261 -31.582 24.254 1.00 16.81 70 ARG B N 1
ATOM 5018 C CA . ARG B 1 70 ? -6.066 -31.064 23.589 1.00 16.36 70 ARG B CA 1
ATOM 5019 C C . ARG B 1 70 ? -5.963 -29.549 23.691 1.00 15.93 70 ARG B C 1
ATOM 5020 O O . ARG B 1 70 ? -6.873 -28.874 24.185 1.00 15.87 70 ARG B O 1
ATOM 5028 N N . PHE B 1 71 ? -4.837 -29.029 23.218 1.00 15.48 71 PHE B N 1
ATOM 5029 C CA . PHE B 1 71 ? -4.605 -27.597 23.174 1.00 15.19 71 PHE B CA 1
ATOM 5030 C C . PHE B 1 71 ? -5.513 -26.954 22.124 1.00 15.18 71 PHE B C 1
ATOM 5031 O O . PHE B 1 71 ? -5.549 -27.383 20.969 1.00 15.18 71 PHE B O 1
ATOM 5039 N N . ILE B 1 72 ? -6.241 -25.929 22.552 1.00 15.02 72 ILE B N 1
ATOM 5040 C CA . ILE B 1 72 ? -7.123 -25.150 21.694 1.00 15.03 72 ILE B CA 1
ATOM 5041 C C . ILE B 1 72 ? -7.297 -23.773 22.345 1.00 14.89 72 ILE B C 1
ATOM 5042 O O . ILE B 1 72 ? -7.259 -23.660 23.573 1.00 14.84 72 ILE B O 1
ATOM 5047 N N . ALA B 1 73 ? -7.470 -22.737 21.526 1.00 14.65 73 ALA B N 1
ATOM 5048 C CA . ALA B 1 73 ? -7.727 -21.383 22.031 1.00 14.64 73 ALA B CA 1
ATOM 5049 C C . ALA B 1 73 ? -9.054 -21.338 22.798 1.00 14.58 73 ALA B C 1
ATOM 5050 O O . ALA B 1 73 ? -9.919 -22.190 22.576 1.00 14.58 73 ALA B O 1
ATOM 5052 N N . PRO B 1 74 ? -9.226 -20.354 23.707 1.00 14.51 74 PRO B N 1
ATOM 5053 C CA . PRO B 1 74 ? -10.531 -20.228 24.372 1.00 14.55 74 PRO B CA 1
ATOM 5054 C C . PRO B 1 74 ? -11.708 -20.028 23.412 1.00 14.68 74 PRO B C 1
ATOM 5055 O O . PRO B 1 74 ? -12.798 -20.536 23.667 1.00 14.73 74 PRO B O 1
ATOM 5059 N N . GLU B 1 75 ? -11.471 -19.306 22.321 1.00 14.83 75 GLU B N 1
ATOM 5060 C CA . GLU B 1 75 ? -12.495 -19.045 21.313 1.00 15.05 75 GLU B CA 1
ATOM 5061 C C . GLU B 1 75 ? -11.851 -18.422 20.084 1.00 15.09 75 GLU B C 1
ATOM 5062 O O . GLU B 1 75 ? -10.674 -18.042 20.109 1.00 15.07 75 GLU B O 1
ATOM 5068 N N . GLY B 1 76 ? -12.629 -18.314 19.014 1.00 15.19 76 GLY B N 1
ATOM 5069 C CA . GLY B 1 76 ? -12.192 -17.612 17.820 1.00 15.25 76 GLY B CA 1
ATOM 5070 C C . GLY B 1 76 ? -11.179 -18.373 16.989 1.00 15.29 76 GLY B C 1
ATOM 5071 O O . GLY B 1 76 ? -11.051 -19.596 17.096 1.00 15.26 76 GLY B O 1
ATOM 5072 N N . TRP B 1 77 ? -10.462 -17.626 16.158 1.00 15.42 77 TRP B N 1
ATOM 5073 C CA . TRP B 1 77 ? -9.540 -18.195 15.188 1.00 15.58 77 TRP B CA 1
ATOM 5074 C C . TRP B 1 77 ? -8.189 -18.505 15.820 1.00 15.45 77 TRP B C 1
ATOM 5075 O O . TRP B 1 77 ? -7.636 -17.672 16.541 1.00 15.30 77 TRP B O 1
ATOM 5086 N N . MET B 1 78 ? -7.653 -19.690 15.523 1.00 15.33 78 MET B N 1
ATOM 5087 C CA . MET B 1 78 ? -6.236 -19.972 15.754 1.00 15.36 78 MET B CA 1
ATOM 5088 C C . MET B 1 78 ? -5.615 -20.668 14.551 1.00 15.33 78 MET B C 1
ATOM 5089 O O . MET B 1 78 ? -6.311 -21.354 13.794 1.00 15.35 78 MET B O 1
ATOM 5094 N N . ASN B 1 79 ? -4.305 -20.491 14.381 1.00 15.26 79 ASN B N 1
ATOM 5095 C CA . ASN B 1 79 ? -3.543 -21.344 13.471 1.00 15.30 79 ASN B CA 1
ATOM 5096 C C . ASN B 1 79 ? -2.207 -21.817 14.094 1.00 15.26 79 ASN B C 1
ATOM 5097 O O . ASN B 1 79 ? -2.246 -22.516 15.112 1.00 15.30 79 ASN B O 1
ATOM 5102 N N . ALA B 1 80 ? -1.062 -21.456 13.514 1.00 15.20 80 ALA B N 1
ATOM 5103 C CA . ALA B 1 80 ? 0.230 -22.063 13.842 1.00 15.15 80 ALA B CA 1
ATOM 5104 C C . ALA B 1 80 ? 0.636 -21.938 15.307 1.00 15.10 80 ALA B C 1
ATOM 5105 O O . ALA B 1 80 ? 0.484 -20.864 15.895 1.00 15.02 80 ALA B O 1
ATOM 5107 N N . PRO B 1 81 ? 1.185 -23.025 15.888 1.00 15.07 81 PRO B N 1
ATOM 5108 C CA . PRO B 1 81 ? 1.947 -22.888 17.125 1.00 15.11 81 PRO B CA 1
ATOM 5109 C C . PRO B 1 81 ? 3.134 -21.943 16.928 1.00 15.07 81 PRO B C 1
ATOM 5110 O O . PRO B 1 81 ? 3.678 -21.845 15.823 1.00 15.14 81 PRO B O 1
ATOM 5114 N N . MET B 1 82 ? 3.520 -21.257 17.997 1.00 15.01 82 MET B N 1
ATOM 5115 C CA . MET B 1 82 ? 4.652 -20.335 17.971 1.00 15.11 82 MET B CA 1
ATOM 5116 C C . MET B 1 82 ? 5.214 -20.152 19.372 1.00 14.98 82 MET B C 1
ATOM 5117 O O . MET B 1 82 ? 4.552 -20.488 20.355 1.00 14.63 82 MET B O 1
ATOM 5122 N N . GLY B 1 83 ? 6.427 -19.609 19.448 1.00 15.11 83 GLY B N 1
ATOM 5123 C CA . GLY B 1 83 ? 7.045 -19.228 20.722 1.00 15.36 83 GLY B CA 1
ATOM 5124 C C . GLY B 1 83 ? 7.129 -20.344 21.746 1.00 15.58 83 GLY B C 1
ATOM 5125 O O . GLY B 1 83 ? 7.003 -20.098 22.949 1.00 15.59 83 GLY B O 1
ATOM 5126 N N . LEU B 1 84 ? 7.339 -21.569 21.270 1.00 15.81 84 LEU B N 1
ATOM 5127 C CA . LEU B 1 84 ? 7.358 -22.742 22.138 1.00 16.12 84 LEU B CA 1
ATOM 5128 C C . LEU B 1 84 ? 8.674 -22.822 22.888 1.00 15.91 84 LEU B C 1
ATOM 5129 O O . LEU B 1 84 ? 9.740 -22.795 22.269 1.00 15.80 84 LEU B O 1
ATOM 5134 N N . TYR B 1 85 ? 8.605 -22.903 24.214 1.00 15.74 85 TYR B N 1
ATOM 5135 C CA . TYR B 1 85 ? 9.798 -23.177 25.013 1.00 15.77 85 TYR B CA 1
ATOM 5136 C C . TYR B 1 85 ? 9.465 -23.757 26.373 1.00 15.85 85 TYR B C 1
ATOM 5137 O O . TYR B 1 85 ? 8.395 -23.497 26.930 1.00 15.84 85 TYR B O 1
ATOM 5146 N N . GLN B 1 86 ? 10.391 -24.564 26.884 1.00 15.94 86 GLN B N 1
ATOM 5147 C CA . GLN B 1 86 ? 10.317 -25.034 28.252 1.00 15.96 86 GLN B CA 1
ATOM 5148 C C . GLN B 1 86 ? 10.907 -23.940 29.125 1.00 15.84 86 GLN B C 1
ATOM 5149 O O . GLN B 1 86 ? 12.040 -23.506 28.913 1.00 15.94 86 GLN B O 1
ATOM 5155 N N . ARG B 1 87 ? 10.118 -23.493 30.096 1.00 15.62 87 ARG B N 1
ATOM 5156 C CA . ARG B 1 87 ? 10.509 -22.413 30.990 1.00 15.55 87 ARG B CA 1
ATOM 5157 C C . ARG B 1 87 ? 11.427 -22.959 32.078 1.00 15.56 87 ARG B C 1
ATOM 5158 O O . ARG B 1 87 ? 11.546 -24.176 32.251 1.00 15.54 87 ARG B O 1
ATOM 5166 N N . ALA B 1 88 ? 12.064 -22.050 32.811 1.00 15.81 88 ALA B N 1
ATOM 5167 C CA . ALA B 1 88 ? 13.037 -22.414 33.851 1.00 15.94 88 ALA B CA 1
ATOM 5168 C C . ALA B 1 88 ? 12.456 -23.298 34.965 1.00 15.97 88 ALA B C 1
ATOM 5169 O O . ALA B 1 88 ? 13.177 -24.118 35.537 1.00 16.20 88 ALA B O 1
ATOM 5171 N N . ASP B 1 89 ? 11.159 -23.152 35.252 1.00 15.83 89 ASP B N 1
ATOM 5172 C CA . ASP B 1 89 ? 10.476 -24.008 36.243 1.00 15.77 89 ASP B CA 1
ATOM 5173 C C . ASP B 1 89 ? 10.067 -25.395 35.711 1.00 15.68 89 ASP B C 1
ATOM 5174 O O . ASP B 1 89 ? 9.415 -26.162 36.427 1.00 15.82 89 ASP B O 1
ATOM 5179 N N . GLY B 1 90 ? 10.421 -25.704 34.461 1.00 15.54 90 GLY B N 1
ATOM 5180 C CA . GLY B 1 90 ? 10.106 -26.991 33.850 1.00 15.39 90 GLY B CA 1
ATOM 5181 C C . GLY B 1 90 ? 8.811 -27.026 33.056 1.00 15.28 90 GLY B C 1
ATOM 5182 O O . GLY B 1 90 ? 8.588 -27.969 32.292 1.00 15.37 90 GLY B O 1
ATOM 5183 N N . SER B 1 91 ? 7.957 -26.013 33.221 1.00 14.99 91 SER B N 1
ATOM 5184 C CA . SER B 1 91 ? 6.686 -25.953 32.501 1.00 14.79 91 SER B CA 1
ATOM 5185 C C . SER B 1 91 ? 6.909 -25.589 31.037 1.00 14.74 91 SER B C 1
ATOM 5186 O O . SER B 1 91 ? 7.960 -25.059 30.663 1.00 14.66 91 SER B O 1
ATOM 5189 N N . ILE B 1 92 ? 5.904 -25.889 30.222 1.00 14.70 92 ILE B N 1
ATOM 5190 C CA . ILE B 1 92 ? 5.939 -25.642 28.788 1.00 14.74 92 ILE B CA 1
ATOM 5191 C C . ILE B 1 92 ? 5.118 -24.400 28.494 1.00 14.53 92 ILE B C 1
ATOM 5192 O O . ILE B 1 92 ? 3.953 -24.333 28.872 1.00 14.60 92 ILE B O 1
ATOM 5197 N N . HIS B 1 93 ? 5.737 -23.428 27.826 1.00 14.28 93 HIS B N 1
ATOM 5198 C CA . HIS B 1 93 ? 5.038 -22.260 27.299 1.00 14.21 93 HIS B CA 1
ATOM 5199 C C . HIS B 1 93 ? 4.701 -22.544 25.843 1.00 14.06 93 HIS B C 1
ATOM 5200 O O . HIS B 1 93 ? 5.599 -22.847 25.055 1.00 14.09 93 HIS B O 1
ATOM 5207 N N . ALA B 1 94 ? 3.420 -22.434 25.493 1.00 13.95 94 ALA B N 1
ATOM 5208 C CA . ALA B 1 94 ? 2.972 -22.579 24.111 1.00 13.88 94 ALA B CA 1
ATOM 5209 C C . ALA B 1 94 ? 2.240 -21.330 23.665 1.00 13.82 94 ALA B C 1
ATOM 5210 O O . ALA B 1 94 ? 1.264 -20.919 24.295 1.00 13.80 94 ALA B O 1
ATOM 5212 N N . GLY B 1 95 ? 2.736 -20.727 22.587 1.00 13.70 95 GLY B N 1
ATOM 5213 C CA . GLY B 1 95 ? 2.054 -19.638 21.910 1.00 13.69 95 GLY B CA 1
ATOM 5214 C C . GLY B 1 95 ? 1.327 -20.165 20.691 1.00 13.72 95 GLY B C 1
ATOM 5215 O O . GLY B 1 95 ? 1.575 -21.288 20.243 1.00 13.63 95 GLY B O 1
ATOM 5216 N N . TYR B 1 96 ? 0.427 -19.351 20.154 1.00 13.76 96 TYR B N 1
ATOM 5217 C CA . TYR B 1 96 ? -0.261 -19.684 18.911 1.00 13.89 96 TYR B CA 1
ATOM 5218 C C . TYR B 1 96 ? -0.764 -18.443 18.200 1.00 14.10 96 TYR B C 1
ATOM 5219 O O . TYR B 1 96 ? -1.135 -17.457 18.837 1.00 13.96 96 TYR B O 1
ATOM 5228 N N . GLN B 1 97 ? -0.775 -18.516 16.872 1.00 14.31 97 GLN B N 1
ATOM 5229 C CA . GLN B 1 97 ? -1.363 -17.479 16.035 1.00 14.54 97 GLN B CA 1
ATOM 5230 C C . GLN B 1 97 ? -2.855 -17.399 16.360 1.00 14.69 97 GLN B C 1
ATOM 5231 O O . GLN B 1 97 ? -3.551 -18.409 16.300 1.00 14.67 97 GLN B O 1
ATOM 5237 N N . SER B 1 98 ? -3.321 -16.203 16.722 1.00 14.96 98 SER B N 1
ATOM 5238 C CA . SER B 1 98 ? -4.640 -16.009 17.333 1.00 15.20 98 SER B CA 1
ATOM 5239 C C . SER B 1 98 ? -5.363 -14.766 16.810 1.00 15.42 98 SER B C 1
ATOM 5240 O O . SER B 1 98 ? -4.748 -13.707 16.659 1.00 15.17 98 SER B O 1
ATOM 5243 N N . HIS B 1 99 ? -6.666 -14.910 16.550 1.00 15.85 99 HIS B N 1
ATOM 5244 C CA . HIS B 1 99 ? -7.563 -13.779 16.264 1.00 16.26 99 HIS B CA 1
ATOM 5245 C C . HIS B 1 99 ? -8.871 -13.964 17.048 1.00 16.38 99 HIS B C 1
ATOM 5246 O O . HIS B 1 99 ? -9.831 -14.554 16.536 1.00 16.35 99 HIS B O 1
ATOM 5253 N N . PRO B 1 100 ? -8.904 -13.479 18.308 1.00 16.65 100 PRO B N 1
ATOM 5254 C CA . PRO B 1 100 ? -10.095 -13.595 19.155 1.00 16.95 100 PRO B CA 1
ATOM 5255 C C . PRO B 1 100 ? -11.328 -12.925 18.558 1.00 17.43 100 PRO B C 1
ATOM 5256 O O . PRO B 1 100 ? -11.206 -11.930 17.846 1.00 17.41 100 PRO B O 1
ATOM 5260 N N . LYS B 1 101 ? -12.496 -13.509 18.821 1.00 18.16 101 LYS B N 1
ATOM 5261 C CA . LYS B 1 101 ? -13.799 -12.930 18.453 1.00 18.76 101 LYS B CA 1
ATOM 5262 C C . LYS B 1 101 ? -14.017 -12.810 16.937 1.00 18.30 101 LYS B C 1
ATOM 5263 O O . LYS B 1 101 ? -14.865 -12.044 16.477 1.00 18.28 101 LYS B O 1
ATOM 5269 N N . HIS B 1 102 ? -13.252 -13.597 16.183 1.00 17.66 102 HIS B N 1
ATOM 5270 C CA . HIS B 1 102 ? -13.355 -13.698 14.734 1.00 17.42 102 HIS B CA 1
ATOM 5271 C C . HIS B 1 102 ? -13.212 -15.178 14.403 1.00 17.34 102 HIS B C 1
ATOM 5272 O O . HIS B 1 102 ? -12.647 -15.936 15.193 1.00 17.02 102 HIS B O 1
ATOM 5279 N N . ILE B 1 103 ? -13.706 -15.582 13.237 1.00 17.27 103 ILE B N 1
ATOM 5280 C CA . ILE B 1 103 ? -13.528 -16.964 12.758 1.00 17.36 103 ILE B CA 1
ATOM 5281 C C . ILE B 1 103 ? -12.745 -17.068 11.437 1.00 17.41 103 ILE B C 1
ATOM 5282 O O . ILE B 1 103 ? -12.686 -18.136 10.825 1.00 17.31 103 ILE B O 1
ATOM 5287 N N . GLN B 1 104 ? -12.146 -15.955 11.012 1.00 17.57 104 GLN B N 1
ATOM 5288 C CA . GLN B 1 104 ? -11.131 -15.953 9.967 1.00 17.84 104 GLN B CA 1
ATOM 5289 C C . GLN B 1 104 ? -9.899 -15.221 10.478 1.00 17.70 104 GLN B C 1
ATOM 5290 O O . GLN B 1 104 ? -9.960 -14.474 11.453 1.00 17.53 104 GLN B O 1
ATOM 5296 N N . TRP B 1 105 ? -8.788 -15.461 9.796 1.00 17.54 105 TRP B N 1
ATOM 5297 C CA . TRP B 1 105 ? -7.478 -14.904 10.133 1.00 17.32 105 TRP B CA 1
ATOM 5298 C C . TRP B 1 105 ? -7.468 -13.379 10.048 1.00 17.06 105 TRP B C 1
ATOM 5299 O O . TRP B 1 105 ? -8.179 -12.784 9.233 1.00 17.01 105 TRP B O 1
ATOM 5310 N N . GLY B 1 106 ? -6.663 -12.757 10.903 1.00 16.49 106 GLY B N 1
ATOM 5311 C CA . GLY B 1 106 ? -6.462 -11.311 10.866 1.00 16.31 106 GLY B CA 1
ATOM 5312 C C . GLY B 1 106 ? -5.867 -10.801 12.159 1.00 16.06 106 GLY B C 1
ATOM 5313 O O . GLY B 1 106 ? -5.875 -11.504 13.168 1.00 16.11 106 GLY B O 1
ATOM 5314 N N . ASN B 1 107 ? -5.355 -9.572 12.120 1.00 15.82 107 ASN B N 1
ATOM 5315 C CA . ASN B 1 107 ? -4.681 -8.923 13.253 1.00 15.73 107 ASN B CA 1
ATOM 5316 C C . ASN B 1 107 ? -3.853 -9.902 14.057 1.00 15.45 107 ASN B C 1
ATOM 5317 O O . ASN B 1 107 ? -3.895 -9.907 15.293 1.00 15.46 107 ASN B O 1
ATOM 5322 N N . ILE B 1 108 ? -3.114 -10.750 13.357 1.00 15.10 108 ILE B N 1
ATOM 5323 C CA . ILE B 1 108 ? -2.697 -11.993 13.968 1.00 14.97 108 ILE B CA 1
ATOM 5324 C C . ILE B 1 108 ? -1.716 -11.723 15.117 1.00 14.76 108 ILE B C 1
ATOM 5325 O O . ILE B 1 108 ? -0.807 -10.894 15.002 1.00 14.68 108 ILE B O 1
ATOM 5330 N N . SER B 1 109 ? -1.985 -12.389 16.237 1.00 14.58 109 SER B N 1
ATOM 5331 C CA . SER B 1 109 ? -1.342 -12.134 17.519 1.00 14.46 109 SER B CA 1
ATOM 5332 C C . SER B 1 109 ? -0.891 -13.453 18.126 1.00 14.35 109 SER B C 1
ATOM 5333 O O . SER B 1 109 ? -1.297 -14.522 17.666 1.00 14.45 109 SER B O 1
ATOM 5336 N N . GLN B 1 110 ? -0.053 -13.376 19.159 1.00 14.19 110 GLN B N 1
ATOM 5337 C CA . GLN B 1 110 ? 0.287 -14.556 19.948 1.00 14.09 110 GLN B CA 1
ATOM 5338 C C . GLN B 1 110 ? -0.676 -14.687 21.121 1.00 14.08 110 GLN B C 1
ATOM 5339 O O . GLN B 1 110 ? -0.659 -13.860 22.032 1.00 14.19 110 GLN B O 1
ATOM 5345 N N . GLY B 1 111 ? -1.516 -15.719 21.079 1.00 13.95 111 GLY B N 1
ATOM 5346 C CA . GLY B 1 111 ? -2.220 -16.206 22.265 1.00 13.99 111 GLY B CA 1
ATOM 5347 C C . GLY B 1 111 ? -1.276 -17.153 22.979 1.00 13.99 111 GLY B C 1
ATOM 5348 O O . GLY B 1 111 ? -0.385 -17.712 22.345 1.00 13.89 111 GLY B O 1
ATOM 5349 N N . ALA B 1 112 ? -1.449 -17.347 24.284 1.00 13.98 112 ALA B N 1
ATOM 5350 C CA . ALA B 1 112 ? -0.515 -18.195 25.025 1.00 14.08 112 ALA B CA 1
ATOM 5351 C C . ALA B 1 112 ? -1.114 -18.899 26.235 1.00 14.09 112 ALA B C 1
ATOM 5352 O O . ALA B 1 112 ? -2.100 -18.446 26.822 1.00 14.10 112 ALA B O 1
ATOM 5354 N N . ALA B 1 113 ? -0.478 -20.009 26.595 1.00 14.08 113 ALA B N 1
ATOM 5355 C CA . ALA B 1 113 ? -0.855 -20.803 27.757 1.00 14.19 113 ALA B CA 1
ATOM 5356 C C . ALA B 1 113 ? 0.348 -21.611 28.222 1.00 14.41 113 ALA B C 1
ATOM 5357 O O . ALA B 1 113 ? 1.363 -21.680 27.521 1.00 14.28 113 ALA B O 1
ATOM 5359 N N . TYR B 1 114 ? 0.238 -22.213 29.403 1.00 14.72 114 TYR B N 1
ATOM 5360 C CA . TYR B 1 114 ? 1.320 -23.036 29.940 1.00 15.13 114 TYR B CA 1
ATOM 5361 C C . TYR B 1 114 ? 0.813 -24.328 30.572 1.00 15.32 114 TYR B C 1
ATOM 5362 O O . TYR B 1 114 ? -0.350 -24.427 30.971 1.00 15.18 114 TYR B O 1
ATOM 5371 N N . SER B 1 115 ? 1.712 -25.306 30.658 1.00 15.58 115 SER B N 1
ATOM 5372 C CA . SER B 1 115 ? 1.398 -26.633 31.176 1.00 15.95 115 SER B CA 1
ATOM 5373 C C . SER B 1 115 ? 2.624 -27.271 31.790 1.00 16.39 115 SER B C 1
ATOM 5374 O O . SER B 1 115 ? 3.732 -27.082 31.289 1.00 16.39 115 SER B O 1
ATOM 5377 N N A SER B 1 116 ? 2.425 -28.033 32.863 0.50 16.65 116 SER B N 1
ATOM 5378 N N B SER B 1 116 ? 2.422 -28.033 32.861 0.50 16.74 116 SER B N 1
ATOM 5379 C CA A SER B 1 116 ? 3.508 -28.809 33.468 0.50 16.91 116 SER B CA 1
ATOM 5380 C CA B SER B 1 116 ? 3.502 -28.808 33.468 0.50 17.04 116 SER B CA 1
ATOM 5381 C C A SER B 1 116 ? 3.709 -30.185 32.827 0.50 17.07 116 SER B C 1
ATOM 5382 C C B SER B 1 116 ? 3.718 -30.177 32.815 0.50 17.16 116 SER B C 1
ATOM 5383 O O A SER B 1 116 ? 4.713 -30.841 33.113 0.50 17.31 116 SER B O 1
ATOM 5384 O O B SER B 1 116 ? 4.744 -30.812 33.069 0.50 17.40 116 SER B O 1
ATOM 5389 N N . ASP B 1 117 ? 2.779 -30.627 31.977 1.00 17.11 117 ASP B N 1
ATOM 5390 C CA . ASP B 1 117 ? 2.814 -31.998 31.427 1.00 17.08 117 ASP B CA 1
ATOM 5391 C C . ASP B 1 117 ? 2.348 -32.164 29.970 1.00 17.00 117 ASP B C 1
ATOM 5392 O O . ASP B 1 117 ? 1.955 -33.265 29.574 1.00 17.21 117 ASP B O 1
ATOM 5397 N N . PHE B 1 118 ? 2.393 -31.078 29.192 1.00 16.82 118 PHE B N 1
ATOM 5398 C CA . PHE B 1 118 ? 1.861 -31.021 27.811 1.00 16.74 118 PHE B CA 1
ATOM 5399 C C . PHE B 1 118 ? 0.347 -31.239 27.663 1.00 16.66 118 PHE B C 1
ATOM 5400 O O . PHE B 1 118 ? -0.172 -31.138 26.548 1.00 16.40 118 PHE B O 1
ATOM 5408 N N . THR B 1 119 ? -0.363 -31.509 28.759 1.00 16.61 119 THR B N 1
ATOM 5409 C CA . THR B 1 119 ? -1.676 -32.163 28.687 1.00 16.73 119 THR B CA 1
ATOM 5410 C C . THR B 1 119 ? -2.795 -31.319 29.294 1.00 16.66 119 THR B C 1
ATOM 5411 O O . THR B 1 119 ? -3.815 -31.086 28.647 1.00 16.56 119 THR B O 1
ATOM 5415 N N . SER B 1 120 ? -2.603 -30.892 30.542 1.00 16.65 120 SER B N 1
ATOM 5416 C CA . SER B 1 120 ? -3.510 -29.974 31.223 1.00 16.60 120 SER B CA 1
ATOM 5417 C C . SER B 1 120 ? -2.899 -28.582 31.121 1.00 16.18 120 SER B C 1
ATOM 5418 O O . SER B 1 120 ? -1.731 -28.405 31.465 1.00 16.23 120 SER B O 1
ATOM 5421 N N . TRP B 1 121 ? -3.675 -27.610 30.643 1.00 15.43 121 TRP B N 1
ATOM 5422 C CA . TRP B 1 121 ? -3.171 -26.259 30.345 1.00 15.01 121 TRP B CA 1
ATOM 5423 C C . TRP B 1 121 ? -3.875 -25.171 31.146 1.00 15.06 121 TRP B C 1
ATOM 5424 O O . TRP B 1 121 ? -4.987 -25.366 31.642 1.00 15.17 121 TRP B O 1
ATOM 5435 N N . THR B 1 122 ? -3.199 -24.028 31.255 1.00 15.05 122 THR B N 1
ATOM 5436 C CA . THR B 1 122 ? -3.729 -22.830 31.897 1.00 15.13 122 THR B CA 1
ATOM 5437 C C . THR B 1 122 ? -3.461 -21.632 30.997 1.00 15.03 122 THR B C 1
ATOM 5438 O O . THR B 1 122 ? -2.320 -21.403 30.592 1.00 14.76 122 THR B O 1
ATOM 5442 N N . ASP B 1 123 ? -4.508 -20.864 30.705 1.00 15.11 123 ASP B N 1
ATOM 5443 C CA . ASP B 1 123 ? -4.375 -19.655 29.898 1.00 15.37 123 ASP B CA 1
ATOM 5444 C C . ASP B 1 123 ? -3.644 -18.570 30.669 1.00 15.73 123 ASP B C 1
ATOM 5445 O O . ASP B 1 123 ? -3.846 -18.423 31.877 1.00 15.72 123 ASP B O 1
ATOM 5450 N N . PHE B 1 124 ? -2.810 -17.804 29.970 1.00 16.19 124 PHE B N 1
ATOM 5451 C CA . PHE B 1 124 ? -2.383 -16.505 30.484 1.00 16.81 124 PHE B CA 1
ATOM 5452 C C . PHE B 1 124 ? -3.601 -15.574 30.458 1.00 17.59 124 PHE B C 1
ATOM 5453 O O . PHE B 1 124 ? -4.531 -15.766 29.683 1.00 17.47 124 PHE B O 1
ATOM 5461 N N . ASN B 1 125 ? -3.577 -14.566 31.313 1.00 18.70 125 ASN B N 1
ATOM 5462 C CA . ASN B 1 125 ? -4.679 -13.620 31.472 1.00 19.63 125 ASN B CA 1
ATOM 5463 C C . ASN B 1 125 ? -4.061 -12.293 31.885 1.00 19.82 125 ASN B C 1
ATOM 5464 O O . ASN B 1 125 ? -3.608 -12.136 33.018 1.00 20.08 125 ASN B O 1
ATOM 5469 N N . GLY B 1 126 ? -4.003 -11.361 30.941 1.00 19.65 126 GLY B N 1
ATOM 5470 C CA . GLY B 1 126 ? -3.421 -10.048 31.174 1.00 19.69 126 GLY B CA 1
ATOM 5471 C C . GLY B 1 126 ? -4.350 -8.985 30.640 1.00 19.75 126 GLY B C 1
ATOM 5472 O O . GLY B 1 126 ? -5.559 -9.210 30.509 1.00 19.62 126 GLY B O 1
ATOM 5473 N N . SER B 1 127 ? -3.777 -7.830 30.313 1.00 19.94 127 SER B N 1
ATOM 5474 C CA . SER B 1 127 ? -4.549 -6.690 29.816 1.00 19.99 127 SER B CA 1
ATOM 5475 C C . SER B 1 127 ? -5.260 -6.978 28.486 1.00 19.57 127 SER B C 1
ATOM 5476 O O . SER B 1 127 ? -6.308 -6.391 28.211 1.00 19.80 127 SER B O 1
ATOM 5479 N N . GLU B 1 128 ? -4.697 -7.884 27.682 1.00 18.91 128 GLU B N 1
ATOM 5480 C CA . GLU B 1 128 ? -5.310 -8.323 26.424 1.00 18.52 128 GLU B CA 1
ATOM 5481 C C . GLU B 1 128 ? -5.826 -9.761 26.502 1.00 18.16 128 GLU B C 1
ATOM 5482 O O . GLU B 1 128 ? -5.722 -10.522 25.534 1.00 18.02 128 GLU B O 1
ATOM 5488 N N . GLY B 1 129 ? -6.407 -10.121 27.646 1.00 17.64 129 GLY B N 1
ATOM 5489 C CA . GLY B 1 129 ? -6.922 -11.468 27.862 1.00 17.33 129 GLY B CA 1
ATOM 5490 C C . GLY B 1 129 ? -5.817 -12.499 27.747 1.00 16.93 129 GLY B C 1
ATOM 5491 O O . GLY B 1 129 ? -4.801 -12.398 28.430 1.00 17.01 129 GLY B O 1
ATOM 5492 N N . TYR B 1 130 ? -5.999 -13.456 26.842 1.00 16.43 130 TYR B N 1
ATOM 5493 C CA . TYR B 1 130 ? -5.026 -14.532 26.635 1.00 16.10 130 TYR B CA 1
ATOM 5494 C C . TYR B 1 130 ? -3.961 -14.219 25.576 1.00 15.95 130 TYR B C 1
ATOM 5495 O O . TYR B 1 130 ? -3.074 -15.044 25.340 1.00 15.83 130 TYR B O 1
ATOM 5504 N N . LYS B 1 131 ? -4.039 -13.044 24.948 1.00 15.84 131 LYS B N 1
ATOM 5505 C CA . LYS B 1 131 ? -2.964 -12.569 24.078 1.00 16.00 131 LYS B CA 1
ATOM 5506 C C . LYS B 1 131 ? -1.781 -12.080 24.898 1.00 15.53 131 LYS B C 1
ATOM 5507 O O . LYS B 1 131 ? -1.961 -11.502 25.974 1.00 15.36 131 LYS B O 1
ATOM 5513 N N . THR B 1 132 ? -0.578 -12.291 24.371 1.00 14.89 132 THR B N 1
ATOM 5514 C CA . THR B 1 132 ? 0.645 -11.743 24.974 1.00 14.54 132 THR B CA 1
ATOM 5515 C C . THR B 1 132 ? 1.529 -10.920 24.020 1.00 14.34 132 THR B C 1
ATOM 5516 O O . THR B 1 132 ? 2.393 -10.179 24.485 1.00 14.30 132 THR B O 1
ATOM 5520 N N . ILE B 1 133 ? 1.337 -11.058 22.706 1.00 14.15 133 ILE B N 1
ATOM 5521 C CA . ILE B 1 133 ? 1.967 -10.176 21.716 1.00 14.13 133 ILE B CA 1
ATOM 5522 C C . ILE B 1 133 ? 0.922 -9.879 20.649 1.00 14.09 133 ILE B C 1
ATOM 5523 O O . ILE B 1 133 ? 0.202 -10.781 20.222 1.00 14.06 133 ILE B O 1
ATOM 5528 N N . TRP B 1 134 ? 0.859 -8.622 20.219 1.00 14.11 134 TRP B N 1
ATOM 5529 C CA . TRP B 1 134 ? -0.127 -8.175 19.234 1.00 14.12 134 TRP B CA 1
ATOM 5530 C C . TRP B 1 134 ? 0.466 -7.079 18.352 1.00 14.11 134 TRP B C 1
ATOM 5531 O O . TRP B 1 134 ? 1.419 -6.408 18.761 1.00 14.03 134 TRP B O 1
ATOM 5542 N N . PRO B 1 135 ? -0.103 -6.886 17.147 1.00 14.09 135 PRO B N 1
ATOM 5543 C CA . PRO B 1 135 ? 0.299 -5.762 16.301 1.00 14.27 135 PRO B CA 1
ATOM 5544 C C . PRO B 1 135 ? 0.178 -4.419 17.036 1.00 14.43 135 PRO B C 1
ATOM 5545 O O . PRO B 1 135 ? -0.870 -4.130 17.617 1.00 14.47 135 PRO B O 1
ATOM 5549 N N . SER B 1 136 ? 1.265 -3.650 17.055 1.00 14.66 136 SER B N 1
ATOM 5550 C CA . SER B 1 136 ? 1.307 -2.363 17.775 1.00 14.90 136 SER B CA 1
ATOM 5551 C C . SER B 1 136 ? 2.244 -1.282 17.212 1.00 15.10 136 SER B C 1
ATOM 5552 O O . SER B 1 136 ? 2.224 -0.150 17.697 1.00 15.13 136 SER B O 1
ATOM 5555 N N . GLN B 1 137 ? 3.054 -1.623 16.210 1.00 15.36 137 GLN B N 1
ATOM 5556 C CA . GLN B 1 137 ? 4.085 -0.745 15.676 1.00 15.62 137 GLN B CA 1
ATOM 5557 C C . GLN B 1 137 ? 3.988 -0.776 14.162 1.00 15.78 137 GLN B C 1
ATOM 5558 O O . GLN B 1 137 ? 3.471 -1.740 13.598 1.00 15.83 137 GLN B O 1
ATOM 5564 N N . ILE B 1 138 ? 4.505 0.256 13.499 1.00 16.07 138 ILE B N 1
ATOM 5565 C CA . ILE B 1 138 ? 4.464 0.305 12.031 1.00 16.40 138 ILE B CA 1
ATOM 5566 C C . ILE B 1 138 ? 5.048 -0.966 11.388 1.00 16.21 138 ILE B C 1
ATOM 5567 O O . ILE B 1 138 ? 4.541 -1.439 10.369 1.00 16.30 138 ILE B O 1
ATOM 5572 N N . TYR B 1 139 ? 6.091 -1.517 12.008 1.00 16.02 139 TYR B N 1
ATOM 5573 C CA . TYR B 1 139 ? 6.788 -2.691 11.476 1.00 15.83 139 TYR B CA 1
ATOM 5574 C C . TYR B 1 139 ? 6.037 -4.020 11.639 1.00 15.78 139 TYR B C 1
ATOM 5575 O O . TYR B 1 139 ? 6.308 -4.953 10.880 1.00 15.82 139 TYR B O 1
ATOM 5584 N N . ASP B 1 140 ? 5.103 -4.108 12.594 1.00 15.60 140 ASP B N 1
ATOM 5585 C CA . ASP B 1 140 ? 4.301 -5.332 12.797 1.00 15.54 140 ASP B CA 1
ATOM 5586 C C . ASP B 1 140 ? 2.774 -5.131 12.826 1.00 15.55 140 ASP B C 1
ATOM 5587 O O . ASP B 1 140 ? 2.045 -6.044 13.221 1.00 15.32 140 ASP B O 1
ATOM 5592 N N . ILE B 1 141 ? 2.293 -3.970 12.376 1.00 15.74 141 ILE B N 1
ATOM 5593 C CA . ILE B 1 141 ? 0.862 -3.638 12.478 1.00 15.88 141 ILE B CA 1
ATOM 5594 C C . ILE B 1 141 ? -0.047 -4.559 11.648 1.00 15.89 141 ILE B C 1
ATOM 5595 O O . ILE B 1 141 ? -1.225 -4.723 11.970 1.00 15.99 141 ILE B O 1
ATOM 5600 N N . ARG B 1 142 ? 0.499 -5.159 10.591 1.00 15.97 142 ARG B N 1
ATOM 5601 C CA . ARG B 1 142 ? -0.269 -6.059 9.733 1.00 16.10 142 ARG B CA 1
ATOM 5602 C C . ARG B 1 142 ? -0.369 -7.485 10.297 1.00 15.88 142 ARG B C 1
ATOM 5603 O O . ARG B 1 142 ? -1.159 -8.291 9.802 1.00 15.90 142 ARG B O 1
ATOM 5611 N N . GLY B 1 143 ? 0.418 -7.793 11.331 1.00 15.46 143 GLY B N 1
ATOM 5612 C CA . GLY B 1 143 ? 0.389 -9.111 11.957 1.00 15.31 143 GLY B CA 1
ATOM 5613 C C . GLY B 1 143 ? 1.696 -9.474 12.640 1.00 15.24 143 GLY B C 1
ATOM 5614 O O . GLY B 1 143 ? 2.784 -9.197 12.120 1.00 15.06 143 GLY B O 1
ATOM 5615 N N . VAL B 1 144 ? 1.567 -10.079 13.819 1.00 15.21 144 VAL B N 1
ATOM 5616 C CA . VAL B 1 144 ? 2.671 -10.702 14.535 1.00 15.30 144 VAL B CA 1
ATOM 5617 C C . VAL B 1 144 ? 2.634 -12.166 14.118 1.00 15.33 144 VAL B C 1
ATOM 5618 O O . VAL B 1 144 ? 1.872 -12.965 14.665 1.00 15.25 144 VAL B O 1
ATOM 5622 N N . PHE B 1 145 ? 3.452 -12.494 13.123 1.00 15.51 145 PHE B N 1
ATOM 5623 C CA . PHE B 1 145 ? 3.496 -13.835 12.541 1.00 15.73 145 PHE B CA 1
ATOM 5624 C C . PHE B 1 145 ? 4.316 -14.767 13.455 1.00 15.85 145 PHE B C 1
ATOM 5625 O O . PHE B 1 145 ? 4.719 -14.382 14.559 1.00 15.73 145 PHE B O 1
ATOM 5633 N N . ASP B 1 146 ? 4.542 -15.994 12.994 1.00 16.00 146 ASP B N 1
ATOM 5634 C CA . ASP B 1 146 ? 5.307 -17.012 13.725 1.00 16.07 146 ASP B CA 1
ATOM 5635 C C . ASP B 1 146 ? 6.686 -16.514 14.188 1.00 15.90 146 ASP B C 1
ATOM 5636 O O . ASP B 1 146 ? 7.317 -15.673 13.539 1.00 15.85 146 ASP B O 1
ATOM 5641 N N . GLY B 1 147 ? 7.120 -17.035 15.331 1.00 15.68 147 GLY B N 1
ATOM 5642 C CA . GLY B 1 147 ? 8.434 -16.752 15.890 1.00 15.53 147 GLY B CA 1
ATOM 5643 C C . GLY B 1 147 ? 8.866 -17.856 16.836 1.00 15.41 147 GLY B C 1
ATOM 5644 O O . GLY B 1 147 ? 8.067 -18.730 17.194 1.00 15.23 147 GLY B O 1
ATOM 5645 N N . SER B 1 148 ? 10.133 -17.805 17.236 1.00 15.42 148 SER B N 1
ATOM 5646 C CA . SER B 1 148 ? 10.733 -18.828 18.090 1.00 15.59 148 SER B CA 1
ATOM 5647 C C . SER B 1 148 ? 11.618 -18.192 19.152 1.00 15.79 148 SER B C 1
ATOM 5648 O O . SER B 1 148 ? 11.952 -17.009 19.071 1.00 15.60 148 SER B O 1
ATOM 5651 N N . ILE B 1 149 ? 12.012 -19.002 20.132 1.00 16.26 149 ILE B N 1
ATOM 5652 C CA . ILE B 1 149 ? 12.575 -18.504 21.383 1.00 16.68 149 ILE B CA 1
ATOM 5653 C C . ILE B 1 149 ? 14.090 -18.669 21.494 1.00 17.30 149 ILE B C 1
ATOM 5654 O O . ILE B 1 149 ? 14.629 -19.752 21.276 1.00 17.27 149 ILE B O 1
ATOM 5659 N N . ILE B 1 150 ? 14.744 -17.563 21.844 1.00 18.19 150 ILE B N 1
ATOM 5660 C CA . ILE B 1 150 ? 16.115 -17.535 22.343 1.00 19.27 150 ILE B CA 1
ATOM 5661 C C . ILE B 1 150 ? 15.972 -17.610 23.859 1.00 20.23 150 ILE B C 1
ATOM 5662 O O . ILE B 1 150 ? 15.498 -16.658 24.480 1.00 19.95 150 ILE B O 1
ATOM 5667 N N . LYS B 1 151 ? 16.371 -18.727 24.456 1.00 21.60 151 LYS B N 1
ATOM 5668 C CA . LYS B 1 151 ? 16.103 -18.951 25.879 1.00 23.00 151 LYS B CA 1
ATOM 5669 C C . LYS B 1 151 ? 16.867 -18.007 26.808 1.00 23.37 151 LYS B C 1
ATOM 5670 O O . LYS B 1 151 ? 16.323 -17.579 27.826 1.00 23.20 151 LYS B O 1
ATOM 5676 N N . GLU B 1 152 ? 18.097 -17.662 26.437 1.00 24.11 152 GLU B N 1
ATOM 5677 C CA . GLU B 1 152 ? 18.891 -16.684 27.177 1.00 24.68 152 GLU B CA 1
ATOM 5678 C C . GLU B 1 152 ? 19.271 -15.547 26.231 1.00 23.84 152 GLU B C 1
ATOM 5679 O O . GLU B 1 152 ? 20.329 -15.572 25.598 1.00 23.34 152 GLU B O 1
ATOM 5685 N N . GLY B 1 153 ? 18.387 -14.556 26.143 1.00 22.86 153 GLY B N 1
ATOM 5686 C CA . GLY B 1 153 ? 18.473 -13.512 25.129 1.00 22.45 153 GLY B CA 1
ATOM 5687 C C . GLY B 1 153 ? 18.795 -12.153 25.718 1.00 22.32 153 GLY B C 1
ATOM 5688 O O . GLY B 1 153 ? 19.776 -12.002 26.453 1.00 22.11 153 GLY B O 1
ATOM 5689 N N . ILE B 1 154 ? 17.954 -11.172 25.396 1.00 22.21 154 ILE B N 1
ATOM 5690 C CA . ILE B 1 154 ? 18.157 -9.774 25.793 1.00 22.57 154 ILE B CA 1
ATOM 5691 C C . ILE B 1 154 ? 18.186 -9.668 27.313 1.00 22.54 154 ILE B C 1
ATOM 5692 O O . ILE B 1 154 ? 17.246 -10.098 27.981 1.00 21.89 154 ILE B O 1
ATOM 5697 N N . ASP B 1 155 ? 19.280 -9.122 27.845 1.00 22.94 155 ASP B N 1
ATOM 5698 C CA . ASP B 1 155 ? 19.508 -9.016 29.294 1.00 23.41 155 ASP B CA 1
ATOM 5699 C C . ASP B 1 155 ? 19.337 -10.347 30.054 1.00 22.87 155 ASP B C 1
ATOM 5700 O O . ASP B 1 155 ? 18.973 -10.361 31.236 1.00 23.11 155 ASP B O 1
ATOM 5705 N N . GLY B 1 156 ? 19.618 -11.459 29.370 1.00 22.03 156 GLY B N 1
ATOM 5706 C CA . GLY B 1 156 ? 19.449 -12.801 29.927 1.00 21.42 156 GLY B CA 1
ATOM 5707 C C . GLY B 1 156 ? 18.040 -13.380 29.933 1.00 20.78 156 GLY B C 1
ATOM 5708 O O . GLY B 1 156 ? 17.848 -14.509 30.389 1.00 20.58 156 GLY B O 1
ATOM 5709 N N . TYR B 1 157 ? 17.062 -12.635 29.414 1.00 20.13 157 TYR B N 1
ATOM 5710 C CA . TYR B 1 157 ? 15.660 -13.050 29.451 1.00 19.82 157 TYR B CA 1
ATOM 5711 C C . TYR B 1 157 ? 15.283 -13.872 28.226 1.00 18.82 157 TYR B C 1
ATOM 5712 O O . TYR B 1 157 ? 15.907 -13.720 27.167 1.00 18.54 157 TYR B O 1
ATOM 5721 N N . PRO B 1 158 ? 14.244 -14.727 28.350 1.00 17.94 158 PRO B N 1
ATOM 5722 C CA . PRO B 1 158 ? 13.730 -15.383 27.154 1.00 17.50 158 PRO B CA 1
ATOM 5723 C C . PRO B 1 158 ? 13.283 -14.336 26.139 1.00 17.03 158 PRO B C 1
ATOM 5724 O O . PRO B 1 158 ? 12.640 -13.350 26.506 1.00 16.71 158 PRO B O 1
ATOM 5728 N N . THR B 1 159 ? 13.662 -14.553 24.885 1.00 16.51 159 THR B N 1
ATOM 5729 C CA . THR B 1 159 ? 13.518 -13.559 23.835 1.00 16.34 159 THR B CA 1
ATOM 5730 C C . THR B 1 159 ? 12.937 -14.241 22.607 1.00 16.30 159 THR B C 1
ATOM 5731 O O . THR B 1 159 ? 13.412 -15.301 22.203 1.00 16.65 159 THR B O 1
ATOM 5735 N N . ILE B 1 160 ? 11.908 -13.633 22.026 1.00 16.00 160 ILE B N 1
ATOM 5736 C CA . ILE B 1 160 ? 11.286 -14.163 20.813 1.00 15.90 160 ILE B CA 1
ATOM 5737 C C . ILE B 1 160 ? 11.810 -13.392 19.602 1.00 15.69 160 ILE B C 1
ATOM 5738 O O . ILE B 1 160 ? 11.885 -12.164 19.627 1.00 15.63 160 ILE B O 1
ATOM 5743 N N . LEU B 1 161 ? 12.204 -14.131 18.566 1.00 15.51 161 LEU B N 1
ATOM 5744 C CA . LEU B 1 161 ? 12.472 -13.571 17.248 1.00 15.58 161 LEU B CA 1
ATOM 5745 C C . LEU B 1 161 ? 11.277 -13.970 16.397 1.00 15.44 161 LEU B C 1
ATOM 5746 O O . LEU B 1 161 ? 11.016 -15.161 16.231 1.00 15.41 161 LEU B O 1
ATOM 5751 N N . TYR B 1 162 ? 10.542 -12.979 15.889 1.00 15.39 162 TYR B N 1
ATOM 5752 C CA . TYR B 1 162 ? 9.277 -13.220 15.184 1.00 15.31 162 TYR B CA 1
ATOM 5753 C C . TYR B 1 162 ? 9.191 -12.415 13.900 1.00 15.28 162 TYR B C 1
ATOM 5754 O O . TYR B 1 162 ? 9.872 -11.401 13.747 1.00 15.26 162 TYR B O 1
ATOM 5763 N N . THR B 1 163 ? 8.341 -12.869 12.985 1.00 15.42 163 THR B N 1
ATOM 5764 C CA . THR B 1 163 ? 8.088 -12.130 11.758 1.00 15.45 163 THR B CA 1
ATOM 5765 C C . THR B 1 163 ? 7.098 -10.999 12.027 1.00 15.46 163 THR B C 1
ATOM 5766 O O . THR B 1 163 ? 5.930 -11.229 12.357 1.00 15.36 163 THR B O 1
ATOM 5770 N N . SER B 1 164 ? 7.606 -9.780 11.888 1.00 15.58 164 SER B N 1
ATOM 5771 C CA . SER B 1 164 ? 6.827 -8.561 11.998 1.00 15.76 164 SER B CA 1
ATOM 5772 C C . SER B 1 164 ? 6.402 -8.151 10.597 1.00 15.94 164 SER B C 1
ATOM 5773 O O . SER B 1 164 ? 7.260 -7.948 9.732 1.00 16.07 164 SER B O 1
ATOM 5776 N N . THR B 1 165 ? 5.093 -8.030 10.369 1.00 16.17 165 THR B N 1
ATOM 5777 C CA . THR B 1 165 ? 4.577 -7.712 9.034 1.00 16.46 165 THR B CA 1
ATOM 5778 C C . THR B 1 165 ? 3.959 -6.321 8.965 1.00 16.74 165 THR B C 1
ATOM 5779 O O . THR B 1 165 ? 3.299 -5.872 9.902 1.00 16.69 165 THR B O 1
ATOM 5783 N N . SER B 1 166 ? 4.181 -5.652 7.838 1.00 17.02 166 SER B N 1
ATOM 5784 C CA . SER B 1 166 ? 3.608 -4.338 7.578 1.00 17.33 166 SER B CA 1
ATOM 5785 C C . SER B 1 166 ? 2.809 -4.391 6.274 1.00 17.69 166 SER B C 1
ATOM 5786 O O . SER B 1 166 ? 2.415 -5.471 5.820 1.00 17.60 166 SER B O 1
ATOM 5789 N N . PHE B 1 167 ? 2.559 -3.225 5.688 1.00 18.31 167 PHE B N 1
ATOM 5790 C CA . PHE B 1 167 ? 1.664 -3.107 4.543 1.00 18.83 167 PHE B CA 1
ATOM 5791 C C . PHE B 1 167 ? 2.269 -3.680 3.262 1.00 19.46 167 PHE B C 1
ATOM 5792 O O . PHE B 1 167 ? 3.484 -3.872 3.163 1.00 19.58 167 PHE B O 1
ATOM 5800 N N . GLY B 1 168 ? 1.394 -3.965 2.299 1.00 20.17 168 GLY B N 1
ATOM 5801 C CA . GLY B 1 168 ? 1.789 -4.400 0.955 1.00 20.74 168 GLY B CA 1
ATOM 5802 C C . GLY B 1 168 ? 1.312 -5.807 0.642 1.00 21.30 168 GLY B C 1
ATOM 5803 O O . GLY B 1 168 ? 0.918 -6.541 1.554 1.00 21.38 168 GLY B O 1
ATOM 5804 N N . PRO B 1 169 ? 1.337 -6.199 -0.650 1.00 21.82 169 PRO B N 1
ATOM 5805 C CA . PRO B 1 169 ? 0.993 -7.582 -0.991 1.00 21.95 169 PRO B CA 1
ATOM 5806 C C . PRO B 1 169 ? 1.887 -8.567 -0.243 1.00 21.82 169 PRO B C 1
ATOM 5807 O O . PRO B 1 169 ? 3.100 -8.357 -0.172 1.00 21.77 169 PRO B O 1
ATOM 5811 N N . LEU B 1 170 ? 1.283 -9.604 0.328 1.00 21.84 170 LEU B N 1
ATOM 5812 C CA . LEU B 1 170 ? 2.006 -10.585 1.130 1.00 22.01 170 LEU B CA 1
ATOM 5813 C C . LEU B 1 170 ? 1.514 -11.974 0.744 1.00 22.17 170 LEU B C 1
ATOM 5814 O O . LEU B 1 170 ? 0.364 -12.331 1.007 1.00 22.25 170 LEU B O 1
ATOM 5819 N N . GLY B 1 171 ? 2.391 -12.742 0.106 1.00 22.48 171 GLY B N 1
ATOM 5820 C CA . GLY B 1 171 ? 2.092 -14.121 -0.246 1.00 22.96 171 GLY B CA 1
ATOM 5821 C C . GLY B 1 171 ? 2.960 -14.636 -1.373 1.00 23.36 171 GLY B C 1
ATOM 5822 O O . GLY B 1 171 ? 3.481 -13.862 -2.185 1.00 23.30 171 GLY B O 1
ATOM 5823 N N . ALA B 1 172 ? 3.090 -15.958 -1.422 1.00 24.00 172 ALA B N 1
ATOM 5824 C CA . ALA B 1 172 ? 3.931 -16.639 -2.407 1.00 24.75 172 ALA B CA 1
ATOM 5825 C C . ALA B 1 172 ? 3.450 -16.483 -3.852 1.00 25.64 172 ALA B C 1
ATOM 5826 O O . ALA B 1 172 ? 4.260 -16.576 -4.776 1.00 25.73 172 ALA B O 1
ATOM 5828 N N . THR B 1 173 ? 2.148 -16.252 -4.041 1.00 26.72 173 THR B N 1
ATOM 5829 C CA . THR B 1 173 ? 1.569 -16.034 -5.376 1.00 27.58 173 THR B CA 1
ATOM 5830 C C . THR B 1 173 ? 1.407 -14.552 -5.755 1.00 27.93 173 THR B C 1
ATOM 5831 O O . THR B 1 173 ? 0.928 -14.248 -6.851 1.00 28.23 173 THR B O 1
ATOM 5835 N N . LEU B 1 174 ? 1.812 -13.643 -4.864 1.00 28.06 174 LEU B N 1
ATOM 5836 C CA . LEU B 1 174 ? 1.697 -12.200 -5.085 1.00 28.12 174 LEU B CA 1
ATOM 5837 C C . LEU B 1 174 ? 3.068 -11.575 -5.290 1.00 28.02 174 LEU B C 1
ATOM 5838 O O . LEU B 1 174 ? 4.097 -12.233 -5.102 1.00 28.09 174 LEU B O 1
ATOM 5843 N N . ASN B 1 175 ? 3.073 -10.302 -5.681 1.00 27.81 175 ASN B N 1
ATOM 5844 C CA . ASN B 1 175 ? 4.312 -9.560 -5.896 1.00 27.68 175 ASN B CA 1
ATOM 5845 C C . ASN B 1 175 ? 4.700 -8.838 -4.608 1.00 26.62 175 ASN B C 1
ATOM 5846 O O . ASN B 1 175 ? 4.526 -7.623 -4.474 1.00 26.73 175 ASN B O 1
ATOM 5851 N N . GLU B 1 176 ? 5.227 -9.606 -3.659 1.00 25.32 176 GLU B N 1
ATOM 5852 C CA . GLU B 1 176 ? 5.658 -9.059 -2.378 1.00 24.41 176 GLU B CA 1
ATOM 5853 C C . GLU B 1 176 ? 6.931 -8.238 -2.554 1.00 24.01 176 GLU B C 1
ATOM 5854 O O . GLU B 1 176 ? 7.768 -8.541 -3.409 1.00 23.91 176 GLU B O 1
ATOM 5860 N N . ALA B 1 177 ? 7.044 -7.186 -1.745 1.00 23.51 177 ALA B N 1
ATOM 5861 C CA . ALA B 1 177 ? 8.207 -6.315 -1.730 1.00 23.28 177 ALA B CA 1
ATOM 5862 C C . ALA B 1 177 ? 8.931 -6.421 -0.400 1.00 23.00 177 ALA B C 1
ATOM 5863 O O . ALA B 1 177 ? 8.344 -6.770 0.632 1.00 22.61 177 ALA B O 1
ATOM 5865 N N . GLU B 1 178 ? 10.214 -6.088 -0.451 1.00 22.70 178 GLU B N 1
ATOM 5866 C CA . GLU B 1 178 ? 11.070 -6.004 0.723 1.00 22.60 178 GLU B CA 1
ATOM 5867 C C . GLU B 1 178 ? 10.494 -5.001 1.732 1.00 22.03 178 GLU B C 1
ATOM 5868 O O . GLU B 1 178 ? 10.023 -3.926 1.346 1.00 22.02 178 GLU B O 1
ATOM 5874 N N . GLY B 1 179 ? 10.505 -5.376 3.013 1.00 21.18 179 GLY B N 1
ATOM 5875 C CA . GLY B 1 179 ? 9.926 -4.557 4.087 1.00 20.60 179 GLY B CA 1
ATOM 5876 C C . GLY B 1 179 ? 8.592 -5.057 4.618 1.00 20.03 179 GLY B C 1
ATOM 5877 O O . GLY B 1 179 ? 8.289 -4.876 5.799 1.00 19.88 179 GLY B O 1
ATOM 5878 N N . THR B 1 180 ? 7.790 -5.678 3.755 1.00 19.34 180 THR B N 1
ATOM 5879 C CA . THR B 1 180 ? 6.475 -6.190 4.146 1.00 18.87 180 THR B CA 1
ATOM 5880 C C . THR B 1 180 ? 6.599 -7.263 5.229 1.00 18.46 180 THR B C 1
ATOM 5881 O O . THR B 1 180 ? 5.802 -7.283 6.162 1.00 18.28 180 THR B O 1
ATOM 5885 N N . GLU B 1 181 ? 7.593 -8.141 5.096 1.00 18.02 181 GLU B N 1
ATOM 5886 C CA . GLU B 1 181 ? 7.945 -9.100 6.142 1.00 17.77 181 GLU B CA 1
ATOM 5887 C C . GLU B 1 181 ? 9.355 -8.818 6.631 1.00 17.35 181 GLU B C 1
ATOM 5888 O O . GLU B 1 181 ? 10.308 -8.860 5.849 1.00 17.36 181 GLU B O 1
ATOM 5894 N N . THR B 1 182 ? 9.477 -8.513 7.921 1.00 16.81 182 THR B N 1
ATOM 5895 C CA . THR B 1 182 ? 10.772 -8.341 8.575 1.00 16.40 182 THR B CA 1
ATOM 5896 C C . THR B 1 182 ? 10.790 -9.206 9.828 1.00 16.12 182 THR B C 1
ATOM 5897 O O . THR B 1 182 ? 9.787 -9.848 10.149 1.00 16.06 182 THR B O 1
ATOM 5901 N N . GLN B 1 183 ? 11.933 -9.249 10.511 1.00 15.87 183 GLN B N 1
ATOM 5902 C CA . GLN B 1 183 ? 12.075 -10.053 11.727 1.00 15.70 183 GLN B CA 1
ATOM 5903 C C . GLN B 1 183 ? 12.476 -9.151 12.891 1.00 15.48 183 GLN B C 1
ATOM 5904 O O . GLN B 1 183 ? 13.407 -8.346 12.770 1.00 15.44 183 GLN B O 1
ATOM 5910 N N . SER B 1 184 ? 11.780 -9.314 14.016 1.00 15.45 184 SER B N 1
ATOM 5911 C CA . SER B 1 184 ? 11.897 -8.420 15.173 1.00 15.41 184 SER B CA 1
ATOM 5912 C C . SER B 1 184 ? 12.041 -9.202 16.473 1.00 15.40 184 SER B C 1
ATOM 5913 O O . SER B 1 184 ? 11.667 -10.373 16.546 1.00 15.43 184 SER B O 1
ATOM 5916 N N . LEU B 1 185 ? 12.579 -8.531 17.492 1.00 15.44 185 LEU B N 1
ATOM 5917 C CA . LEU B 1 185 ? 12.777 -9.110 18.821 1.00 15.57 185 LEU B CA 1
ATOM 5918 C C . LEU B 1 185 ? 11.852 -8.526 19.885 1.00 15.37 185 LEU B C 1
ATOM 5919 O O . LEU B 1 185 ? 11.542 -7.333 19.875 1.00 15.30 185 LEU B O 1
ATOM 5924 N N . ALA B 1 186 ? 11.436 -9.389 20.807 1.00 15.28 186 ALA B N 1
ATOM 5925 C CA . ALA B 1 186 ? 10.805 -8.973 22.057 1.00 15.32 186 ALA B CA 1
ATOM 5926 C C . ALA B 1 186 ? 11.268 -9.916 23.161 1.00 15.42 186 ALA B C 1
ATOM 5927 O O . ALA B 1 186 ? 11.592 -11.068 22.889 1.00 15.42 186 ALA B O 1
ATOM 5929 N N . TYR B 1 187 ? 11.302 -9.427 24.398 1.00 15.65 187 TYR B N 1
ATOM 5930 C CA . TYR B 1 187 ? 11.743 -10.244 25.537 1.00 15.90 187 TYR B CA 1
ATOM 5931 C C . TYR B 1 187 ? 10.726 -10.189 26.665 1.00 15.84 187 TYR B C 1
ATOM 5932 O O . TYR B 1 187 ? 9.942 -9.243 26.751 1.00 15.71 187 TYR B O 1
ATOM 5941 N N . THR B 1 188 ? 10.751 -11.207 27.523 1.00 15.80 188 THR B N 1
ATOM 5942 C CA . THR B 1 188 ? 9.820 -11.292 28.651 1.00 16.03 188 THR B CA 1
ATOM 5943 C C . THR B 1 188 ? 10.569 -11.289 29.978 1.00 16.59 188 THR B C 1
ATOM 5944 O O . THR B 1 188 ? 11.520 -12.046 30.167 1.00 16.63 188 THR B O 1
ATOM 5948 N N . THR B 1 189 ? 10.127 -10.426 30.890 1.00 17.28 189 THR B N 1
ATOM 5949 C CA . THR B 1 189 ? 10.663 -10.377 32.250 1.00 17.72 189 THR B CA 1
ATOM 5950 C C . THR B 1 189 ? 9.754 -11.098 33.250 1.00 17.95 189 THR B C 1
ATOM 5951 O O . THR B 1 189 ? 10.046 -11.106 34.450 1.00 18.23 189 THR B O 1
ATOM 5955 N N . ASP B 1 190 ? 8.669 -11.705 32.761 1.00 17.99 190 ASP B N 1
ATOM 5956 C CA . ASP B 1 190 ? 7.687 -12.365 33.621 1.00 18.21 190 ASP B CA 1
ATOM 5957 C C . ASP B 1 190 ? 7.269 -13.741 33.091 1.00 18.29 190 ASP B C 1
ATOM 5958 O O . ASP B 1 190 ? 6.107 -14.145 33.212 1.00 18.02 190 ASP B O 1
ATOM 5963 N N . ASP B 1 191 ? 8.234 -14.449 32.501 1.00 18.46 191 ASP B N 1
ATOM 5964 C CA . ASP B 1 191 ? 8.059 -15.832 32.051 1.00 18.80 191 ASP B CA 1
ATOM 5965 C C . ASP B 1 191 ? 6.902 -16.028 31.062 1.00 18.09 191 ASP B C 1
ATOM 5966 O O . ASP B 1 191 ? 6.213 -17.050 31.092 1.00 17.91 191 ASP B O 1
ATOM 5971 N N . GLY B 1 192 ? 6.697 -15.042 30.188 1.00 17.44 192 GLY B N 1
ATOM 5972 C CA . GLY B 1 192 ? 5.705 -15.143 29.121 1.00 17.04 192 GLY B CA 1
ATOM 5973 C C . GLY B 1 192 ? 4.347 -14.511 29.379 1.00 16.75 192 GLY B C 1
ATOM 5974 O O . GLY B 1 192 ? 3.491 -14.548 28.496 1.00 16.71 192 GLY B O 1
ATOM 5975 N N . ALA B 1 193 ? 4.127 -13.931 30.561 1.00 16.39 193 ALA B N 1
ATOM 5976 C CA . ALA B 1 193 ? 2.881 -13.189 30.813 1.00 16.23 193 ALA B CA 1
ATOM 5977 C C . ALA B 1 193 ? 2.788 -11.936 29.938 1.00 16.08 193 ALA B C 1
ATOM 5978 O O . ALA B 1 193 ? 1.693 -11.533 29.545 1.00 16.18 193 ALA B O 1
ATOM 5980 N N . SER B 1 194 ? 3.938 -11.336 29.630 1.00 15.87 194 SER B N 1
ATOM 5981 C CA . SER B 1 194 ? 4.010 -10.186 28.732 1.00 15.78 194 SER B CA 1
ATOM 5982 C C . SER B 1 194 ? 5.357 -10.153 28.022 1.00 15.59 194 SER B C 1
ATOM 5983 O O . SER B 1 194 ? 6.317 -10.785 28.469 1.00 15.47 194 SER B O 1
ATOM 5986 N N . TRP B 1 195 ? 5.414 -9.420 26.913 1.00 15.39 195 TRP B N 1
ATOM 5987 C CA . TRP B 1 195 ? 6.647 -9.254 26.139 1.00 15.37 195 TRP B CA 1
ATOM 5988 C C . TRP B 1 195 ? 6.880 -7.779 25.850 1.00 15.55 195 TRP B C 1
ATOM 5989 O O . TRP B 1 195 ? 5.933 -7.031 25.584 1.00 15.59 195 TRP B O 1
ATOM 6000 N N . ILE B 1 196 ? 8.146 -7.371 25.922 1.00 15.80 196 ILE B N 1
ATOM 6001 C CA . ILE B 1 196 ? 8.565 -6.007 25.616 1.00 16.08 196 ILE B CA 1
ATOM 6002 C C . ILE B 1 196 ? 9.337 -6.050 24.305 1.00 16.08 196 ILE B C 1
ATOM 6003 O O . ILE B 1 196 ? 10.377 -6.705 24.219 1.00 15.98 196 ILE B O 1
ATOM 6008 N N . LYS B 1 197 ? 8.827 -5.347 23.296 1.00 16.08 197 LYS B N 1
ATOM 6009 C CA . LYS B 1 197 ? 9.502 -5.236 22.007 1.00 16.26 197 LYS B CA 1
ATOM 6010 C C . LYS B 1 197 ? 10.645 -4.247 22.124 1.00 16.60 197 LYS B C 1
ATOM 6011 O O . LYS B 1 197 ? 10.544 -3.252 22.853 1.00 16.54 197 LYS B O 1
ATOM 6017 N N . LEU B 1 198 ? 11.730 -4.515 21.403 1.00 17.13 198 LEU B N 1
ATOM 6018 C CA . LEU B 1 198 ? 12.750 -3.496 21.203 1.00 17.65 198 LEU B CA 1
ATOM 6019 C C . LEU B 1 198 ? 12.124 -2.326 20.457 1.00 17.52 198 LEU B C 1
ATOM 6020 O O . LEU B 1 198 ? 11.127 -2.484 19.743 1.00 17.45 198 LEU B O 1
ATOM 6025 N N . GLY B 1 199 ? 12.700 -1.148 20.659 1.00 17.52 199 GLY B N 1
ATOM 6026 C CA . GLY B 1 199 ? 12.260 0.058 19.974 1.00 17.57 199 GLY B CA 1
ATOM 6027 C C . GLY B 1 199 ? 12.358 -0.050 18.464 1.00 17.63 199 GLY B C 1
ATOM 6028 O O . GLY B 1 199 ? 13.131 -0.855 17.936 1.00 17.66 199 GLY B O 1
ATOM 6029 N N . TYR B 1 200 ? 11.557 0.751 17.769 1.00 17.61 200 TYR B N 1
ATOM 6030 C CA . TYR B 1 200 ? 11.668 0.867 16.321 1.00 17.65 200 TYR B CA 1
ATOM 6031 C C . TYR B 1 200 ? 12.853 1.757 15.975 1.00 17.83 200 TYR B C 1
ATOM 6032 O O . TYR B 1 200 ? 12.990 2.851 16.530 1.00 17.87 200 TYR B O 1
ATOM 6041 N N . GLY B 1 201 ? 13.698 1.294 15.057 1.00 18.03 201 GLY B N 1
ATOM 6042 C CA . GLY B 1 201 ? 14.707 2.161 14.462 1.00 18.25 201 GLY B CA 1
ATOM 6043 C C . GLY B 1 201 ? 16.022 1.505 14.118 1.00 18.31 201 GLY B C 1
ATOM 6044 O O . GLY B 1 201 ? 16.179 0.285 14.218 1.00 18.09 201 GLY B O 1
ATOM 6045 N N . ALA B 1 202 ? 16.972 2.348 13.720 1.00 18.62 202 ALA B N 1
ATOM 6046 C CA . ALA B 1 202 ? 18.315 1.912 13.351 1.00 18.90 202 ALA B CA 1
ATOM 6047 C C . ALA B 1 202 ? 19.018 1.258 14.539 1.00 19.10 202 ALA B C 1
ATOM 6048 O O . ALA B 1 202 ? 19.054 1.819 15.639 1.00 19.09 202 ALA B O 1
ATOM 6050 N N . GLY B 1 203 ? 19.542 0.055 14.316 1.00 19.41 203 GLY B N 1
ATOM 6051 C CA . GLY B 1 203 ? 20.183 -0.729 15.371 1.00 19.62 203 GLY B CA 1
ATOM 6052 C C . GLY B 1 203 ? 19.229 -1.396 16.353 1.00 19.92 203 GLY B C 1
ATOM 6053 O O . GLY B 1 203 ? 19.675 -1.976 17.346 1.00 19.97 203 GLY B O 1
ATOM 6054 N N . GLN B 1 204 ? 17.924 -1.323 16.079 1.00 20.14 204 GLN B N 1
ATOM 6055 C CA . GLN B 1 204 ? 16.889 -1.906 16.933 1.00 20.35 204 GLN B CA 1
ATOM 6056 C C . GLN B 1 204 ? 15.923 -2.679 16.016 1.00 19.48 204 GLN B C 1
ATOM 6057 O O . GLN B 1 204 ? 16.369 -3.245 15.013 1.00 19.20 204 GLN B O 1
ATOM 6063 N N . ASN B 1 205 ? 14.624 -2.711 16.333 1.00 18.40 205 ASN B N 1
ATOM 6064 C CA . ASN B 1 205 ? 13.656 -3.427 15.493 1.00 17.91 205 ASN B CA 1
ATOM 6065 C C . ASN B 1 205 ? 13.292 -2.666 14.212 1.00 17.73 205 ASN B C 1
ATOM 6066 O O . ASN B 1 205 ? 13.245 -1.435 14.223 1.00 17.48 205 ASN B O 1
ATOM 6071 N N . PRO B 1 206 ? 13.030 -3.381 13.111 1.00 17.64 206 PRO B N 1
ATOM 6072 C CA . PRO B 1 206 ? 13.272 -4.826 12.983 1.00 17.60 206 PRO B CA 1
ATOM 6073 C C . PRO B 1 206 ? 14.764 -5.108 12.811 1.00 17.60 206 PRO B C 1
ATOM 6074 O O . PRO B 1 206 ? 15.490 -4.277 12.259 1.00 17.57 206 PRO B O 1
ATOM 6078 N N . VAL B 1 207 ? 15.204 -6.263 13.299 1.00 17.61 207 VAL B N 1
ATOM 6079 C CA . VAL B 1 207 ? 16.632 -6.625 13.290 1.00 17.77 207 VAL B CA 1
ATOM 6080 C C . VAL B 1 207 ? 17.087 -7.309 11.997 1.00 18.08 207 VAL B C 1
ATOM 6081 O O . VAL B 1 207 ? 18.272 -7.242 11.657 1.00 18.16 207 VAL B O 1
ATOM 6085 N N . ILE B 1 208 ? 16.163 -7.971 11.298 1.00 18.33 208 ILE B N 1
ATOM 6086 C CA . ILE B 1 208 ? 16.435 -8.536 9.973 1.00 18.77 208 ILE B CA 1
ATOM 6087 C C . ILE B 1 208 ? 15.368 -8.021 9.012 1.00 19.36 208 ILE B C 1
ATOM 6088 O O . ILE B 1 208 ? 14.174 -8.255 9.214 1.00 19.16 208 ILE B O 1
ATOM 6093 N N . TYR B 1 209 ? 15.812 -7.321 7.972 1.00 20.16 209 TYR B N 1
ATOM 6094 C CA . TYR B 1 209 ? 14.905 -6.716 6.979 1.00 21.10 209 TYR B CA 1
ATOM 6095 C C . TYR B 1 209 ? 15.364 -6.822 5.521 1.00 21.84 209 TYR B C 1
ATOM 6096 O O . TYR B 1 209 ? 14.526 -6.783 4.619 1.00 21.81 209 TYR B O 1
ATOM 6105 N N . GLU B 1 210 ? 16.671 -6.929 5.287 1.00 22.79 210 GLU B N 1
ATOM 6106 C CA . GLU B 1 210 ? 17.209 -7.071 3.941 1.00 23.69 210 GLU B CA 1
ATOM 6107 C C . GLU B 1 210 ? 16.954 -8.479 3.426 1.00 23.53 210 GLU B C 1
ATOM 6108 O O . GLU B 1 210 ? 17.322 -9.457 4.078 1.00 23.39 210 GLU B O 1
ATOM 6114 N N . TRP B 1 211 ? 16.327 -8.574 2.259 1.00 23.62 211 TRP B N 1
ATOM 6115 C CA . TRP B 1 211 ? 16.155 -9.855 1.589 1.00 24.07 211 TRP B CA 1
ATOM 6116 C C . TRP B 1 211 ? 17.524 -10.399 1.179 1.00 25.10 211 TRP B C 1
ATOM 6117 O O . TRP B 1 211 ? 18.303 -9.680 0.546 1.00 25.06 211 TRP B O 1
ATOM 6128 N N . PRO B 1 212 ? 17.830 -11.655 1.554 1.00 26.41 212 PRO B N 1
ATOM 6129 C CA . PRO B 1 212 ? 19.142 -12.217 1.232 1.00 27.46 212 PRO B CA 1
ATOM 6130 C C . PRO B 1 212 ? 19.327 -12.587 -0.246 1.00 28.79 212 PRO B C 1
ATOM 6131 O O . PRO B 1 212 ? 20.466 -12.697 -0.705 1.00 29.21 212 PRO B O 1
ATOM 6135 N N . GLU B 1 213 ? 18.224 -12.809 -0.960 1.00 30.19 213 GLU B N 1
ATOM 6136 C CA . GLU B 1 213 ? 18.239 -13.063 -2.400 1.00 31.52 213 GLU B CA 1
ATOM 6137 C C . GLU B 1 213 ? 17.044 -12.297 -2.995 1.00 32.03 213 GLU B C 1
ATOM 6138 O O . GLU B 1 213 ? 16.102 -11.965 -2.266 1.00 31.97 213 GLU B O 1
ATOM 6144 N N . THR B 1 214 ? 17.076 -12.001 -4.295 1.00 32.40 214 THR B N 1
ATOM 6145 C CA . THR B 1 214 ? 16.013 -11.195 -4.918 1.00 32.64 214 THR B CA 1
ATOM 6146 C C . THR B 1 214 ? 14.767 -12.030 -5.216 1.00 32.32 214 THR B C 1
ATOM 6147 O O . THR B 1 214 ? 14.825 -13.263 -5.255 1.00 32.13 214 THR B O 1
ATOM 6151 N N . ASN B 1 215 ? 13.647 -11.334 -5.416 1.00 32.33 215 ASN B N 1
ATOM 6152 C CA . ASN B 1 215 ? 12.384 -11.932 -5.884 1.00 32.40 215 ASN B CA 1
ATOM 6153 C C . ASN B 1 215 ? 11.859 -13.070 -5.013 1.00 29.38 215 ASN B C 1
ATOM 6154 O O . ASN B 1 215 ? 11.482 -14.135 -5.513 1.00 28.01 215 ASN B O 1
ATOM 6159 N N . LEU B 1 216 ? 11.838 -12.835 -3.707 1.00 26.55 216 LEU B N 1
ATOM 6160 C CA . LEU B 1 216 ? 11.352 -13.831 -2.764 1.00 25.01 216 LEU B CA 1
ATOM 6161 C C . LEU B 1 216 ? 9.843 -14.034 -2.842 1.00 23.89 216 LEU B C 1
ATOM 6162 O O . LEU B 1 216 ? 9.085 -13.089 -3.069 1.00 23.63 216 LEU B O 1
ATOM 6167 N N . THR B 1 217 ? 9.432 -15.286 -2.659 1.00 22.82 217 THR B N 1
ATOM 6168 C CA . THR B 1 217 ? 8.031 -15.659 -2.499 1.00 22.16 217 THR B CA 1
ATOM 6169 C C . THR B 1 217 ? 7.573 -15.451 -1.052 1.00 21.48 217 THR B C 1
ATOM 6170 O O . THR B 1 217 ? 6.386 -15.269 -0.794 1.00 21.63 217 THR B O 1
ATOM 6174 N N . GLY B 1 218 ? 8.518 -15.504 -0.116 1.00 20.66 218 GLY B N 1
ATOM 6175 C CA . GLY B 1 218 ? 8.224 -15.333 1.305 1.00 19.98 218 GLY B CA 1
ATOM 6176 C C . GLY B 1 218 ? 9.498 -15.129 2.098 1.00 19.35 218 GLY B C 1
ATOM 6177 O O . GLY B 1 218 ? 10.596 -15.400 1.605 1.00 19.12 218 GLY B O 1
ATOM 6178 N N . PHE B 1 219 ? 9.354 -14.637 3.324 1.00 18.58 219 PHE B N 1
ATOM 6179 C CA . PHE B 1 219 ? 10.503 -14.289 4.157 1.00 18.07 219 PHE B CA 1
ATOM 6180 C C . PHE B 1 219 ? 10.041 -14.218 5.606 1.00 17.74 219 PHE B C 1
ATOM 6181 O O . PHE B 1 219 ? 9.882 -13.133 6.170 1.00 17.78 219 PHE B O 1
ATOM 6189 N N . ARG B 1 220 ? 9.805 -15.387 6.197 1.00 17.38 220 ARG B N 1
ATOM 6190 C CA . ARG B 1 220 ? 9.181 -15.452 7.518 1.00 17.16 220 ARG B CA 1
ATOM 6191 C C . ARG B 1 220 ? 9.517 -16.699 8.321 1.00 17.06 220 ARG B C 1
ATOM 6192 O O . ARG B 1 220 ? 10.202 -17.605 7.840 1.00 17.02 220 ARG B O 1
ATOM 6200 N N . ASP B 1 221 ? 9.035 -16.698 9.564 1.00 16.79 221 ASP B N 1
ATOM 6201 C CA . ASP B 1 221 ? 9.067 -17.849 10.469 1.00 16.82 221 ASP B CA 1
ATOM 6202 C C . ASP B 1 221 ? 10.493 -18.163 10.921 1.00 16.96 221 ASP B C 1
ATOM 6203 O O . ASP B 1 221 ? 10.995 -19.268 10.689 1.00 17.07 221 ASP B O 1
ATOM 6208 N N . PRO B 1 222 ? 11.150 -17.183 11.574 1.00 17.11 222 PRO B N 1
ATOM 6209 C CA . PRO B 1 222 ? 12.524 -17.386 12.019 1.00 17.29 222 PRO B CA 1
ATOM 6210 C C . PRO B 1 222 ? 12.597 -18.471 13.083 1.00 17.72 222 PRO B C 1
ATOM 6211 O O . PRO B 1 222 ? 11.864 -18.412 14.071 1.00 17.51 222 PRO B O 1
ATOM 6215 N N . TYR B 1 223 ? 13.448 -19.467 12.849 1.00 18.24 223 TYR B N 1
ATOM 6216 C CA . TYR B 1 223 ? 13.605 -20.593 13.754 1.00 18.84 223 TYR B CA 1
ATOM 6217 C C . TYR B 1 223 ? 14.988 -20.525 14.368 1.00 18.93 223 TYR B C 1
ATOM 6218 O O . TYR B 1 223 ? 15.979 -20.795 13.690 1.00 18.74 223 TYR B O 1
ATOM 6227 N N . VAL B 1 224 ? 15.047 -20.168 15.649 1.00 18.95 224 VAL B N 1
ATOM 6228 C CA . VAL B 1 224 ? 16.313 -20.030 16.356 1.00 19.25 224 VAL B CA 1
ATOM 6229 C C . VAL B 1 224 ? 16.701 -21.362 16.988 1.00 19.33 224 VAL B C 1
ATOM 6230 O O . VAL B 1 224 ? 15.868 -22.032 17.600 1.00 19.07 224 VAL B O 1
ATOM 6234 N N . PHE B 1 225 ? 17.971 -21.728 16.853 1.00 19.64 225 PHE B N 1
ATOM 6235 C CA . PHE B 1 225 ? 18.475 -22.963 17.440 1.00 20.00 225 PHE B CA 1
ATOM 6236 C C . PHE B 1 225 ? 19.977 -22.889 17.682 1.00 20.69 225 PHE B C 1
ATOM 6237 O O . PHE B 1 225 ? 20.681 -22.075 17.082 1.00 20.66 225 PHE B O 1
ATOM 6245 N N . GLN B 1 226 ? 20.439 -23.738 18.591 1.00 21.71 226 GLN B N 1
ATOM 6246 C CA . GLN B 1 226 ? 21.852 -23.952 18.845 1.00 22.58 226 GLN B CA 1
ATOM 6247 C C . GLN B 1 226 ? 22.216 -25.287 18.223 1.00 22.92 226 GLN B C 1
ATOM 6248 O O . GLN B 1 226 ? 21.388 -26.200 18.161 1.00 22.72 226 GLN B O 1
ATOM 6254 N N . SER B 1 227 ? 23.449 -25.385 17.741 1.00 23.42 227 SER B N 1
ATOM 6255 C CA . SER B 1 227 ? 23.897 -26.562 17.012 1.00 23.87 227 SER B CA 1
ATOM 6256 C C . SER B 1 227 ? 25.404 -26.746 17.148 1.00 24.38 227 SER B C 1
ATOM 6257 O O . SER B 1 227 ? 26.170 -26.117 16.414 1.00 24.06 227 SER B O 1
ATOM 6260 N N . PRO B 1 228 ? 25.839 -27.604 18.093 1.00 25.10 228 PRO B N 1
ATOM 6261 C CA . PRO B 1 228 ? 27.246 -28.015 18.134 1.00 25.71 228 PRO B CA 1
ATOM 6262 C C . PRO B 1 228 ? 27.739 -28.576 16.796 1.00 26.24 228 PRO B C 1
ATOM 6263 O O . PRO B 1 228 ? 28.880 -28.323 16.410 1.00 26.52 228 PRO B O 1
ATOM 6267 N N . ARG B 1 229 ? 26.866 -29.308 16.102 1.00 26.85 229 ARG B N 1
ATOM 6268 C CA . ARG B 1 229 ? 27.138 -29.817 14.754 1.00 27.27 229 ARG B CA 1
ATOM 6269 C C . ARG B 1 229 ? 27.541 -28.709 13.781 1.00 26.88 229 ARG B C 1
ATOM 6270 O O . ARG B 1 229 ? 28.610 -28.782 13.174 1.00 26.73 229 ARG B O 1
ATOM 6278 N N . LEU B 1 230 ? 26.688 -27.697 13.628 1.00 26.22 230 LEU B N 1
ATOM 6279 C CA . LEU B 1 230 ? 26.977 -26.595 12.699 1.00 25.88 230 LEU B CA 1
ATOM 6280 C C . LEU B 1 230 ? 28.165 -25.732 13.131 1.00 25.95 230 LEU B C 1
ATOM 6281 O O . LEU B 1 230 ? 28.916 -25.266 12.274 1.00 25.68 230 LEU B O 1
ATOM 6286 N N . GLU B 1 231 ? 28.333 -25.517 14.436 1.00 26.42 231 GLU B N 1
ATOM 6287 C CA . GLU B 1 231 ? 29.507 -24.794 14.948 1.00 27.19 231 GLU B CA 1
ATOM 6288 C C . GLU B 1 231 ? 30.810 -25.503 14.580 1.00 27.58 231 GLU B C 1
ATOM 6289 O O . GLU B 1 231 ? 31.755 -24.861 14.125 1.00 27.54 231 GLU B O 1
ATOM 6295 N N . ALA B 1 232 ? 30.844 -26.821 14.771 1.00 28.14 232 ALA B N 1
ATOM 6296 C CA . ALA B 1 232 ? 32.022 -27.627 14.427 1.00 28.64 232 ALA B CA 1
ATOM 6297 C C . ALA B 1 232 ? 32.312 -27.583 12.928 1.00 28.99 232 ALA B C 1
ATOM 6298 O O . ALA B 1 232 ? 33.470 -27.443 12.523 1.00 29.25 232 ALA B O 1
ATOM 6300 N N . LEU B 1 233 ? 31.258 -27.687 12.116 1.00 29.16 233 LEU B N 1
ATOM 6301 C CA . LEU B 1 233 ? 31.393 -27.638 10.655 1.00 29.21 233 LEU B CA 1
ATOM 6302 C C . LEU B 1 233 ? 31.879 -26.290 10.127 1.00 28.88 233 LEU B C 1
ATOM 6303 O O . LEU B 1 233 ? 32.630 -26.250 9.152 1.00 28.54 233 LEU B O 1
ATOM 6308 N N . LEU B 1 234 ? 31.454 -25.198 10.763 1.00 28.52 234 LEU B N 1
ATOM 6309 C CA . LEU B 1 234 ? 31.820 -23.846 10.319 1.00 28.49 234 LEU B CA 1
ATOM 6310 C C . LEU B 1 234 ? 33.069 -23.268 10.987 1.00 28.93 234 LEU B C 1
ATOM 6311 O O . LEU B 1 234 ? 33.513 -22.194 10.600 1.00 28.83 234 LEU B O 1
ATOM 6316 N N . ALA B 1 235 ? 33.644 -23.977 11.958 1.00 29.59 235 ALA B N 1
ATOM 6317 C CA . ALA B 1 235 ? 34.733 -23.439 12.788 1.00 30.47 235 ALA B CA 1
ATOM 6318 C C . ALA B 1 235 ? 35.946 -22.941 11.996 1.00 31.38 235 ALA B C 1
ATOM 6319 O O . ALA B 1 235 ? 36.565 -21.949 12.396 1.00 31.50 235 ALA B O 1
ATOM 6321 N N . ASN B 1 236 ? 36.270 -23.601 10.876 1.00 32.69 236 ASN B N 1
ATOM 6322 C CA . ASN B 1 236 ? 37.420 -23.176 10.055 1.00 33.75 236 ASN B CA 1
ATOM 6323 C C . ASN B 1 236 ? 37.060 -22.169 8.958 1.00 34.05 236 ASN B C 1
ATOM 6324 O O . ASN B 1 236 ? 37.912 -21.823 8.132 1.00 34.03 236 ASN B O 1
ATOM 6329 N N . THR B 1 237 ? 35.814 -21.700 8.954 1.00 34.04 237 THR B N 1
ATOM 6330 C CA . THR B 1 237 ? 35.351 -20.683 8.010 1.00 34.29 237 THR B CA 1
ATOM 6331 C C . THR B 1 237 ? 35.009 -19.357 8.689 1.00 34.18 237 THR B C 1
ATOM 6332 O O . THR B 1 237 ? 34.643 -18.421 8.000 1.00 34.20 237 THR B O 1
ATOM 6336 N N . THR B 1 238 ? 35.137 -19.256 10.015 1.00 34.33 238 THR B N 1
ATOM 6337 C CA . THR B 1 238 ? 34.677 -18.057 10.723 1.00 34.70 238 THR B CA 1
ATOM 6338 C C . THR B 1 238 ? 35.490 -16.797 10.390 1.00 35.45 238 THR B C 1
ATOM 6339 O O . THR B 1 238 ? 34.966 -15.694 10.546 1.00 35.55 238 THR B O 1
ATOM 6343 N N . SER B 1 239 ? 36.731 -16.951 9.922 1.00 36.29 239 SER B N 1
ATOM 6344 C CA . SER B 1 239 ? 37.493 -15.804 9.400 1.00 37.09 239 SER B CA 1
ATOM 6345 C C . SER B 1 239 ? 36.916 -15.210 8.103 1.00 37.46 239 SER B C 1
ATOM 6346 O O . SER B 1 239 ? 37.122 -14.020 7.833 1.00 37.87 239 SER B O 1
ATOM 6349 N N . ILE B 1 240 ? 36.184 -16.018 7.336 1.00 37.88 240 ILE B N 1
ATOM 6350 C CA . ILE B 1 240 ? 35.581 -15.576 6.078 1.00 38.28 240 ILE B CA 1
ATOM 6351 C C . ILE B 1 240 ? 34.363 -14.678 6.337 1.00 37.59 240 ILE B C 1
ATOM 6352 O O . ILE B 1 240 ? 34.223 -13.630 5.703 1.00 37.62 240 ILE B O 1
ATOM 6357 N N . THR B 1 241 ? 33.494 -15.102 7.256 1.00 36.55 241 THR B N 1
ATOM 6358 C CA . THR B 1 241 ? 32.217 -14.432 7.516 1.00 36.05 241 THR B CA 1
ATOM 6359 C C . THR B 1 241 ? 32.213 -13.526 8.756 1.00 36.08 241 THR B C 1
ATOM 6360 O O . THR B 1 241 ? 31.373 -12.629 8.852 1.00 36.15 241 THR B O 1
ATOM 6364 N N . ASN B 1 242 ? 33.130 -13.779 9.696 1.00 36.32 242 ASN B N 1
ATOM 6365 C CA . ASN B 1 242 ? 33.148 -13.150 11.033 1.00 36.68 242 ASN B CA 1
ATOM 6366 C C . ASN B 1 242 ? 31.941 -13.457 11.929 1.00 33.97 242 ASN B C 1
ATOM 6367 O O . ASN B 1 242 ? 31.779 -12.821 12.972 1.00 33.47 242 ASN B O 1
ATOM 6372 N N . ALA B 1 243 ? 31.129 -14.448 11.559 1.00 31.24 243 ALA B N 1
ATOM 6373 C CA . ALA B 1 243 ? 29.967 -14.840 12.362 1.00 29.52 243 ALA B CA 1
ATOM 6374 C C . ALA B 1 243 ? 30.386 -15.978 13.290 1.00 28.32 243 ALA B C 1
ATOM 6375 O O . ALA B 1 243 ? 30.701 -17.077 12.825 1.00 28.06 243 ALA B O 1
ATOM 6377 N N . THR B 1 244 ? 30.406 -15.699 14.594 1.00 27.17 244 THR B N 1
ATOM 6378 C CA . THR B 1 244 ? 30.913 -16.638 15.599 1.00 26.58 244 THR B CA 1
ATOM 6379 C C . THR B 1 244 ? 29.937 -16.927 16.747 1.00 25.96 244 THR B C 1
ATOM 6380 O O . THR B 1 244 ? 30.315 -17.593 17.715 1.00 25.69 244 THR B O 1
ATOM 6384 N N . GLY B 1 245 ? 28.692 -16.459 16.642 1.00 25.35 245 GLY B N 1
ATOM 6385 C CA . GLY B 1 245 ? 27.716 -16.651 17.709 1.00 24.91 245 GLY B CA 1
ATOM 6386 C C . GLY B 1 245 ? 27.297 -18.098 17.888 1.00 24.60 245 GLY B C 1
ATOM 6387 O O . GLY B 1 245 ? 27.485 -18.930 16.994 1.00 24.43 245 GLY B O 1
ATOM 6388 N N . ASP B 1 246 ? 26.722 -18.385 19.053 1.00 24.31 246 ASP B N 1
ATOM 6389 C CA . ASP B 1 246 ? 26.269 -19.740 19.391 1.00 24.25 246 ASP B CA 1
ATOM 6390 C C . ASP B 1 246 ? 24.796 -20.007 19.038 1.00 23.48 246 ASP B C 1
ATOM 6391 O O . ASP B 1 246 ? 24.287 -21.081 19.348 1.00 23.73 246 ASP B O 1
ATOM 6396 N N . HIS B 1 247 ? 24.126 -19.049 18.388 1.00 22.56 247 HIS B N 1
ATOM 6397 C CA . HIS B 1 247 ? 22.772 -19.256 17.861 1.00 21.92 247 HIS B CA 1
ATOM 6398 C C . HIS B 1 247 ? 22.742 -19.151 16.345 1.00 21.41 247 HIS B C 1
ATOM 6399 O O . HIS B 1 247 ? 23.410 -18.298 15.755 1.00 21.35 247 HIS B O 1
ATOM 6406 N N . PHE B 1 248 ? 21.958 -20.032 15.731 1.00 20.95 248 PHE B N 1
ATOM 6407 C CA . PHE B 1 248 ? 21.639 -19.965 14.314 1.00 20.88 248 PHE B CA 1
ATOM 6408 C C . PHE B 1 248 ? 20.161 -19.650 14.179 1.00 20.52 248 PHE B C 1
ATOM 6409 O O . PHE B 1 248 ? 19.395 -19.833 15.125 1.00 20.45 248 PHE B O 1
ATOM 6417 N N . ALA B 1 249 ? 19.768 -19.160 13.008 1.00 20.31 249 ALA B N 1
ATOM 6418 C CA . ALA B 1 249 ? 18.356 -18.959 12.693 1.00 19.97 249 ALA B CA 1
ATOM 6419 C C . ALA B 1 249 ? 18.097 -19.238 11.227 1.00 19.82 249 ALA B C 1
ATOM 6420 O O . ALA B 1 249 ? 18.854 -18.779 10.371 1.00 19.90 249 ALA B O 1
ATOM 6422 N N . THR B 1 250 ? 17.045 -20.003 10.936 1.00 19.33 250 THR B N 1
ATOM 6423 C CA . THR B 1 250 ? 16.585 -20.150 9.560 1.00 19.29 250 THR B CA 1
ATOM 6424 C C . THR B 1 250 ? 15.373 -19.269 9.321 1.00 19.20 250 THR B C 1
ATOM 6425 O O . THR B 1 250 ? 14.579 -19.045 10.232 1.00 19.04 250 THR B O 1
ATOM 6429 N N . ILE B 1 251 ? 15.248 -18.770 8.093 1.00 19.02 251 ILE B N 1
ATOM 6430 C CA . ILE B 1 251 ? 14.064 -18.035 7.655 1.00 19.05 251 ILE B CA 1
ATOM 6431 C C . ILE B 1 251 ? 13.516 -18.752 6.425 1.00 18.94 251 ILE B C 1
ATOM 6432 O O . ILE B 1 251 ? 14.272 -19.116 5.515 1.00 18.90 251 ILE B O 1
ATOM 6437 N N . SER B 1 252 ? 12.198 -18.950 6.416 1.00 18.72 252 SER B N 1
ATOM 6438 C CA . SER B 1 252 ? 11.520 -19.754 5.402 1.00 18.77 252 SER B CA 1
ATOM 6439 C C . SER B 1 252 ? 11.020 -18.898 4.250 1.00 18.91 252 SER B C 1
ATOM 6440 O O . SER B 1 252 ? 10.463 -17.819 4.460 1.00 18.81 252 SER B O 1
ATOM 6443 N N . GLY B 1 253 ? 11.203 -19.392 3.032 1.00 19.11 253 GLY B N 1
ATOM 6444 C CA . GLY B 1 253 ? 10.732 -18.672 1.866 1.00 19.33 253 GLY B CA 1
ATOM 6445 C C . GLY B 1 253 ? 10.933 -19.430 0.574 1.00 19.79 253 GLY B C 1
ATOM 6446 O O . GLY B 1 253 ? 10.695 -20.636 0.503 1.00 19.60 253 GLY B O 1
ATOM 6447 N N . GLY B 1 254 ? 11.379 -18.711 -0.447 1.00 20.31 254 GLY B N 1
ATOM 6448 C CA . GLY B 1 254 ? 11.517 -19.262 -1.789 1.00 20.96 254 GLY B CA 1
ATOM 6449 C C . GLY B 1 254 ? 11.821 -18.147 -2.762 1.00 21.57 254 GLY B C 1
ATOM 6450 O O . GLY B 1 254 ? 11.923 -16.985 -2.363 1.00 21.54 254 GLY B O 1
ATOM 6451 N N . VAL B 1 255 ? 11.953 -18.499 -4.036 1.00 22.28 255 VAL B N 1
ATOM 6452 C CA . VAL B 1 255 ? 12.257 -17.539 -5.098 1.00 22.90 255 VAL B CA 1
ATOM 6453 C C . VAL B 1 255 ? 11.229 -17.744 -6.204 1.00 23.39 255 VAL B C 1
ATOM 6454 O O . VAL B 1 255 ? 10.958 -18.884 -6.591 1.00 23.29 255 VAL B O 1
ATOM 6458 N N . HIS B 1 256 ? 10.661 -16.645 -6.704 1.00 24.03 256 HIS B N 1
ATOM 6459 C CA . HIS B 1 256 ? 9.591 -16.721 -7.704 1.00 24.66 256 HIS B CA 1
ATOM 6460 C C . HIS B 1 256 ? 10.022 -17.511 -8.936 1.00 24.93 256 HIS B C 1
ATOM 6461 O O . HIS B 1 256 ? 11.084 -17.256 -9.509 1.00 24.99 256 HIS B O 1
ATOM 6468 N N . GLY B 1 257 ? 9.196 -18.489 -9.303 1.00 25.29 257 GLY B N 1
ATOM 6469 C CA . GLY B 1 257 ? 9.461 -19.369 -10.434 1.00 25.58 257 GLY B CA 1
ATOM 6470 C C . GLY B 1 257 ? 10.546 -20.424 -10.261 1.00 25.75 257 GLY B C 1
ATOM 6471 O O . GLY B 1 257 ? 10.768 -21.207 -11.187 1.00 25.96 257 GLY B O 1
ATOM 6472 N N . ASP B 1 258 ? 11.212 -20.470 -9.101 1.00 25.73 258 ASP B N 1
ATOM 6473 C CA . ASP B 1 258 ? 12.397 -21.326 -8.925 1.00 25.75 258 ASP B CA 1
ATOM 6474 C C . ASP B 1 258 ? 12.443 -22.137 -7.619 1.00 25.08 258 ASP B C 1
ATOM 6475 O O . ASP B 1 258 ? 13.509 -22.624 -7.226 1.00 25.19 258 ASP B O 1
ATOM 6480 N N . GLY B 1 259 ? 11.296 -22.302 -6.960 1.00 24.09 259 GLY B N 1
ATOM 6481 C CA . GLY B 1 259 ? 11.185 -23.206 -5.822 1.00 23.58 259 GLY B CA 1
ATOM 6482 C C . GLY B 1 259 ? 11.431 -22.577 -4.466 1.00 23.09 259 GLY B C 1
ATOM 6483 O O . GLY B 1 259 ? 11.774 -21.395 -4.350 1.00 22.90 259 GLY B O 1
ATOM 6484 N N . ALA B 1 260 ? 11.253 -23.404 -3.441 1.00 22.65 260 ALA B N 1
ATOM 6485 C CA . ALA B 1 260 ? 11.374 -22.988 -2.051 1.00 22.36 260 ALA B CA 1
ATOM 6486 C C . ALA B 1 260 ? 12.829 -22.885 -1.606 1.00 22.39 260 ALA B C 1
ATOM 6487 O O . ALA B 1 260 ? 13.723 -23.491 -2.204 1.00 22.28 260 ALA B O 1
ATOM 6489 N N . ARG B 1 261 ? 13.043 -22.110 -0.544 1.00 22.32 261 ARG B N 1
ATOM 6490 C CA . ARG B 1 261 ? 14.363 -21.893 0.045 1.00 22.49 26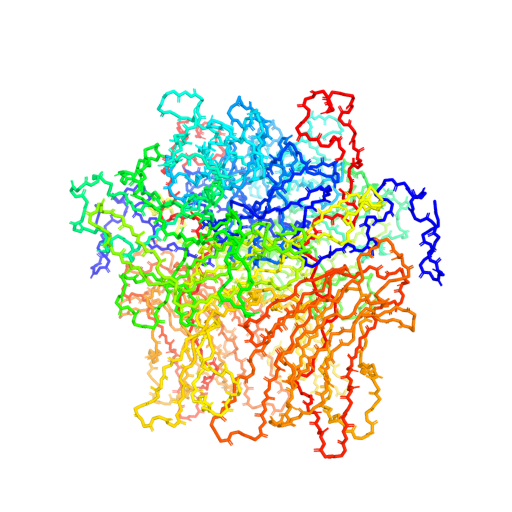1 ARG B CA 1
ATOM 6491 C C . ARG B 1 261 ? 14.244 -21.816 1.553 1.00 22.24 261 ARG B C 1
ATOM 6492 O O . ARG B 1 261 ? 13.293 -21.225 2.074 1.00 22.08 261 ARG B O 1
ATOM 6500 N N . LEU B 1 262 ? 15.218 -22.401 2.243 1.00 21.94 262 LEU B N 1
ATOM 6501 C CA . LEU B 1 262 ? 15.401 -22.170 3.664 1.00 21.79 262 LEU B CA 1
ATOM 6502 C C . LEU B 1 262 ? 16.733 -21.451 3.832 1.00 21.79 262 LEU B C 1
ATOM 6503 O O . LEU B 1 262 ? 17.786 -22.007 3.505 1.00 21.84 262 LEU B O 1
ATOM 6508 N N . PHE B 1 263 ? 16.679 -20.214 4.327 1.00 21.61 263 PHE B N 1
ATOM 6509 C CA . PHE B 1 263 ? 17.857 -19.349 4.433 1.00 21.64 263 PHE B CA 1
ATOM 6510 C C . PHE B 1 263 ? 18.481 -19.481 5.808 1.00 21.58 263 PHE B C 1
ATOM 6511 O O . PHE B 1 263 ? 17.773 -19.349 6.799 1.00 21.64 263 PHE B O 1
ATOM 6519 N N . LEU B 1 264 ? 19.792 -19.721 5.873 1.00 21.37 264 LEU B N 1
ATOM 6520 C CA . LEU B 1 264 ? 20.487 -19.868 7.156 1.00 21.16 264 LEU B CA 1
ATOM 6521 C C . LEU B 1 264 ? 21.221 -18.591 7.557 1.00 20.96 264 LEU B C 1
ATOM 6522 O O . LEU B 1 264 ? 22.004 -18.039 6.779 1.00 20.90 264 LEU B O 1
ATOM 6527 N N . TYR B 1 265 ? 20.957 -18.148 8.787 1.00 20.70 265 TYR B N 1
ATOM 6528 C CA . TYR B 1 265 ? 21.660 -17.038 9.421 1.00 20.68 265 TYR B CA 1
ATOM 6529 C C . TYR B 1 265 ? 22.413 -17.558 10.636 1.00 20.84 265 TYR B C 1
ATOM 6530 O O . TYR B 1 265 ? 22.022 -18.561 11.238 1.00 20.75 265 TYR B O 1
ATOM 6539 N N . ARG B 1 266 ? 23.495 -16.869 10.987 1.00 21.27 266 ARG B N 1
ATOM 6540 C CA . ARG B 1 266 ? 24.188 -17.101 12.247 1.00 21.65 266 ARG B CA 1
ATOM 6541 C C . ARG B 1 266 ? 24.300 -15.793 13.013 1.00 21.77 266 ARG B C 1
ATOM 6542 O O . ARG B 1 266 ? 24.634 -14.751 12.442 1.00 21.57 266 ARG B O 1
ATOM 6550 N N . GLN B 1 267 ? 24.015 -15.871 14.311 1.00 22.14 267 GLN B N 1
ATOM 6551 C CA . GLN B 1 267 ? 24.256 -14.782 15.251 1.00 22.60 267 GLN B CA 1
ATOM 6552 C C . GLN B 1 267 ? 25.704 -14.331 15.098 1.00 23.39 267 GLN B C 1
ATOM 6553 O O . GLN B 1 267 ? 26.614 -15.158 15.156 1.00 23.13 267 GLN B O 1
ATOM 6559 N N . HIS B 1 268 ? 25.918 -13.035 14.887 1.00 24.47 268 HIS B N 1
ATOM 6560 C CA . HIS B 1 268 ? 27.263 -12.546 14.574 1.00 25.49 268 HIS B CA 1
ATOM 6561 C C . HIS B 1 268 ? 28.240 -12.703 15.738 1.00 25.92 268 HIS B C 1
ATOM 6562 O O . HIS B 1 268 ? 29.384 -13.113 15.539 1.00 25.96 268 HIS B O 1
ATOM 6569 N N . THR B 1 269 ? 27.777 -12.379 16.943 1.00 26.28 269 THR B N 1
ATOM 6570 C CA . THR B 1 269 ? 28.611 -12.417 18.141 1.00 26.58 269 THR B CA 1
ATOM 6571 C C . THR B 1 269 ? 27.807 -12.994 19.299 1.00 26.37 269 THR B C 1
ATOM 6572 O O . THR B 1 269 ? 26.659 -12.599 19.516 1.00 25.90 269 THR B O 1
ATOM 6576 N N . THR B 1 270 ? 28.420 -13.921 20.036 1.00 26.24 270 THR B N 1
ATOM 6577 C CA . THR B 1 270 ? 27.812 -14.517 21.226 1.00 26.26 270 THR B CA 1
ATOM 6578 C C . THR B 1 270 ? 27.416 -13.428 22.228 1.00 26.13 270 THR B C 1
ATOM 6579 O O . THR B 1 270 ? 28.159 -12.468 22.442 1.00 25.86 270 THR B O 1
ATOM 6583 N N . GLY B 1 271 ? 26.228 -13.578 22.811 1.00 25.93 271 GLY B N 1
ATOM 6584 C CA . GLY B 1 271 ? 25.703 -12.620 23.783 1.00 25.85 271 GLY B CA 1
ATOM 6585 C C . GLY B 1 271 ? 25.148 -11.321 23.216 1.00 25.84 271 GLY B C 1
ATOM 6586 O O . GLY B 1 271 ? 24.771 -10.435 23.986 1.00 25.93 271 GLY B O 1
ATOM 6587 N N . GLU B 1 272 ? 25.086 -11.204 21.887 1.00 25.69 272 GLU B N 1
ATOM 6588 C CA . GLU B 1 272 ? 24.566 -10.015 21.207 1.00 25.83 272 GLU B CA 1
ATOM 6589 C C . GLU B 1 272 ? 23.525 -10.470 20.188 1.00 25.15 272 GLU B C 1
ATOM 6590 O O . GLU B 1 272 ? 23.781 -11.399 19.419 1.00 24.74 272 GLU B O 1
ATOM 6596 N N . PHE B 1 273 ? 22.358 -9.825 20.188 1.00 24.55 273 PHE B N 1
ATOM 6597 C CA . PHE B 1 273 ? 21.180 -10.348 19.468 1.00 24.33 273 PHE B CA 1
ATOM 6598 C C . PHE B 1 273 ? 20.613 -9.462 18.360 1.00 24.22 273 PHE B C 1
ATOM 6599 O O . PHE B 1 273 ? 19.632 -9.836 17.719 1.00 23.93 273 PHE B O 1
ATOM 6607 N N . ILE B 1 274 ? 21.257 -8.327 18.095 1.00 24.44 274 ILE B N 1
ATOM 6608 C CA . ILE B 1 274 ? 20.816 -7.412 17.043 1.00 24.79 274 ILE B CA 1
ATOM 6609 C C . ILE B 1 274 ? 21.305 -7.880 15.674 1.00 25.12 274 ILE B C 1
ATOM 6610 O O . ILE B 1 274 ? 20.529 -7.899 14.715 1.00 24.62 274 ILE B O 1
ATOM 6615 N N . LYS B 1 275 ? 22.580 -8.254 15.590 1.00 25.74 275 LYS B N 1
ATOM 6616 C CA . LYS B 1 275 ? 23.217 -8.567 14.311 1.00 26.37 275 LYS B CA 1
ATOM 6617 C C . LYS B 1 275 ? 23.209 -10.073 14.010 1.00 25.18 275 LYS B C 1
ATOM 6618 O O . LYS B 1 275 ? 23.787 -10.873 14.750 1.00 24.75 275 LYS B O 1
ATOM 6624 N N . TRP B 1 276 ? 22.536 -10.427 12.911 1.00 24.07 276 TRP B N 1
ATOM 6625 C CA . TRP B 1 276 ? 22.459 -11.794 12.397 1.00 23.53 276 TRP B CA 1
ATOM 6626 C C . TRP B 1 276 ? 23.029 -11.774 10.989 1.00 23.61 276 TRP B C 1
ATOM 6627 O O . TRP B 1 276 ? 22.612 -10.961 10.161 1.00 24.13 276 TRP B O 1
ATOM 6638 N N . THR B 1 277 ? 23.988 -12.658 10.725 1.00 23.57 277 THR B N 1
ATOM 6639 C CA . THR B 1 277 ? 24.709 -12.678 9.455 1.00 23.59 277 THR B CA 1
ATOM 6640 C C . THR B 1 277 ? 24.156 -13.780 8.563 1.00 23.30 277 THR B C 1
ATOM 6641 O O . THR B 1 277 ? 24.137 -14.945 8.958 1.00 23.01 277 THR B O 1
ATOM 6645 N N . TYR B 1 278 ? 23.714 -13.404 7.364 1.00 23.37 278 TYR B N 1
ATOM 6646 C CA . TYR B 1 278 ? 23.256 -14.368 6.371 1.00 23.58 278 TYR B CA 1
ATOM 6647 C C . TYR B 1 278 ? 24.446 -15.158 5.844 1.00 23.81 278 TYR B C 1
ATOM 6648 O O . TYR B 1 278 ? 25.403 -14.570 5.339 1.00 23.69 278 TYR B O 1
ATOM 6657 N N . LEU B 1 279 ? 24.379 -16.482 5.965 1.00 24.07 279 LEU B N 1
ATOM 6658 C CA . LEU B 1 279 ? 25.429 -17.364 5.459 1.00 24.38 279 LEU B CA 1
ATOM 6659 C C . LEU B 1 279 ? 25.110 -17.809 4.042 1.00 24.53 279 LEU B C 1
ATOM 6660 O O . LEU B 1 279 ? 25.915 -17.619 3.127 1.00 24.61 279 LEU B O 1
ATOM 6665 N N . GLY B 1 280 ? 23.927 -18.387 3.866 1.00 24.60 280 GLY B N 1
ATOM 6666 C CA . GLY B 1 280 ? 23.496 -18.871 2.561 1.00 24.71 280 GLY B CA 1
ATOM 6667 C C . GLY B 1 280 ? 22.247 -19.728 2.644 1.00 24.78 280 GLY B C 1
ATOM 6668 O O . GLY B 1 280 ? 21.740 -19.973 3.744 1.00 24.84 280 GLY B O 1
ATOM 6669 N N . PRO B 1 281 ? 21.745 -20.196 1.484 1.00 25.00 281 PRO B N 1
ATOM 6670 C CA . PRO B 1 281 ? 20.612 -21.121 1.478 1.00 25.07 281 PRO B CA 1
ATOM 6671 C C . PRO B 1 281 ? 21.003 -22.479 2.047 1.00 24.99 281 PRO B C 1
ATOM 6672 O O . PRO B 1 281 ? 22.003 -23.064 1.620 1.00 25.31 281 PRO B O 1
ATOM 6676 N N . LEU B 1 282 ? 20.220 -22.959 3.007 1.00 24.56 282 LEU B N 1
ATOM 6677 C CA . LEU B 1 282 ? 20.457 -24.250 3.634 1.00 24.25 282 LEU B CA 1
ATOM 6678 C C . LEU B 1 282 ? 19.784 -25.357 2.833 1.00 24.13 282 LEU B C 1
ATOM 6679 O O . LEU B 1 282 ? 20.416 -26.373 2.521 1.00 24.08 282 LEU B O 1
ATOM 6684 N N . VAL B 1 283 ? 18.505 -25.155 2.517 1.00 23.97 283 VAL B N 1
ATOM 6685 C CA . VAL B 1 283 ? 17.731 -26.101 1.717 1.00 23.94 283 VAL B CA 1
ATOM 6686 C C . VAL B 1 283 ? 17.229 -25.377 0.475 1.00 24.07 283 VAL B C 1
ATOM 6687 O O . VAL B 1 283 ? 16.662 -24.285 0.566 1.00 23.75 283 VAL B O 1
ATOM 6691 N N . THR B 1 284 ? 17.463 -25.999 -0.679 1.00 24.22 284 THR B N 1
ATOM 6692 C CA . THR B 1 284 ? 17.021 -25.497 -1.973 1.00 24.46 284 THR B CA 1
ATOM 6693 C C . THR B 1 284 ? 16.290 -26.637 -2.672 1.00 24.46 284 THR B C 1
ATOM 6694 O O . THR B 1 284 ? 16.867 -27.708 -2.873 1.00 24.54 284 THR B O 1
ATOM 6698 N N . THR B 1 285 ? 15.027 -26.409 -3.028 1.00 24.35 285 THR B N 1
ATOM 6699 C CA . THR B 1 285 ? 14.233 -27.383 -3.784 1.00 24.45 285 THR B CA 1
ATOM 6700 C C . THR B 1 285 ? 13.634 -26.706 -5.005 1.00 24.56 285 THR B C 1
ATOM 6701 O O . THR B 1 285 ? 13.522 -25.476 -5.053 1.00 24.45 285 THR B O 1
ATOM 6705 N N . GLY B 1 286 ? 13.265 -27.514 -5.996 1.00 24.86 286 GLY B N 1
ATOM 6706 C CA . GLY B 1 286 ? 12.754 -27.006 -7.268 1.00 24.95 286 GLY B CA 1
ATOM 6707 C C . GLY B 1 286 ? 11.281 -26.650 -7.235 1.00 25.05 286 GLY B C 1
ATOM 6708 O O . GLY B 1 286 ? 10.535 -27.101 -6.362 1.00 24.86 286 GLY B O 1
ATOM 6709 N N . TYR B 1 287 ? 10.872 -25.843 -8.211 1.00 25.31 287 TYR B N 1
ATOM 6710 C CA . TYR B 1 287 ? 9.482 -25.410 -8.366 1.00 25.62 287 TYR B CA 1
ATOM 6711 C C . TYR B 1 287 ? 8.535 -26.599 -8.560 1.00 25.98 287 TYR B C 1
ATOM 6712 O O . TYR B 1 287 ? 8.578 -27.276 -9.590 1.00 25.95 287 TYR B O 1
ATOM 6721 N N . LYS B 1 288 ? 7.695 -26.841 -7.551 1.00 26.28 288 LYS B N 1
ATOM 6722 C CA . LYS B 1 288 ? 6.775 -27.991 -7.498 1.00 26.96 288 LYS B CA 1
ATOM 6723 C C . LYS B 1 288 ? 7.450 -29.357 -7.730 1.00 27.04 288 LYS B C 1
ATOM 6724 O O . LYS B 1 288 ? 6.841 -30.287 -8.268 1.00 26.84 288 LYS B O 1
ATOM 6730 N N . GLU B 1 289 ? 8.707 -29.461 -7.293 1.00 27.64 289 GLU B N 1
ATOM 6731 C CA . GLU B 1 289 ? 9.473 -30.701 -7.338 1.00 28.11 289 GLU B CA 1
ATOM 6732 C C . GLU B 1 289 ? 8.907 -31.642 -6.283 1.00 27.61 289 GLU B C 1
ATOM 6733 O O . GLU B 1 289 ? 8.512 -31.205 -5.198 1.00 27.35 289 GLU B O 1
ATOM 6739 N N . SER B 1 290 ? 8.867 -32.934 -6.611 1.00 27.03 290 SER B N 1
ATOM 6740 C CA . SER B 1 290 ? 8.536 -33.968 -5.638 1.00 26.65 290 SER B CA 1
ATOM 6741 C C . SER B 1 290 ? 9.656 -35.006 -5.579 1.00 26.47 290 SER B C 1
ATOM 6742 O O . SER B 1 290 ? 10.172 -35.435 -6.609 1.00 26.66 290 SER B O 1
ATOM 6745 N N . TYR B 1 291 ? 10.018 -35.391 -4.355 1.00 26.00 291 TYR B N 1
ATOM 6746 C CA . TYR B 1 291 ? 10.963 -36.477 -4.108 1.00 25.76 291 TYR B CA 1
ATOM 6747 C C . TYR B 1 291 ? 10.326 -37.863 -4.336 1.00 25.67 291 TYR B C 1
ATOM 6748 O O . TYR B 1 291 ? 11.048 -38.854 -4.440 1.00 25.87 291 TYR B O 1
ATOM 6757 N N . GLY B 1 292 ? 8.988 -37.923 -4.400 1.00 25.49 292 GLY B N 1
ATOM 6758 C CA . GLY B 1 292 ? 8.270 -39.147 -4.732 1.00 25.69 292 GLY B CA 1
ATOM 6759 C C . GLY B 1 292 ? 6.972 -39.342 -3.971 1.00 25.87 292 GLY B C 1
ATOM 6760 O O . GLY B 1 292 ? 6.535 -38.464 -3.212 1.00 25.72 292 GLY B O 1
ATOM 6761 N N . GLU B 1 293 ? 6.348 -40.500 -4.202 1.00 26.13 293 GLU B N 1
ATOM 6762 C CA . GLU B 1 293 ? 5.016 -40.848 -3.663 1.00 26.48 293 GLU B CA 1
ATOM 6763 C C . GLU B 1 293 ? 4.950 -40.839 -2.127 1.00 25.66 293 GLU B C 1
ATOM 6764 O O . GLU B 1 293 ? 3.891 -40.607 -1.540 1.00 25.85 293 GLU B O 1
ATOM 6770 N N . TRP B 1 294 ? 6.087 -41.111 -1.487 1.00 24.79 294 TRP B N 1
ATOM 6771 C CA . TRP B 1 294 ? 6.197 -41.166 -0.031 1.00 24.24 294 TRP B CA 1
ATOM 6772 C C . TRP B 1 294 ? 6.600 -39.826 0.603 1.00 23.32 294 TRP B C 1
ATOM 6773 O O . TRP B 1 294 ? 6.828 -39.758 1.825 1.00 23.15 294 TRP B O 1
ATOM 6784 N N . SER B 1 295 ? 6.677 -38.761 -0.199 1.00 22.45 295 SER B N 1
ATOM 6785 C CA . SER B 1 295 ? 7.375 -37.535 0.200 1.00 21.95 295 SER B CA 1
ATOM 6786 C C . SER B 1 295 ? 6.638 -36.219 -0.081 1.00 21.46 295 SER B C 1
ATOM 6787 O O . SER B 1 295 ? 7.237 -35.145 0.047 1.00 21.35 295 SER B O 1
ATOM 6790 N N . GLY B 1 296 ? 5.353 -36.285 -0.435 1.00 21.24 296 GLY B N 1
ATOM 6791 C CA . GLY B 1 296 ? 4.585 -35.081 -0.760 1.00 21.28 296 GLY B CA 1
ATOM 6792 C C . GLY B 1 296 ? 5.160 -34.330 -1.950 1.00 21.27 296 GLY B C 1
ATOM 6793 O O . GLY B 1 296 ? 5.597 -34.946 -2.924 1.00 21.40 296 GLY B O 1
ATOM 6794 N N . ASN B 1 297 ? 5.176 -33.004 -1.852 1.00 21.18 297 ASN B N 1
ATOM 6795 C CA . ASN B 1 297 ? 5.660 -32.133 -2.923 1.00 21.28 297 ASN B CA 1
ATOM 6796 C C . ASN B 1 297 ? 6.241 -30.873 -2.290 1.00 21.26 297 ASN B C 1
ATOM 6797 O O . ASN B 1 297 ? 5.665 -30.324 -1.345 1.00 21.27 297 ASN B O 1
ATOM 6802 N N . TYR B 1 298 ? 7.378 -30.418 -2.813 1.00 21.07 298 TYR B N 1
ATOM 6803 C CA . TYR B 1 298 ? 8.095 -29.281 -2.232 1.00 21.05 298 TYR B CA 1
ATOM 6804 C C . TYR B 1 298 ? 7.503 -27.908 -2.579 1.00 20.88 298 TYR B C 1
ATOM 6805 O O . TYR B 1 298 ? 7.968 -26.894 -2.048 1.00 21.01 298 TYR B O 1
ATOM 6814 N N . GLY B 1 299 ? 6.500 -27.870 -3.460 1.00 20.84 299 GLY B N 1
ATOM 6815 C CA . GLY B 1 299 ? 5.733 -26.653 -3.716 1.00 20.83 299 GLY B CA 1
ATOM 6816 C C . GLY B 1 299 ? 6.578 -25.500 -4.229 1.00 20.79 299 GLY B C 1
ATOM 6817 O O . GLY B 1 299 ? 7.562 -25.717 -4.940 1.00 20.80 299 GLY B O 1
ATOM 6818 N N . ILE B 1 300 ? 6.195 -24.280 -3.859 1.00 20.63 300 ILE B N 1
ATOM 6819 C CA . ILE B 1 300 ? 6.866 -23.059 -4.333 1.00 20.58 300 ILE B CA 1
ATOM 6820 C C . ILE B 1 300 ? 7.500 -22.208 -3.222 1.00 20.09 300 ILE B C 1
ATOM 6821 O O . ILE B 1 300 ? 8.243 -21.271 -3.513 1.00 19.96 300 ILE B O 1
ATOM 6826 N N . ASN B 1 301 ? 7.210 -22.535 -1.965 1.00 19.60 301 ASN B N 1
ATOM 6827 C CA . ASN B 1 301 ? 7.551 -21.675 -0.838 1.00 19.29 301 ASN B CA 1
ATOM 6828 C C . ASN B 1 301 ? 7.495 -22.511 0.433 1.00 19.08 301 ASN B C 1
ATOM 6829 O O . ASN B 1 301 ? 6.578 -23.317 0.588 1.00 18.89 301 ASN B O 1
ATOM 6834 N N . PHE B 1 302 ? 8.470 -22.324 1.323 1.00 19.01 302 PHE B N 1
ATOM 6835 C CA . PHE B 1 302 ? 8.456 -22.975 2.633 1.00 19.14 302 PHE B CA 1
ATOM 6836 C C . PHE B 1 302 ? 7.819 -22.072 3.675 1.00 19.05 302 PHE B C 1
ATOM 6837 O O . PHE B 1 302 ? 7.906 -20.845 3.590 1.00 19.12 302 PHE B O 1
ATOM 6845 N N . GLU B 1 303 ? 7.208 -22.707 4.673 1.00 19.08 303 GLU B N 1
ATOM 6846 C CA . GLU B 1 303 ? 6.726 -22.035 5.876 1.00 19.16 303 GLU B CA 1
ATOM 6847 C C . GLU B 1 303 ? 7.074 -22.866 7.109 1.00 19.11 303 GLU B C 1
ATOM 6848 O O . GLU B 1 303 ? 7.198 -24.091 7.032 1.00 18.93 303 GLU B O 1
ATOM 6854 N N . THR B 1 304 ? 7.233 -22.172 8.234 1.00 19.04 304 THR B N 1
ATOM 6855 C CA . THR B 1 304 ? 7.473 -22.762 9.563 1.00 19.25 304 THR B CA 1
ATOM 6856 C C . THR B 1 304 ? 8.553 -23.850 9.593 1.00 19.34 304 THR B C 1
ATOM 6857 O O . THR B 1 304 ? 8.399 -24.873 10.269 1.00 19.37 304 THR B O 1
ATOM 6861 N N . ALA B 1 305 ? 9.648 -23.621 8.872 1.00 19.38 305 ALA B N 1
ATOM 6862 C CA . ALA B 1 305 ? 10.723 -24.606 8.805 1.00 19.55 305 ALA B CA 1
ATOM 6863 C C . ALA B 1 305 ? 11.577 -24.568 10.067 1.00 19.74 305 ALA B C 1
ATOM 6864 O O . ALA B 1 305 ? 11.789 -23.504 10.647 1.00 19.83 305 ALA B O 1
ATOM 6866 N N . GLY B 1 306 ? 12.054 -25.738 10.478 1.00 19.82 306 GLY B N 1
ATOM 6867 C CA . GLY B 1 306 ? 12.959 -25.878 11.617 1.00 20.05 306 GLY B CA 1
ATOM 6868 C C . GLY B 1 306 ? 14.055 -26.880 11.327 1.00 20.35 306 GLY B C 1
ATOM 6869 O O . GLY B 1 306 ? 13.951 -27.665 10.391 1.00 20.49 306 GLY B O 1
ATOM 6870 N N . VAL B 1 307 ? 15.103 -26.839 12.143 1.00 20.63 307 VAL B N 1
ATOM 6871 C CA . VAL B 1 307 ? 16.284 -27.684 12.010 1.00 20.91 307 VAL B CA 1
ATOM 6872 C C . VAL B 1 307 ? 16.514 -28.355 13.354 1.00 21.27 307 VAL B C 1
ATOM 6873 O O . VAL B 1 307 ? 16.469 -27.697 14.394 1.00 21.01 307 VAL B O 1
ATOM 6877 N N . THR B 1 308 ? 16.761 -29.659 13.334 1.00 21.61 308 THR B N 1
ATOM 6878 C CA . THR B 1 308 ? 17.099 -30.384 14.551 1.00 22.10 308 THR B CA 1
ATOM 6879 C C . THR B 1 308 ? 18.084 -31.507 14.257 1.00 22.25 308 THR B C 1
ATOM 6880 O O . THR B 1 308 ? 18.440 -31.753 13.101 1.00 22.27 308 THR B O 1
ATOM 6884 N N . ARG B 1 309 ? 18.542 -32.152 15.322 1.00 22.39 309 ARG B N 1
ATOM 6885 C CA . ARG B 1 309 ? 19.405 -33.321 15.230 1.00 22.53 309 ARG B CA 1
ATOM 6886 C C . ARG B 1 309 ? 18.894 -34.329 16.242 1.00 22.26 309 ARG B C 1
ATOM 6887 O O . ARG B 1 309 ? 18.681 -33.986 17.409 1.00 22.27 309 ARG B O 1
ATOM 6895 N N . LEU B 1 310 ? 18.694 -35.563 15.788 1.00 21.94 310 LEU B N 1
ATOM 6896 C CA . LEU B 1 310 ? 18.080 -36.607 16.595 1.00 21.93 310 LEU B CA 1
ATOM 6897 C C . LEU B 1 310 ? 18.937 -37.853 16.596 1.00 22.29 310 LEU B C 1
ATOM 6898 O O . LEU B 1 310 ? 19.754 -38.052 15.701 1.00 22.63 310 LEU B O 1
ATOM 6903 N N . ASN B 1 311 ? 18.731 -38.682 17.612 1.00 22.57 311 ASN B N 1
ATOM 6904 C CA . ASN B 1 311 ? 19.319 -40.018 17.685 1.00 22.75 311 ASN B CA 1
ATOM 6905 C C . ASN B 1 311 ? 18.201 -40.982 18.095 1.00 22.81 311 ASN B C 1
ATOM 6906 O O . ASN B 1 311 ? 17.057 -40.548 18.268 1.00 22.70 311 ASN B O 1
ATOM 6911 N N . PRO B 1 312 ? 18.501 -42.289 18.228 1.00 22.81 312 PRO B N 1
ATOM 6912 C CA . PRO B 1 312 ? 17.403 -43.204 18.555 1.00 22.96 312 PRO B CA 1
ATOM 6913 C C . PRO B 1 312 ? 16.626 -42.942 19.859 1.00 23.07 312 PRO B C 1
ATOM 6914 O O . PRO B 1 312 ? 15.471 -43.347 19.950 1.00 23.45 312 PRO B O 1
ATOM 6918 N N . ALA B 1 313 ? 17.231 -42.261 20.835 1.00 23.20 313 ALA B N 1
ATOM 6919 C CA . ALA B 1 313 ? 16.550 -41.956 22.105 1.00 23.40 313 ALA B CA 1
ATOM 6920 C C . ALA B 1 313 ? 15.749 -40.652 22.097 1.00 23.38 313 ALA B C 1
ATOM 6921 O O . ALA B 1 313 ? 14.875 -40.471 22.950 1.00 23.72 313 ALA B O 1
ATOM 6923 N N . GLY B 1 314 ? 16.049 -39.746 21.167 1.00 23.23 314 GLY B N 1
ATOM 6924 C CA . GLY B 1 314 ? 15.424 -38.420 21.152 1.00 23.15 314 GLY B CA 1
ATOM 6925 C C . GLY B 1 314 ? 16.319 -37.380 20.508 1.00 23.15 314 GLY B C 1
ATOM 6926 O O . GLY B 1 314 ? 16.805 -37.584 19.396 1.00 22.90 314 GLY B O 1
ATOM 6927 N N . ALA B 1 315 ? 16.537 -36.269 21.209 1.00 23.19 315 ALA B N 1
ATOM 6928 C CA . ALA B 1 315 ? 17.370 -35.177 20.710 1.00 23.57 315 ALA B CA 1
ATOM 6929 C C . ALA B 1 315 ? 18.848 -35.506 20.854 1.00 24.42 315 ALA B C 1
ATOM 6930 O O . ALA B 1 315 ? 19.263 -36.124 21.838 1.00 24.05 315 ALA B O 1
ATOM 6932 N N . ALA B 1 316 ? 19.627 -35.069 19.870 1.00 25.71 316 ALA B N 1
ATOM 6933 C CA . ALA B 1 316 ? 21.064 -35.295 19.826 1.00 27.26 316 ALA B CA 1
ATOM 6934 C C . ALA B 1 316 ? 21.776 -33.955 19.912 1.00 28.94 316 ALA B C 1
ATOM 6935 O O . ALA B 1 316 ? 21.482 -33.041 19.136 1.00 29.22 316 ALA B O 1
ATOM 6937 N N . TRP B 1 317 ? 22.714 -33.852 20.852 1.00 31.13 317 TRP B N 1
ATOM 6938 C CA . TRP B 1 317 ? 23.491 -32.629 21.072 1.00 33.03 317 TRP B CA 1
ATOM 6939 C C . TRP B 1 317 ? 24.987 -32.786 20.761 1.00 33.09 317 TRP B C 1
ATOM 6940 O O . TRP B 1 317 ? 25.797 -31.941 21.145 1.00 32.86 317 TRP B O 1
ATOM 6951 N N . ASP B 1 318 ? 25.347 -33.852 20.046 1.00 33.22 318 ASP B N 1
ATOM 6952 C CA . ASP B 1 318 ? 26.738 -34.085 19.643 1.00 33.74 318 ASP B CA 1
ATOM 6953 C C . ASP B 1 318 ? 27.133 -33.207 18.453 1.00 34.92 318 ASP B C 1
ATOM 6954 O O . ASP B 1 318 ? 26.277 -32.634 17.777 1.00 34.52 318 ASP B O 1
ATOM 6959 N N . ASN B 1 319 ? 28.436 -33.148 18.188 1.00 36.77 319 ASN B N 1
ATOM 6960 C CA . ASN B 1 319 ? 28.993 -32.331 17.093 1.00 38.42 319 ASN B CA 1
ATOM 6961 C C . ASN B 1 319 ? 29.130 -33.048 15.739 1.00 37.63 319 ASN B C 1
ATOM 6962 O O . ASN B 1 319 ? 29.697 -32.482 14.800 1.00 37.48 319 ASN B O 1
ATOM 6967 N N . GLY B 1 320 ? 28.607 -34.269 15.632 1.00 36.82 320 GLY B N 1
ATOM 6968 C CA . GLY B 1 320 ? 28.866 -35.140 14.483 1.00 36.40 320 GLY B CA 1
ATOM 6969 C C . GLY B 1 320 ? 29.475 -36.469 14.899 1.00 35.95 320 GLY B C 1
ATOM 6970 O O . GLY B 1 320 ? 29.452 -37.428 14.127 1.00 36.03 320 GLY B O 1
ATOM 6971 N N . SER B 1 321 ? 30.022 -36.522 16.117 1.00 35.47 321 SER B N 1
ATOM 6972 C CA . SER B 1 321 ? 30.708 -37.710 16.637 1.00 35.13 321 SER B CA 1
ATOM 6973 C C . SER B 1 321 ? 29.802 -38.928 16.881 1.00 34.60 321 SER B C 1
ATOM 6974 O O . SER B 1 321 ? 30.269 -40.065 16.787 1.00 34.54 321 SER B O 1
ATOM 6977 N N . ASP B 1 322 ? 28.527 -38.697 17.197 1.00 33.55 322 ASP B N 1
ATOM 6978 C CA . ASP B 1 322 ? 27.555 -39.787 17.344 1.00 33.02 322 ASP B CA 1
ATOM 6979 C C . ASP B 1 322 ? 27.139 -40.281 15.955 1.00 32.74 322 ASP B C 1
ATOM 6980 O O . ASP B 1 322 ? 26.408 -39.595 15.232 1.00 32.41 322 ASP B O 1
ATOM 6985 N N . THR B 1 323 ? 27.595 -41.484 15.600 1.00 32.27 323 THR B N 1
ATOM 6986 C CA . THR B 1 323 ? 27.303 -42.078 14.289 1.00 31.91 323 THR B CA 1
ATOM 6987 C C . THR B 1 323 ? 25.845 -42.529 14.138 1.00 30.97 323 THR B C 1
ATOM 6988 O O . THR B 1 323 ? 25.395 -42.778 13.016 1.00 31.08 323 THR B O 1
ATOM 6992 N N . THR B 1 324 ? 25.119 -42.641 15.254 1.00 30.00 324 THR B N 1
ATOM 6993 C CA . THR B 1 324 ? 23.697 -42.999 15.232 1.00 29.14 324 THR B CA 1
ATOM 6994 C C . THR B 1 324 ? 22.773 -41.780 15.080 1.00 28.03 324 THR B C 1
ATOM 6995 O O . THR B 1 324 ? 21.569 -41.953 14.888 1.00 27.94 324 THR B O 1
ATOM 6999 N N . ALA B 1 325 ? 23.323 -40.566 15.172 1.00 26.73 325 ALA B N 1
ATOM 7000 C CA . ALA B 1 325 ? 22.518 -39.345 15.079 1.00 25.81 325 ALA B CA 1
ATOM 7001 C C . ALA B 1 325 ? 22.321 -38.902 13.629 1.00 25.16 325 ALA B C 1
ATOM 7002 O O . ALA B 1 325 ? 23.161 -39.175 12.767 1.00 25.07 325 ALA B O 1
ATOM 7004 N N . VAL B 1 326 ? 21.205 -38.218 13.381 1.00 24.26 326 VAL B N 1
ATOM 7005 C CA . VAL B 1 326 ? 20.811 -37.774 12.042 1.00 23.77 326 VAL B CA 1
ATOM 7006 C C . VAL B 1 326 ? 20.318 -36.327 12.113 1.00 23.31 326 VAL B C 1
ATOM 7007 O O . VAL B 1 326 ? 19.577 -35.966 13.030 1.00 23.16 326 VAL B O 1
ATOM 7011 N N . ASP B 1 327 ? 20.730 -35.520 11.137 1.00 22.74 327 ASP B N 1
ATOM 7012 C CA . ASP B 1 327 ? 20.251 -34.143 10.988 1.00 22.56 327 ASP B CA 1
ATOM 7013 C C . ASP B 1 327 ? 18.943 -34.125 10.209 1.00 22.24 327 ASP B C 1
ATOM 7014 O O . ASP B 1 327 ? 18.834 -34.767 9.167 1.00 21.97 327 ASP B O 1
ATOM 7019 N N . PHE B 1 328 ? 17.956 -33.389 10.723 1.00 21.94 328 PHE B N 1
ATOM 7020 C CA . PHE B 1 328 ? 16.633 -33.290 10.104 1.00 21.81 328 PHE B CA 1
ATOM 7021 C C . PHE B 1 328 ? 16.227 -31.834 9.929 1.00 22.03 328 PHE B C 1
ATOM 7022 O O . PHE B 1 328 ? 16.582 -30.981 10.743 1.00 21.81 328 PHE B O 1
ATOM 7030 N N . VAL B 1 329 ? 15.477 -31.572 8.863 1.00 22.32 329 VAL B N 1
ATOM 7031 C CA . VAL B 1 329 ? 14.771 -30.309 8.678 1.00 22.67 329 VAL B CA 1
ATOM 7032 C C . VAL B 1 329 ? 13.288 -30.656 8.570 1.00 22.79 329 VAL B C 1
ATOM 7033 O O . VAL B 1 329 ? 12.933 -31.623 7.902 1.00 22.69 329 VAL B O 1
ATOM 7037 N N . THR B 1 330 ? 12.434 -29.894 9.250 1.00 22.96 330 THR B N 1
ATOM 7038 C CA . THR B 1 330 ? 10.979 -30.013 9.101 1.00 23.11 330 THR B CA 1
ATOM 7039 C C . THR B 1 330 ? 10.501 -28.714 8.483 1.00 23.14 330 THR B C 1
ATOM 7040 O O . THR B 1 330 ? 11.063 -27.663 8.767 1.00 23.20 330 THR B O 1
ATOM 7044 N N . PHE B 1 331 ? 9.487 -28.788 7.626 1.00 22.78 331 PHE B N 1
ATOM 7045 C CA . PHE B 1 331 ? 9.034 -27.616 6.874 1.00 22.67 331 PHE B CA 1
ATOM 7046 C C . PHE B 1 331 ? 7.676 -27.846 6.227 1.00 21.69 331 PHE B C 1
ATOM 7047 O O . PHE B 1 331 ? 7.359 -28.958 5.804 1.00 21.21 331 PHE B O 1
ATOM 7055 N N . GLY B 1 332 ? 6.875 -26.787 6.171 1.00 20.79 332 GLY B N 1
ATOM 7056 C CA . GLY B 1 332 ? 5.637 -26.786 5.401 1.00 20.39 332 GLY B CA 1
ATOM 7057 C C . GLY B 1 332 ? 5.930 -26.289 4.005 1.00 19.96 332 GLY B C 1
ATOM 7058 O O . GLY B 1 332 ? 6.833 -25.478 3.822 1.00 19.64 332 GLY B O 1
ATOM 7059 N N . THR B 1 333 ? 5.177 -26.776 3.023 1.00 19.94 333 THR B N 1
ATOM 7060 C CA . THR B 1 333 ? 5.289 -26.277 1.651 1.00 20.02 333 THR B CA 1
ATOM 7061 C C . THR B 1 333 ? 3.929 -25.810 1.154 1.00 20.33 333 THR B C 1
ATOM 7062 O O . THR B 1 333 ? 2.895 -26.346 1.561 1.00 19.73 333 THR B O 1
ATOM 7066 N N . GLU B 1 334 ? 3.952 -24.810 0.273 1.00 21.10 334 GLU B N 1
ATOM 7067 C CA . GLU B 1 334 ? 2.742 -24.231 -0.304 1.00 22.13 334 GLU B CA 1
ATOM 7068 C C . GLU B 1 334 ? 2.664 -24.450 -1.803 1.00 22.42 334 GLU B C 1
ATOM 7069 O O . GLU B 1 334 ? 3.684 -24.427 -2.493 1.00 22.30 334 GLU B O 1
ATOM 7075 N N . GLN B 1 335 ? 1.433 -24.620 -2.285 1.00 23.20 335 GLN B N 1
ATOM 7076 C CA . GLN B 1 335 ? 1.108 -24.707 -3.716 1.00 23.99 335 GLN B CA 1
ATOM 7077 C C . GLN B 1 335 ? 1.717 -25.916 -4.428 1.00 24.02 335 GLN B C 1
ATOM 7078 O O . GLN B 1 335 ? 1.953 -25.873 -5.636 1.00 24.25 335 GLN B O 1
ATOM 7084 N N . GLY B 1 336 ? 1.949 -26.992 -3.679 1.00 23.79 336 GLY B N 1
ATOM 7085 C CA . GLY B 1 336 ? 2.360 -28.273 -4.248 1.00 23.76 336 GLY B CA 1
ATOM 7086 C C . GLY B 1 336 ? 1.320 -29.361 -4.045 1.00 23.73 336 GLY B C 1
ATOM 7087 O O . GLY B 1 336 ? 1.638 -30.543 -4.153 1.00 23.84 336 GLY B O 1
ATOM 7088 N N . ARG B 1 337 ? 0.074 -28.971 -3.771 1.00 23.69 337 ARG B N 1
ATOM 7089 C CA . ARG B 1 337 ? -0.977 -29.930 -3.436 1.00 23.81 337 ARG B CA 1
ATOM 7090 C C . ARG B 1 337 ? -2.333 -29.419 -3.921 1.00 24.35 337 ARG B C 1
ATOM 7091 O O . ARG B 1 337 ? -2.635 -28.232 -3.795 1.00 24.53 337 ARG B O 1
ATOM 7099 N N . ALA B 1 338 ? -3.139 -30.320 -4.480 1.00 24.91 338 ALA B N 1
ATOM 7100 C CA . ALA B 1 338 ? -4.450 -29.965 -5.044 1.00 25.25 338 ALA B CA 1
ATOM 7101 C C . ALA B 1 338 ? -5.550 -29.770 -3.993 1.00 25.33 338 ALA B C 1
ATOM 7102 O O . ALA B 1 338 ? -6.618 -29.245 -4.311 1.00 26.05 338 ALA B O 1
ATOM 7104 N N . ASP B 1 339 ? -5.288 -30.199 -2.761 1.00 24.80 339 ASP B N 1
ATOM 7105 C CA . ASP B 1 339 ? -6.264 -30.166 -1.677 1.00 24.44 339 ASP B CA 1
ATOM 7106 C C . ASP B 1 339 ? -5.502 -29.891 -0.376 1.00 23.45 339 ASP B C 1
ATOM 7107 O O . ASP B 1 339 ? -4.327 -29.519 -0.434 1.00 22.97 339 ASP B O 1
ATOM 7112 N N . HIS B 1 340 ? -6.153 -30.049 0.779 1.00 22.65 340 HIS B N 1
ATOM 7113 C CA . HIS B 1 340 ? -5.525 -29.779 2.082 1.00 22.07 340 HIS B CA 1
ATOM 7114 C C . HIS B 1 340 ? -4.941 -28.372 2.141 1.00 21.60 340 HIS B C 1
ATOM 7115 O O . HIS B 1 340 ? -3.805 -28.165 2.571 1.00 21.19 340 HIS B O 1
ATOM 7122 N N . GLN B 1 341 ? -5.739 -27.413 1.671 1.00 21.44 341 GLN B N 1
ATOM 7123 C CA . GLN B 1 341 ? -5.370 -25.998 1.649 1.00 21.37 341 GLN B CA 1
ATOM 7124 C C . GLN B 1 341 ? -4.020 -25.742 0.950 1.00 21.47 341 GLN B C 1
ATOM 7125 O O . GLN B 1 341 ? -3.276 -24.827 1.314 1.00 21.30 341 GLN B O 1
ATOM 7131 N N . ASN B 1 342 ? -3.743 -26.558 -0.072 1.00 21.87 342 ASN B N 1
ATOM 7132 C CA . ASN B 1 342 ? -2.491 -26.535 -0.840 1.00 22.04 342 ASN B CA 1
ATOM 7133 C C . ASN B 1 342 ? -1.221 -26.686 0.010 1.00 21.29 342 ASN B C 1
ATOM 7134 O O . ASN B 1 342 ? -0.156 -26.189 -0.368 1.00 21.27 342 ASN B O 1
ATOM 7139 N N . HIS B 1 343 ? -1.334 -27.409 1.128 1.00 20.43 343 HIS B N 1
ATOM 7140 C CA . HIS B 1 343 ? -0.287 -27.450 2.151 1.00 19.88 343 HIS B CA 1
ATOM 7141 C C . HIS B 1 343 ? 0.195 -28.864 2.481 1.00 19.29 343 HIS B C 1
ATOM 7142 O O . HIS B 1 343 ? -0.618 -29.744 2.769 1.00 19.24 343 HIS B O 1
ATOM 7149 N N . TRP B 1 344 ? 1.516 -29.059 2.449 1.00 18.91 344 TRP B N 1
ATOM 7150 C CA . TRP B 1 344 ? 2.170 -30.294 2.899 1.00 18.67 344 TRP B CA 1
ATOM 7151 C C . TRP B 1 344 ? 3.060 -29.987 4.105 1.00 18.10 344 TRP B C 1
ATOM 7152 O O . TRP B 1 344 ? 3.935 -29.131 3.998 1.00 17.94 344 TRP B O 1
ATOM 7163 N N . PRO B 1 345 ? 2.870 -30.696 5.238 1.00 17.66 345 PRO B N 1
ATOM 7164 C CA . PRO B 1 345 ? 3.853 -30.645 6.321 1.00 17.65 345 PRO B CA 1
ATOM 7165 C C . PRO B 1 345 ? 4.863 -31.784 6.167 1.00 17.70 345 PRO B C 1
ATOM 7166 O O . PRO B 1 345 ? 4.515 -32.956 6.362 1.00 17.72 345 PRO B O 1
ATOM 7170 N N . LEU B 1 346 ? 6.094 -31.427 5.809 1.00 18.08 346 LEU B N 1
ATOM 7171 C CA . LEU B 1 346 ? 7.116 -32.393 5.423 1.00 18.33 346 LEU B CA 1
ATOM 7172 C C . LEU B 1 346 ? 8.300 -32.396 6.377 1.00 18.63 346 LEU B C 1
ATOM 7173 O O . LEU B 1 346 ? 8.408 -31.561 7.276 1.00 18.64 346 LEU B O 1
ATOM 7178 N N . TRP B 1 347 ? 9.177 -33.374 6.175 1.00 18.87 347 TRP B N 1
ATOM 7179 C CA . TRP B 1 347 ? 10.475 -33.424 6.832 1.00 19.24 347 TRP B CA 1
ATOM 7180 C C . TRP B 1 347 ? 11.481 -34.082 5.898 1.00 19.47 347 TRP B C 1
ATOM 7181 O O . TRP B 1 347 ? 11.096 -34.807 4.979 1.00 19.39 347 TRP B O 1
ATOM 7192 N N . ALA B 1 348 ? 12.763 -33.835 6.147 1.00 19.82 348 ALA B N 1
ATOM 7193 C CA . ALA B 1 348 ? 13.844 -34.473 5.397 1.00 20.20 348 ALA B CA 1
ATOM 7194 C C . ALA B 1 348 ? 15.044 -34.729 6.291 1.00 20.65 348 ALA B C 1
ATOM 7195 O O . ALA B 1 348 ? 15.402 -33.883 7.110 1.00 20.60 348 ALA B O 1
ATOM 7197 N N . ALA B 1 349 ? 15.655 -35.901 6.130 1.00 21.10 349 ALA B N 1
ATOM 7198 C CA . ALA B 1 349 ? 16.977 -36.152 6.685 1.00 21.54 349 ALA B CA 1
ATOM 7199 C C . ALA B 1 349 ? 17.985 -35.548 5.727 1.00 21.95 349 ALA B C 1
ATOM 7200 O O . ALA B 1 349 ? 17.842 -35.690 4.507 1.00 22.12 349 ALA B O 1
ATOM 7202 N N . VAL B 1 350 ? 18.990 -34.862 6.269 1.00 22.46 350 VAL B N 1
ATOM 7203 C CA . VAL B 1 350 ? 19.964 -34.142 5.447 1.00 22.88 350 VAL B CA 1
ATOM 7204 C C . VAL B 1 350 ? 21.401 -34.462 5.840 1.00 23.43 350 VAL B C 1
ATOM 7205 O O . VAL B 1 350 ? 21.680 -34.801 6.989 1.00 23.27 350 VAL B O 1
ATOM 7209 N N . ASP B 1 351 ? 22.298 -34.346 4.864 1.00 24.15 351 ASP B N 1
ATOM 7210 C CA . ASP B 1 351 ? 23.737 -34.414 5.087 1.00 24.84 351 ASP B CA 1
ATOM 7211 C C . ASP B 1 351 ? 24.319 -33.041 4.785 1.00 25.12 351 ASP B C 1
ATOM 7212 O O . ASP B 1 351 ? 24.176 -32.537 3.667 1.00 25.29 351 ASP B O 1
ATOM 7217 N N . TYR B 1 352 ? 24.963 -32.433 5.778 1.00 25.63 352 TYR B N 1
ATOM 7218 C CA . TYR B 1 352 ? 25.522 -31.091 5.622 1.00 26.08 352 TYR B CA 1
ATOM 7219 C C . TYR B 1 352 ? 26.855 -31.105 4.872 1.00 27.19 352 TYR B C 1
ATOM 7220 O O . TYR B 1 352 ? 27.714 -31.947 5.145 1.00 27.29 352 TYR B O 1
ATOM 7229 N N . GLU B 1 353 ? 27.007 -30.165 3.936 1.00 28.66 353 GLU B N 1
ATOM 7230 C CA . GLU B 1 353 ? 28.272 -29.889 3.248 1.00 30.04 353 GLU B CA 1
ATOM 7231 C C . GLU B 1 353 ? 28.636 -28.420 3.458 1.00 30.36 353 GLU B C 1
ATOM 7232 O O . GLU B 1 353 ? 27.766 -27.551 3.379 1.00 30.35 353 GLU B O 1
ATOM 7238 N N . VAL B 1 354 ? 29.915 -28.146 3.711 1.00 30.74 354 VAL B N 1
ATOM 7239 C CA . VAL B 1 354 ? 30.394 -26.779 3.945 1.00 31.01 354 VAL B CA 1
ATOM 7240 C C . VAL B 1 354 ? 30.800 -26.151 2.613 1.00 31.25 354 VAL B C 1
ATOM 7241 O O . VAL B 1 354 ? 31.608 -26.721 1.878 1.00 31.28 354 VAL B O 1
ATOM 7245 N N . ARG B 1 355 ? 30.239 -24.980 2.311 1.00 31.14 355 ARG B N 1
ATOM 7246 C CA . ARG B 1 355 ? 30.586 -24.232 1.098 1.00 31.36 355 ARG B CA 1
ATOM 7247 C C . ARG B 1 355 ? 31.846 -23.403 1.317 1.00 32.22 355 ARG B C 1
ATOM 7248 O O . ARG B 1 355 ? 32.212 -23.099 2.455 1.00 32.10 355 ARG B O 1
ATOM 7256 N N . ASP B 1 356 ? 32.488 -23.020 0.215 1.00 33.32 356 ASP B N 1
ATOM 7257 C CA . ASP B 1 356 ? 33.706 -22.199 0.261 1.00 34.23 356 ASP B CA 1
ATOM 7258 C C . ASP B 1 356 ? 33.485 -20.822 0.897 1.00 33.77 356 ASP B C 1
ATOM 7259 O O . ASP B 1 356 ? 34.414 -20.274 1.502 1.00 34.05 356 ASP B O 1
ATOM 7264 N N . ASN B 1 357 ? 32.270 -20.272 0.784 1.00 33.07 357 ASN B N 1
ATOM 7265 C CA . ASN B 1 357 ? 31.963 -18.974 1.410 1.00 32.50 357 ASN B CA 1
ATOM 7266 C C . ASN B 1 357 ? 31.523 -19.037 2.887 1.00 31.88 357 ASN B C 1
ATOM 7267 O O . ASN B 1 357 ? 31.005 -18.053 3.416 1.00 31.92 357 ASN B O 1
ATOM 7272 N N . GLY B 1 358 ? 31.736 -20.177 3.548 1.00 30.92 358 GLY B N 1
ATOM 7273 C CA . GLY B 1 358 ? 31.446 -20.312 4.974 1.00 30.34 358 GLY B CA 1
ATOM 7274 C C . GLY B 1 358 ? 29.965 -20.460 5.269 1.00 29.72 358 GLY B C 1
ATOM 7275 O O . GLY B 1 358 ? 29.486 -19.956 6.286 1.00 29.50 358 GLY B O 1
ATOM 7276 N N . SER B 1 359 ? 29.251 -21.150 4.378 1.00 28.88 359 SER B N 1
ATOM 7277 C CA . SER B 1 359 ? 27.836 -21.473 4.558 1.00 28.38 359 SER B CA 1
ATOM 7278 C C . SER B 1 359 ? 27.642 -22.984 4.444 1.00 27.98 359 SER B C 1
ATOM 7279 O O . SER B 1 359 ? 28.592 -23.719 4.156 1.00 27.76 359 SER B O 1
ATOM 7282 N N . ILE B 1 360 ? 26.414 -23.439 4.682 1.00 27.43 360 ILE B N 1
ATOM 7283 C CA . ILE B 1 360 ? 26.093 -24.865 4.730 1.00 27.18 360 ILE B CA 1
ATOM 7284 C C . ILE B 1 360 ? 25.042 -25.213 3.686 1.00 27.21 360 ILE B C 1
ATOM 7285 O O . ILE B 1 360 ? 24.007 -24.549 3.599 1.00 26.98 360 ILE B O 1
ATOM 7290 N N . GLU B 1 361 ? 25.307 -26.263 2.909 1.00 27.25 361 GLU B N 1
ATOM 7291 C CA . GLU B 1 361 ? 24.295 -26.878 2.059 1.00 27.42 361 GLU B CA 1
ATOM 7292 C C . GLU B 1 361 ? 23.778 -28.129 2.756 1.00 26.82 361 GLU B C 1
ATOM 7293 O O . GLU B 1 361 ? 24.562 -29.030 3.068 1.00 26.54 361 GLU B O 1
ATOM 7299 N N . ALA B 1 362 ? 22.464 -28.182 2.988 1.00 26.09 362 ALA B N 1
ATOM 7300 C CA . ALA B 1 362 ? 21.809 -29.377 3.522 1.00 25.77 362 ALA B CA 1
ATOM 7301 C C . ALA B 1 362 ? 21.303 -30.226 2.362 1.00 25.59 362 ALA B C 1
ATOM 7302 O O . ALA B 1 362 ? 20.301 -29.888 1.724 1.00 25.70 362 ALA B O 1
ATOM 7304 N N . VAL B 1 363 ? 22.008 -31.321 2.091 1.00 25.42 363 VAL B N 1
ATOM 7305 C CA . VAL B 1 363 ? 21.688 -32.198 0.972 1.00 25.21 363 VAL B CA 1
ATOM 7306 C C . VAL B 1 363 ? 20.697 -33.250 1.453 1.00 24.87 363 VAL B C 1
ATOM 7307 O O . VAL B 1 363 ? 20.993 -33.999 2.383 1.00 24.90 363 VAL B O 1
ATOM 7311 N N . ILE B 1 364 ? 19.534 -33.314 0.805 1.00 24.44 364 ILE B N 1
ATOM 7312 C CA . ILE B 1 364 ? 18.466 -34.221 1.218 1.00 24.25 364 ILE B CA 1
ATOM 7313 C C . ILE B 1 364 ? 18.861 -35.681 0.963 1.00 24.19 364 ILE B C 1
ATOM 7314 O O . ILE B 1 364 ? 19.160 -36.062 -0.172 1.00 24.28 364 ILE B O 1
ATOM 7319 N N . ALA B 1 365 ? 18.845 -36.480 2.034 1.00 23.85 365 ALA B N 1
ATOM 7320 C CA . ALA B 1 365 ? 19.183 -37.910 1.995 1.00 23.76 365 ALA B CA 1
ATOM 7321 C C . ALA B 1 365 ? 17.942 -38.771 1.766 1.00 23.48 365 ALA B C 1
ATOM 7322 O O . ALA B 1 365 ? 17.963 -39.726 0.984 1.00 23.49 365 ALA B O 1
ATOM 7324 N N . TYR B 1 366 ? 16.880 -38.450 2.499 1.00 22.98 366 TYR B N 1
ATOM 7325 C CA . TYR B 1 366 ? 15.553 -39.024 2.280 1.00 22.66 366 TYR B CA 1
ATOM 7326 C C . TYR B 1 366 ? 14.529 -38.053 2.850 1.00 22.24 366 TYR B C 1
ATOM 7327 O O . TYR B 1 366 ? 14.888 -37.155 3.633 1.00 22.13 366 TYR B O 1
ATOM 7336 N N . SER B 1 367 ? 13.268 -38.218 2.456 1.00 21.68 367 SER B N 1
ATOM 7337 C CA . SER B 1 367 ? 12.289 -37.151 2.632 1.00 21.39 367 SER B CA 1
ATOM 7338 C C . SER B 1 367 ? 10.910 -37.729 2.869 1.00 20.93 367 SER B C 1
ATOM 7339 O O . SER B 1 367 ? 10.471 -38.608 2.134 1.00 20.97 367 SER B O 1
ATOM 7342 N N . GLY B 1 368 ? 10.221 -37.231 3.892 1.00 20.33 368 GLY B N 1
ATOM 7343 C CA . GLY B 1 368 ? 8.917 -37.767 4.271 1.00 19.91 368 GLY B CA 1
ATOM 7344 C C . GLY B 1 368 ? 7.881 -36.727 4.613 1.00 19.61 368 GLY B C 1
ATOM 7345 O O . GLY B 1 368 ? 8.040 -35.547 4.317 1.00 19.47 368 GLY B O 1
ATOM 7346 N N . VAL B 1 369 ? 6.813 -37.212 5.234 1.00 19.53 369 VAL B N 1
ATOM 7347 C CA . VAL B 1 369 ? 5.629 -36.427 5.553 1.00 19.45 369 VAL B CA 1
ATOM 7348 C C . VAL B 1 369 ? 5.437 -36.495 7.061 1.00 19.42 369 VAL B C 1
ATOM 7349 O O . VAL B 1 369 ? 5.438 -37.585 7.640 1.00 19.37 369 VAL B O 1
ATOM 7353 N N . GLN B 1 370 ? 5.278 -35.334 7.696 1.00 19.35 370 GLN B N 1
ATOM 7354 C CA . GLN B 1 370 ? 5.070 -35.293 9.144 1.00 19.39 370 GLN B CA 1
ATOM 7355 C C . GLN B 1 370 ? 3.643 -35.684 9.541 1.00 19.12 370 GLN B C 1
ATOM 7356 O O . GLN B 1 370 ? 3.435 -36.312 10.582 1.00 19.04 370 GLN B O 1
ATOM 7362 N N . ASP B 1 371 ? 2.672 -35.303 8.714 1.00 18.71 371 ASP B N 1
ATOM 7363 C CA . ASP B 1 371 ? 1.276 -35.683 8.912 1.00 18.59 371 ASP B CA 1
ATOM 7364 C C . ASP B 1 371 ? 0.580 -35.636 7.559 1.00 18.49 371 ASP B C 1
ATOM 7365 O O . ASP B 1 371 ? 0.754 -34.681 6.800 1.00 18.39 371 ASP B O 1
ATOM 7370 N N . TRP B 1 372 ? -0.196 -36.673 7.256 1.00 18.67 372 TRP B N 1
ATOM 7371 C CA . TRP B 1 372 ? -0.801 -36.828 5.931 1.00 18.77 372 TRP B CA 1
ATOM 7372 C C . TRP B 1 372 ? -2.185 -36.185 5.784 1.00 18.55 372 TRP B C 1
ATOM 7373 O O . TRP B 1 372 ? -2.756 -36.197 4.689 1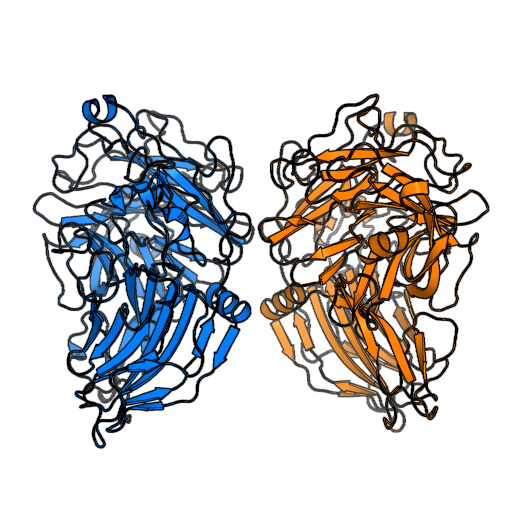.00 18.63 372 TRP B O 1
ATOM 7384 N N . GLY B 1 373 ? -2.716 -35.617 6.867 1.00 18.17 373 GLY B N 1
ATOM 7385 C CA . GLY B 1 373 ? -4.083 -35.108 6.882 1.00 17.97 373 GLY B CA 1
ATOM 7386 C C . GLY B 1 373 ? -4.191 -33.600 6.996 1.00 17.79 373 GLY B C 1
ATOM 7387 O O . GLY B 1 373 ? -3.331 -32.864 6.500 1.00 17.72 373 GLY B O 1
ATOM 7388 N N . ARG B 1 374 ? -5.252 -33.147 7.662 1.00 17.80 374 ARG B N 1
ATOM 7389 C CA . ARG B 1 374 ? -5.587 -31.722 7.753 1.00 17.93 374 ARG B CA 1
ATOM 7390 C C . ARG B 1 374 ? -4.817 -31.019 8.867 1.00 17.77 374 ARG B C 1
ATOM 7391 O O . ARG B 1 374 ? -5.412 -30.439 9.776 1.00 17.84 374 ARG B O 1
ATOM 7399 N N . SER B 1 375 ? -3.490 -31.069 8.777 1.00 17.61 375 SER B N 1
ATOM 7400 C CA . SER B 1 375 ? -2.618 -30.363 9.705 1.00 17.45 375 SER B CA 1
ATOM 7401 C C . SER B 1 375 ? -1.436 -29.746 8.976 1.00 17.33 375 SER B C 1
ATOM 7402 O O . SER B 1 375 ? -1.117 -30.115 7.846 1.00 17.33 375 SER B O 1
ATOM 7405 N N . TYR B 1 376 ? -0.810 -28.784 9.642 1.00 16.99 376 TYR B N 1
ATOM 7406 C CA . TYR B 1 376 ? 0.227 -27.953 9.044 1.00 17.00 376 TYR B CA 1
ATOM 7407 C C . TYR B 1 376 ? 0.916 -27.168 10.153 1.00 16.97 376 TYR B C 1
ATOM 7408 O O . TYR B 1 376 ? 0.463 -27.188 11.305 1.00 16.75 376 TYR B O 1
ATOM 7417 N N . ALA B 1 377 ? 2.015 -26.504 9.803 1.00 17.00 377 ALA B N 1
ATOM 7418 C CA . ALA B 1 377 ? 2.688 -25.542 10.678 1.00 17.21 377 ALA B CA 1
ATOM 7419 C C . ALA B 1 377 ? 3.268 -26.208 11.923 1.00 17.47 377 ALA B C 1
ATOM 7420 O O . ALA B 1 377 ? 3.097 -25.720 13.040 1.00 17.62 377 ALA B O 1
ATOM 7422 N N . TYR B 1 378 ? 3.963 -27.324 11.713 1.00 17.61 378 TYR B N 1
ATOM 7423 C CA . TYR B 1 378 ? 4.621 -28.031 12.807 1.00 17.76 378 TYR B CA 1
ATOM 7424 C C . TYR B 1 378 ? 5.834 -27.249 13.294 1.00 18.22 378 TYR B C 1
ATOM 7425 O O . TYR B 1 378 ? 6.650 -26.787 12.492 1.00 18.48 378 TYR B O 1
ATOM 7434 N N . ALA B 1 379 ? 5.911 -27.080 14.611 1.00 18.59 379 ALA B N 1
ATOM 7435 C CA . ALA B 1 379 ? 7.053 -26.477 15.279 1.00 19.00 379 ALA B CA 1
ATOM 7436 C C . ALA B 1 379 ? 7.648 -27.535 16.191 1.00 19.16 379 ALA B C 1
ATOM 7437 O O . ALA B 1 379 ? 6.907 -28.338 16.756 1.00 19.38 379 ALA B O 1
ATOM 7439 N N . SER B 1 380 ? 8.974 -27.549 16.326 1.00 19.45 380 SER B N 1
ATOM 7440 C CA . SER B 1 380 ? 9.633 -28.416 17.304 1.00 19.39 380 SER B CA 1
ATOM 7441 C C . SER B 1 380 ? 10.516 -27.599 18.232 1.00 19.11 380 SER B C 1
ATOM 7442 O O . SER B 1 380 ? 10.996 -26.525 17.866 1.00 19.06 380 SER B O 1
ATOM 7445 N N . PHE B 1 381 ? 10.710 -28.115 19.440 1.00 18.77 381 PHE B N 1
ATOM 7446 C CA . PHE B 1 381 ? 11.474 -27.414 20.462 1.00 18.63 381 PHE B CA 1
ATOM 7447 C C . PHE B 1 381 ? 12.129 -28.393 21.432 1.00 18.44 381 PHE B C 1
ATOM 7448 O O . PHE B 1 381 ? 11.617 -29.497 21.640 1.00 18.21 381 PHE B O 1
ATOM 7456 N N . PRO B 1 382 ? 13.273 -27.995 22.018 1.00 18.56 382 PRO B N 1
ATOM 7457 C CA . PRO B 1 382 ? 13.985 -28.879 22.934 1.00 18.69 382 PRO B CA 1
ATOM 7458 C C . PRO B 1 382 ? 13.340 -28.945 24.312 1.00 18.97 382 PRO B C 1
ATOM 7459 O O . PRO B 1 382 ? 12.846 -27.934 24.820 1.00 18.82 382 PRO B O 1
ATOM 7463 N N . VAL B 1 383 ? 13.354 -30.137 24.898 1.00 19.35 383 VAL B N 1
ATOM 7464 C CA . VAL B 1 383 ? 12.789 -30.381 26.217 1.00 19.94 383 VAL B CA 1
ATOM 7465 C C . VAL B 1 383 ? 13.821 -31.165 27.024 1.00 21.10 383 VAL B C 1
ATOM 7466 O O . VAL B 1 383 ? 14.559 -31.989 26.474 1.00 20.78 383 VAL B O 1
ATOM 7470 N N . GLU B 1 384 ? 13.865 -30.883 28.323 1.00 22.54 384 GLU B N 1
ATOM 7471 C CA . GLU B 1 384 ? 14.773 -31.546 29.265 1.00 24.25 384 GLU B CA 1
ATOM 7472 C C . GLU B 1 384 ? 14.700 -33.075 29.152 1.00 24.09 384 GLU B C 1
ATOM 7473 O O . GLU B 1 384 ? 13.638 -33.628 28.884 1.00 23.83 384 GLU B O 1
ATOM 7479 N N . GLY B 1 385 ? 15.830 -33.745 29.366 1.00 24.13 385 GLY B N 1
ATOM 7480 C CA . GLY B 1 385 ? 15.944 -35.199 29.175 1.00 24.21 385 GLY B CA 1
ATOM 7481 C C . GLY B 1 385 ? 16.265 -35.630 27.749 1.00 24.31 385 GLY B C 1
ATOM 7482 O O . GLY B 1 385 ? 15.971 -36.759 27.355 1.00 24.47 385 GLY B O 1
ATOM 7483 N N . TYR B 1 386 ? 16.846 -34.711 26.981 1.00 24.55 386 TYR B N 1
ATOM 7484 C CA . TYR B 1 386 ? 17.336 -34.936 25.622 1.00 24.87 386 TYR B CA 1
ATOM 7485 C C . TYR B 1 386 ? 16.182 -35.284 24.696 1.00 23.26 386 TYR B C 1
ATOM 7486 O O . TYR B 1 386 ? 16.216 -36.289 23.982 1.00 22.79 386 TYR B O 1
ATOM 7495 N N . ARG B 1 387 ? 15.159 -34.433 24.723 1.00 21.79 387 ARG B N 1
ATOM 7496 C CA . ARG B 1 387 ? 13.967 -34.614 23.909 1.00 20.78 387 ARG B CA 1
ATOM 7497 C C . ARG B 1 387 ? 13.817 -33.459 22.934 1.00 20.07 387 ARG B C 1
ATOM 7498 O O . ARG B 1 387 ? 14.251 -32.338 23.209 1.00 19.76 387 ARG B O 1
ATOM 7506 N N . GLN B 1 388 ? 13.228 -33.761 21.781 1.00 19.61 388 GLN B N 1
ATOM 7507 C CA . GLN B 1 388 ? 12.768 -32.753 20.835 1.00 19.37 388 GLN B CA 1
ATOM 7508 C C . GLN B 1 388 ? 11.294 -33.047 20.616 1.00 18.72 388 GLN B C 1
ATOM 7509 O O . GLN B 1 388 ? 10.940 -34.143 20.178 1.00 18.63 388 GLN B O 1
ATOM 7515 N N . VAL B 1 389 ? 10.444 -32.075 20.941 1.00 18.00 389 VAL B N 1
ATOM 7516 C CA . VAL B 1 389 ? 8.995 -32.256 20.906 1.00 17.49 389 VAL B CA 1
ATOM 7517 C C . VAL B 1 389 ? 8.406 -31.399 19.794 1.00 17.20 389 VAL B C 1
ATOM 7518 O O . VAL B 1 389 ? 8.785 -30.244 19.641 1.00 17.01 389 VAL B O 1
ATOM 7522 N N . SER B 1 390 ? 7.470 -31.979 19.043 1.00 17.00 390 SER B N 1
ATOM 7523 C CA . SER B 1 390 ? 6.850 -31.330 17.893 1.00 16.93 390 SER B CA 1
ATOM 7524 C C . SER B 1 390 ? 5.336 -31.255 18.069 1.00 16.62 390 SER B C 1
ATOM 7525 O O . SER B 1 390 ? 4.720 -32.162 18.634 1.00 16.56 390 SER B O 1
ATOM 7528 N N . VAL B 1 391 ? 4.749 -30.167 17.578 1.00 16.34 391 VAL B N 1
ATOM 7529 C CA . VAL B 1 391 ? 3.302 -29.976 17.612 1.00 16.10 391 VAL B CA 1
ATOM 7530 C C . VAL B 1 391 ? 2.886 -29.133 16.412 1.00 15.86 391 VAL B C 1
ATOM 7531 O O . VAL B 1 391 ? 3.625 -28.240 15.989 1.00 15.77 391 VAL B O 1
ATOM 7535 N N . GLY B 1 392 ? 1.700 -29.421 15.882 1.00 15.75 392 GLY B N 1
ATOM 7536 C CA . GLY B 1 392 ? 1.170 -28.721 14.716 1.00 15.73 392 GLY B CA 1
ATOM 7537 C C . GLY B 1 392 ? -0.226 -28.187 14.943 1.00 15.82 392 GLY B C 1
ATOM 7538 O O . GLY B 1 392 ? -0.765 -28.256 16.048 1.00 15.57 392 GLY B O 1
ATOM 7539 N N . TRP B 1 393 ? -0.801 -27.657 13.868 1.00 15.94 393 TRP B N 1
ATOM 7540 C CA . TRP B 1 393 ? -2.139 -27.068 13.865 1.00 16.14 393 TRP B CA 1
ATOM 7541 C C . TRP B 1 393 ? -3.050 -27.930 13.012 1.00 16.12 393 TRP B C 1
ATOM 7542 O O . TRP B 1 393 ? -2.710 -28.223 11.871 1.00 16.24 393 TRP B O 1
ATOM 7553 N N . ILE B 1 394 ? -4.186 -28.342 13.578 1.00 15.99 394 ILE B N 1
ATOM 7554 C CA . ILE B 1 394 ? -5.237 -29.039 12.836 1.00 16.09 394 ILE B CA 1
ATOM 7555 C C . ILE B 1 394 ? -6.322 -28.025 12.492 1.00 16.31 394 ILE B C 1
ATOM 7556 O O . ILE B 1 394 ? -6.993 -27.494 13.379 1.00 16.15 394 ILE B O 1
ATOM 7561 N N . TYR B 1 395 ? -6.495 -27.769 11.199 1.00 16.69 395 TYR B N 1
ATOM 7562 C CA . TYR B 1 395 ? -7.557 -26.869 10.732 1.00 17.00 395 TYR B CA 1
ATOM 7563 C C . TYR B 1 395 ? -8.884 -27.627 10.657 1.00 17.15 395 TYR B C 1
ATOM 7564 O O . TYR B 1 395 ? -8.915 -28.857 10.756 1.00 17.23 395 TYR B O 1
ATOM 7573 N N . GLU B 1 396 ? -9.980 -26.887 10.506 1.00 17.32 396 GLU B N 1
ATOM 7574 C CA . GLU B 1 396 ? -11.310 -27.489 10.377 1.00 17.48 396 GLU B CA 1
ATOM 7575 C C . GLU B 1 396 ? -11.471 -28.034 8.958 1.00 17.97 396 GLU B C 1
ATOM 7576 O O . GLU B 1 396 ? -10.594 -27.839 8.113 1.00 17.96 396 GLU B O 1
ATOM 7582 N N . ASP B 1 397 ? -12.581 -28.723 8.698 1.00 18.63 397 ASP B N 1
ATOM 7583 C CA . ASP B 1 397 ? -12.924 -29.130 7.332 1.00 19.21 397 ASP B CA 1
ATOM 7584 C C . ASP B 1 397 ? -14.225 -28.445 6.917 1.00 19.79 397 ASP B C 1
ATOM 7585 O O . ASP B 1 397 ? -15.237 -29.086 6.613 1.00 20.09 397 ASP B O 1
ATOM 7590 N N . ASP B 1 398 ? -14.154 -27.116 6.910 1.00 20.45 398 ASP B N 1
ATOM 7591 C CA . ASP B 1 398 ? -15.261 -26.239 6.548 1.00 20.90 398 ASP B CA 1
ATOM 7592 C C . ASP B 1 398 ? -14.675 -25.100 5.706 1.00 21.25 398 ASP B C 1
ATOM 7593 O O . ASP B 1 398 ? -14.790 -23.919 6.050 1.00 21.19 398 ASP B O 1
ATOM 7598 N N . ASP B 1 399 ? -14.037 -25.473 4.599 1.00 21.92 399 ASP B N 1
ATOM 7599 C CA . ASP B 1 399 ? -13.275 -24.525 3.772 1.00 22.59 399 ASP B CA 1
ATOM 7600 C C . ASP B 1 399 ? -14.111 -23.422 3.109 1.00 22.79 399 ASP B C 1
ATOM 7601 O O . ASP B 1 399 ? -13.581 -22.354 2.805 1.00 22.91 399 ASP B O 1
ATOM 7606 N N . ASN B 1 400 ? -15.403 -23.673 2.898 1.00 23.14 400 ASN B N 1
ATOM 7607 C CA . ASN B 1 400 ? -16.328 -22.642 2.404 1.00 23.33 400 ASN B CA 1
ATOM 7608 C C . ASN B 1 400 ? -16.916 -21.753 3.514 1.00 23.25 400 ASN B C 1
ATOM 7609 O O . ASN B 1 400 ? -17.726 -20.869 3.226 1.00 23.14 400 ASN B O 1
ATOM 7614 N N . VAL B 1 401 ? -16.507 -21.985 4.767 1.00 23.03 401 VAL B N 1
ATOM 7615 C CA . VAL B 1 401 ? -16.846 -21.122 5.908 1.00 22.94 401 VAL B CA 1
ATOM 7616 C C . VAL B 1 401 ? -18.371 -21.030 6.097 1.00 22.93 401 VAL B C 1
ATOM 7617 O O . VAL B 1 401 ? -18.937 -19.948 6.272 1.00 23.27 401 VAL B O 1
ATOM 7621 N N . ILE B 1 402 ? -19.021 -22.190 6.058 1.00 22.72 402 ILE B N 1
ATOM 7622 C CA . ILE B 1 402 ? -20.482 -22.286 6.113 1.00 22.68 402 ILE B CA 1
ATOM 7623 C C . ILE B 1 402 ? -21.004 -22.250 7.549 1.00 21.93 402 ILE B C 1
ATOM 7624 O O . ILE B 1 402 ? -22.034 -21.627 7.809 1.00 21.93 402 ILE B O 1
ATOM 7629 N N . LEU B 1 403 ? -20.303 -22.915 8.468 1.00 21.10 403 LEU B N 1
ATOM 7630 C CA . LEU B 1 403 ? -20.728 -23.000 9.869 1.00 20.47 403 LEU B CA 1
ATOM 7631 C C . LEU B 1 403 ? -19.700 -22.456 10.870 1.00 20.03 403 LEU B C 1
ATOM 7632 O O . LEU B 1 403 ? -19.830 -22.685 12.075 1.00 19.63 403 LEU B O 1
ATOM 7637 N N . ALA B 1 404 ? -18.709 -21.708 10.384 1.00 19.64 404 ALA B N 1
ATOM 7638 C CA . ALA B 1 404 ? -17.653 -21.171 11.250 1.00 19.48 404 ALA B CA 1
ATOM 7639 C C . ALA B 1 404 ? -18.195 -20.209 12.309 1.00 19.53 404 ALA B C 1
ATOM 7640 O O . ALA B 1 404 ? -17.810 -20.298 13.474 1.00 19.11 404 ALA B O 1
ATOM 7642 N N . LYS B 1 405 ? -19.094 -19.306 11.917 1.00 19.65 405 LYS B N 1
ATOM 7643 C CA . LYS B 1 405 ? -19.713 -18.388 12.883 1.00 19.97 405 LYS B CA 1
ATOM 7644 C C . LYS B 1 405 ? -20.558 -19.127 13.922 1.00 19.67 405 LYS B C 1
ATOM 7645 O O . LYS B 1 405 ? -20.569 -18.751 15.096 1.00 19.48 405 LYS B O 1
ATOM 7651 N N . GLN B 1 406 ? -21.230 -20.190 13.486 1.00 19.36 406 GLN B N 1
ATOM 7652 C CA . GLN B 1 406 ? -22.037 -21.020 14.376 1.00 19.16 406 GLN B CA 1
ATOM 7653 C C . GLN B 1 406 ? -21.165 -21.771 15.394 1.00 18.71 406 GLN B C 1
ATOM 7654 O O . GLN B 1 406 ? -21.576 -21.950 16.540 1.00 18.56 406 GLN B O 1
ATOM 7660 N N . PHE B 1 407 ? -19.979 -22.211 14.968 1.00 18.29 407 PHE B N 1
ATOM 7661 C CA . PHE B 1 407 ? -18.972 -22.767 15.887 1.00 17.99 407 PHE B CA 1
ATOM 7662 C C . PHE B 1 407 ? -18.541 -21.714 16.911 1.00 17.61 407 PHE B C 1
ATOM 7663 O O . PHE B 1 407 ? -18.523 -21.973 18.111 1.00 17.57 407 PHE B O 1
ATOM 7671 N N . GLY B 1 408 ? -18.176 -20.533 16.416 1.00 17.23 408 GLY B N 1
ATOM 7672 C CA . GLY B 1 408 ? -17.587 -19.482 17.250 1.00 16.99 408 GLY B CA 1
ATOM 7673 C C . GLY B 1 408 ? -16.090 -19.657 17.495 1.00 16.80 408 GLY B C 1
ATOM 7674 O O . GLY B 1 408 ? -15.509 -18.962 18.337 1.00 16.76 408 GLY B O 1
ATOM 7675 N N . TYR B 1 409 ? -15.469 -20.581 16.761 1.00 16.45 409 TYR B N 1
ATOM 7676 C CA . TYR B 1 409 ? -14.029 -20.830 16.832 1.00 16.43 409 TYR B CA 1
ATOM 7677 C C . TYR B 1 409 ? -13.594 -21.598 15.583 1.00 16.37 409 TYR B C 1
ATOM 7678 O O . TYR B 1 409 ? -14.429 -22.190 14.888 1.00 16.48 409 TYR B O 1
ATOM 7687 N N . GLN B 1 410 ? -12.290 -21.591 15.321 1.00 16.20 410 GLN B N 1
ATOM 7688 C CA . GLN B 1 410 ? -11.675 -22.430 14.287 1.00 16.17 410 GLN B CA 1
ATOM 7689 C C . GLN B 1 410 ? -10.302 -22.891 14.753 1.00 15.86 410 GLN B C 1
ATOM 7690 O O . GLN B 1 410 ? -9.490 -22.071 15.187 1.00 15.68 410 GLN B O 1
ATOM 7696 N N . GLY B 1 411 ? -10.052 -24.196 14.663 1.00 15.51 411 GLY B N 1
ATOM 7697 C CA . GLY B 1 411 ? -8.706 -24.751 14.786 1.00 15.52 411 GLY B CA 1
ATOM 7698 C C . GLY B 1 411 ? -8.389 -25.346 16.143 1.00 15.38 411 GLY B C 1
ATOM 7699 O O . GLY B 1 411 ? -9.031 -25.029 17.143 1.00 15.30 411 GLY B O 1
ATOM 7700 N N . ALA B 1 412 ? -7.392 -26.227 16.149 1.00 15.37 412 ALA B N 1
ATOM 7701 C CA . ALA B 1 412 ? -6.833 -26.812 17.370 1.00 15.27 412 ALA B CA 1
ATOM 7702 C C . ALA B 1 412 ? -5.388 -27.212 17.095 1.00 15.08 412 ALA B C 1
ATOM 7703 O O . ALA B 1 412 ? -4.937 -27.162 15.949 1.00 15.07 412 ALA B O 1
ATOM 7705 N N . PHE B 1 413 ? -4.655 -27.581 18.140 1.00 14.83 413 PHE B N 1
ATOM 7706 C CA . PHE B 1 413 ? -3.347 -28.215 17.961 1.00 14.68 413 PHE B CA 1
ATOM 7707 C C . PHE B 1 413 ? -3.521 -29.709 17.722 1.00 14.78 413 PHE B C 1
ATOM 7708 O O . PHE B 1 413 ? -4.555 -30.299 18.046 1.00 14.79 413 PHE B O 1
ATOM 7716 N N . THR B 1 414 ? -2.466 -30.312 17.186 1.00 14.94 414 THR B N 1
ATOM 7717 C CA . THR B 1 414 ? -2.262 -31.754 17.268 1.00 15.17 414 THR B CA 1
ATOM 7718 C C . THR B 1 414 ? -1.876 -32.088 18.709 1.00 15.43 414 THR B C 1
ATOM 7719 O O . THR B 1 414 ? -1.752 -31.200 19.556 1.00 15.46 414 THR B O 1
ATOM 7723 N N . LEU B 1 415 ? -1.664 -33.368 18.987 1.00 15.74 415 LEU B N 1
ATOM 7724 C CA . LEU B 1 415 ? -1.001 -33.764 20.221 1.00 16.04 415 LEU B CA 1
ATOM 7725 C C . LEU B 1 415 ? 0.488 -33.455 20.101 1.00 16.01 415 LEU B C 1
ATOM 7726 O O . LEU B 1 415 ? 1.015 -33.264 19.001 1.00 15.90 415 LEU B O 1
ATOM 7731 N N . PHE B 1 416 ? 1.150 -33.364 21.250 1.00 15.84 416 PHE B N 1
ATOM 7732 C CA . PHE B 1 416 ? 2.588 -33.118 21.298 1.00 15.87 416 PHE B CA 1
ATOM 7733 C C . PHE B 1 416 ? 3.303 -34.445 21.076 1.00 16.09 416 PHE B C 1
ATOM 7734 O O . PHE B 1 416 ? 2.928 -35.464 21.662 1.00 16.10 416 PHE B O 1
ATOM 7742 N N . ARG B 1 417 ? 4.322 -34.420 20.219 1.00 16.48 417 ARG B N 1
ATOM 7743 C CA . ARG B 1 417 ? 4.983 -35.631 19.744 1.00 16.92 417 ARG B CA 1
ATOM 7744 C C . ARG B 1 417 ? 6.477 -35.586 20.013 1.00 17.10 417 ARG B C 1
ATOM 7745 O O . ARG B 1 417 ? 7.142 -34.634 19.614 1.00 16.94 417 ARG B O 1
ATOM 7753 N N . ASP B 1 418 ? 7.002 -36.618 20.673 1.00 17.48 418 ASP B N 1
ATOM 7754 C CA . ASP B 1 418 ? 8.450 -36.805 20.771 1.00 18.01 418 ASP B CA 1
ATOM 7755 C C . ASP B 1 418 ? 8.987 -37.231 19.410 1.00 18.23 418 ASP B C 1
ATOM 7756 O O . ASP B 1 418 ? 8.447 -38.151 18.794 1.00 18.18 418 ASP B O 1
ATOM 7761 N N . LEU B 1 419 ? 10.036 -36.550 18.949 1.00 18.60 419 LEU B N 1
ATOM 7762 C CA . LEU B 1 419 ? 10.775 -36.958 17.759 1.00 18.96 419 LEU B CA 1
ATOM 7763 C C . LEU B 1 419 ? 12.000 -37.765 18.158 1.00 19.36 419 LEU B C 1
ATOM 7764 O O . LEU B 1 419 ? 12.602 -37.526 19.203 1.00 19.26 419 LEU B O 1
ATOM 7769 N N . PHE B 1 420 ? 12.360 -38.716 17.304 1.00 19.74 420 PHE B N 1
ATOM 7770 C CA . PHE B 1 420 ? 13.522 -39.571 17.511 1.00 20.08 420 PHE B CA 1
ATOM 7771 C C . PHE B 1 420 ? 13.864 -40.257 16.194 1.00 20.56 420 PHE B C 1
ATOM 7772 O O . PHE B 1 420 ? 13.085 -40.198 15.243 1.00 20.33 420 PHE B O 1
ATOM 7780 N N . VAL B 1 421 ? 15.027 -40.896 16.143 1.00 21.13 421 VAL B N 1
ATOM 7781 C CA . VAL B 1 421 ? 15.405 -41.709 14.993 1.00 21.72 421 VAL B CA 1
ATOM 7782 C C . VAL B 1 421 ? 14.832 -43.109 15.196 1.00 22.08 421 VAL B C 1
ATOM 7783 O O . VAL B 1 421 ? 15.258 -43.839 16.094 1.00 22.02 421 VAL B O 1
ATOM 7787 N N . LYS B 1 422 ? 13.859 -43.473 14.366 1.00 22.49 422 LYS B N 1
ATOM 7788 C CA . LYS B 1 422 ? 13.308 -44.822 14.380 1.00 22.95 422 LYS B CA 1
ATOM 7789 C C . LYS B 1 422 ? 14.267 -45.749 13.626 1.00 23.35 422 LYS B C 1
ATOM 7790 O O . LYS B 1 422 ? 14.580 -45.493 12.464 1.00 22.67 422 LYS B O 1
ATOM 7796 N N . VAL B 1 423 ? 14.715 -46.817 14.280 1.00 24.16 423 VAL B N 1
ATOM 7797 C CA . VAL B 1 423 ? 15.637 -47.794 13.677 1.00 24.91 423 VAL B CA 1
ATOM 7798 C C . VAL B 1 423 ? 14.960 -49.164 13.694 1.00 25.32 423 VAL B C 1
ATOM 7799 O O . VAL B 1 423 ? 14.525 -49.617 14.751 1.00 25.28 423 VAL B O 1
ATOM 7803 N N . VAL B 1 424 ? 14.858 -49.807 12.532 1.00 25.86 424 VAL B N 1
ATOM 7804 C CA . VAL B 1 424 ? 14.280 -51.151 12.420 1.00 26.42 424 VAL B CA 1
ATOM 7805 C C . VAL B 1 424 ? 15.386 -52.082 11.948 1.00 27.17 424 VAL B C 1
ATOM 7806 O O . VAL B 1 424 ? 15.941 -51.902 10.858 1.00 27.06 424 VAL B O 1
ATOM 7810 N N . GLU B 1 425 ? 15.704 -53.074 12.772 1.00 28.23 425 GLU B N 1
ATOM 7811 C CA . GLU B 1 425 ? 16.773 -54.020 12.465 1.00 29.26 425 GLU B CA 1
ATOM 7812 C C . GLU B 1 425 ? 16.217 -55.268 11.804 1.00 28.86 425 GLU B C 1
ATOM 7813 O O . GLU B 1 425 ? 15.018 -55.556 11.913 1.00 28.68 425 GLU B O 1
ATOM 7819 N N . ASN B 1 426 ? 17.096 -55.987 11.110 1.00 28.68 426 ASN B N 1
ATOM 7820 C CA . ASN B 1 426 ? 16.784 -57.306 10.548 1.00 28.52 426 ASN B CA 1
ATOM 7821 C C . ASN B 1 426 ? 15.610 -57.288 9.578 1.00 27.76 426 ASN B C 1
ATOM 7822 O O . ASN B 1 426 ? 14.770 -58.186 9.585 1.00 27.50 426 ASN B O 1
ATOM 7827 N N . VAL B 1 427 ? 15.562 -56.260 8.741 1.00 27.16 427 VAL B N 1
ATOM 7828 C CA . VAL B 1 427 ? 14.512 -56.149 7.738 1.00 26.86 427 VAL B CA 1
ATOM 7829 C C . VAL B 1 427 ? 14.862 -57.062 6.563 1.00 27.00 427 VAL B C 1
ATOM 7830 O O . VAL B 1 427 ? 16.001 -57.085 6.099 1.00 26.76 427 VAL B O 1
ATOM 7834 N N . SER B 1 428 ? 13.864 -57.811 6.102 1.00 27.64 428 SER B N 1
ATOM 7835 C CA . SER B 1 428 ? 14.008 -58.711 4.963 1.00 28.23 428 SER B CA 1
ATOM 7836 C C . SER B 1 428 ? 14.125 -57.915 3.659 1.00 28.90 428 SER B C 1
ATOM 7837 O O . SER B 1 428 ? 13.323 -57.005 3.430 1.00 28.68 428 SER B O 1
ATOM 7840 N N . PRO B 1 429 ? 15.098 -58.262 2.793 1.00 29.82 429 PRO B N 1
ATOM 7841 C CA . PRO B 1 429 ? 15.170 -57.665 1.452 1.00 30.20 429 PRO B CA 1
ATOM 7842 C C . PRO B 1 429 ? 13.970 -57.908 0.538 1.00 30.33 429 PRO B C 1
ATOM 7843 O O . PRO B 1 429 ? 13.861 -57.240 -0.493 1.00 30.81 429 PRO B O 1
ATOM 7847 N N . SER B 1 430 ? 13.108 -58.871 0.881 1.00 30.20 430 SER B N 1
ATOM 7848 C CA . SER B 1 430 ? 11.904 -59.132 0.097 1.00 30.18 430 SER B CA 1
ATOM 7849 C C . SER B 1 430 ? 10.742 -58.188 0.430 1.00 29.50 430 SER B C 1
ATOM 7850 O O . SER B 1 430 ? 9.695 -58.291 -0.202 1.00 29.49 430 SER B O 1
ATOM 7853 N N . THR B 1 431 ? 10.923 -57.293 1.411 1.00 28.50 431 THR B N 1
ATOM 7854 C CA . THR B 1 431 ? 9.966 -56.220 1.668 1.00 27.88 431 THR B CA 1
ATOM 7855 C C . THR B 1 431 ? 9.727 -55.456 0.365 1.00 27.49 431 THR B C 1
ATOM 7856 O O . THR B 1 431 ? 10.677 -54.876 -0.177 1.00 27.30 431 THR B O 1
ATOM 7860 N N . PRO B 1 432 ? 8.474 -55.457 -0.145 1.00 27.33 432 PRO B N 1
ATOM 7861 C CA . PRO B 1 432 ? 8.187 -54.771 -1.413 1.00 27.31 432 PRO B CA 1
ATOM 7862 C C . PRO B 1 432 ? 8.567 -53.300 -1.381 1.00 27.24 432 PRO B C 1
ATOM 7863 O O . PRO B 1 432 ? 8.261 -52.617 -0.402 1.00 26.80 432 PRO B O 1
ATOM 7867 N N . GLY B 1 433 ? 9.249 -52.828 -2.421 1.00 27.08 433 GLY B N 1
ATOM 7868 C CA . GLY B 1 433 ? 9.587 -51.406 -2.569 1.00 27.14 433 GLY B CA 1
ATOM 7869 C C . GLY B 1 433 ? 10.538 -50.837 -1.519 1.00 27.19 433 GLY B C 1
ATOM 7870 O O . GLY B 1 433 ? 10.576 -49.620 -1.284 1.00 26.87 433 GLY B O 1
ATOM 7871 N N . LEU B 1 434 ? 11.330 -51.715 -0.901 1.00 27.23 434 LEU B N 1
ATOM 7872 C CA . LEU B 1 434 ? 12.230 -51.313 0.182 1.00 27.47 434 LEU B CA 1
ATOM 7873 C C . LEU B 1 434 ? 13.312 -50.323 -0.273 1.00 27.36 434 LEU B C 1
ATOM 7874 O O . LEU B 1 434 ? 13.713 -49.450 0.487 1.00 27.21 434 LEU B O 1
ATOM 7879 N N . PHE B 1 435 ? 13.767 -50.456 -1.522 1.00 27.47 435 PHE B N 1
ATOM 7880 C CA . PHE B 1 435 ? 14.846 -49.642 -2.090 1.00 27.97 435 PHE B CA 1
ATOM 7881 C C . PHE B 1 435 ? 14.367 -48.532 -3.038 1.00 28.15 435 PHE B C 1
ATOM 7882 O O . PHE B 1 435 ? 15.161 -47.949 -3.790 1.00 27.90 435 PHE B O 1
ATOM 7890 N N . GLU B 1 436 ? 13.083 -48.215 -2.985 1.00 28.41 436 GLU B N 1
ATOM 7891 C CA . GLU B 1 436 ? 12.555 -47.019 -3.652 1.00 28.91 436 GLU B CA 1
ATOM 7892 C C . GLU B 1 436 ? 13.019 -45.723 -2.970 1.00 28.06 436 GLU B C 1
ATOM 7893 O O . GLU B 1 436 ? 13.208 -45.700 -1.757 1.00 27.76 436 GLU B O 1
ATOM 7899 N N . GLN B 1 437 ? 13.150 -44.651 -3.761 1.00 27.25 437 GLN B N 1
ATOM 7900 C CA . GLN B 1 437 ? 13.476 -43.323 -3.234 1.00 26.80 437 GLN B CA 1
ATOM 7901 C C . GLN B 1 437 ? 12.292 -42.821 -2.410 1.00 25.77 437 GLN B C 1
ATOM 7902 O O . GLN B 1 437 ? 11.296 -42.361 -2.985 1.00 25.75 437 GLN B O 1
ATOM 7908 N N . ALA B 1 438 ? 12.417 -42.867 -1.085 1.00 24.63 438 ALA B N 1
ATOM 7909 C CA . ALA B 1 438 ? 11.284 -42.667 -0.204 1.00 23.75 438 ALA B CA 1
ATOM 7910 C C . ALA B 1 438 ? 11.705 -41.957 1.093 1.00 23.07 438 ALA B C 1
ATOM 7911 O O . ALA B 1 438 ? 12.487 -40.978 1.049 1.00 22.85 438 ALA B O 1
ATOM 7913 N N . SER B 1 439 ? 11.145 -42.382 2.230 1.00 22.40 439 SER B N 1
ATOM 7914 C CA . SER B 1 439 ? 11.253 -41.647 3.490 1.00 22.31 439 SER B CA 1
ATOM 7915 C C . SER B 1 439 ? 12.056 -42.396 4.549 1.00 22.63 439 SER B C 1
ATOM 7916 O O . SER B 1 439 ? 11.847 -42.211 5.741 1.00 22.40 439 SER B O 1
ATOM 7919 N N . TRP B 1 440 ? 12.977 -43.242 4.109 1.00 23.02 440 TRP B N 1
ATOM 7920 C CA . TRP B 1 440 ? 13.851 -43.991 5.012 1.00 23.47 440 TRP B CA 1
ATOM 7921 C C . TRP B 1 440 ? 15.169 -44.251 4.301 1.00 23.92 440 TRP B C 1
ATOM 7922 O O . TRP B 1 440 ? 15.263 -44.104 3.078 1.00 23.87 440 TR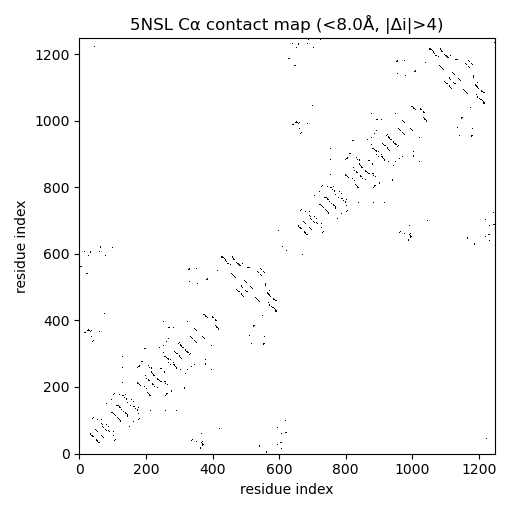P B O 1
ATOM 7933 N N . SER B 1 441 ? 16.187 -44.618 5.081 1.00 24.59 441 SER B N 1
ATOM 7934 C CA . SER B 1 441 ? 17.451 -45.085 4.516 1.00 25.25 441 SER B CA 1
ATOM 7935 C C . SER B 1 441 ? 17.566 -46.572 4.784 1.00 25.67 441 SER B C 1
ATOM 7936 O O . SER B 1 441 ? 16.954 -47.088 5.709 1.00 25.32 441 SER B O 1
ATOM 7939 N N . THR B 1 442 ? 18.343 -47.235 3.931 1.00 26.41 442 THR B N 1
ATOM 7940 C CA . THR B 1 442 ? 18.653 -48.642 4.070 1.00 27.06 442 THR B CA 1
ATOM 7941 C C . THR B 1 442 ? 20.156 -48.793 4.154 1.00 28.03 442 THR B C 1
ATOM 7942 O O . THR B 1 442 ? 20.908 -48.115 3.435 1.00 28.09 442 THR B O 1
ATOM 7946 N N . LYS B 1 443 ? 20.587 -49.658 5.063 1.00 29.45 443 LYS B N 1
ATOM 7947 C CA . LYS B 1 443 ? 21.974 -50.091 5.105 1.00 30.88 443 LYS B CA 1
ATOM 7948 C C . LYS B 1 443 ? 21.966 -51.607 5.101 1.00 30.22 443 LYS B C 1
ATOM 7949 O O . LYS B 1 443 ? 21.462 -52.248 6.031 1.00 29.52 443 LYS B O 1
ATOM 7955 N N . ASN B 1 444 ? 22.515 -52.170 4.029 1.00 30.08 444 ASN B N 1
ATOM 7956 C CA . ASN B 1 444 ? 22.645 -53.618 3.902 1.00 30.19 444 ASN B CA 1
ATOM 7957 C C . ASN B 1 444 ? 23.611 -54.179 4.925 1.00 30.92 444 ASN B C 1
ATOM 7958 O O . ASN B 1 444 ? 24.609 -53.530 5.279 1.00 30.78 444 ASN B O 1
ATOM 7963 N N . SER B 1 445 ? 23.321 -55.394 5.389 1.00 32.19 445 SER B N 1
ATOM 7964 C CA . SER B 1 445 ? 24.293 -56.176 6.138 1.00 33.58 445 SER B CA 1
ATOM 7965 C C . SER B 1 445 ? 25.443 -56.553 5.199 1.00 35.22 445 SER B C 1
ATOM 7966 O O . SER B 1 445 ? 25.285 -56.500 3.963 1.00 34.94 445 SER B O 1
ATOM 7969 N N . THR B 1 446 ? 26.585 -56.936 5.773 1.00 37.48 446 THR B N 1
ATOM 7970 C CA . THR B 1 446 ? 27.751 -57.338 4.973 1.00 39.21 446 THR B CA 1
ATOM 7971 C C . THR B 1 446 ? 27.396 -58.438 3.962 1.00 39.61 446 THR B C 1
ATOM 7972 O O . THR B 1 446 ? 27.816 -58.383 2.802 1.00 40.23 446 THR B O 1
ATOM 7976 N N . ASP B 1 447 ? 26.615 -59.419 4.416 1.00 39.67 447 ASP B N 1
ATOM 7977 C CA . ASP B 1 447 ? 26.232 -60.575 3.597 1.00 39.53 447 ASP B CA 1
ATOM 7978 C C . ASP B 1 447 ? 25.027 -60.358 2.664 1.00 38.77 447 ASP B C 1
ATOM 7979 O O . ASP B 1 447 ? 24.635 -61.288 1.947 1.00 39.10 447 ASP B O 1
ATOM 7984 N N . GLY B 1 448 ? 24.424 -59.165 2.696 1.00 37.52 448 GLY B N 1
ATOM 7985 C CA . GLY B 1 448 ? 23.307 -58.827 1.818 1.00 36.50 448 GLY B CA 1
ATOM 7986 C C . GLY B 1 448 ? 21.966 -59.479 2.136 1.00 35.49 448 GLY B C 1
ATOM 7987 O O . GLY B 1 448 ? 21.021 -59.336 1.352 1.00 35.45 448 GLY B O 1
ATOM 7988 N N . MET B 1 449 ? 21.865 -60.167 3.278 1.00 34.25 449 MET B N 1
ATOM 7989 C CA . MET B 1 449 ? 20.670 -60.946 3.630 1.00 33.86 449 MET B CA 1
ATOM 7990 C C . MET B 1 449 ? 19.687 -60.214 4.547 1.00 32.31 449 MET B C 1
ATOM 7991 O O . MET B 1 449 ? 18.579 -60.707 4.769 1.00 32.27 449 MET B O 1
ATOM 7996 N N . SER B 1 450 ? 20.100 -59.077 5.106 1.00 30.76 450 SER B N 1
ATOM 7997 C CA . SER B 1 450 ? 19.218 -58.249 5.918 1.00 29.66 450 SER B CA 1
ATOM 7998 C C . SER B 1 450 ? 19.567 -56.779 5.741 1.00 28.80 450 SER B C 1
ATOM 7999 O O . SER B 1 450 ? 20.628 -56.435 5.211 1.00 28.41 450 SER B O 1
ATOM 8002 N N . VAL B 1 451 ? 18.660 -55.923 6.199 1.00 28.06 451 VAL B N 1
ATOM 8003 C CA . VAL B 1 451 ? 18.761 -54.482 6.020 1.00 27.61 451 VAL B CA 1
ATOM 8004 C C . VAL B 1 451 ? 18.427 -53.814 7.349 1.00 26.91 451 VAL B C 1
ATOM 8005 O O . VAL B 1 451 ? 17.561 -54.293 8.084 1.00 26.48 451 VAL B O 1
ATOM 8009 N N . THR B 1 452 ? 19.128 -52.727 7.667 1.00 26.50 452 THR B N 1
ATOM 8010 C CA . THR B 1 452 ? 18.755 -51.852 8.777 1.00 26.23 452 THR B CA 1
ATOM 8011 C C . THR B 1 452 ? 18.081 -50.625 8.173 1.00 25.79 452 THR B C 1
ATOM 8012 O O . THR B 1 452 ? 18.660 -49.963 7.307 1.00 25.20 452 THR B O 1
ATOM 8016 N N . VAL B 1 453 ? 16.860 -50.345 8.630 1.00 25.56 453 VAL B N 1
ATOM 8017 C CA . VAL B 1 453 ? 16.073 -49.215 8.152 1.00 25.60 453 VAL B CA 1
ATOM 8018 C C . VAL B 1 453 ? 16.123 -48.099 9.188 1.00 25.41 453 VAL B C 1
ATOM 8019 O O . VAL B 1 453 ? 15.968 -48.347 10.381 1.00 25.13 453 VAL B O 1
ATOM 8023 N N . THR B 1 454 ? 16.319 -46.870 8.720 1.00 25.35 454 THR B N 1
ATOM 8024 C CA . THR B 1 454 ? 16.319 -45.685 9.577 1.00 25.28 454 THR B CA 1
ATOM 8025 C C . THR B 1 454 ? 15.321 -44.680 9.017 1.00 24.39 454 THR B C 1
ATOM 8026 O O . THR B 1 454 ? 15.296 -44.465 7.808 1.00 24.13 454 THR B O 1
ATOM 8030 N N . THR B 1 455 ? 14.507 -44.084 9.887 1.00 23.19 455 THR B N 1
ATOM 8031 C CA . THR B 1 455 ? 13.564 -43.038 9.483 1.00 22.47 455 THR B CA 1
ATOM 8032 C C . THR B 1 455 ? 13.258 -42.108 10.660 1.00 22.05 455 THR B C 1
ATOM 8033 O O . THR B 1 455 ? 13.779 -42.305 11.762 1.00 21.74 455 THR B O 1
ATOM 8037 N N . LEU B 1 456 ? 12.422 -41.099 10.420 1.00 21.66 456 LEU B N 1
ATOM 8038 C CA . LEU B 1 456 ? 11.959 -40.221 11.493 1.00 21.37 456 LEU B CA 1
ATOM 8039 C C . LEU B 1 456 ? 10.869 -40.929 12.281 1.00 21.02 456 LEU B C 1
ATOM 8040 O O . LEU B 1 456 ? 9.868 -41.371 11.713 1.00 21.19 456 LEU B O 1
ATOM 8045 N N . GLY B 1 457 ? 11.063 -41.017 13.593 1.00 20.70 457 GLY B N 1
ATOM 8046 C CA . GLY B 1 457 ? 10.050 -41.532 14.496 1.00 20.58 457 GLY B CA 1
ATOM 8047 C C . GLY B 1 457 ? 9.256 -40.392 15.119 1.00 20.57 457 GLY B C 1
ATOM 8048 O O . GLY B 1 457 ? 9.805 -39.328 15.390 1.00 20.44 457 GLY B O 1
ATOM 8049 N N . GLN B 1 458 ? 7.962 -40.626 15.319 1.00 20.77 458 GLN B N 1
ATOM 8050 C CA . GLN B 1 458 ? 7.069 -39.720 16.041 1.00 21.24 458 GLN B CA 1
ATOM 8051 C C . GLN B 1 458 ? 6.182 -40.539 16.962 1.00 21.21 458 GLN B C 1
ATOM 8052 O O . GLN B 1 458 ? 5.580 -41.515 16.529 1.00 21.14 458 GLN B O 1
ATOM 8058 N N . ARG B 1 459 ? 6.078 -40.131 18.220 1.00 21.33 459 ARG B N 1
ATOM 8059 C CA . ARG B 1 459 ? 5.157 -40.768 19.159 1.00 21.63 459 ARG B CA 1
ATOM 8060 C C . ARG B 1 459 ? 4.607 -39.714 20.099 1.00 20.58 459 ARG B C 1
ATOM 8061 O O . ARG B 1 459 ? 5.312 -38.762 20.441 1.00 20.28 459 ARG B O 1
ATOM 8069 N N . VAL B 1 460 ? 3.355 -39.890 20.516 1.00 19.79 460 VAL B N 1
ATOM 8070 C CA . VAL B 1 460 ? 2.717 -38.961 21.449 1.00 19.38 460 VAL B CA 1
ATOM 8071 C C . VAL B 1 460 ? 3.536 -38.964 22.738 1.00 19.22 460 VAL B C 1
ATOM 8072 O O . VAL B 1 460 ? 3.964 -40.027 23.205 1.00 19.02 460 VAL B O 1
ATOM 8076 N N . VAL B 1 461 ? 3.769 -37.775 23.290 1.00 19.08 461 VAL B N 1
ATOM 8077 C CA . VAL B 1 461 ? 4.554 -37.652 24.521 1.00 19.01 461 VAL B CA 1
ATOM 8078 C C . VAL B 1 461 ? 3.953 -38.524 25.632 1.00 19.01 461 VAL B C 1
ATOM 8079 O O . VAL B 1 461 ? 2.728 -38.571 25.788 1.00 18.72 461 VAL B O 1
ATOM 8083 N N . PRO B 1 462 ? 4.808 -39.247 26.384 1.00 19.22 462 PRO B N 1
ATOM 8084 C CA . PRO B 1 462 ? 4.281 -40.201 27.369 1.00 19.37 462 PRO B CA 1
ATOM 8085 C C . PRO B 1 462 ? 3.466 -39.578 28.509 1.00 19.32 462 PRO B C 1
ATOM 8086 O O . PRO B 1 462 ? 2.613 -40.258 29.079 1.00 19.18 462 PRO B O 1
ATOM 8090 N N . GLU B 1 463 ? 3.717 -38.306 28.821 1.00 19.35 463 GLU B N 1
ATOM 8091 C CA . GLU B 1 463 ? 2.922 -37.573 29.818 1.00 19.40 463 GLU B CA 1
ATOM 8092 C C . GLU B 1 463 ? 1.439 -37.544 29.450 1.00 19.25 463 GLU B C 1
ATOM 8093 O O . GLU B 1 463 ? 0.575 -37.709 30.313 1.00 19.20 463 GLU B O 1
ATOM 8099 N N . THR B 1 464 ? 1.163 -37.335 28.164 1.00 19.15 464 THR B N 1
ATOM 8100 C CA . THR B 1 464 ? -0.202 -37.293 27.645 1.00 19.07 464 THR B CA 1
ATOM 8101 C C . THR B 1 464 ? -0.840 -38.678 27.658 1.00 19.38 464 THR B C 1
ATOM 8102 O O . THR B 1 464 ? -1.985 -38.824 28.087 1.00 19.27 464 THR B O 1
ATOM 8106 N N . LEU B 1 465 ? -0.104 -39.686 27.197 1.00 19.97 465 LEU B N 1
ATOM 8107 C CA . LEU B 1 465 ? -0.624 -41.056 27.180 1.00 20.50 465 LEU B CA 1
ATOM 8108 C C . LEU B 1 465 ? -0.946 -41.544 28.593 1.00 20.50 465 LEU B C 1
ATOM 8109 O O . LEU B 1 465 ? -2.006 -42.133 28.818 1.00 20.58 465 LEU B O 1
ATOM 8114 N N . ALA B 1 466 ? -0.053 -41.261 29.540 1.00 20.58 466 ALA B N 1
ATOM 8115 C CA . ALA B 1 466 ? -0.253 -41.650 30.939 1.00 20.70 466 ALA B CA 1
ATOM 8116 C C . ALA B 1 466 ? -1.462 -40.952 31.560 1.00 20.72 466 ALA B C 1
ATOM 8117 O O . ALA B 1 466 ? -2.256 -41.587 32.259 1.00 20.98 466 ALA B O 1
ATOM 8119 N N . ALA B 1 467 ? -1.602 -39.653 31.295 1.00 20.63 467 ALA B N 1
ATOM 8120 C CA . ALA B 1 467 ? -2.737 -38.881 31.804 1.00 20.59 467 ALA B CA 1
ATOM 8121 C C . ALA B 1 467 ? -4.063 -39.320 31.180 1.00 20.56 467 ALA B C 1
ATOM 8122 O O . ALA B 1 467 ? -5.061 -39.471 31.887 1.00 20.50 467 ALA B O 1
ATOM 8124 N N . TYR B 1 468 ? -4.066 -39.519 29.863 1.00 20.61 468 TYR B N 1
ATOM 8125 C CA . TYR B 1 468 ? -5.241 -40.037 29.149 1.00 20.80 468 TYR B CA 1
ATOM 8126 C C . TYR B 1 468 ? -5.704 -41.376 29.708 1.00 21.70 468 TYR B C 1
ATOM 8127 O O . TYR B 1 468 ? -6.880 -41.543 30.037 1.00 21.78 468 TYR B O 1
ATOM 8136 N N . LYS B 1 469 ? -4.775 -42.322 29.811 1.00 23.03 469 LYS B N 1
ATOM 8137 C CA . LYS B 1 469 ? -5.104 -43.664 30.285 1.00 24.17 469 LYS B CA 1
ATOM 8138 C C . LYS B 1 469 ? -5.572 -43.656 31.743 1.00 24.49 469 LYS B C 1
ATOM 8139 O O . LYS B 1 469 ? -6.562 -44.306 32.079 1.00 24.77 469 LYS B O 1
ATOM 8145 N N . GLY B 1 470 ? -4.871 -42.909 32.593 1.00 24.80 470 GLY B N 1
ATOM 8146 C CA . GLY B 1 470 ? -5.197 -42.838 34.019 1.00 25.08 470 GLY B CA 1
ATOM 8147 C C . GLY B 1 470 ? -6.541 -42.208 34.343 1.00 25.43 470 GLY B C 1
ATOM 8148 O O . GLY B 1 470 ? -7.196 -42.604 35.308 1.00 25.72 470 GLY B O 1
ATOM 8149 N N . ASN B 1 471 ? -6.950 -41.232 33.536 1.00 25.69 471 ASN B N 1
ATOM 8150 C CA . ASN B 1 471 ? -8.221 -40.529 33.731 1.00 25.98 471 ASN B CA 1
ATOM 8151 C C . ASN B 1 471 ? -9.407 -41.201 33.025 1.00 25.32 471 ASN B C 1
ATOM 8152 O O . ASN B 1 471 ? -10.561 -40.904 33.342 1.00 25.01 471 ASN B O 1
ATOM 8157 N N . SER B 1 472 ? -9.121 -42.096 32.079 1.00 24.74 472 SER B N 1
ATOM 8158 C CA . SER B 1 472 ? -10.159 -42.775 31.300 1.00 24.51 472 SER B CA 1
ATOM 8159 C C . SER B 1 472 ? -10.693 -44.020 31.997 1.00 24.57 472 SER B C 1
ATOM 8160 O O . SER B 1 472 ? -10.052 -44.568 32.898 1.00 24.50 472 SER B O 1
ATOM 8163 N N . THR B 1 473 ? -11.876 -44.454 31.564 1.00 24.80 473 THR B N 1
ATOM 8164 C CA . THR B 1 473 ? -12.352 -45.808 31.830 1.00 25.10 473 THR B CA 1
ATOM 8165 C C . THR B 1 473 ? -11.723 -46.692 30.759 1.00 25.19 473 THR B C 1
ATOM 8166 O O . THR B 1 473 ? -12.053 -46.570 29.575 1.00 25.04 473 THR B O 1
ATOM 8170 N N . VAL B 1 474 ? -10.808 -47.564 31.181 1.00 25.44 474 VAL B N 1
ATOM 8171 C CA . VAL B 1 474 ? -10.036 -48.400 30.267 1.00 25.76 474 VAL B CA 1
ATOM 8172 C C . VAL B 1 474 ? -10.698 -49.768 30.149 1.00 26.16 474 VAL B C 1
ATOM 8173 O O . VAL B 1 474 ? -10.932 -50.433 31.161 1.00 25.89 474 VAL B O 1
ATOM 8177 N N . SER B 1 475 ? -11.000 -50.174 28.916 1.00 26.53 475 SER B N 1
ATOM 8178 C CA . SER B 1 475 ? -11.480 -51.523 28.628 1.00 27.06 475 SER B CA 1
ATOM 8179 C C . SER B 1 475 ? -10.430 -52.241 27.797 1.00 27.56 475 SER B C 1
ATOM 8180 O O . SER B 1 475 ? -10.125 -51.812 26.685 1.00 27.54 475 SER B O 1
ATOM 8183 N N . THR B 1 476 ? -9.862 -53.311 28.353 1.00 28.19 476 THR B N 1
ATOM 8184 C CA . THR B 1 476 ? -8.919 -54.160 27.636 1.00 28.95 476 THR B CA 1
ATOM 8185 C C . THR B 1 476 ? -9.736 -55.254 26.965 1.00 29.29 476 THR B C 1
ATOM 8186 O O . THR B 1 476 ? -10.419 -56.026 27.643 1.00 29.61 476 THR B O 1
ATOM 8190 N N . LEU B 1 477 ? -9.665 -55.311 25.638 1.00 29.43 477 LEU B N 1
ATOM 8191 C CA . LEU B 1 477 ? -10.562 -56.139 24.840 1.00 29.63 477 LEU B CA 1
ATOM 8192 C C . LEU B 1 477 ? -9.866 -57.419 24.420 1.00 29.81 477 LEU B C 1
ATOM 8193 O O . LEU B 1 477 ? -8.642 -57.442 24.246 1.00 29.55 477 LEU B O 1
ATOM 8198 N N . ALA B 1 478 ? -10.652 -58.482 24.260 1.00 30.27 478 ALA B N 1
ATOM 8199 C CA . ALA B 1 478 ? -10.116 -59.785 23.884 1.00 30.66 478 ALA B CA 1
ATOM 8200 C C . ALA B 1 478 ? -9.601 -59.741 22.447 1.00 30.87 478 ALA B C 1
ATOM 8201 O O . ALA B 1 478 ? -10.183 -59.049 21.606 1.00 30.81 478 ALA B O 1
ATOM 8203 N N . PRO B 1 479 ? -8.502 -60.468 22.162 1.00 31.27 479 PRO B N 1
ATOM 8204 C CA . PRO B 1 479 ? -8.006 -60.501 20.787 1.00 31.65 479 PRO B CA 1
ATOM 8205 C C . PRO B 1 479 ? -8.981 -61.229 19.853 1.00 32.25 479 PRO B C 1
ATOM 8206 O O . PRO B 1 479 ? -9.781 -62.055 20.302 1.00 31.89 479 PRO B O 1
ATOM 8210 N N . VAL B 1 480 ? -8.906 -60.894 18.569 1.00 33.35 480 VAL B N 1
ATOM 8211 C CA . VAL B 1 480 ? -9.892 -61.304 17.566 1.00 34.27 480 VAL B CA 1
ATOM 8212 C C . VAL B 1 480 ? -9.143 -61.839 16.353 1.00 34.40 480 VAL B C 1
ATOM 8213 O O . VAL B 1 480 ? -8.187 -61.211 15.893 1.00 33.78 480 VAL B O 1
ATOM 8217 N N . MET B 1 481 ? -9.574 -62.992 15.841 1.00 34.80 481 MET B N 1
ATOM 8218 C CA . MET B 1 481 ? -9.163 -63.453 14.513 1.00 35.23 481 MET B CA 1
ATOM 8219 C C . MET B 1 481 ? -10.253 -63.055 13.535 1.00 34.08 481 MET B C 1
ATOM 8220 O O . MET B 1 481 ? -11.402 -63.491 13.674 1.00 33.81 481 MET B O 1
ATOM 8225 N N . LEU B 1 482 ? -9.894 -62.219 12.561 1.00 32.80 482 LEU B N 1
ATOM 8226 C CA . LEU B 1 482 ? -10.812 -61.815 11.511 1.00 32.30 482 LEU B CA 1
ATOM 8227 C C . LEU B 1 482 ? -10.615 -62.790 10.362 1.00 32.72 482 LEU B C 1
ATOM 8228 O O . LEU B 1 482 ? -9.575 -62.775 9.702 1.00 32.20 482 LEU B O 1
ATOM 8233 N N . ASN B 1 483 ? -11.618 -63.642 10.150 1.00 33.79 483 ASN B N 1
ATOM 8234 C CA . ASN B 1 483 ? -11.557 -64.709 9.159 1.00 34.76 483 ASN B CA 1
ATOM 8235 C C . ASN B 1 483 ? -12.863 -64.720 8.344 1.00 34.35 483 ASN B C 1
ATOM 8236 O O . ASN B 1 483 ? -13.499 -63.669 8.192 1.00 34.04 483 ASN B O 1
ATOM 8241 N N . GLU B 1 484 ? -13.253 -65.881 7.811 1.00 34.29 484 GLU B N 1
ATOM 8242 C CA . GLU B 1 484 ? -14.502 -66.014 7.050 1.00 34.31 484 GLU B CA 1
ATOM 8243 C C . GLU B 1 484 ? -15.765 -65.602 7.829 1.00 33.92 484 GLU B C 1
ATOM 8244 O O . GLU B 1 484 ? -16.750 -65.187 7.222 1.00 34.00 484 GLU B O 1
ATOM 8250 N N . SER B 1 485 ? -15.733 -65.725 9.157 1.00 33.57 485 SER B N 1
ATOM 8251 C CA . SER B 1 485 ? -16.880 -65.368 10.006 1.00 33.36 485 SER B CA 1
ATOM 8252 C C . SER B 1 485 ? -17.002 -63.875 10.354 1.00 32.89 485 SER B C 1
ATOM 8253 O O . SER B 1 485 ? -17.999 -63.472 10.955 1.00 32.92 485 SER B O 1
ATOM 8256 N N . ALA B 1 486 ? -16.006 -63.066 9.993 1.00 32.36 486 ALA B N 1
ATOM 8257 C CA . ALA B 1 486 ? -15.977 -61.656 10.394 1.00 31.95 486 ALA B CA 1
ATOM 8258 C C . ALA B 1 486 ? -17.025 -60.851 9.646 1.00 31.52 486 ALA B C 1
ATOM 8259 O O . ALA B 1 486 ? -17.094 -60.921 8.416 1.00 31.68 486 ALA B O 1
ATOM 8261 N N . ALA B 1 487 ? -17.835 -60.093 10.382 1.00 30.96 487 ALA B N 1
ATOM 8262 C CA . ALA B 1 487 ? -18.707 -59.094 9.761 1.00 30.56 487 ALA B CA 1
ATOM 8263 C C . ALA B 1 487 ? -17.858 -57.941 9.233 1.00 30.04 487 ALA B C 1
ATOM 8264 O O . ALA B 1 487 ? -16.692 -57.795 9.599 1.00 30.21 487 ALA B O 1
ATOM 8266 N N . ALA B 1 488 ? -18.450 -57.140 8.355 1.00 29.45 488 ALA B N 1
ATOM 8267 C CA . ALA B 1 488 ? -17.773 -55.971 7.805 1.00 29.00 488 ALA B CA 1
ATOM 8268 C C . ALA B 1 488 ? -17.418 -54.989 8.922 1.00 28.53 488 ALA B C 1
ATOM 8269 O O . ALA B 1 488 ? -16.316 -54.437 8.937 1.00 28.31 488 ALA B O 1
ATOM 8271 N N . TYR B 1 489 ? -18.353 -54.811 9.855 1.00 28.12 489 TYR B N 1
ATOM 8272 C CA . TYR B 1 489 ? -18.164 -53.990 11.057 1.00 27.98 489 TYR B CA 1
ATOM 8273 C C . TYR B 1 489 ? -18.578 -54.778 12.307 1.00 28.09 489 TYR B C 1
ATOM 8274 O O . TYR B 1 489 ? -19.685 -55.315 12.366 1.00 28.27 489 TYR B O 1
ATOM 8283 N N . THR B 1 490 ? -17.683 -54.821 13.294 1.00 28.25 490 THR B N 1
ATOM 8284 C CA . THR B 1 490 ? -17.926 -55.496 14.570 1.00 28.52 490 THR B CA 1
ATOM 8285 C C . THR B 1 490 ? -17.705 -54.491 15.704 1.00 28.44 490 THR B C 1
ATOM 8286 O O . THR B 1 490 ? -16.555 -54.154 15.999 1.00 28.36 490 THR B O 1
ATOM 8290 N N . PRO B 1 491 ? -18.796 -54.008 16.342 1.00 28.42 491 PRO B N 1
ATOM 8291 C CA . PRO B 1 491 ? -18.640 -53.122 17.502 1.00 28.37 491 PRO B CA 1
ATOM 8292 C C . PRO B 1 491 ? -17.817 -53.760 18.616 1.00 28.37 491 PRO B C 1
ATOM 8293 O O . PRO B 1 491 ? -17.945 -54.966 18.858 1.00 28.33 491 PRO B O 1
ATOM 8297 N N . PHE B 1 492 ? -16.982 -52.963 19.281 1.00 28.16 492 PHE B N 1
ATOM 8298 C CA . PHE B 1 492 ? -16.244 -53.453 20.443 1.00 28.08 492 PHE B CA 1
ATOM 8299 C C . PHE B 1 492 ? -17.215 -53.873 21.544 1.00 28.15 492 PHE B C 1
ATOM 8300 O O . PHE B 1 492 ? -18.319 -53.327 21.657 1.00 27.93 492 PHE B O 1
ATOM 8308 N N . SER B 1 493 ? -16.787 -54.835 22.357 1.00 28.39 493 SER B N 1
ATOM 8309 C CA . SER B 1 493 ? -17.597 -55.342 23.469 1.00 28.57 493 SER B CA 1
ATOM 8310 C C . SER B 1 493 ? -17.874 -54.281 24.542 1.00 28.42 493 SER B C 1
ATOM 8311 O O . SER B 1 493 ? -18.866 -54.381 25.266 1.00 28.66 493 SER B O 1
ATOM 8314 N N . SER B 1 494 ? -16.986 -53.290 24.647 1.00 28.07 494 SER B N 1
ATOM 8315 C CA . SER B 1 494 ? -17.229 -52.077 25.430 1.00 27.80 494 SER B CA 1
ATOM 8316 C C . SER B 1 494 ? -17.257 -50.887 24.481 1.00 27.31 494 SER B C 1
ATOM 8317 O O . SER B 1 494 ? -16.463 -50.826 23.541 1.00 26.98 494 SER B O 1
ATOM 8320 N N . GLN B 1 495 ? -18.162 -49.944 24.733 1.00 26.96 495 GLN B N 1
ATOM 8321 C CA . GLN B 1 495 ? -18.349 -48.791 23.855 1.00 26.74 495 GLN B CA 1
ATOM 8322 C C . GLN B 1 495 ? -17.970 -47.482 24.542 1.00 26.56 495 GLN B C 1
ATOM 8323 O O . GLN B 1 495 ? -18.057 -47.379 25.770 1.00 26.54 495 GLN B O 1
ATOM 8329 N N . PRO B 1 496 ? -17.546 -46.477 23.748 1.00 26.29 496 PRO B N 1
ATOM 8330 C CA . PRO B 1 496 ? -17.380 -45.125 24.281 1.00 26.26 496 PRO B CA 1
ATOM 8331 C C . PRO B 1 496 ? -18.703 -44.541 24.773 1.00 26.23 496 PRO B C 1
ATOM 8332 O O . PRO B 1 496 ? -19.774 -45.004 24.372 1.00 26.24 496 PRO B O 1
ATOM 8336 N N . THR B 1 497 ? -18.617 -43.532 25.635 1.00 26.22 497 THR B N 1
ATOM 8337 C CA . THR B 1 497 ? -19.796 -42.844 26.164 1.00 26.30 497 THR B CA 1
ATOM 8338 C C . THR B 1 497 ? -19.962 -41.425 25.605 1.00 25.76 497 THR B C 1
ATOM 8339 O O . THR B 1 497 ? -20.968 -40.770 25.879 1.00 25.93 497 THR B O 1
ATOM 8343 N N . ASP B 1 498 ? -18.984 -40.956 24.828 1.00 24.90 498 ASP B N 1
ATOM 8344 C CA . ASP B 1 498 ? -18.995 -39.605 24.261 1.00 24.35 498 ASP B CA 1
ATOM 8345 C C . ASP B 1 498 ? -17.933 -39.557 23.149 1.00 23.48 498 ASP B C 1
ATOM 8346 O O . ASP B 1 498 ? -17.402 -40.604 22.768 1.00 23.29 498 ASP B O 1
ATOM 8351 N N . ARG B 1 499 ? -17.611 -38.366 22.641 1.00 22.59 499 ARG B N 1
ATOM 8352 C CA . ARG B 1 499 ? -16.671 -38.210 21.519 1.00 21.93 499 ARG B CA 1
ATOM 8353 C C . ARG B 1 499 ? -15.223 -37.966 21.949 1.00 21.19 499 ARG B C 1
ATOM 8354 O O . ARG B 1 499 ? -14.469 -37.286 21.246 1.00 20.77 499 ARG B O 1
ATOM 8362 N N . PHE B 1 500 ? -14.829 -38.532 23.090 1.00 20.53 500 PHE B N 1
ATOM 8363 C CA . PHE B 1 500 ? -13.504 -38.311 23.664 1.00 20.13 500 PHE B CA 1
ATOM 8364 C C . PHE B 1 500 ? -12.959 -39.654 24.104 1.00 20.16 500 PHE B C 1
ATOM 8365 O O . PHE B 1 500 ? -13.272 -40.143 25.195 1.00 19.99 500 PHE B O 1
ATOM 8373 N N . TYR B 1 501 ? -12.179 -40.268 23.217 1.00 20.20 501 TYR B N 1
ATOM 8374 C CA . TYR B 1 501 ? -11.625 -41.585 23.482 1.00 20.45 501 TYR B CA 1
ATOM 8375 C C . TYR B 1 501 ? -10.428 -41.932 22.618 1.00 20.63 501 TYR B C 1
ATOM 8376 O O . TYR B 1 501 ? -10.155 -41.274 21.612 1.00 20.50 501 TYR B O 1
ATOM 8385 N N . ALA B 1 502 ? -9.704 -42.959 23.057 1.00 21.00 502 ALA B N 1
ATOM 8386 C CA . ALA B 1 502 ? -8.564 -43.489 22.325 1.00 21.40 502 ALA B CA 1
ATOM 8387 C C . ALA B 1 502 ? -8.742 -44.981 22.102 1.00 21.92 502 ALA B C 1
ATOM 8388 O O . ALA B 1 502 ? -9.299 -45.686 22.949 1.00 21.78 502 ALA B O 1
ATOM 8390 N N . LEU B 1 503 ? -8.281 -45.439 20.940 1.00 22.57 503 LEU B N 1
ATOM 8391 C CA . LEU B 1 503 ? -8.263 -46.851 20.584 1.00 23.35 503 LEU B CA 1
ATOM 8392 C C . LEU B 1 503 ? -6.850 -47.235 20.249 1.00 23.46 503 LEU B C 1
ATOM 8393 O O . LEU B 1 503 ? -6.107 -46.433 19.682 1.00 23.38 503 LEU B O 1
ATOM 8398 N N . THR B 1 504 ? -6.491 -48.472 20.558 1.00 23.82 504 THR B N 1
ATOM 8399 C CA . THR B 1 504 ? -5.231 -49.014 20.089 1.00 24.21 504 THR B CA 1
ATOM 8400 C C . THR B 1 504 ? -5.405 -50.478 19.715 1.00 23.96 504 THR B C 1
ATOM 8401 O O . THR B 1 504 ? -6.264 -51.162 20.266 1.00 23.75 504 THR B O 1
ATOM 8405 N N . GLY B 1 505 ? -4.606 -50.939 18.759 1.00 23.82 505 GLY B N 1
ATOM 8406 C CA . GLY B 1 505 ? -4.622 -52.344 18.351 1.00 23.92 505 GLY B CA 1
ATOM 8407 C C . GLY B 1 505 ? -3.418 -52.700 17.495 1.00 24.02 505 GLY B C 1
ATOM 8408 O O . GLY B 1 505 ? -2.849 -51.830 16.827 1.00 23.90 505 GLY B O 1
ATOM 8409 N N . SER B 1 506 ? -3.037 -53.978 17.521 1.00 24.22 506 SER B N 1
ATOM 8410 C CA . SER B 1 506 ? -1.980 -54.514 16.660 1.00 24.47 506 SER B CA 1
ATOM 8411 C C . SER B 1 506 ? -2.624 -55.458 15.666 1.00 24.33 506 SER B C 1
ATOM 8412 O O . SER B 1 506 ? -3.218 -56.460 16.059 1.00 24.33 506 SER B O 1
ATOM 8415 N N . PHE B 1 507 ? -2.498 -55.122 14.385 1.00 24.31 507 PHE B N 1
ATOM 8416 C CA . PHE B 1 507 ? -3.099 -55.875 13.293 1.00 24.38 507 PHE B CA 1
ATOM 8417 C C . PHE B 1 507 ? -2.002 -56.689 12.631 1.00 24.81 507 PHE B C 1
ATOM 8418 O O . PHE B 1 507 ? -1.051 -56.121 12.096 1.00 24.58 507 PHE B O 1
ATOM 8426 N N . GLU B 1 508 ? -2.125 -58.014 12.686 1.00 25.57 508 GLU B N 1
ATOM 8427 C CA . GLU B 1 508 ? -1.127 -58.924 12.125 1.00 26.41 508 GLU B CA 1
ATOM 8428 C C . GLU B 1 508 ? -1.663 -59.480 10.812 1.00 26.53 508 GLU B C 1
ATOM 8429 O O . GLU B 1 508 ? -2.714 -60.120 10.791 1.00 26.49 508 GLU B O 1
ATOM 8435 N N . PHE B 1 509 ? -0.929 -59.233 9.730 1.00 26.80 509 PHE B N 1
ATOM 8436 C CA . PHE B 1 509 ? -1.347 -59.597 8.380 1.00 27.21 509 PHE B CA 1
ATOM 8437 C C . PHE B 1 509 ? -0.417 -60.648 7.794 1.00 27.58 509 PHE B C 1
ATOM 8438 O O . PHE B 1 509 ? 0.775 -60.659 8.096 1.00 27.31 509 PHE B O 1
ATOM 8446 N N . GLY B 1 510 ? -0.957 -61.508 6.933 1.00 28.31 510 GLY B N 1
ATOM 8447 C CA . GLY B 1 510 ? -0.127 -62.399 6.120 1.00 28.88 510 GLY B CA 1
ATOM 8448 C C . GLY B 1 510 ? 0.722 -61.593 5.148 1.00 29.44 510 GLY B C 1
ATOM 8449 O O . GLY B 1 510 ? 0.306 -60.518 4.701 1.00 29.29 510 GLY B O 1
ATOM 8450 N N . LEU B 1 511 ? 1.910 -62.100 4.825 1.00 30.09 511 LEU B N 1
ATOM 8451 C CA . LEU B 1 511 ? 2.830 -61.386 3.926 1.00 30.96 511 LEU B CA 1
ATOM 8452 C C . LEU B 1 511 ? 2.283 -61.132 2.516 1.00 31.88 511 LEU B C 1
ATOM 8453 O O . LEU B 1 511 ? 2.683 -60.156 1.878 1.00 32.29 511 LEU B O 1
ATOM 8458 N N . ASN B 1 512 ? 1.372 -61.989 2.045 1.00 32.93 512 ASN B N 1
ATOM 8459 C CA . ASN B 1 512 ? 0.737 -61.818 0.734 1.00 33.62 512 ASN B CA 1
ATOM 8460 C C . ASN B 1 512 ? -0.761 -61.564 0.841 1.00 32.95 512 ASN B C 1
ATOM 8461 O O . ASN B 1 512 ? -1.524 -61.926 -0.060 1.00 33.03 512 ASN B O 1
ATOM 8466 N N . THR B 1 513 ? -1.177 -60.920 1.929 1.00 31.80 513 THR B N 1
ATOM 8467 C CA . THR B 1 513 ? -2.591 -60.671 2.170 1.00 30.95 513 THR B CA 1
ATOM 8468 C C . THR B 1 513 ? -3.174 -59.721 1.129 1.00 30.42 513 THR B C 1
ATOM 8469 O O . THR B 1 513 ? -2.469 -58.864 0.585 1.00 30.35 513 THR B O 1
ATOM 8473 N N . THR B 1 514 ? -4.457 -59.907 0.844 1.00 30.14 514 THR B N 1
ATOM 8474 C CA . THR B 1 514 ? -5.254 -58.916 0.132 1.00 29.99 514 THR B CA 1
ATOM 8475 C C . THR B 1 514 ? -6.431 -58.456 1.000 1.00 29.52 514 THR B C 1
ATOM 8476 O O . THR B 1 514 ? -7.347 -57.793 0.509 1.00 29.56 514 THR B O 1
ATOM 8480 N N . ALA B 1 515 ? -6.393 -58.789 2.292 1.00 28.89 515 ALA B N 1
ATOM 8481 C CA . ALA B 1 515 ? -7.418 -58.366 3.232 1.00 28.35 515 ALA B CA 1
ATOM 8482 C C . ALA B 1 515 ? -7.141 -56.935 3.670 1.00 27.94 515 ALA B C 1
ATOM 8483 O O . ALA B 1 515 ? -6.014 -56.460 3.584 1.00 27.71 515 ALA B O 1
ATOM 8485 N N . LYS B 1 516 ? -8.195 -56.260 4.114 1.00 27.79 516 LYS B N 1
ATOM 8486 C CA . LYS B 1 516 ? -8.106 -54.927 4.702 1.00 27.72 516 LYS B CA 1
ATOM 8487 C C . LYS B 1 516 ? -8.711 -55.007 6.089 1.00 26.43 516 LYS B C 1
ATOM 8488 O O . LYS B 1 516 ? -9.625 -55.800 6.327 1.00 26.04 516 LYS B O 1
ATOM 8494 N N . ALA B 1 517 ? -8.205 -54.189 7.005 1.00 24.99 517 ALA B N 1
ATOM 8495 C CA . ALA B 1 517 ? -8.794 -54.082 8.330 1.00 24.11 517 ALA B CA 1
ATOM 8496 C C . ALA B 1 517 ? -8.500 -52.728 8.938 1.00 23.27 517 ALA B C 1
ATOM 8497 O O . ALA B 1 517 ? -7.645 -51.985 8.449 1.00 22.76 517 ALA B O 1
ATOM 8499 N N . GLY B 1 518 ? -9.218 -52.415 10.008 1.00 22.83 518 GLY B N 1
ATOM 8500 C CA . GLY B 1 518 ? -8.981 -51.182 10.743 1.00 22.58 518 GLY B CA 1
ATOM 8501 C C . GLY B 1 518 ? -10.044 -50.904 11.781 1.00 22.35 518 GLY B C 1
ATOM 8502 O O . GLY B 1 518 ? -10.602 -51.838 12.371 1.00 22.28 518 GLY B O 1
ATOM 8503 N N . PHE B 1 519 ? -10.320 -49.620 12.005 1.00 22.11 519 PHE B N 1
ATOM 8504 C CA . PHE B 1 519 ? -11.255 -49.179 13.032 1.00 22.06 519 PHE B CA 1
ATOM 8505 C C . PHE B 1 519 ? -12.334 -48.289 12.438 1.00 21.93 519 PHE B C 1
ATOM 8506 O O . PHE B 1 519 ? -12.040 -47.406 11.626 1.00 21.88 519 PHE B O 1
ATOM 8514 N N . ARG B 1 520 ? -13.572 -48.500 12.876 1.00 21.81 520 ARG B N 1
ATOM 8515 C CA . ARG B 1 520 ? -14.656 -47.545 12.663 1.00 21.88 520 ARG B CA 1
ATOM 8516 C C . ARG B 1 520 ? -14.814 -46.740 13.945 1.00 21.57 520 ARG B C 1
ATOM 8517 O O . ARG B 1 520 ? -14.772 -47.311 15.035 1.00 21.34 520 ARG B O 1
ATOM 8525 N N . VAL B 1 521 ? -14.987 -45.423 13.812 1.00 21.33 521 VAL B N 1
ATOM 8526 C CA . VAL B 1 521 ? -15.166 -44.528 14.964 1.00 21.19 521 VAL B CA 1
ATOM 8527 C C . VAL B 1 521 ? -16.304 -43.533 14.725 1.00 21.17 521 VAL B C 1
ATOM 8528 O O . VAL B 1 521 ? -16.769 -43.371 13.593 1.00 20.93 521 VAL B O 1
ATOM 8532 N N . LEU B 1 522 ? -16.723 -42.867 15.804 1.00 21.10 522 LEU B N 1
ATOM 8533 C CA . LEU B 1 522 ? -17.814 -41.880 15.789 1.00 21.37 522 LEU B CA 1
ATOM 8534 C C . LEU B 1 522 ? -19.029 -42.414 15.032 1.00 21.87 522 LEU B C 1
ATOM 8535 O O . LEU B 1 522 ? -19.561 -41.771 14.121 1.00 21.69 522 LEU B O 1
ATOM 8540 N N . ALA B 1 523 ? -19.456 -43.601 15.453 1.00 22.55 523 ALA B N 1
ATOM 8541 C CA . ALA B 1 523 ? -20.365 -44.438 14.683 1.00 23.33 523 ALA B CA 1
ATOM 8542 C C . ALA B 1 523 ? -21.729 -44.642 15.333 1.00 24.11 523 ALA B C 1
ATOM 8543 O O . ALA B 1 523 ? -21.827 -45.042 16.496 1.00 24.29 523 ALA B O 1
ATOM 8545 N N . SER B 1 524 ? -22.769 -44.336 14.562 1.00 25.15 524 SER B N 1
ATOM 8546 C CA . SER B 1 524 ? -24.124 -44.811 14.801 1.00 26.11 524 SER B CA 1
ATOM 8547 C C . SER B 1 524 ? -24.495 -45.596 13.542 1.00 27.38 524 SER B C 1
ATOM 8548 O O . SER B 1 524 ? -23.632 -45.845 12.694 1.00 27.02 524 SER B O 1
ATOM 8551 N N . GLU B 1 525 ? -25.760 -45.989 13.413 1.00 29.06 525 GLU B N 1
ATOM 8552 C CA . GLU B 1 525 ? -26.234 -46.626 12.181 1.00 30.48 525 GLU B CA 1
ATOM 8553 C C . GLU B 1 525 ? -26.119 -45.706 10.966 1.00 30.13 525 GLU B C 1
ATOM 8554 O O . GLU B 1 525 ? -25.821 -46.175 9.866 1.00 30.08 525 GLU B O 1
ATOM 8560 N N . GLU B 1 526 ? -26.322 -44.407 11.175 1.00 29.80 526 GLU B N 1
ATOM 8561 C CA . GLU B 1 526 ? -26.430 -43.433 10.077 1.00 29.57 526 GLU B CA 1
ATOM 8562 C C . GLU B 1 526 ? -25.189 -42.596 9.786 1.00 27.82 526 GLU B C 1
ATOM 8563 O O . GLU B 1 526 ? -25.079 -42.034 8.696 1.00 27.10 526 GLU B O 1
ATOM 8569 N N . GLU B 1 527 ? -24.283 -42.491 10.759 1.00 26.13 527 GLU B N 1
ATOM 8570 C CA . GLU B 1 527 ? -23.047 -41.740 10.602 1.00 25.09 527 GLU B CA 1
ATOM 8571 C C . GLU B 1 527 ? -21.908 -42.564 11.165 1.00 24.38 527 GLU B C 1
ATOM 8572 O O . GLU B 1 527 ? -22.059 -43.178 12.220 1.00 24.00 527 GLU B O 1
ATOM 8578 N N . TYR B 1 528 ? -20.777 -42.568 10.468 1.00 23.91 528 TYR B N 1
ATOM 8579 C CA . TYR B 1 528 ? -19.584 -43.291 10.911 1.00 23.67 528 TYR B CA 1
ATOM 8580 C C . TYR B 1 528 ? -18.384 -42.891 10.064 1.00 22.87 528 TYR B C 1
ATOM 8581 O O . TYR B 1 528 ? -18.537 -42.455 8.922 1.00 22.73 528 TYR B O 1
ATOM 8590 N N . THR B 1 529 ? -17.197 -43.043 10.643 1.00 22.09 529 THR B N 1
ATOM 8591 C CA . THR B 1 529 ? -15.935 -42.741 9.978 1.00 21.71 529 THR B CA 1
ATOM 8592 C C . THR B 1 529 ? -15.074 -44.001 9.994 1.00 21.65 529 THR B C 1
ATOM 8593 O O . THR B 1 529 ? -14.833 -44.573 11.059 1.00 21.75 529 THR B O 1
ATOM 8597 N N . ASP B 1 530 ? -14.605 -44.413 8.816 1.00 21.65 530 ASP B N 1
ATOM 8598 C CA . ASP B 1 530 ? -13.893 -45.683 8.655 1.00 21.62 530 ASP B CA 1
ATOM 8599 C C . ASP B 1 530 ? -12.413 -45.475 8.397 1.00 21.32 530 ASP B C 1
ATOM 8600 O O . ASP B 1 530 ? -12.031 -44.813 7.427 1.00 21.13 530 ASP B O 1
ATOM 8605 N N . ILE B 1 531 ? -11.594 -46.061 9.269 1.00 21.17 531 ILE B N 1
ATOM 8606 C CA . ILE B 1 531 ? -10.144 -46.007 9.161 1.00 21.02 531 ILE B CA 1
ATOM 8607 C C . ILE B 1 531 ? -9.672 -47.384 8.704 1.00 21.21 531 ILE B C 1
ATOM 8608 O O . ILE B 1 531 ? -9.766 -48.350 9.461 1.00 21.14 531 ILE B O 1
ATOM 8613 N N . TRP B 1 532 ? -9.170 -47.460 7.471 1.00 21.44 532 TRP B N 1
ATOM 8614 C CA . TRP B 1 532 ? -8.754 -48.724 6.855 1.00 21.75 532 TRP B CA 1
ATOM 8615 C C . TRP B 1 532 ? -7.258 -48.757 6.624 1.00 21.85 532 TRP B C 1
ATOM 8616 O O . TRP B 1 532 ? -6.676 -47.749 6.230 1.00 21.91 532 TRP B O 1
ATOM 8627 N N . PHE B 1 533 ? -6.646 -49.924 6.823 1.00 22.11 533 PHE B N 1
ATOM 8628 C CA . PHE B 1 533 ? -5.349 -50.190 6.216 1.00 22.33 533 PHE B CA 1
ATOM 8629 C C . PHE B 1 533 ? -5.465 -51.326 5.204 1.00 23.04 533 PHE B C 1
ATOM 8630 O O . PHE B 1 533 ? -6.090 -52.348 5.480 1.00 23.00 533 PHE B O 1
ATOM 8638 N N . ASP B 1 534 ? -4.844 -51.121 4.044 1.00 23.99 534 ASP B N 1
ATOM 8639 C CA . ASP B 1 534 ? -4.850 -52.066 2.930 1.00 24.71 534 ASP B CA 1
ATOM 8640 C C . ASP B 1 534 ? -3.388 -52.396 2.618 1.00 24.60 534 ASP B C 1
ATOM 8641 O O . ASP B 1 534 ? -2.749 -51.681 1.841 1.00 24.62 534 ASP B O 1
ATOM 8646 N N . PRO B 1 535 ? -2.843 -53.466 3.242 1.00 24.60 535 PRO B N 1
ATOM 8647 C CA . PRO B 1 535 ? -1.425 -53.799 3.036 1.00 24.72 535 PRO B CA 1
ATOM 8648 C C . PRO B 1 535 ? -0.985 -54.000 1.581 1.00 24.99 535 PRO B C 1
ATOM 8649 O O . PRO B 1 535 ? 0.151 -53.664 1.246 1.00 25.05 535 PRO B O 1
ATOM 8653 N N . ALA B 1 536 ? -1.866 -54.528 0.734 1.00 25.52 536 ALA B N 1
ATOM 8654 C CA . ALA B 1 536 ? -1.534 -54.759 -0.679 1.00 25.83 536 ALA B CA 1
ATOM 8655 C C . ALA B 1 536 ? -1.224 -53.463 -1.445 1.00 26.01 536 ALA B C 1
ATOM 8656 O O . ALA B 1 536 ? -0.347 -53.457 -2.309 1.00 26.34 536 ALA B O 1
ATOM 8658 N N . SER B 1 537 ? -1.931 -52.379 -1.117 1.00 25.87 537 SER B N 1
ATOM 8659 C CA . SER B 1 537 ? -1.686 -51.053 -1.717 1.00 25.83 537 SER B CA 1
ATOM 8660 C C . SER B 1 537 ? -0.772 -50.146 -0.879 1.00 25.40 537 SER B C 1
ATOM 8661 O O . SER B 1 537 ? -0.314 -49.110 -1.373 1.00 25.45 537 SER B O 1
ATOM 8664 N N . GLU B 1 538 ? -0.526 -50.540 0.376 1.00 24.78 538 GLU B N 1
ATOM 8665 C CA . GLU B 1 538 ? 0.249 -49.766 1.361 1.00 24.60 538 GLU B CA 1
ATOM 8666 C C . GLU B 1 538 ? -0.437 -48.467 1.771 1.00 24.58 538 GLU B C 1
ATOM 8667 O O . GLU B 1 538 ? 0.226 -47.523 2.196 1.00 24.19 538 GLU B O 1
ATOM 8673 N N . ASN B 1 539 ? -1.767 -48.448 1.683 1.00 25.06 539 ASN B N 1
ATOM 8674 C CA . ASN B 1 539 ? -2.554 -47.242 1.924 1.00 25.64 539 ASN B CA 1
ATOM 8675 C C . ASN B 1 539 ? -3.327 -47.335 3.232 1.00 24.63 539 ASN B C 1
ATOM 8676 O O . ASN B 1 539 ? -4.085 -48.284 3.451 1.00 24.00 539 ASN B O 1
ATOM 8681 N N . LEU B 1 540 ? -3.114 -46.342 4.095 1.00 23.65 540 LEU B N 1
ATOM 8682 C CA . LEU B 1 540 ? -3.959 -46.094 5.255 1.00 23.30 540 LEU B CA 1
ATOM 8683 C C . LEU B 1 540 ? -4.934 -45.011 4.825 1.00 22.72 540 LEU B C 1
ATOM 8684 O O . LEU B 1 540 ? -4.504 -43.920 4.448 1.00 22.42 540 LEU B O 1
ATOM 8689 N N . THR B 1 541 ? -6.233 -45.312 4.863 1.00 22.23 541 THR B N 1
ATOM 8690 C CA . THR B 1 541 ? -7.257 -44.356 4.444 1.00 22.06 541 THR B CA 1
ATOM 8691 C C . THR B 1 541 ? -8.243 -44.049 5.561 1.00 21.60 541 THR B C 1
ATOM 8692 O O . THR B 1 541 ? -8.465 -44.874 6.449 1.00 21.56 541 THR B O 1
ATOM 8696 N N . VAL B 1 542 ? -8.811 -42.844 5.513 1.00 21.08 542 VAL B N 1
ATOM 8697 C CA . VAL B 1 542 ? -9.961 -42.484 6.337 1.00 20.79 542 VAL B CA 1
ATOM 8698 C C . VAL B 1 542 ? -11.094 -42.111 5.389 1.00 20.71 542 VAL B C 1
ATOM 8699 O O . VAL B 1 542 ? -11.043 -41.070 4.729 1.00 20.58 542 VAL B O 1
ATOM 8703 N N . VAL B 1 543 ? -12.107 -42.972 5.329 1.00 20.82 543 VAL B N 1
ATOM 8704 C CA . VAL B 1 543 ? -13.244 -42.780 4.437 1.00 20.87 543 VAL B CA 1
ATOM 8705 C C . VAL B 1 543 ? -14.312 -42.030 5.216 1.00 20.82 543 VAL B C 1
ATOM 8706 O O . VAL B 1 543 ? -14.754 -42.487 6.274 1.00 20.73 543 VAL B O 1
ATOM 8710 N N . ARG B 1 544 ? -14.717 -40.881 4.676 1.00 20.83 544 ARG B N 1
ATOM 8711 C CA . ARG B 1 544 ? -15.591 -39.946 5.369 1.00 21.02 544 ARG B CA 1
ATOM 8712 C C . ARG B 1 544 ? -16.883 -39.638 4.602 1.00 21.23 544 ARG B C 1
ATOM 8713 O O . ARG B 1 544 ? -17.561 -38.642 4.882 1.00 21.20 544 ARG B O 1
ATOM 8721 N N . THR B 1 545 ? -17.249 -40.526 3.678 1.00 21.51 545 THR B N 1
ATOM 8722 C CA . THR B 1 545 ? -18.504 -40.407 2.929 1.00 21.76 545 THR B CA 1
ATOM 8723 C C . THR B 1 545 ? -19.753 -40.445 3.815 1.00 21.80 545 THR B C 1
ATOM 8724 O O . THR B 1 545 ? -20.773 -39.851 3.462 1.00 22.15 545 THR B O 1
ATOM 8728 N N . ALA B 1 546 ? -19.672 -41.146 4.946 1.00 21.63 546 ALA B N 1
ATOM 8729 C CA . ALA B 1 546 ? -20.776 -41.224 5.902 1.00 21.52 546 ALA B CA 1
ATOM 8730 C C . ALA B 1 546 ? -20.464 -40.534 7.237 1.00 21.37 546 ALA B C 1
ATOM 8731 O O . ALA B 1 546 ? -21.225 -40.694 8.190 1.00 21.15 546 ALA B O 1
ATOM 8733 N N . SER B 1 547 ? -19.375 -39.765 7.316 1.00 21.46 547 SER B N 1
ATOM 8734 C CA . SER B 1 547 ? -18.954 -39.163 8.594 1.00 21.58 547 SER B CA 1
ATOM 8735 C C . SER B 1 547 ? -20.018 -38.270 9.236 1.00 21.81 547 SER B C 1
ATOM 8736 O O . SER B 1 547 ? -20.128 -38.232 10.464 1.00 21.77 547 SER B O 1
ATOM 8739 N N . SER B 1 548 ? -20.790 -37.562 8.412 1.00 22.09 548 SER B N 1
ATOM 8740 C CA . SER B 1 548 ? -21.825 -36.660 8.914 1.00 22.46 548 SER B CA 1
ATOM 8741 C C . SER B 1 548 ? -23.016 -36.530 7.968 1.00 23.03 548 SER B C 1
ATOM 8742 O O . SER B 1 548 ? -22.866 -36.528 6.741 1.00 23.04 548 SER B O 1
ATOM 8745 N N . LEU B 1 549 ? -24.192 -36.377 8.574 1.00 23.85 549 LEU B N 1
ATOM 8746 C CA . LEU B 1 549 ? -25.401 -35.971 7.859 1.00 24.49 549 LEU B CA 1
ATOM 8747 C C . LEU B 1 549 ? -25.346 -34.506 7.414 1.00 24.84 549 LEU B C 1
ATOM 8748 O O . LEU B 1 549 ? -26.102 -34.106 6.530 1.00 24.92 549 LEU B O 1
ATOM 8753 N N . ILE B 1 550 ? -24.465 -33.713 8.028 1.00 24.87 550 ILE B N 1
ATOM 8754 C CA . ILE B 1 550 ? -24.289 -32.306 7.661 1.00 25.13 550 ILE B CA 1
ATOM 8755 C C . ILE B 1 550 ? -23.400 -32.254 6.422 1.00 25.87 550 ILE B C 1
ATOM 8756 O O . ILE B 1 550 ? -22.220 -32.605 6.486 1.00 25.85 550 ILE B O 1
ATOM 8761 N N . LYS B 1 551 ? -23.969 -31.794 5.310 1.00 26.92 551 LYS B N 1
ATOM 8762 C CA . LYS B 1 551 ? -23.329 -31.925 3.995 1.00 27.80 551 LYS B CA 1
ATOM 8763 C C . LYS B 1 551 ? -22.269 -30.886 3.636 1.00 26.64 551 LYS B C 1
ATOM 8764 O O . LYS B 1 551 ? -21.529 -31.073 2.672 1.00 26.42 551 LYS B O 1
ATOM 8770 N N . SER B 1 552 ? -22.188 -29.806 4.407 1.00 25.34 552 SER B N 1
ATOM 8771 C CA . SER B 1 552 ? -21.255 -28.719 4.108 1.00 24.54 552 SER B CA 1
ATOM 8772 C C . SER B 1 552 ? -19.807 -29.019 4.520 1.00 23.95 552 SER B C 1
ATOM 8773 O O . SER B 1 552 ? -18.887 -28.376 4.010 1.00 24.08 552 SER B O 1
ATOM 8776 N N . PHE B 1 553 ? -19.602 -29.976 5.428 1.00 23.27 553 PHE B N 1
ATOM 8777 C CA . PHE B 1 553 ? -18.246 -30.370 5.832 1.00 22.82 553 PHE B CA 1
ATOM 8778 C C . PHE B 1 553 ? -17.592 -31.259 4.781 1.00 22.97 553 PHE B C 1
ATOM 8779 O O . PHE B 1 553 ? -18.286 -31.946 4.020 1.00 22.97 553 PHE B O 1
ATOM 8787 N N . GLY B 1 554 ? -16.260 -31.248 4.752 1.00 22.96 554 GLY B N 1
ATOM 8788 C CA . GLY B 1 554 ? -15.507 -32.077 3.814 1.00 23.19 554 GLY B CA 1
ATOM 8789 C C . GLY B 1 554 ? -15.746 -33.559 4.039 1.00 23.45 554 GLY B C 1
ATOM 8790 O O . GLY B 1 554 ? -15.865 -34.005 5.186 1.00 23.09 554 GLY B O 1
ATOM 8791 N N . ASN B 1 555 ? -15.842 -34.307 2.945 1.00 23.97 555 ASN B N 1
ATOM 8792 C CA . ASN B 1 555 ? -16.071 -35.761 2.993 1.00 24.73 555 ASN B CA 1
ATOM 8793 C C . ASN B 1 555 ? -15.082 -36.571 2.137 1.00 24.57 555 ASN B C 1
ATOM 8794 O O . ASN B 1 555 ? -15.328 -37.751 1.871 1.00 24.44 555 ASN B O 1
ATOM 8799 N N . ASP B 1 556 ? -13.980 -35.938 1.721 1.00 24.64 556 ASP B N 1
ATOM 8800 C CA . ASP B 1 556 ? -12.967 -36.591 0.886 1.00 24.81 556 ASP B CA 1
ATOM 8801 C C . ASP B 1 556 ? -12.175 -37.606 1.706 1.00 23.87 556 ASP B C 1
ATOM 8802 O O . ASP B 1 556 ? -12.019 -37.456 2.927 1.00 23.25 556 ASP B O 1
ATOM 8807 N N . THR B 1 557 ? -11.692 -38.644 1.024 1.00 22.73 557 THR B N 1
ATOM 8808 C CA . THR B 1 557 ? -10.947 -39.723 1.664 1.00 22.27 557 THR B CA 1
ATOM 8809 C C . THR B 1 557 ? -9.519 -39.264 1.959 1.00 21.78 557 THR B C 1
ATOM 8810 O O . THR B 1 557 ? -8.823 -38.773 1.063 1.00 21.67 557 THR B O 1
ATOM 8814 N N . GLU B 1 558 ? -9.091 -39.425 3.213 1.00 21.37 558 GLU B N 1
ATOM 8815 C CA . GLU B 1 558 ? -7.712 -39.132 3.600 1.00 21.25 558 GLU B CA 1
ATOM 8816 C C . GLU B 1 558 ? -6.861 -40.334 3.231 1.00 21.63 558 GLU B C 1
ATOM 8817 O O . GLU B 1 558 ? -7.362 -41.458 3.196 1.00 21.53 558 GLU B O 1
ATOM 8823 N N . LEU B 1 559 ? -5.580 -40.089 2.960 1.00 22.09 559 LEU B N 1
ATOM 8824 C CA . LEU B 1 559 ? -4.659 -41.157 2.587 1.00 22.67 559 LEU B CA 1
ATOM 8825 C C . LEU B 1 559 ? -3.249 -40.930 3.120 1.00 22.25 559 LEU B C 1
ATOM 8826 O O . LEU B 1 559 ? -2.681 -39.852 2.970 1.00 22.01 559 LEU B O 1
ATOM 8831 N N . ALA B 1 560 ? -2.692 -41.967 3.739 1.00 21.75 560 ALA B N 1
ATOM 8832 C CA . ALA B 1 560 ? -1.278 -42.007 4.084 1.00 21.61 560 ALA B CA 1
ATOM 8833 C C . ALA B 1 560 ? -0.665 -43.283 3.540 1.00 21.71 560 ALA B C 1
ATOM 8834 O O . ALA B 1 560 ? -1.330 -44.321 3.484 1.00 21.66 560 ALA B O 1
ATOM 8836 N N . LYS B 1 561 ? 0.601 -43.195 3.137 1.00 22.13 561 LYS B N 1
ATOM 8837 C CA . LYS B 1 561 ? 1.387 -44.373 2.791 1.00 22.52 561 LYS B CA 1
ATOM 8838 C C . LYS B 1 561 ? 2.040 -44.912 4.061 1.00 22.57 561 LYS B C 1
ATOM 8839 O O . LYS B 1 561 ? 2.568 -44.135 4.857 1.00 22.32 561 LYS B O 1
ATOM 8845 N N . VAL B 1 562 ? 1.994 -46.232 4.250 1.00 22.76 562 VAL B N 1
ATOM 8846 C CA . VAL B 1 562 ? 2.645 -46.887 5.388 1.00 23.09 562 VAL B CA 1
ATOM 8847 C C . VAL B 1 562 ? 3.459 -48.067 4.872 1.00 23.25 562 VAL B C 1
ATOM 8848 O O . VAL B 1 562 ? 2.912 -48.958 4.217 1.00 23.09 562 VAL B O 1
ATOM 8852 N N . LYS B 1 563 ? 4.757 -48.068 5.170 1.00 23.72 563 LYS B N 1
ATOM 8853 C CA . LYS B 1 563 ? 5.618 -49.194 4.838 1.00 24.09 563 LYS B CA 1
ATOM 8854 C C . LYS B 1 563 ? 5.690 -50.158 6.012 1.00 24.38 563 LYS B C 1
ATOM 8855 O O . LYS B 1 563 ? 6.214 -49.807 7.071 1.00 24.32 563 LYS B O 1
ATOM 8861 N N . LEU B 1 564 ? 5.179 -51.373 5.814 1.00 24.76 564 LEU B N 1
ATOM 8862 C CA . LEU B 1 564 ? 5.359 -52.448 6.785 1.00 25.10 564 LEU B CA 1
ATOM 8863 C C . LEU B 1 564 ? 6.664 -53.164 6.456 1.00 25.78 564 LEU B C 1
ATOM 8864 O O . LEU B 1 564 ? 6.724 -53.967 5.519 1.00 25.86 564 LEU B O 1
ATOM 8869 N N . TYR B 1 565 ? 7.702 -52.857 7.235 1.00 26.57 565 TYR B N 1
ATOM 8870 C CA . TYR B 1 565 ? 9.026 -53.442 7.050 1.00 27.28 565 TYR B CA 1
ATOM 8871 C C . TYR B 1 565 ? 8.949 -54.877 7.555 1.00 27.82 565 TYR B C 1
ATOM 8872 O O . TYR B 1 565 ? 8.701 -55.115 8.742 1.00 28.10 565 TYR B O 1
ATOM 8881 N N . GLU B 1 566 ? 9.128 -55.829 6.640 1.00 28.27 566 GLU B N 1
ATOM 8882 C CA . GLU B 1 566 ? 9.008 -57.251 6.966 1.00 28.64 566 GLU B CA 1
ATOM 8883 C C . GLU B 1 566 ? 10.316 -57.708 7.593 1.00 28.69 566 GLU B C 1
ATOM 8884 O O . GLU B 1 566 ? 11.388 -57.357 7.101 1.00 28.57 566 GLU B O 1
ATOM 8890 N N . ILE B 1 567 ? 10.230 -58.470 8.682 1.00 28.77 567 ILE B N 1
ATOM 8891 C CA . ILE B 1 567 ? 11.413 -58.881 9.439 1.00 29.01 567 ILE B CA 1
ATOM 8892 C C . ILE B 1 567 ? 11.874 -60.259 8.967 1.00 29.34 567 ILE B C 1
ATOM 8893 O O . ILE B 1 567 ? 11.052 -61.117 8.658 1.00 29.31 567 ILE B O 1
ATOM 8898 N N . VAL B 1 568 ? 13.193 -60.452 8.913 1.00 30.21 568 VAL B N 1
ATOM 8899 C CA . VAL B 1 568 ? 13.791 -61.730 8.498 1.00 30.78 568 VAL B CA 1
ATOM 8900 C C . VAL B 1 568 ? 13.249 -62.843 9.392 1.00 31.40 568 VAL B C 1
ATOM 8901 O O . VAL B 1 568 ? 13.289 -62.732 10.618 1.00 31.67 568 VAL B O 1
ATOM 8905 N N . GLY B 1 569 ? 12.712 -63.890 8.770 1.00 32.11 569 GLY B N 1
ATOM 8906 C CA . GLY B 1 569 ? 12.169 -65.040 9.495 1.00 32.53 569 GLY B CA 1
ATOM 8907 C C . GLY B 1 569 ? 10.702 -64.954 9.885 1.00 32.97 569 GLY B C 1
ATOM 8908 O O . GLY B 1 569 ? 10.113 -65.969 10.263 1.00 33.08 569 GLY B O 1
ATOM 8909 N N . ALA B 1 570 ? 10.100 -63.768 9.794 1.00 33.18 570 ALA B N 1
ATOM 8910 C CA . ALA B 1 570 ? 8.689 -63.592 10.129 1.00 33.46 570 ALA B CA 1
ATOM 8911 C C . ALA B 1 570 ? 7.812 -64.060 8.972 1.00 33.75 570 ALA B C 1
ATOM 8912 O O . ALA B 1 570 ? 8.178 -63.907 7.804 1.00 33.78 570 ALA B O 1
ATOM 8914 N N . GLU B 1 571 ? 6.656 -64.625 9.314 1.00 34.19 571 GLU B N 1
ATOM 8915 C CA . GLU B 1 571 ? 5.655 -65.059 8.336 1.00 34.53 571 GLU B CA 1
ATOM 8916 C C . GLU B 1 571 ? 4.427 -64.154 8.347 1.00 32.83 571 GLU B C 1
ATOM 8917 O O . GLU B 1 571 ? 3.364 -64.526 7.837 1.00 33.06 571 GLU B O 1
ATOM 8923 N N . SER B 1 572 ? 4.584 -62.964 8.919 1.00 30.89 572 SER B N 1
ATOM 8924 C CA . SER B 1 572 ? 3.517 -61.984 8.992 1.00 29.35 572 SER B CA 1
ATOM 8925 C C . SER B 1 572 ? 4.136 -60.598 9.106 1.00 28.35 572 SER B C 1
ATOM 8926 O O . SER B 1 572 ? 5.343 -60.464 9.325 1.00 27.96 572 SER B O 1
ATOM 8929 N N . LYS B 1 573 ? 3.300 -59.579 8.950 1.00 27.48 573 LYS B N 1
ATOM 8930 C CA . LYS B 1 573 ? 3.719 -58.184 9.072 1.00 27.00 573 LYS B CA 1
ATOM 8931 C C . LYS B 1 573 ? 2.663 -57.451 9.890 1.00 26.55 573 LYS B C 1
ATOM 8932 O O . LYS B 1 573 ? 1.466 -57.716 9.739 1.00 26.30 573 LYS B O 1
ATOM 8938 N N . THR B 1 574 ? 3.107 -56.540 10.754 1.00 26.20 574 THR B N 1
ATOM 8939 C CA . THR B 1 574 ? 2.239 -55.956 11.780 1.00 25.90 574 THR B CA 1
ATOM 8940 C C . THR B 1 574 ? 2.087 -54.440 11.648 1.00 25.21 574 THR B C 1
ATOM 8941 O O . THR B 1 574 ? 3.059 -53.725 11.404 1.00 24.81 574 THR B O 1
ATOM 8945 N N . LEU B 1 575 ? 0.844 -53.985 11.818 1.00 24.85 575 LEU B N 1
ATOM 8946 C CA . LEU B 1 575 ? 0.495 -52.575 11.922 1.00 24.66 575 LEU B CA 1
ATOM 8947 C C . LEU B 1 575 ? -0.005 -52.302 13.334 1.00 24.70 575 LEU B C 1
ATOM 8948 O O . LEU B 1 575 ? -1.054 -52.811 13.737 1.00 24.29 575 LEU B O 1
ATOM 8953 N N . ASN B 1 576 ? 0.744 -51.488 14.069 1.00 25.27 576 ASN B N 1
ATOM 8954 C CA . ASN B 1 576 ? 0.309 -50.977 15.362 1.00 25.89 576 ASN B CA 1
ATOM 8955 C C . ASN B 1 576 ? -0.368 -49.640 15.138 1.00 25.16 576 ASN B C 1
ATOM 8956 O O . ASN B 1 576 ? 0.276 -48.690 14.698 1.00 24.71 576 ASN B O 1
ATOM 8961 N N . LEU B 1 577 ? -1.661 -49.575 15.447 1.00 24.70 577 LEU B N 1
ATOM 8962 C CA . LEU B 1 577 ? -2.502 -48.443 15.089 1.00 24.60 577 LEU B CA 1
ATOM 8963 C C . LEU B 1 577 ? -3.145 -47.871 16.347 1.00 24.21 577 LEU B C 1
ATOM 8964 O O . LEU B 1 577 ? -3.810 -48.600 17.086 1.00 24.35 577 LEU B O 1
ATOM 8969 N N . THR B 1 578 ? -2.921 -46.578 16.593 1.00 23.54 578 THR B N 1
ATOM 8970 C CA . THR B 1 578 ? -3.566 -45.851 17.686 1.00 23.16 578 THR B CA 1
ATOM 8971 C C . THR B 1 578 ? -4.382 -44.701 17.103 1.00 22.25 578 THR B C 1
ATOM 8972 O O . THR B 1 578 ? -3.908 -43.991 16.216 1.00 22.05 578 THR B O 1
ATOM 8976 N N . VAL B 1 579 ? -5.599 -44.526 17.617 1.00 21.35 579 VAL B N 1
ATOM 8977 C CA . VAL B 1 579 ? -6.515 -43.480 17.156 1.00 20.61 579 VAL B CA 1
ATOM 8978 C C . VAL B 1 579 ? -7.021 -42.687 18.352 1.00 20.07 579 VAL B C 1
ATOM 8979 O O . VAL B 1 579 ? -7.503 -43.271 19.320 1.00 19.87 579 VAL B O 1
ATOM 8983 N N . PHE B 1 580 ? -6.908 -41.363 18.265 1.00 19.54 580 PHE B N 1
ATOM 8984 C CA . PHE B 1 580 ? -7.498 -40.449 19.237 1.00 19.28 580 PHE B CA 1
ATOM 8985 C C . PHE B 1 580 ? -8.695 -39.768 18.604 1.00 19.16 580 PHE B C 1
ATOM 8986 O O . PHE B 1 580 ? -8.590 -39.211 17.511 1.00 19.26 580 PHE B O 1
ATOM 8994 N N . VAL B 1 581 ? -9.830 -39.845 19.295 1.00 19.01 581 VAL B N 1
ATOM 8995 C CA . VAL B 1 581 ? -11.068 -39.193 18.890 1.00 18.93 581 VAL B CA 1
ATOM 8996 C C . VAL B 1 581 ? -11.331 -38.129 19.946 1.00 18.70 581 VAL B C 1
ATOM 8997 O O . VAL B 1 581 ? -11.412 -38.445 21.133 1.00 18.51 581 VAL B O 1
ATOM 9001 N N . ASP B 1 582 ? -11.453 -36.877 19.512 1.00 18.41 582 ASP B N 1
ATOM 9002 C CA . ASP B 1 582 ? -11.505 -35.738 20.426 1.00 18.26 582 ASP B CA 1
ATOM 9003 C C . ASP B 1 582 ? -12.403 -34.649 19.841 1.00 18.15 582 ASP B C 1
ATOM 9004 O O . ASP B 1 582 ? -11.935 -33.737 19.150 1.00 18.08 582 ASP B O 1
ATOM 9009 N N . GLY B 1 583 ? -13.699 -34.764 20.121 1.00 18.19 583 GLY B N 1
ATOM 9010 C CA . GLY B 1 583 ? -14.705 -33.887 19.533 1.00 18.35 583 GLY B CA 1
ATOM 9011 C C . GLY B 1 583 ? -14.844 -34.214 18.059 1.00 18.43 583 GLY B C 1
ATOM 9012 O O . GLY B 1 583 ? -15.414 -35.250 17.702 1.00 18.79 583 GLY B O 1
ATOM 9013 N N . SER B 1 584 ? -14.297 -33.340 17.215 1.00 18.28 584 SER B N 1
ATOM 9014 C CA . SER B 1 584 ? -14.246 -33.553 15.770 1.00 18.20 584 SER B CA 1
ATOM 9015 C C . SER B 1 584 ? -12.886 -34.028 15.258 1.00 18.01 584 SER B C 1
ATOM 9016 O O . SER B 1 584 ? -12.783 -34.427 14.102 1.00 18.11 584 SER B O 1
ATOM 9019 N N . VAL B 1 585 ? -11.848 -33.981 16.096 1.00 17.80 585 VAL B N 1
ATOM 9020 C CA . VAL B 1 585 ? -10.518 -34.433 15.687 1.00 17.65 585 VAL B CA 1
ATOM 9021 C C . VAL B 1 585 ? -10.437 -35.953 15.726 1.00 17.74 585 VAL B C 1
ATOM 9022 O O . VAL B 1 585 ? -10.829 -36.578 16.712 1.00 17.53 585 VAL B O 1
ATOM 9026 N N . ILE B 1 586 ? -9.925 -36.524 14.638 1.00 17.98 586 ILE B N 1
ATOM 9027 C CA . ILE B 1 586 ? -9.484 -37.912 14.589 1.00 18.27 586 ILE B CA 1
ATOM 9028 C C . ILE B 1 586 ? -7.995 -37.850 14.266 1.00 18.18 586 ILE B C 1
ATOM 9029 O O . ILE B 1 586 ? -7.617 -37.378 13.191 1.00 18.24 586 ILE B O 1
ATOM 9034 N N . GLU B 1 587 ? -7.163 -38.304 15.203 1.00 18.13 587 GLU B N 1
ATOM 9035 C CA . GLU B 1 587 ? -5.713 -38.257 15.049 1.00 18.15 587 GLU B CA 1
ATOM 9036 C C . GLU B 1 587 ? -5.143 -39.667 15.160 1.00 18.29 587 GLU B C 1
ATOM 9037 O O . GLU B 1 587 ? -5.280 -40.324 16.194 1.00 18.08 587 GLU B O 1
ATOM 9043 N N . ILE B 1 588 ? -4.501 -40.110 14.079 1.00 18.39 588 ILE B N 1
ATOM 9044 C CA . ILE B 1 588 ? -4.115 -41.505 13.888 1.00 18.74 588 ILE B CA 1
ATOM 9045 C C . ILE B 1 588 ? -2.598 -41.617 13.858 1.00 18.71 588 ILE B C 1
ATOM 9046 O O . ILE B 1 588 ? -1.935 -40.838 13.175 1.00 18.70 588 ILE B O 1
ATOM 9051 N N . TYR B 1 589 ? -2.065 -42.597 14.590 1.00 18.81 589 TYR B N 1
ATOM 9052 C CA . TYR B 1 589 ? -0.635 -42.888 14.617 1.00 18.89 589 TYR B CA 1
ATOM 9053 C C . TYR B 1 589 ? -0.405 -44.347 14.266 1.00 19.32 589 TYR B C 1
ATOM 9054 O O . TYR B 1 589 ? -1.054 -45.226 14.842 1.00 19.38 589 TYR B O 1
ATOM 9063 N N . ALA B 1 590 ? 0.526 -44.603 13.345 1.00 19.85 590 ALA B N 1
ATOM 9064 C CA . ALA B 1 590 ? 0.880 -45.970 12.957 1.00 20.36 590 ALA B CA 1
ATOM 9065 C C . ALA B 1 590 ? 2.379 -46.231 13.091 1.00 20.81 590 ALA B C 1
ATOM 9066 O O . ALA B 1 590 ? 3.197 -45.508 12.516 1.00 20.61 590 ALA B O 1
ATOM 9068 N N . ASN B 1 591 ? 2.720 -47.266 13.862 1.00 21.52 591 ASN B N 1
ATOM 9069 C CA . ASN B 1 591 ? 4.100 -47.747 14.026 1.00 22.21 591 ASN B CA 1
ATOM 9070 C C . ASN B 1 591 ? 5.102 -46.674 14.457 1.00 22.57 591 ASN B C 1
ATOM 9071 O O . ASN B 1 591 ? 6.274 -46.720 14.067 1.00 22.51 591 ASN B O 1
ATOM 9076 N N . ASP B 1 592 ? 4.642 -45.722 15.272 1.00 23.17 592 ASP B N 1
ATOM 9077 C CA . ASP B 1 592 ? 5.470 -44.605 15.738 1.00 23.62 592 ASP B CA 1
ATOM 9078 C C . ASP B 1 592 ? 6.187 -43.886 14.585 1.00 23.14 592 ASP B C 1
ATOM 9079 O O . ASP B 1 592 ? 7.335 -43.467 14.720 1.00 22.80 592 ASP B O 1
ATOM 9084 N N . GLU B 1 593 ? 5.484 -43.721 13.470 1.00 22.88 593 GLU B N 1
ATOM 9085 C CA . GLU B 1 593 ? 6.094 -43.269 12.219 1.00 22.85 593 GLU B CA 1
ATOM 9086 C C . GLU B 1 593 ? 5.139 -42.414 11.395 1.00 22.54 593 GLU B C 1
ATOM 9087 O O . GLU B 1 593 ? 5.476 -41.290 11.022 1.00 22.89 593 GLU B O 1
ATOM 9093 N N . VAL B 1 594 ? 3.959 -42.955 11.111 1.00 22.05 594 VAL B N 1
ATOM 9094 C CA . VAL B 1 594 ? 2.983 -42.306 10.247 1.00 21.75 594 VAL B CA 1
ATOM 9095 C C . VAL B 1 594 ? 1.905 -41.653 11.101 1.00 21.23 594 VAL B C 1
ATOM 9096 O O . VAL B 1 594 ? 1.348 -42.294 11.992 1.00 21.39 594 VAL B O 1
ATOM 9100 N N . ALA B 1 595 ? 1.622 -40.381 10.820 1.00 20.43 595 ALA B N 1
ATOM 9101 C CA . ALA B 1 595 ? 0.563 -39.640 11.498 1.00 19.93 595 ALA B CA 1
ATOM 9102 C C . ALA B 1 595 ? -0.435 -39.108 10.477 1.00 19.48 595 ALA B C 1
ATOM 9103 O O . ALA B 1 595 ? -0.049 -38.691 9.387 1.00 19.22 595 ALA B O 1
ATOM 9105 N N . LEU B 1 596 ? -1.715 -39.130 10.841 1.00 19.16 596 LEU B N 1
ATOM 9106 C CA . LEU B 1 596 ? -2.784 -38.602 9.993 1.00 18.95 596 LEU B CA 1
ATOM 9107 C C . LEU B 1 596 ? -3.854 -37.961 10.874 1.00 18.52 596 LEU B C 1
ATOM 9108 O O . LEU B 1 596 ? -4.541 -38.653 11.633 1.00 18.35 596 LEU B O 1
ATOM 9113 N N . SER B 1 597 ? -3.989 -36.639 10.756 1.00 18.10 597 SER B N 1
ATOM 9114 C CA . SER B 1 597 ? -4.989 -35.867 11.488 1.00 18.03 597 SER B CA 1
ATOM 9115 C C . SER B 1 597 ? -6.120 -35.502 10.547 1.00 18.00 597 SER B C 1
ATOM 9116 O O . SER B 1 597 ? -5.873 -35.037 9.440 1.00 18.22 597 SER B O 1
ATOM 9119 N N . THR B 1 598 ? -7.360 -35.693 10.981 1.00 17.93 598 THR B N 1
ATOM 9120 C CA . THR B 1 598 ? -8.506 -35.299 10.161 1.00 17.94 598 THR B CA 1
ATOM 9121 C C . THR B 1 598 ? -9.690 -34.875 11.029 1.00 17.87 598 THR B C 1
ATOM 9122 O O . THR B 1 598 ? -9.574 -34.798 12.259 1.00 17.68 598 THR B O 1
ATOM 9126 N N . ARG B 1 599 ? -10.810 -34.574 10.371 1.00 17.66 599 ARG B N 1
ATOM 9127 C CA . ARG B 1 599 ? -12.001 -34.051 11.026 1.00 17.81 599 ARG B CA 1
ATOM 9128 C C . ARG B 1 599 ? -13.246 -34.831 10.624 1.00 18.11 599 ARG B C 1
ATOM 9129 O O . ARG B 1 599 ? -13.411 -35.185 9.458 1.00 18.34 599 ARG B O 1
ATOM 9137 N N . ALA B 1 600 ? -14.123 -35.066 11.597 1.00 18.39 600 ALA B N 1
ATOM 9138 C CA . ALA B 1 600 ? -15.450 -35.643 11.364 1.00 18.67 600 ALA B CA 1
ATOM 9139 C C . ALA B 1 600 ? -16.455 -34.936 12.263 1.00 18.82 600 ALA B C 1
ATOM 9140 O O . ALA B 1 600 ? -16.199 -34.761 13.454 1.00 18.76 600 ALA B O 1
ATOM 9142 N N . TYR B 1 601 ? -17.599 -34.549 11.698 1.00 18.89 601 TYR B N 1
ATOM 9143 C CA . TYR B 1 601 ? -18.599 -33.753 12.418 1.00 19.09 601 TYR B CA 1
ATOM 9144 C C . TYR B 1 601 ? -19.994 -34.395 12.396 1.00 19.62 601 TYR B C 1
ATOM 9145 O O . TYR B 1 601 ? -20.951 -33.766 11.935 1.00 19.74 601 TYR B O 1
ATOM 9154 N N . PRO B 1 602 ? -20.129 -35.638 12.906 1.00 20.35 602 PRO B N 1
ATOM 9155 C CA . PRO B 1 602 ? -21.467 -36.234 12.938 1.00 20.81 602 PRO B CA 1
ATOM 9156 C C . PRO B 1 602 ? -22.437 -35.438 13.810 1.00 21.51 602 PRO B C 1
ATOM 9157 O O . PRO B 1 602 ? -22.062 -34.964 14.881 1.00 21.46 602 PRO B O 1
ATOM 9161 N N . TRP B 1 603 ? -23.665 -35.288 13.331 1.00 22.24 603 TRP B N 1
ATOM 9162 C CA . TRP B 1 603 ? -24.698 -34.558 14.054 1.00 23.01 603 TRP B CA 1
ATOM 9163 C C . TRP B 1 603 ? -25.308 -35.326 15.228 1.00 23.48 603 TRP B C 1
ATOM 9164 O O . TRP B 1 603 ? -25.545 -34.741 16.292 1.00 23.39 603 TRP B O 1
ATOM 9175 N N . LEU B 1 604 ? -25.583 -36.618 15.038 1.00 24.17 604 LEU B N 1
ATOM 9176 C CA . LEU B 1 604 ? -26.397 -37.351 16.004 1.00 24.68 604 LEU B CA 1
ATOM 9177 C C . LEU B 1 604 ? -25.647 -37.590 17.304 1.00 25.04 604 LEU B C 1
ATOM 9178 O O . LEU B 1 604 ? -24.452 -37.897 17.298 1.00 24.52 604 LEU B O 1
ATOM 9183 N N . ALA B 1 605 ? -26.365 -37.437 18.415 1.00 25.58 605 ALA B N 1
ATOM 9184 C CA . ALA B 1 605 ? -25.799 -37.585 19.759 1.00 26.21 605 ALA B CA 1
ATOM 9185 C C . ALA B 1 605 ? -25.194 -38.963 20.003 1.00 26.64 605 ALA B C 1
ATOM 9186 O O . ALA B 1 605 ? -24.225 -39.080 20.755 1.00 26.66 605 ALA B O 1
ATOM 9188 N N . ASN B 1 606 ? -25.751 -39.994 19.366 1.00 27.00 606 ASN B N 1
ATOM 9189 C CA . ASN B 1 606 ? -25.257 -41.358 19.554 1.00 27.15 606 ASN B CA 1
ATOM 9190 C C . ASN B 1 606 ? -24.249 -41.827 18.486 1.00 26.37 606 ASN B C 1
ATOM 9191 O O . ASN B 1 606 ? -23.925 -43.014 18.439 1.00 26.24 606 ASN B O 1
ATOM 9196 N N . SER B 1 607 ? -23.728 -40.912 17.661 1.00 25.46 607 SER B N 1
ATOM 9197 C CA . SER B 1 607 ? -22.659 -41.245 16.704 1.00 24.89 607 SER B CA 1
ATOM 9198 C C . SER B 1 607 ? -21.300 -41.185 17.400 1.00 24.68 607 SER B C 1
ATOM 9199 O O . SER B 1 607 ? -20.434 -40.369 17.058 1.00 24.44 607 SER B O 1
ATOM 9202 N N . THR B 1 608 ? -21.143 -42.064 18.388 1.00 24.54 608 THR B N 1
ATOM 9203 C CA . THR B 1 608 ? -19.953 -42.144 19.232 1.00 24.59 608 THR B CA 1
ATOM 9204 C C . THR B 1 608 ? -19.316 -43.536 19.255 1.00 24.51 608 THR B C 1
ATOM 9205 O O . THR B 1 608 ? -18.235 -43.698 19.823 1.00 24.63 608 THR B O 1
ATOM 9209 N N . GLY B 1 609 ? -19.964 -44.530 18.642 1.00 24.35 609 GLY B N 1
ATOM 9210 C CA . GLY B 1 609 ? -19.531 -45.915 18.744 1.00 24.20 609 GLY B CA 1
ATOM 9211 C C . GLY B 1 609 ? -18.260 -46.224 17.982 1.00 24.10 609 GLY B C 1
ATOM 9212 O O . GLY B 1 609 ? -17.804 -45.430 17.150 1.00 23.84 609 GLY B O 1
ATOM 9213 N N . ALA B 1 610 ? -17.687 -47.384 18.286 1.00 24.00 610 ALA B N 1
ATOM 9214 C CA . ALA B 1 610 ? -16.449 -47.817 17.657 1.00 24.05 610 ALA B CA 1
ATOM 9215 C C . ALA B 1 610 ? -16.323 -49.330 17.608 1.00 24.15 610 ALA B C 1
ATOM 9216 O O . ALA B 1 610 ? -16.931 -50.048 18.406 1.00 24.15 610 ALA B O 1
ATOM 9218 N N . GLY B 1 611 ? -15.514 -49.802 16.667 1.00 24.16 611 GLY B N 1
ATOM 9219 C CA . GLY B 1 611 ? -15.272 -51.226 16.513 1.00 24.35 611 GLY B CA 1
ATOM 9220 C C . GLY B 1 611 ? -14.312 -51.547 15.389 1.00 24.41 611 GLY B C 1
ATOM 9221 O O . GLY B 1 611 ? -13.633 -50.658 14.868 1.00 24.08 611 GLY B O 1
ATOM 9222 N N . LEU B 1 612 ? -14.271 -52.826 15.025 1.00 24.59 612 LEU B N 1
ATOM 9223 C CA . LEU B 1 612 ? -13.319 -53.339 14.047 1.00 24.86 612 LEU B CA 1
ATOM 9224 C C . LEU B 1 612 ? -13.924 -53.423 12.656 1.00 24.76 612 LEU B C 1
ATOM 9225 O O . LEU B 1 612 ? -15.085 -53.800 12.498 1.00 24.87 612 LEU B O 1
ATOM 9230 N N . LEU B 1 613 ? -13.108 -53.083 11.661 1.00 24.74 613 LEU B N 1
ATOM 9231 C CA . LEU B 1 613 ? -13.467 -53.190 10.257 1.00 24.87 613 LEU B CA 1
ATOM 9232 C C . LEU B 1 613 ? -12.684 -54.347 9.638 1.00 25.20 613 LEU B C 1
ATOM 9233 O O . LEU B 1 613 ? -11.515 -54.567 9.968 1.00 25.17 613 LEU B O 1
ATOM 9238 N N . ALA B 1 614 ? -13.341 -55.088 8.752 1.00 25.72 614 ALA B N 1
ATOM 9239 C CA . ALA B 1 614 ? -12.736 -56.224 8.059 1.00 26.12 614 ALA B CA 1
ATOM 9240 C C . ALA B 1 614 ? -13.277 -56.283 6.638 1.00 26.54 614 ALA B C 1
ATOM 9241 O O . ALA B 1 614 ? -14.480 -56.157 6.423 1.00 26.72 614 ALA B O 1
ATOM 9243 N N . ASP B 1 615 ? -12.381 -56.460 5.671 1.00 27.19 615 ASP B N 1
ATOM 9244 C CA . ASP B 1 615 ? -12.764 -56.657 4.276 1.00 27.78 615 ASP B CA 1
ATOM 9245 C C . ASP B 1 615 ? -11.877 -57.722 3.653 1.00 27.92 615 ASP B C 1
ATOM 9246 O O . ASP B 1 615 ? -10.659 -57.655 3.766 1.00 27.46 615 ASP B O 1
ATOM 9251 N N . GLY B 1 616 ? -12.498 -58.703 3.007 1.00 28.32 616 GLY B N 1
ATOM 9252 C CA . GLY B 1 616 ? -11.760 -59.759 2.328 1.00 28.55 616 GLY B CA 1
ATOM 9253 C C . GLY B 1 616 ? -11.058 -60.741 3.249 1.00 28.94 616 GLY B C 1
ATOM 9254 O O . GLY B 1 616 ? -10.121 -61.411 2.813 1.00 29.09 616 GLY B O 1
ATOM 9255 N N . THR B 1 617 ? -11.482 -60.828 4.514 1.00 29.33 617 THR B N 1
ATOM 9256 C CA . THR B 1 617 ? -10.930 -61.829 5.426 1.00 29.72 617 THR B CA 1
ATOM 9257 C C . THR B 1 617 ? -11.640 -63.157 5.201 1.00 30.38 617 THR B C 1
ATOM 9258 O O . THR B 1 617 ? -12.866 -63.207 5.107 1.00 30.54 617 THR B O 1
ATOM 9262 N N . THR B 1 618 ? -10.854 -64.224 5.106 1.00 31.12 618 THR B N 1
ATOM 9263 C CA . THR B 1 618 ? -11.352 -65.562 4.783 1.00 31.73 618 THR B CA 1
ATOM 9264 C C . THR B 1 618 ? -10.707 -66.569 5.731 1.00 32.19 618 THR B C 1
ATOM 9265 O O . THR B 1 618 ? -9.898 -66.188 6.581 1.00 32.12 618 THR B O 1
ATOM 9269 N N . ALA B 1 619 ? -11.051 -67.848 5.589 1.00 32.67 619 ALA B N 1
ATOM 9270 C CA . ALA B 1 619 ? -10.372 -68.916 6.344 1.00 33.05 619 ALA B CA 1
ATOM 9271 C C . ALA B 1 619 ? -8.870 -68.963 6.037 1.00 33.20 619 ALA B C 1
ATOM 9272 O O . ALA B 1 619 ? -8.066 -69.286 6.915 1.00 33.30 619 ALA B O 1
ATOM 9274 N N . GLY B 1 620 ? -8.510 -68.635 4.793 1.00 33.46 620 GLY B N 1
ATOM 9275 C CA . GLY B 1 620 ? -7.122 -68.631 4.332 1.00 33.62 620 GLY B CA 1
ATOM 9276 C C . GLY B 1 620 ? -6.387 -67.318 4.548 1.00 33.80 620 GLY B C 1
ATOM 9277 O O . GLY B 1 620 ? -5.189 -67.327 4.843 1.00 34.54 620 GLY B O 1
ATOM 9278 N N . ASP B 1 621 ? -7.094 -66.195 4.393 1.00 33.47 621 ASP B N 1
ATOM 9279 C CA . ASP B 1 621 ? -6.496 -64.868 4.512 1.00 33.01 621 ASP B CA 1
ATOM 9280 C C . ASP B 1 621 ? -7.030 -64.210 5.786 1.00 32.20 621 ASP B C 1
ATOM 9281 O O . ASP B 1 621 ? -8.056 -63.521 5.766 1.00 31.88 621 ASP B O 1
ATOM 9286 N N . VAL B 1 622 ? -6.327 -64.444 6.893 1.00 31.32 622 VAL B N 1
ATOM 9287 C CA . VAL B 1 622 ? -6.792 -64.055 8.224 1.00 30.66 622 VAL B CA 1
ATOM 9288 C C . VAL B 1 622 ? -6.045 -62.800 8.677 1.00 29.65 622 VAL B C 1
ATOM 9289 O O . VAL B 1 622 ? -4.885 -62.615 8.326 1.00 29.68 622 VAL B O 1
ATOM 9293 N N . VAL B 1 623 ? -6.730 -61.935 9.422 1.00 28.49 623 VAL B N 1
ATOM 9294 C CA . VAL B 1 623 ? -6.091 -60.810 10.109 1.00 27.75 623 VAL B CA 1
ATOM 9295 C C . VAL B 1 623 ? -6.269 -61.018 11.604 1.00 27.16 623 VAL B C 1
ATOM 9296 O O . VAL B 1 623 ? -7.393 -61.142 12.087 1.00 27.07 623 VAL B O 1
ATOM 9300 N N . GLY B 1 624 ? -5.154 -61.061 12.325 1.00 26.72 624 GLY B N 1
ATOM 9301 C CA . GLY B 1 624 ? -5.170 -61.192 13.773 1.00 26.49 624 GLY B CA 1
ATOM 9302 C C . GLY B 1 624 ? -5.097 -59.816 14.398 1.00 26.16 624 GLY B C 1
ATOM 9303 O O . GLY B 1 624 ? -4.276 -58.997 13.986 1.00 26.38 624 GLY B O 1
ATOM 9304 N N . VAL B 1 625 ? -5.958 -59.557 15.379 1.00 25.74 625 VAL B N 1
ATOM 9305 C CA . VAL B 1 625 ? -5.978 -58.275 16.078 1.00 25.46 625 VAL B CA 1
ATOM 9306 C C . VAL B 1 625 ? -5.789 -58.536 17.571 1.00 25.30 625 VAL B C 1
ATOM 9307 O O . VAL B 1 625 ? -6.561 -59.283 18.173 1.00 25.38 625 VAL B O 1
ATOM 9311 N N . SER B 1 626 ? -4.756 -57.928 18.151 1.00 25.01 626 SER B N 1
ATOM 9312 C CA . SER B 1 626 ? -4.450 -58.076 19.577 1.00 25.10 626 SER B CA 1
ATOM 9313 C C . SER B 1 626 ? -4.003 -56.745 20.174 1.00 25.17 626 SER B C 1
ATOM 9314 O O . SER B 1 626 ? -3.867 -55.745 19.459 1.00 25.15 626 SER B O 1
ATOM 9317 N N . GLY B 1 627 ? -3.792 -56.742 21.490 1.00 25.27 627 GLY B N 1
ATOM 9318 C CA . GLY B 1 627 ? -3.458 -55.526 22.227 1.00 25.38 627 GLY B CA 1
ATOM 9319 C C . GLY B 1 627 ? -4.542 -54.465 22.139 1.00 25.38 627 GLY B C 1
ATOM 9320 O O . GLY B 1 627 ? -4.240 -53.269 22.164 1.00 25.49 627 GLY B O 1
ATOM 9321 N N . LEU B 1 628 ? -5.799 -54.903 22.039 1.00 25.33 628 LEU B N 1
ATOM 9322 C CA . LEU B 1 628 ? -6.927 -53.990 21.848 1.00 25.48 628 LEU B CA 1
ATOM 9323 C C . LEU B 1 628 ? -7.317 -53.327 23.160 1.00 25.54 628 LEU B C 1
ATOM 9324 O O . LEU B 1 628 ? -7.564 -54.014 24.153 1.00 25.26 628 LEU B O 1
ATOM 9329 N N . GLU B 1 629 ? -7.360 -51.994 23.160 1.00 25.71 629 GLU B N 1
ATOM 9330 C CA . GLU B 1 629 ? -7.858 -51.238 24.307 1.00 25.95 629 GLU B CA 1
ATOM 9331 C C . GLU B 1 629 ? -8.671 -50.038 23.870 1.00 25.16 629 GLU B C 1
ATOM 9332 O O . GLU B 1 629 ? -8.370 -49.407 22.856 1.00 24.89 629 GLU B O 1
ATOM 9338 N N . LEU B 1 630 ? -9.695 -49.736 24.663 1.00 24.53 630 LEU B N 1
ATOM 9339 C CA . LEU B 1 630 ? -10.474 -48.514 24.546 1.00 24.11 630 LEU B CA 1
ATOM 9340 C C . LEU B 1 630 ? -10.219 -47.698 25.806 1.00 23.75 630 LEU B C 1
ATOM 9341 O O . LEU B 1 630 ? -10.372 -48.217 26.913 1.00 23.55 630 LEU B O 1
ATOM 9346 N N . TRP B 1 631 ? -9.814 -46.439 25.635 1.00 23.11 631 TRP B N 1
ATOM 9347 C CA . TRP B 1 631 ? -9.724 -45.489 26.742 1.00 22.88 631 TRP B CA 1
ATOM 9348 C C . TRP B 1 631 ? -10.856 -44.485 26.578 1.00 22.67 631 TRP B C 1
ATOM 9349 O O . TRP B 1 631 ? -10.786 -43.613 25.713 1.00 22.32 631 TRP B O 1
ATOM 9360 N N . ASP B 1 632 ? -11.893 -44.608 27.402 1.00 22.56 632 ASP B N 1
ATOM 9361 C CA . ASP B 1 632 ? -13.056 -43.732 27.307 1.00 22.56 632 ASP B CA 1
ATOM 9362 C C . ASP B 1 632 ? -12.937 -42.543 28.259 1.00 22.24 632 ASP B C 1
ATOM 9363 O O . ASP B 1 632 ? -12.878 -42.728 29.477 1.00 22.14 632 ASP B O 1
ATOM 9368 N N . GLY B 1 633 ? -12.910 -41.334 27.694 1.00 21.87 633 GLY B N 1
ATOM 9369 C CA . GLY B 1 633 ? -12.983 -40.090 28.469 1.00 21.77 633 GLY B CA 1
ATOM 9370 C C . GLY B 1 633 ? -11.818 -39.144 28.251 1.00 21.64 633 GLY B C 1
ATOM 9371 O O . GLY B 1 633 ? -12.017 -37.930 28.153 1.00 21.53 633 GLY B O 1
ATOM 9372 N N . LEU B 1 634 ? -10.608 -39.702 28.188 1.00 21.69 634 LEU B N 1
ATOM 9373 C CA . LEU B 1 634 ? -9.370 -38.922 28.087 1.00 21.86 634 LEU B CA 1
ATOM 9374 C C . LEU B 1 634 ? -9.255 -37.940 29.273 1.00 22.24 634 LEU B C 1
ATOM 9375 O O . LEU B 1 634 ? -9.549 -38.324 30.409 1.00 22.15 634 LEU B O 1
ATOM 9380 N N . VAL B 1 635 ? -8.849 -36.696 29.013 1.00 22.55 635 VAL B N 1
ATOM 9381 C CA . VAL B 1 635 ? -8.568 -35.709 30.046 1.00 22.95 635 VAL B CA 1
ATOM 9382 C C . VAL B 1 635 ? -9.236 -34.392 29.647 1.00 22.47 635 VAL B C 1
ATOM 9383 O O . VAL B 1 635 ? -9.348 -34.084 28.468 1.00 22.25 635 VAL B O 1
ATOM 9387 N N . ASP B 1 636 ? -9.697 -33.642 30.642 1.00 21.83 636 ASP B N 1
ATOM 9388 C CA . ASP B 1 636 ? -10.140 -32.266 30.454 1.00 21.34 636 ASP B CA 1
ATOM 9389 C C . ASP B 1 636 ? -8.868 -31.415 30.387 1.00 20.11 636 ASP B C 1
ATOM 9390 O O . ASP B 1 636 ? -8.250 -31.142 31.416 1.00 19.88 636 ASP B O 1
ATOM 9395 N N . ALA B 1 637 ? -8.468 -31.023 29.177 1.00 18.61 637 ALA B N 1
ATOM 9396 C CA . ALA B 1 637 ? -7.204 -30.300 28.970 1.00 17.77 637 ALA B CA 1
ATOM 9397 C C . ALA B 1 637 ? -7.205 -28.864 29.499 1.00 16.94 637 ALA B C 1
ATOM 9398 O O . ALA B 1 637 ? -6.135 -28.285 29.685 1.00 16.75 637 ALA B O 1
ATOM 9400 N N . TRP B 1 638 ? -8.390 -28.292 29.729 1.00 16.12 638 TRP B N 1
ATOM 9401 C CA . TRP B 1 638 ? -8.524 -26.912 30.205 1.00 15.73 638 TRP B CA 1
ATOM 9402 C C . TRP B 1 638 ? -9.461 -26.852 31.409 1.00 15.86 638 TRP B C 1
ATOM 9403 O O . TRP B 1 638 ? -10.570 -26.323 31.309 1.00 15.85 638 TRP B O 1
ATOM 9414 N N . PRO B 1 639 ? -9.012 -27.386 32.563 1.00 16.08 639 PRO B N 1
ATOM 9415 C CA . PRO B 1 639 ? -9.913 -27.516 33.721 1.00 16.22 639 PRO B CA 1
ATOM 9416 C C . PRO B 1 639 ? -10.509 -26.211 34.249 1.00 16.26 639 PRO B C 1
ATOM 9417 O O . PRO B 1 639 ? -11.619 -26.232 34.781 1.00 16.45 639 PRO B O 1
ATOM 9421 N N . ALA B 1 640 ? -9.793 -25.096 34.107 1.00 16.22 640 ALA B N 1
ATOM 9422 C CA . ALA B 1 640 ? -10.300 -23.803 34.573 1.00 16.43 640 ALA B CA 1
ATOM 9423 C C . ALA B 1 640 ? -11.337 -23.175 33.637 1.00 16.60 640 ALA B C 1
ATOM 9424 O O . ALA B 1 640 ? -12.053 -22.262 34.050 1.00 16.82 640 ALA B O 1
ATOM 9426 N N . ARG B 1 641 ? -11.419 -23.647 32.392 1.00 16.81 641 ARG B N 1
ATOM 9427 C CA . ARG B 1 641 ? -12.379 -23.107 31.431 1.00 17.10 641 ARG B CA 1
ATOM 9428 C C . ARG B 1 641 ? -13.754 -23.738 31.616 1.00 17.93 641 ARG B C 1
ATOM 9429 O O . ARG B 1 641 ? -13.846 -24.955 31.775 1.00 18.01 641 ARG B O 1
ATOM 9437 N N . PRO B 1 642 ? -14.828 -22.925 31.554 1.00 19.04 642 PRO B N 1
ATOM 9438 C CA . PRO B 1 642 ? -16.158 -23.526 31.427 1.00 19.64 642 PRO B CA 1
ATOM 9439 C C . PRO B 1 642 ? -16.346 -24.150 30.042 1.00 20.17 642 PRO B C 1
ATOM 9440 O O . PRO B 1 642 ? -15.492 -23.983 29.163 1.00 20.07 642 PRO B O 1
ATOM 9444 N N . ALA B 1 643 ? -17.452 -24.865 29.860 1.00 20.70 643 ALA B N 1
ATOM 9445 C CA . ALA B 1 643 ? -17.747 -25.537 28.590 1.00 21.01 643 ALA B CA 1
ATOM 9446 C C . ALA B 1 643 ? -17.820 -24.554 27.421 1.00 21.04 643 ALA B C 1
ATOM 9447 O O . ALA B 1 643 ? -17.265 -24.815 26.349 1.00 21.22 643 ALA B O 1
ATOM 9449 N N . ASN B 1 644 ? -18.499 -23.429 27.644 1.00 21.02 644 ASN B N 1
ATOM 9450 C CA . ASN B 1 644 ? -18.638 -22.382 26.635 1.00 21.01 644 ASN B CA 1
ATOM 9451 C C . ASN B 1 644 ? -17.800 -21.157 27.012 1.00 20.31 644 ASN B C 1
ATOM 9452 O O . ASN B 1 644 ? -18.194 -20.362 27.868 1.00 20.17 644 ASN B O 1
ATOM 9457 N N . THR B 1 645 ? -16.646 -21.020 26.359 1.00 19.66 645 THR B N 1
ATOM 9458 C CA . THR B 1 645 ? -15.761 -19.861 26.518 1.00 19.25 645 THR B CA 1
ATOM 9459 C C . THR B 1 645 ? -15.878 -18.829 25.382 1.00 19.05 645 THR B C 1
ATOM 9460 O O . THR B 1 645 ? -15.010 -17.963 25.240 1.00 18.72 645 THR B O 1
ATOM 9464 N N . SER B 1 646 ? -16.952 -18.899 24.591 1.00 18.90 646 SER B N 1
ATOM 9465 C CA . SER B 1 646 ? -17.236 -17.857 23.601 1.00 19.12 646 SER B CA 1
ATOM 9466 C C . SER B 1 646 ? -17.405 -16.496 24.278 1.00 19.71 646 SER B C 1
ATOM 9467 O O . SER B 1 646 ? -17.975 -16.404 25.369 1.00 19.65 646 SER B O 1
ATOM 9470 N N . GLN B 1 647 ? -16.890 -15.456 23.626 1.00 20.47 647 GLN B N 1
ATOM 9471 C CA . GLN B 1 647 ? -17.120 -14.069 24.031 1.00 21.38 647 GLN B CA 1
ATOM 9472 C C . GLN B 1 647 ? -17.910 -13.323 22.957 1.00 21.11 647 GLN B C 1
ATOM 9473 O O . GLN B 1 647 ? -17.918 -12.089 22.932 1.00 21.29 647 GLN B O 1
ATOM 9479 N N . GLY B 1 648 ? -18.591 -14.072 22.088 1.00 20.64 648 GLY B N 1
ATOM 9480 C CA . GLY B 1 648 ? -19.262 -13.500 20.929 1.00 20.37 648 GLY B CA 1
ATOM 9481 C C . GLY B 1 648 ? -18.299 -13.213 19.796 1.00 20.10 648 GLY B C 1
ATOM 9482 O O . GLY B 1 648 ? -17.075 -13.283 19.958 1.00 19.83 648 GLY B O 1
ATOM 9483 N N . LEU B 1 649 ? -18.865 -12.894 18.638 1.00 19.70 649 LEU B N 1
ATOM 9484 C CA . LEU B 1 649 ? -18.087 -12.549 17.458 1.00 19.57 649 LEU B CA 1
ATOM 9485 C C . LEU B 1 649 ? -18.365 -11.118 17.055 1.00 19.72 649 LEU B C 1
ATOM 9486 O O . LEU B 1 649 ? -19.448 -10.584 17.326 1.00 19.72 649 LEU B O 1
ATOM 9491 N N . VAL B 1 650 ? -17.378 -10.505 16.408 1.00 19.67 650 VAL B N 1
ATOM 9492 C CA . VAL B 1 650 ? -17.481 -9.116 15.977 1.00 19.98 650 VAL B CA 1
ATOM 9493 C C . VAL B 1 650 ? -17.082 -8.952 14.518 1.00 19.89 650 VAL B C 1
ATOM 9494 O O . VAL B 1 650 ? -16.347 -9.773 13.957 1.00 19.77 650 VAL B O 1
ATOM 9498 N N . TRP B 1 651 ? -17.581 -7.871 13.927 1.00 19.80 651 TRP B N 1
ATOM 9499 C CA . TRP B 1 651 ? -17.246 -7.471 12.574 1.00 19.88 651 TRP B CA 1
ATOM 9500 C C . TRP B 1 651 ? -16.379 -6.212 12.633 1.00 19.58 651 TRP B C 1
ATOM 9501 O O . TRP B 1 651 ? -16.684 -5.282 13.383 1.00 19.39 651 TRP B O 1
ATOM 9512 N N . ASP B 1 652 ? -15.312 -6.186 11.834 1.00 19.38 652 ASP B N 1
ATOM 9513 C CA . ASP B 1 652 ? -14.407 -5.025 11.759 1.00 19.38 652 ASP B CA 1
ATOM 9514 C C . ASP B 1 652 ? -15.037 -3.802 11.094 1.00 19.40 652 ASP B C 1
ATOM 9515 O O . ASP B 1 652 ? -14.522 -2.691 11.214 1.00 19.25 652 ASP B O 1
ATOM 9520 N N . GLY B 1 653 ? -16.116 -4.021 10.353 1.00 19.41 653 GLY B N 1
ATOM 9521 C CA . GLY B 1 653 ? -16.868 -2.946 9.736 1.00 19.57 653 GLY B CA 1
ATOM 9522 C C . GLY B 1 653 ? -16.389 -2.691 8.320 1.00 19.70 653 GLY B C 1
ATOM 9523 O O . GLY B 1 653 ? -15.540 -3.427 7.807 1.00 19.92 653 GLY B O 1
ATOM 9524 N N . PRO B 1 654 ? -16.933 -1.643 7.676 1.00 19.79 654 PRO B N 1
ATOM 9525 C CA . PRO B 1 654 ? -16.608 -1.298 6.291 1.00 19.84 654 PRO B CA 1
ATOM 9526 C C . PRO B 1 654 ? -15.132 -1.022 5.977 1.00 19.67 654 PRO B C 1
ATOM 9527 O O . PRO B 1 654 ? -14.723 -1.190 4.827 1.00 19.74 654 PRO B O 1
ATOM 9531 N N . THR B 1 655 ? -14.343 -0.602 6.968 1.00 19.55 655 THR B N 1
ATOM 9532 C CA . THR B 1 655 ? -12.919 -0.332 6.736 1.00 19.55 655 THR B CA 1
ATOM 9533 C C . THR B 1 655 ? -12.080 -1.588 6.469 1.00 19.53 655 THR B C 1
ATOM 9534 O O . THR B 1 655 ? -10.995 -1.472 5.902 1.00 19.51 655 THR B O 1
ATOM 9538 N N . ALA B 1 656 ? -12.561 -2.774 6.853 1.00 19.73 656 ALA B N 1
ATOM 9539 C CA . ALA B 1 656 ? -11.813 -4.010 6.571 1.00 20.01 656 ALA B CA 1
ATOM 9540 C C . ALA B 1 656 ? -11.543 -4.159 5.074 1.00 20.25 656 ALA B C 1
ATOM 9541 O O . ALA B 1 656 ? -10.412 -4.434 4.673 1.00 20.27 656 ALA B O 1
ATOM 9543 N N . ALA B 1 657 ? -12.577 -3.941 4.264 1.00 20.60 657 ALA B N 1
ATOM 9544 C CA . ALA B 1 657 ? -12.449 -3.971 2.804 1.00 20.96 657 ALA B CA 1
ATOM 9545 C C . ALA B 1 657 ? -11.591 -2.830 2.245 1.00 21.14 657 ALA B C 1
ATOM 9546 O O . ALA B 1 657 ? -10.905 -3.008 1.237 1.00 21.14 657 ALA B O 1
ATOM 9548 N N . MET B 1 658 ? -11.634 -1.668 2.897 1.00 21.24 658 MET B N 1
ATOM 9549 C CA . MET B 1 658 ? -10.820 -0.514 2.491 1.00 21.34 658 MET B CA 1
ATOM 9550 C C . MET B 1 658 ? -9.328 -0.770 2.691 1.00 21.08 658 MET B C 1
ATOM 9551 O O . MET B 1 658 ? -8.523 -0.466 1.809 1.00 21.29 658 MET B O 1
ATOM 9556 N N . TYR B 1 659 ? -8.967 -1.323 3.848 1.00 20.69 659 TYR B N 1
ATOM 9557 C CA . TYR B 1 659 ? -7.567 -1.633 4.150 1.00 20.44 659 TYR B CA 1
ATOM 9558 C C . TYR B 1 659 ? -7.093 -2.848 3.351 1.00 20.55 659 TYR B C 1
ATOM 9559 O O . TYR B 1 659 ? -5.936 -2.906 2.935 1.00 20.66 659 TYR B O 1
ATOM 9568 N N . GLY B 1 660 ? -7.996 -3.806 3.136 1.00 20.78 660 GLY B N 1
ATOM 9569 C CA . GLY B 1 660 ? -7.727 -4.963 2.282 1.00 20.89 660 GLY B CA 1
ATOM 9570 C C . GLY B 1 660 ? -6.762 -5.989 2.856 1.00 20.97 660 GLY B C 1
ATOM 9571 O O . GLY B 1 660 ? -6.175 -6.769 2.102 1.00 21.00 660 GLY B O 1
ATOM 9572 N N . LEU B 1 661 ? -6.603 -5.998 4.180 1.00 20.81 661 LEU B N 1
ATOM 9573 C CA . LEU B 1 661 ? -5.642 -6.878 4.856 1.00 20.70 661 LEU B CA 1
ATOM 9574 C C . LEU B 1 661 ? -6.274 -8.123 5.464 1.00 20.74 661 LEU B C 1
ATOM 9575 O O . LEU B 1 661 ? -5.691 -9.209 5.401 1.00 20.83 661 LEU B O 1
ATOM 9580 N N . PHE B 1 662 ? -7.444 -7.947 6.078 1.00 20.76 662 PHE B N 1
ATOM 9581 C CA . PHE B 1 662 ? -8.129 -9.003 6.821 1.00 20.85 662 PHE B CA 1
ATOM 9582 C C . PHE B 1 662 ? -9.560 -9.118 6.308 1.00 21.00 662 PHE B C 1
ATOM 9583 O O . PHE B 1 662 ? -10.156 -8.110 5.914 1.00 21.19 662 PHE B O 1
ATOM 9591 N N . ALA B 1 663 ? -10.115 -10.332 6.330 1.00 21.04 663 ALA B N 1
ATOM 9592 C CA . ALA B 1 663 ? -11.517 -10.558 5.943 1.00 21.08 663 ALA B CA 1
ATOM 9593 C C . ALA B 1 663 ? -12.469 -9.663 6.736 1.00 21.04 663 ALA B C 1
ATOM 9594 O O . ALA B 1 663 ? -13.433 -9.128 6.184 1.00 21.02 663 ALA B O 1
ATOM 9596 N N . GLY B 1 664 ? -12.178 -9.505 8.027 1.00 20.76 664 GLY B N 1
ATOM 9597 C CA . GLY B 1 664 ? -12.926 -8.611 8.905 1.00 20.56 664 GLY B CA 1
ATOM 9598 C C . GLY B 1 664 ? -13.895 -9.295 9.850 1.00 20.37 664 GLY B C 1
ATOM 9599 O O . GLY B 1 664 ? -14.552 -8.621 10.637 1.00 20.14 664 GLY B O 1
ATOM 9600 N N . TYR B 1 665 ? -13.985 -10.623 9.781 1.00 20.34 665 TYR B N 1
ATOM 9601 C CA . TYR B 1 665 ? -14.882 -11.399 10.644 1.00 20.56 665 TYR B CA 1
ATOM 9602 C C . TYR B 1 665 ? -14.215 -12.710 11.033 1.00 19.87 665 TYR B C 1
ATOM 9603 O O . TYR B 1 665 ? -13.065 -12.962 10.672 1.00 19.25 665 TYR B O 1
#

CATH classification: 2.115.10.20 (+1 more: 2.60.120.560)